Protein AF-0000000066472620 (afdb_homodimer)

Foldseek 3Di:
DVVVVVVVVVVVVVVVVVVVVVVCCVVVVVVVVVPPPPPPPPADAQLNPFDDDCPQLLVLHDDPDAGPADPLVVLLVCLLPDPDNLVSLCRHAPADPADPDPLLLVAAAEEEEEEADRLVLQSLQCRLAHDLLYAYEYEYAPPHDPSSLVSVCVNQVSHPRRHYHYFHHDDPQALRVQVRSLVRLLVVLPDPRPHWKYWYHYSFKHFLAHSSRVSVVVVVLVQAKFKQKAADDPQQQVPDDQVQQPFRWIFIDLTMMHTSQLSNLVSPDCNQVSNSVSLNPTGSSSGGRPNGQQQPCVSHVRTNGYNVPDPVDPNNPPHAREAWAQDQVLAPFGDDPRTHAHASNCSNVSNVGSHRIYPGHDCPRHVSSVSSSSVLSVVCNNVVPPDSPPD/DVVVVVVVVVVVVVVVVVVVVVVCCVVVVVVVVVPPPPPPPPQDAQLNPFDDDCPQLLVLHDDPDAGDADPLVVLLVCLLPDPDNLVSLCRHAPADPADPDPLLLVAAAEEEEEEADRLVLQSLQCRLAHDLLYAYEYEYAPPHDPSSLVSQCVNQVSHPRRHYHYFHHDDPQALRVQVRSLVRLLVVLPDPRPHWKYWYHYSFKHFLAHSSRVSVVVVVLVQAKFKQKAADDPQQQVPDDQVQQPFRWIFIDLTMMHTSQLSNLVSPDCNQVSNSVSLNPTGSSSGGRPNGQQQCCVSHVRTNGYNVPDPVDPNNPPHAREAWAQDQVLAPFGDDPRTHAHASNCSNVSNVGSHRIYPGHDCPRHVSSVSSSSVLSVVCNNVVPPDSPPD

Secondary structure (DSSP, 8-state):
-HHHHHHHHHHHHHHHHHHHHHHHHHHHHHHHHS-TTS-------HHHH----HHHHTTT---SSPP----HHHHHHHHHT-S-HHHHHHHHS---SS-SSHHHHTS-EEEEEEE-S-HHHHHHHHHHH--TTSEEEEEEETTS-HHHHHHHHHHHTTSTTEEEEEES---TT-HHHHHHHHHHHHHHHTSS----EEEEEETTEEESS-HHHHHHHHHHHTT--B--EEEPPGGGGTT--GGGSSS--EEE-S--EEEHHHHHHHHT-SHHHHHHHHHTTSTTGGGGTHHHHHSBTTTS--TT--BTT-TT--TTTT--SEEE---GGG-SSEEETTEEE--GGGHHHHHH--SSEEE---TTTSHHHHHHHHHHHHHHHH-TTS-GGG-/-HHHHHHHHHHHHHHHHHHHHHHHHHHHHHHHHS-TTS-------HHHH----HHHHTTT---SSPP----HHHHHHHHHT-S-HHHHHHHHS---SS-SSHHHHTS-EEEEEEE-S-HHHHHHHHHHH--TTSEEEEEEETTS-HHHHHHHHHHHTTSTTEEEEEES---TT-HHHHHHHHHHHHHHHTSS----EEEEEETTEEESS-HHHHHHHHHHHTT--B--EEEPPGGGGTT--GGGSSS--EEE-S--EEEHHHHHHHHT-SHHHHHHHHHTTSTTGGGGTHHHHHSBTTTS--TT--BTT-TT--TTTT--SEEE---GGG-SSEEETTEEE--GGGHHHHHH--SSEEE---TTTSHHHHHHHHHHHHHHHH-TTS-GGG-

Nearest PDB structures (foldseek):
  3otk-assembly5_A  TM=8.733E-01  e=4.261E-28  Mus musculus
  3otk-assembly6_C  TM=8.811E-01  e=2.278E-27  Mus musculus
  3otk-assembly6_D  TM=8.730E-01  e=1.138E-27  Mus musculus
  2gam-assembly1_A  TM=8.540E-01  e=5.689E-28  Mus musculus
  2gam-assembly2_C  TM=8.628E-01  e=4.604E-26  Mus musculus

Solvent-accessible surface area (backbone atoms only — not comparable to full-atom values): 41670 Å² total; per-residue (Å²): 121,67,67,62,50,52,50,51,51,50,48,52,50,49,48,51,47,48,51,49,49,49,51,46,41,63,58,41,36,56,60,60,66,41,51,80,75,59,68,72,68,74,77,75,24,53,76,70,66,52,84,69,82,43,72,45,32,59,70,30,35,81,63,93,69,78,70,79,72,79,58,54,65,53,55,53,48,52,50,70,70,40,92,49,47,53,60,53,48,58,57,43,37,58,65,52,82,58,65,94,42,71,71,47,55,76,46,15,37,31,36,27,34,51,38,62,68,59,65,56,52,36,48,55,41,47,37,71,69,48,46,57,65,28,41,36,30,39,35,30,28,65,73,32,54,65,69,60,53,55,48,50,46,57,55,23,67,63,39,98,45,37,34,47,37,59,28,41,64,58,53,90,57,32,36,48,49,40,54,47,51,49,48,33,48,42,51,57,50,45,45,86,68,77,41,48,38,35,34,58,39,52,44,37,39,42,67,64,44,37,71,62,55,45,43,57,56,52,58,71,46,67,53,37,53,33,43,38,40,48,80,50,60,74,84,33,36,63,87,57,63,71,81,73,39,87,51,77,70,15,17,18,47,72,49,29,35,42,20,41,66,26,43,44,50,49,54,26,39,60,60,59,60,52,41,49,60,61,29,51,69,25,54,42,23,35,29,48,44,59,20,23,56,36,34,32,23,90,85,38,72,43,58,40,41,40,45,61,87,37,83,83,50,56,41,50,76,73,48,33,48,58,40,67,45,70,50,65,93,78,40,61,53,47,75,56,96,74,24,29,36,53,19,34,54,33,36,44,61,54,72,67,48,81,24,40,24,32,45,32,46,52,66,82,77,36,40,64,38,51,50,40,47,49,51,49,41,48,52,42,59,77,36,71,82,55,69,85,78,75,121,120,67,68,61,49,52,50,51,50,50,46,49,50,49,47,52,48,50,51,48,49,48,51,45,41,62,59,42,36,56,60,60,65,41,48,82,75,59,66,72,69,72,78,76,25,53,75,71,67,53,85,68,81,43,73,45,32,59,71,30,35,80,64,93,68,75,70,79,72,78,58,52,64,53,55,53,49,51,50,70,72,42,92,50,47,55,60,54,48,58,57,43,37,58,66,54,83,58,63,94,42,70,72,47,55,75,45,15,38,31,36,28,34,50,37,63,68,58,66,56,50,36,48,54,40,48,36,72,68,48,47,58,66,27,41,36,30,40,35,30,28,64,72,31,55,64,68,60,54,55,49,50,45,56,55,22,66,62,39,97,45,36,33,46,38,60,30,42,64,58,53,90,57,32,37,47,48,41,54,46,50,50,47,33,49,43,52,56,52,45,44,86,68,77,41,45,38,36,35,59,40,52,43,37,39,42,68,64,43,38,71,61,55,44,43,57,56,52,58,71,47,66,53,37,52,32,44,38,40,49,80,50,62,72,82,34,37,62,88,57,64,72,82,72,39,86,51,76,70,16,19,18,47,72,50,29,35,41,20,40,66,26,43,45,50,49,55,27,40,60,59,60,59,53,40,50,60,62,29,51,69,25,53,42,21,34,30,48,44,58,21,22,55,35,35,32,24,90,85,39,71,44,56,39,41,40,46,61,87,37,85,85,50,56,42,50,76,72,49,32,48,58,40,67,45,70,52,67,92,78,40,62,54,47,75,56,97,73,26,29,36,53,17,33,53,32,36,44,60,56,72,68,48,81,22,40,24,34,43,32,45,52,67,84,74,36,39,66,38,52,50,41,47,50,50,51,40,48,52,42,58,76,36,70,82,55,69,84,77,75,120

Organism: Caenorhabditis elegans (NCBI:txid6239)

pLDDT: mean 88.89, std 15.16, range [34.16, 98.88]

Structure (mmCIF, N/CA/C/O backbone):
data_AF-0000000066472620-model_v1
#
loop_
_entity.id
_entity.type
_entity.pdbx_description
1 polymer 'GLYcosylation related'
#
loop_
_atom_site.group_PDB
_atom_site.id
_atom_site.type_symbol
_atom_site.label_atom_id
_atom_site.label_alt_id
_atom_site.label_comp_id
_atom_site.label_asym_id
_atom_site.label_entity_id
_atom_site.label_seq_id
_atom_site.pdbx_PDB_ins_code
_atom_site.Cartn_x
_atom_site.Cartn_y
_atom_site.Cartn_z
_atom_site.occupancy
_atom_site.B_iso_or_equiv
_atom_site.auth_seq_id
_atom_site.auth_comp_id
_atom_site.auth_asym_id
_atom_site.auth_atom_id
_atom_site.pdbx_PDB_model_num
ATOM 1 N N . MET A 1 1 ? -40.438 -27.203 65.188 1 39.56 1 MET A N 1
ATOM 2 C CA . MET A 1 1 ? -40.594 -26.219 64.125 1 39.56 1 MET A CA 1
ATOM 3 C C . MET A 1 1 ? -39.281 -25.969 63.375 1 39.56 1 MET A C 1
ATOM 5 O O . MET A 1 1 ? -39.281 -25.562 62.188 1 39.56 1 MET A O 1
ATOM 9 N N . ILE A 1 2 ? -38.156 -26.344 64 1 49 2 ILE A N 1
ATOM 10 C CA . ILE A 1 2 ? -36.812 -26.109 63.531 1 49 2 ILE A CA 1
ATOM 11 C C . ILE A 1 2 ? -36.406 -27.203 62.531 1 49 2 ILE A C 1
ATOM 13 O O . ILE A 1 2 ? -35.75 -26.938 61.531 1 49 2 ILE A O 1
ATOM 17 N N . ARG A 1 3 ? -37 -28.391 62.688 1 53.69 3 ARG A N 1
ATOM 18 C CA . ARG A 1 3 ? -36.594 -29.516 61.875 1 53.69 3 ARG A CA 1
ATOM 19 C C . ARG A 1 3 ? -37.188 -29.422 60.469 1 53.69 3 ARG A C 1
ATOM 21 O O . ARG A 1 3 ? -36.531 -29.766 59.469 1 53.69 3 ARG A O 1
ATOM 28 N N . LEU A 1 4 ? -38.344 -28.938 60.438 1 52.78 4 LEU A N 1
ATOM 29 C CA . LEU A 1 4 ? -39.062 -28.844 59.156 1 52.78 4 LEU A CA 1
ATOM 30 C C . LEU A 1 4 ? -38.469 -27.719 58.281 1 52.78 4 LEU A C 1
ATOM 32 O O . LEU A 1 4 ? -38.406 -27.828 57.062 1 52.78 4 LEU A O 1
ATOM 36 N N . LYS A 1 5 ? -37.938 -26.734 58.969 1 57.19 5 LYS A N 1
ATOM 37 C CA . LYS A 1 5 ? -37.344 -25.609 58.25 1 57.19 5 LYS A CA 1
ATOM 38 C C . LYS A 1 5 ? -36 -26.016 57.625 1 57.19 5 LYS A C 1
ATOM 40 O O . LYS A 1 5 ? -35.719 -25.609 56.5 1 57.19 5 LYS A O 1
ATOM 45 N N . ASN A 1 6 ? -35.406 -26.953 58.312 1 56.72 6 ASN A N 1
ATOM 46 C CA . ASN A 1 6 ? -34.125 -27.422 57.781 1 56.72 6 ASN A CA 1
ATOM 47 C C . ASN A 1 6 ? -34.312 -28.328 56.562 1 56.72 6 ASN A C 1
ATOM 49 O O . ASN A 1 6 ? -33.469 -28.297 55.656 1 56.72 6 ASN A O 1
ATOM 53 N N . ILE A 1 7 ? -35.438 -28.953 56.531 1 61.06 7 ILE A N 1
ATOM 54 C CA . ILE A 1 7 ? -35.688 -29.859 55.406 1 61.06 7 ILE A CA 1
ATOM 55 C C . ILE A 1 7 ? -36.062 -29.062 54.188 1 61.06 7 ILE A C 1
ATOM 57 O O . ILE A 1 7 ? -35.594 -29.359 53.062 1 61.06 7 ILE A O 1
ATOM 61 N N . ILE A 1 8 ? -36.812 -27.984 54.469 1 61.5 8 ILE A N 1
ATOM 62 C CA . ILE A 1 8 ? -37.25 -27.141 53.375 1 61.5 8 ILE A CA 1
ATOM 63 C C . ILE A 1 8 ? -36.062 -26.391 52.781 1 61.5 8 ILE A C 1
ATOM 65 O O . ILE A 1 8 ? -35.906 -26.281 51.562 1 61.5 8 ILE A O 1
ATOM 69 N N . LEU A 1 9 ? -35.156 -26.047 53.656 1 62.06 9 LEU A N 1
ATOM 70 C CA . LEU A 1 9 ? -33.938 -25.344 53.219 1 62.06 9 LEU A CA 1
ATOM 71 C C . LEU A 1 9 ? -33 -26.281 52.469 1 62.06 9 LEU A C 1
ATOM 73 O O . LEU A 1 9 ? -32.438 -25.891 51.438 1 62.06 9 LEU A O 1
ATOM 77 N N . ASN A 1 10 ? -33 -27.531 52.875 1 62.62 10 ASN A N 1
ATOM 78 C CA . ASN A 1 10 ? -32.188 -28.531 52.188 1 62.62 10 ASN A CA 1
ATOM 79 C C . ASN A 1 10 ? -32.781 -28.891 50.844 1 62.62 10 ASN A C 1
ATOM 81 O O . ASN A 1 10 ? -32.062 -29.047 49.844 1 62.62 10 ASN A O 1
ATOM 85 N N . LEU A 1 11 ? -34.062 -28.859 50.844 1 65 11 LEU A N 1
ATOM 86 C CA . LEU A 1 11 ? -34.719 -29.188 49.594 1 65 11 LEU A CA 1
ATOM 87 C C . LEU A 1 11 ? -34.562 -28.062 48.594 1 65 11 LEU A C 1
ATOM 89 O O . LEU A 1 11 ? -34.375 -28.312 47.406 1 65 11 LEU A O 1
ATOM 93 N N . ALA A 1 12 ? -34.625 -26.812 49.156 1 66.06 12 ALA A N 1
ATOM 94 C CA . ALA A 1 12 ? -34.438 -25.656 48.281 1 66.06 12 ALA A CA 1
ATOM 95 C C . ALA A 1 12 ? -33 -25.609 47.719 1 66.06 12 ALA A C 1
ATOM 97 O O . ALA A 1 12 ? -32.781 -25.297 46.562 1 66.06 12 ALA A O 1
ATOM 98 N N . VAL A 1 13 ? -32.031 -26.078 48.562 1 66.69 13 VAL A N 1
ATOM 99 C CA . VAL A 1 13 ? -30.641 -26.156 48.125 1 66.69 13 VAL A CA 1
ATOM 100 C C . VAL A 1 13 ? -30.484 -27.234 47.062 1 66.69 13 VAL A C 1
ATOM 102 O O . VAL A 1 13 ? -29.828 -27.031 46.062 1 66.69 13 VAL A O 1
ATOM 105 N N . TYR A 1 14 ? -31.188 -28.375 47.312 1 66.12 14 TYR A N 1
ATOM 106 C CA . TYR A 1 14 ? -31.109 -29.469 46.312 1 66.12 14 TYR A CA 1
ATOM 107 C C . TYR A 1 14 ? -31.781 -29.062 45 1 66.12 14 TYR A C 1
ATOM 109 O O . TYR A 1 14 ? -31.266 -29.359 43.938 1 66.12 14 TYR A O 1
ATOM 117 N N . LEU A 1 15 ? -32.906 -28.312 45.188 1 66.75 15 LEU A N 1
ATOM 118 C CA . LEU A 1 15 ? -33.594 -27.859 43.969 1 66.75 15 LEU A CA 1
ATOM 119 C C . LEU A 1 15 ? -32.75 -26.844 43.219 1 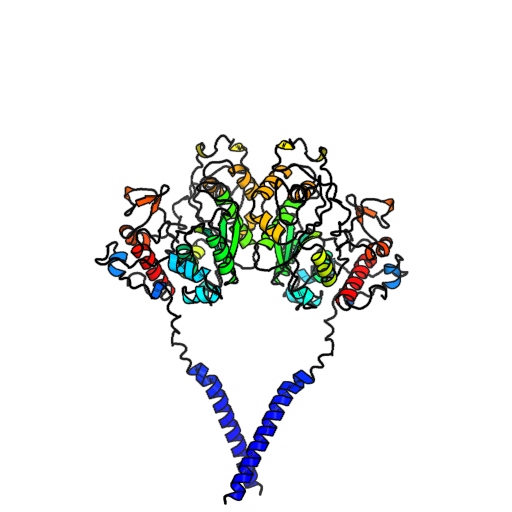66.75 15 LEU A C 1
ATOM 121 O O . LEU A 1 15 ? -32.688 -26.891 41.969 1 66.75 15 LEU A O 1
ATOM 125 N N . THR A 1 16 ? -32.125 -25.953 43.969 1 66.44 16 THR A N 1
ATOM 126 C CA . THR A 1 16 ? -31.234 -25 43.312 1 66.44 16 THR A CA 1
ATOM 127 C C . THR A 1 16 ? -30.047 -25.703 42.688 1 66.44 16 THR A C 1
ATOM 129 O O . THR A 1 16 ? -29.594 -25.328 41.594 1 66.44 16 THR A O 1
ATOM 132 N N . PHE A 1 17 ? -29.578 -26.781 43.344 1 71.75 17 PHE A N 1
ATOM 133 C CA . PHE A 1 17 ? -28.484 -27.578 42.781 1 71.75 17 PHE A CA 1
ATOM 134 C C . PHE A 1 17 ? -28.938 -28.328 41.531 1 71.75 17 PHE A C 1
ATOM 136 O O . PHE A 1 17 ? -28.203 -28.375 40.562 1 71.75 17 PHE A O 1
ATOM 143 N N . VAL A 1 18 ? -30.078 -28.875 41.531 1 67.38 18 VAL A N 1
ATOM 144 C CA . VAL A 1 18 ? -30.609 -29.578 40.375 1 67.38 18 VAL A CA 1
ATOM 145 C C . VAL A 1 18 ? -30.859 -28.594 39.25 1 67.38 18 VAL A C 1
ATOM 147 O O . VAL A 1 18 ? -30.531 -28.875 38.094 1 67.38 18 VAL A O 1
ATOM 150 N N . ILE A 1 19 ? -31.406 -27.406 39.594 1 65.44 19 ILE A N 1
ATOM 151 C CA . ILE A 1 19 ? -31.609 -26.375 38.562 1 65.44 19 ILE A CA 1
ATOM 152 C C . ILE A 1 19 ? -30.266 -25.906 38.031 1 65.44 19 ILE A C 1
ATOM 154 O O . ILE A 1 19 ? -30.109 -25.719 36.812 1 65.44 19 ILE A O 1
ATOM 158 N N . PHE A 1 20 ? -29.25 -25.812 38.875 1 67.62 20 PHE A N 1
ATOM 159 C CA . PHE A 1 20 ? -27.891 -25.469 38.469 1 67.62 20 PHE A CA 1
ATOM 160 C C . PHE A 1 20 ? -27.312 -26.547 37.562 1 67.62 20 PHE A C 1
ATOM 162 O O . PHE A 1 20 ? -26.703 -26.25 36.531 1 67.62 20 PHE A O 1
ATOM 169 N N . ILE A 1 21 ? -27.453 -27.812 37.906 1 67.38 21 ILE A N 1
ATOM 170 C CA . ILE A 1 21 ? -26.969 -28.922 37.094 1 67.38 21 ILE A CA 1
ATOM 171 C C . ILE A 1 21 ? -27.719 -28.938 35.75 1 67.38 21 ILE A C 1
ATOM 173 O O . ILE A 1 21 ? -27.125 -29.156 34.688 1 67.38 21 ILE A O 1
ATOM 177 N N . LEU A 1 22 ? -29.016 -28.672 35.781 1 65 22 LEU A N 1
ATOM 178 C CA . LEU A 1 22 ? -29.797 -28.641 34.562 1 65 22 LEU A CA 1
ATOM 179 C C . LEU A 1 22 ? -29.375 -27.453 33.688 1 65 22 LEU A C 1
ATOM 181 O O . LEU A 1 22 ? -29.312 -27.578 32.469 1 65 22 LEU A O 1
ATOM 185 N N . PHE A 1 23 ? -29.047 -26.312 34.281 1 62.94 23 PHE A N 1
ATOM 186 C CA . PHE A 1 23 ? -28.531 -25.172 33.562 1 62.94 23 PHE A CA 1
ATOM 187 C C . PHE A 1 23 ? -27.141 -25.453 33 1 62.94 23 PHE A C 1
ATOM 189 O O . PHE A 1 23 ? -26.844 -25.094 31.844 1 62.94 23 PHE A O 1
ATOM 196 N N . ILE A 1 24 ? -26.297 -26.109 33.719 1 61.09 24 ILE A N 1
ATOM 197 C CA . ILE A 1 24 ? -24.984 -26.531 33.219 1 61.09 24 ILE A CA 1
ATOM 198 C C . ILE A 1 24 ? -25.172 -27.609 32.156 1 61.09 24 ILE A C 1
ATOM 200 O O . ILE A 1 24 ? -24.5 -27.562 31.109 1 61.09 24 ILE A O 1
ATOM 204 N N . ALA A 1 25 ? -26.031 -28.609 32.406 1 59.38 25 ALA A N 1
ATOM 205 C CA . ALA A 1 25 ? -26.266 -29.656 31.406 1 59.38 25 ALA A CA 1
ATOM 206 C C . ALA A 1 25 ? -26.875 -29.062 30.141 1 59.38 25 ALA A C 1
ATOM 208 O O . ALA A 1 25 ? -26.5 -29.438 29.031 1 59.38 25 ALA A O 1
ATOM 209 N N . LYS A 1 26 ? -27.797 -28.156 30.219 1 56.88 26 LYS A N 1
ATOM 210 C CA . LYS A 1 26 ? -28.344 -27.5 29.031 1 56.88 26 LYS A CA 1
ATOM 211 C C . LYS A 1 26 ? -27.297 -26.641 28.344 1 56.88 26 LYS A C 1
ATOM 213 O O . LYS A 1 26 ? -27.297 -26.516 27.109 1 56.88 26 LYS A O 1
ATOM 218 N N . ALA A 1 27 ? -26.422 -26.031 29.203 1 55.09 27 ALA A N 1
ATOM 219 C CA . ALA A 1 27 ? -25.328 -25.25 28.641 1 55.09 27 ALA A CA 1
ATOM 220 C C . ALA A 1 27 ? -24.203 -26.172 28.141 1 55.09 27 ALA A C 1
ATOM 222 O O . ALA A 1 27 ? -23.578 -25.906 27.125 1 55.09 27 ALA A O 1
ATOM 223 N N . LEU A 1 28 ? -23.938 -27.188 28.859 1 53.38 28 LEU A N 1
ATOM 224 C CA . LEU A 1 28 ? -22.844 -28.078 28.531 1 53.38 28 LEU A CA 1
ATOM 225 C C . LEU A 1 28 ? -23.297 -29.203 27.594 1 53.38 28 LEU A C 1
ATOM 227 O O . LEU A 1 28 ? -22.516 -29.703 26.781 1 53.38 28 LEU A O 1
ATOM 231 N N . ILE A 1 29 ? -24.578 -29.594 27.734 1 50.78 29 ILE A N 1
ATOM 232 C CA . ILE A 1 29 ? -25.031 -30.703 26.906 1 50.78 29 ILE A CA 1
ATOM 233 C C . ILE A 1 29 ? -25 -30.297 25.438 1 50.78 29 ILE A C 1
ATOM 235 O O . ILE A 1 29 ? -24.5 -31.047 24.594 1 50.78 29 ILE A O 1
ATOM 239 N N . PRO A 1 30 ? -25.656 -29.094 25.078 1 48.28 30 PRO A N 1
ATOM 240 C CA . PRO A 1 30 ? -25.469 -28.875 23.641 1 48.28 30 PRO A CA 1
ATOM 241 C C . PRO A 1 30 ? -23.984 -28.797 23.266 1 48.28 30 PRO A C 1
ATOM 243 O O . PRO A 1 30 ? -23.609 -29.203 22.156 1 48.28 30 PRO A O 1
ATOM 246 N N . ARG A 1 31 ? -23.203 -28.25 24.062 1 46.53 31 ARG A N 1
ATOM 247 C CA . ARG A 1 31 ? -21.781 -28.219 23.766 1 46.53 31 ARG A CA 1
ATOM 248 C C . ARG A 1 31 ? -21.172 -29.625 23.766 1 46.53 31 ARG A C 1
ATOM 250 O O . ARG A 1 31 ? -20.266 -29.906 23 1 46.53 31 ARG A O 1
ATOM 257 N N . LEU A 1 32 ? -21.578 -30.484 24.734 1 43.16 32 LEU A N 1
ATOM 258 C CA . LEU A 1 32 ? -21.109 -31.875 24.766 1 43.16 32 LEU A CA 1
ATOM 259 C C . LEU A 1 32 ? -21.766 -32.688 23.656 1 43.16 32 LEU A C 1
ATOM 261 O O . LEU A 1 32 ? -21.172 -33.625 23.141 1 43.16 32 LEU A O 1
ATOM 265 N N . LEU A 1 33 ? -23.047 -32.5 23.5 1 42 33 LEU A N 1
ATOM 266 C CA . LEU A 1 33 ? -23.688 -33.219 22.391 1 42 33 LEU A CA 1
ATOM 267 C C . LEU A 1 33 ? -23.266 -32.625 21.047 1 42 33 LEU A C 1
ATOM 269 O O . LEU A 1 33 ? -23.656 -33.125 20 1 42 33 LEU A O 1
ATOM 273 N N . GLU A 1 34 ? -22.828 -31.359 21.078 1 39.31 34 GLU A N 1
ATOM 274 C CA . GLU A 1 34 ? -22.172 -31.062 19.812 1 39.31 34 GLU A CA 1
ATOM 275 C C . GLU A 1 34 ? -20.969 -31.969 19.578 1 39.31 34 GLU A C 1
ATOM 277 O O . GLU A 1 34 ? -20.062 -32.031 20.391 1 39.31 34 GLU A O 1
ATOM 282 N N . ASN A 1 35 ? -21.266 -33.188 19.203 1 34.88 35 ASN A N 1
ATOM 283 C CA . ASN A 1 35 ? -20.219 -34.125 18.828 1 34.88 35 ASN A CA 1
ATOM 284 C C . ASN A 1 35 ? -19.031 -33.406 18.188 1 34.88 35 ASN A C 1
ATOM 286 O O . ASN A 1 35 ? -19.156 -32.812 17.109 1 34.88 35 ASN A O 1
ATOM 290 N N . PRO A 1 36 ? -18.094 -33.031 19.062 1 39.78 36 PRO A N 1
ATOM 291 C CA . PRO A 1 36 ? -16.906 -32.406 18.469 1 39.78 36 PRO A CA 1
ATOM 292 C C . PRO A 1 36 ? -16.438 -33.125 17.219 1 39.78 36 PRO A C 1
ATOM 294 O O . PRO A 1 36 ? -15.688 -32.562 16.406 1 39.78 36 PRO A O 1
ATOM 297 N N . ASN A 1 37 ? -16.609 -34.406 17.266 1 36.19 37 ASN A N 1
ATOM 298 C CA . ASN A 1 37 ? -16.125 -35.25 16.172 1 36.19 37 ASN A CA 1
ATOM 299 C C . ASN A 1 37 ? -17.016 -35.094 14.938 1 36.19 37 ASN A C 1
ATOM 301 O O . ASN A 1 37 ? -16.891 -35.906 13.992 1 36.19 37 ASN A O 1
ATOM 305 N N . GLN A 1 38 ? -18.297 -34.781 15.102 1 37.34 38 GLN A N 1
ATOM 306 C CA . GLN A 1 38 ? -18.938 -34.656 13.797 1 37.34 38 GLN A CA 1
ATOM 307 C C . GLN A 1 38 ? -18.203 -33.594 12.938 1 37.34 38 GLN A C 1
ATOM 309 O O . GLN A 1 38 ? -18.234 -32.406 13.258 1 37.34 38 GLN A O 1
ATOM 314 N N . ARG A 1 39 ? -17.188 -34 12.359 1 35.69 39 ARG A N 1
ATOM 315 C CA . ARG A 1 39 ? -16.531 -33.219 11.32 1 35.69 39 ARG A CA 1
ATOM 316 C C . ARG A 1 39 ? -17.562 -32.438 10.492 1 35.69 39 ARG A C 1
ATOM 318 O O . ARG A 1 39 ? -18.406 -33.062 9.828 1 35.69 39 ARG A O 1
ATOM 325 N N . ILE A 1 40 ? -18.25 -31.531 10.93 1 40.22 40 ILE A N 1
ATOM 326 C CA . ILE A 1 40 ? -19.016 -30.656 10.047 1 40.22 40 ILE A CA 1
ATOM 327 C C . ILE A 1 40 ? -18.359 -30.594 8.672 1 40.22 40 ILE A C 1
ATOM 329 O O . ILE A 1 40 ? -17.266 -30.062 8.539 1 40.22 40 ILE A O 1
ATOM 333 N N . HIS A 1 41 ? -18.672 -31.578 7.938 1 45.44 41 HIS A N 1
ATOM 334 C CA . HIS A 1 41 ? -18.125 -31.516 6.582 1 45.44 41 HIS A CA 1
ATOM 335 C C . HIS A 1 41 ? -18.422 -30.156 5.934 1 45.44 41 HIS A C 1
ATOM 337 O O . HIS A 1 41 ? -19.562 -29.688 5.957 1 45.44 41 HIS A O 1
ATOM 343 N N . PRO A 1 42 ? -17.438 -29.359 5.75 1 58.22 42 PRO A N 1
ATOM 344 C CA . PRO A 1 42 ? -17.703 -28.094 5.07 1 58.22 42 PRO A CA 1
ATOM 345 C C . PRO A 1 42 ? -18.656 -28.234 3.889 1 58.22 42 PRO A C 1
ATOM 347 O O . PRO A 1 42 ? -18.766 -29.328 3.309 1 58.22 42 PRO A O 1
ATOM 350 N N . PRO A 1 43 ? -19.609 -27.438 3.697 1 64.56 43 PRO A N 1
ATOM 351 C CA . PRO A 1 43 ? -20.531 -27.469 2.561 1 64.56 43 PRO A CA 1
ATOM 352 C C . PRO A 1 43 ? -19.828 -27.766 1.238 1 64.56 43 PRO A C 1
ATOM 354 O O . PRO A 1 43 ? -18.656 -27.406 1.067 1 64.56 43 PRO A O 1
ATOM 357 N N . THR A 1 44 ? -20.453 -28.656 0.468 1 80.25 44 THR A N 1
ATOM 358 C CA . THR A 1 44 ? -19.938 -29 -0.854 1 80.25 44 THR A CA 1
ATOM 359 C C . THR A 1 44 ? -19.875 -27.766 -1.75 1 80.25 44 THR A C 1
ATOM 361 O O . THR A 1 44 ? -20.641 -26.812 -1.557 1 80.25 44 THR A O 1
ATOM 364 N N . ASP A 1 45 ? -18.828 -27.641 -2.48 1 91.25 45 ASP A N 1
ATOM 365 C CA . ASP A 1 45 ? -18.672 -26.547 -3.441 1 91.25 45 ASP A CA 1
ATOM 366 C C . ASP A 1 45 ? -18.547 -27.094 -4.867 1 91.25 45 ASP A C 1
ATOM 368 O O . ASP A 1 45 ? -18.797 -28.266 -5.109 1 91.25 45 ASP A O 1
ATOM 372 N N . LEU A 1 46 ? -18.266 -26.297 -5.812 1 91.88 46 LEU A N 1
ATOM 373 C CA . LEU A 1 46 ? -18.234 -26.656 -7.223 1 91.88 46 LEU A CA 1
ATOM 374 C C . LEU A 1 46 ? -17.203 -27.734 -7.484 1 91.88 46 LEU A C 1
ATOM 376 O O . LEU A 1 46 ? -17.422 -28.641 -8.297 1 91.88 46 LEU A O 1
ATOM 380 N N . LEU A 1 47 ? -16.078 -27.656 -6.801 1 93 47 LEU A N 1
ATOM 381 C CA . LEU A 1 47 ? -15.031 -28.656 -6.996 1 93 47 LEU A CA 1
ATOM 382 C C . LEU A 1 47 ? -15.484 -30.031 -6.516 1 93 47 LEU A C 1
ATOM 384 O O . LEU A 1 47 ? -15.258 -31.031 -7.191 1 93 47 LEU A O 1
ATOM 388 N N . ASP A 1 48 ? -16.125 -30.078 -5.41 1 90.62 48 ASP A N 1
ATOM 389 C CA . ASP A 1 48 ? -16.641 -31.328 -4.852 1 90.62 48 ASP A CA 1
ATOM 390 C C . ASP A 1 48 ? -17.719 -31.938 -5.758 1 90.62 48 ASP A C 1
ATOM 392 O O . ASP A 1 48 ? -17.812 -33.156 -5.879 1 90.62 48 ASP A O 1
ATOM 396 N N . ASP A 1 49 ? -18.453 -31.109 -6.367 1 88.62 49 ASP A N 1
ATOM 397 C CA . ASP A 1 49 ? -19.609 -31.547 -7.141 1 88.62 49 ASP A CA 1
ATOM 398 C C . ASP A 1 49 ? -19.188 -32.094 -8.508 1 88.62 49 ASP A C 1
ATOM 400 O O . ASP A 1 49 ? -19.969 -32.75 -9.188 1 88.62 49 ASP A O 1
ATOM 404 N N . LEU A 1 50 ? -18 -31.734 -8.883 1 88.25 50 LEU A N 1
ATOM 405 C CA . LEU A 1 50 ? -17.516 -32.25 -10.172 1 88.25 50 LEU A CA 1
ATOM 406 C C . LEU A 1 50 ? -17.359 -33.75 -10.148 1 88.25 50 LEU A C 1
ATOM 408 O O . LEU A 1 50 ? -16.609 -34.281 -9.328 1 88.25 50 LEU A O 1
ATOM 412 N N . GLN A 1 51 ? -18.094 -34.344 -11.078 1 86.25 51 GLN A N 1
ATOM 413 C CA . GLN A 1 51 ? -18.016 -35.812 -11.188 1 86.25 51 GLN A CA 1
ATOM 414 C C . GLN A 1 51 ? -16.906 -36.219 -12.156 1 86.25 51 GLN A C 1
ATOM 416 O O . GLN A 1 51 ? -17.156 -36.375 -13.359 1 86.25 51 GLN A O 1
ATOM 421 N N . ILE A 1 52 ? -15.758 -36.344 -11.625 1 88.31 52 ILE A N 1
ATOM 422 C CA . ILE A 1 52 ? -14.594 -36.719 -12.414 1 88.31 52 ILE A CA 1
ATOM 423 C C . ILE A 1 52 ? -13.867 -37.875 -11.734 1 88.31 52 ILE A C 1
ATOM 425 O O . ILE A 1 52 ? -13.664 -37.875 -10.523 1 88.31 52 ILE A O 1
ATOM 429 N N . ASN A 1 53 ? -13.656 -38.906 -12.516 1 89.38 53 ASN A N 1
ATOM 430 C CA . ASN A 1 53 ? -12.805 -40 -12.031 1 89.38 53 ASN A CA 1
ATOM 431 C C . ASN A 1 53 ? -11.32 -39.656 -12.211 1 89.38 53 ASN A C 1
ATOM 433 O O . ASN A 1 53 ? -10.805 -39.719 -13.328 1 89.38 53 ASN A O 1
ATOM 437 N N . CYS A 1 54 ? -10.555 -39.5 -11.188 1 93.94 54 CYS A N 1
ATOM 438 C CA . CYS A 1 54 ? -9.203 -39 -11.258 1 93.94 54 CYS A CA 1
ATOM 439 C C . CYS A 1 54 ? -8.172 -40.125 -11.242 1 93.94 54 CYS A C 1
ATOM 441 O O . CYS A 1 54 ? -6.977 -39.875 -11.383 1 93.94 54 CYS A O 1
ATOM 443 N N . THR A 1 55 ? -8.625 -41.281 -11.133 1 93.31 55 THR A N 1
ATOM 444 C CA . THR A 1 55 ? -7.703 -42.406 -10.984 1 93.31 55 THR A CA 1
ATOM 445 C C . THR A 1 55 ? -6.773 -42.531 -12.188 1 93.31 55 THR A C 1
ATOM 447 O O . THR A 1 55 ? -5.551 -42.562 -12.031 1 93.31 55 THR A O 1
ATOM 450 N N . ASN A 1 56 ? -7.324 -42.5 -13.383 1 94 56 ASN A N 1
ATOM 451 C CA . ASN A 1 56 ? -6.523 -42.594 -14.602 1 94 56 ASN A CA 1
ATOM 452 C C . ASN A 1 56 ? -5.742 -41.281 -14.852 1 94 56 ASN A C 1
ATOM 454 O O . ASN A 1 56 ? -4.59 -41.344 -15.281 1 94 56 ASN A O 1
ATOM 458 N N . ILE A 1 57 ? -6.324 -40.219 -14.547 1 94.94 57 ILE A N 1
ATOM 459 C CA . ILE A 1 57 ? -5.738 -38.938 -14.82 1 94.94 57 ILE A CA 1
ATOM 460 C C . ILE A 1 57 ? -4.465 -38.75 -14 1 94.94 57 ILE A C 1
ATOM 462 O O . ILE A 1 57 ? -3.453 -38.25 -14.508 1 94.94 57 ILE A O 1
ATOM 466 N N . LEU A 1 58 ? -4.461 -39.188 -12.727 1 95.44 58 LEU A N 1
ATOM 467 C CA . LEU A 1 58 ? -3.32 -39.031 -11.828 1 95.44 58 LEU A CA 1
ATOM 468 C C . LEU A 1 58 ? -2.152 -39.906 -12.281 1 95.44 58 LEU A C 1
ATOM 470 O O . LEU A 1 58 ? -1.015 -39.688 -11.852 1 95.44 58 LEU A O 1
ATOM 474 N N . GLN A 1 59 ? -2.516 -40.844 -13.164 1 95.25 59 GLN A N 1
ATOM 475 C CA . GLN A 1 59 ? -1.476 -41.719 -13.719 1 95.25 59 GLN A CA 1
ATOM 476 C C . GLN A 1 59 ? -1.071 -41.25 -15.117 1 95.25 59 GLN A C 1
ATOM 478 O O . GLN A 1 59 ? -0.197 -41.844 -15.75 1 95.25 59 GLN A O 1
ATOM 483 N N . GLY A 1 60 ? -1.712 -40.188 -15.562 1 95.81 60 GLY A N 1
ATOM 484 C CA . GLY A 1 60 ? -1.345 -39.594 -16.844 1 95.81 60 GLY A CA 1
ATOM 485 C C . GLY A 1 60 ? -2.137 -40.156 -18 1 95.81 60 GLY A C 1
ATOM 486 O O . GLY A 1 60 ? -1.748 -39.969 -19.156 1 95.81 60 GLY A O 1
ATOM 487 N N . PHE A 1 61 ? -3.277 -40.812 -17.641 1 94.5 61 PHE A N 1
ATOM 488 C CA . PHE A 1 61 ? -4.094 -41.438 -18.688 1 94.5 61 PHE A CA 1
ATOM 489 C C . PHE A 1 61 ? -5.453 -40.75 -18.781 1 94.5 61 PHE A C 1
ATOM 491 O O . PHE A 1 61 ? -6.027 -40.375 -17.766 1 94.5 61 PHE A O 1
ATOM 498 N N . LYS A 1 62 ? -6.004 -40.719 -20 1 91.81 62 LYS A N 1
ATOM 499 C CA . LYS A 1 62 ? -7.32 -40.125 -20.234 1 91.81 62 LYS A CA 1
ATOM 500 C C . LYS A 1 62 ? -8.43 -41.094 -19.844 1 91.81 62 LYS A C 1
ATOM 502 O O . LYS A 1 62 ? -8.266 -42.312 -19.953 1 91.81 62 LYS A O 1
ATOM 507 N N . ASN A 1 63 ? -9.469 -40.438 -19.422 1 88.12 63 ASN A N 1
ATOM 508 C CA . ASN A 1 63 ? -10.664 -41.25 -19.219 1 88.12 63 ASN A CA 1
ATOM 509 C C . ASN A 1 63 ? -11.359 -41.562 -20.531 1 88.12 63 ASN A C 1
ATOM 511 O O . ASN A 1 63 ? -11.141 -40.906 -21.531 1 88.12 63 ASN A O 1
ATOM 515 N N . GLU A 1 64 ? -12.109 -42.656 -20.453 1 82.19 64 GLU A N 1
ATOM 516 C CA . GLU A 1 64 ? -12.914 -43 -21.625 1 82.19 64 GLU A CA 1
ATOM 517 C C . GLU A 1 64 ? -13.984 -41.969 -21.891 1 82.19 64 GLU A C 1
ATOM 519 O O . GLU A 1 64 ? -14.219 -41.562 -23.031 1 82.19 64 GLU A O 1
ATOM 524 N N . ASN A 1 65 ? -14.586 -41.5 -20.781 1 75.31 65 ASN A N 1
ATOM 525 C CA . ASN A 1 65 ? -15.594 -40.438 -20.906 1 75.31 65 ASN A CA 1
ATOM 526 C C . ASN A 1 65 ? -15.039 -39.094 -20.5 1 75.31 65 ASN A C 1
ATOM 528 O O . ASN A 1 65 ? -14.359 -38.969 -19.469 1 75.31 65 ASN A O 1
ATOM 532 N N . THR A 1 66 ? -15.258 -38.125 -21.391 1 68.44 66 THR A N 1
ATOM 533 C CA . THR A 1 66 ? -14.734 -36.781 -21.141 1 68.44 66 THR A CA 1
ATOM 534 C C . THR A 1 66 ? -15.625 -36.031 -20.141 1 68.44 66 THR A C 1
ATOM 536 O O . THR A 1 66 ? -16.844 -36.281 -20.109 1 68.44 66 THR A O 1
ATOM 539 N N . LEU A 1 67 ? -15.008 -35.281 -19.266 1 65.31 67 LEU A N 1
ATOM 540 C CA . LEU A 1 67 ? -15.695 -34.438 -18.297 1 65.31 67 LEU A CA 1
ATOM 541 C C . LEU A 1 67 ? -16.594 -33.438 -19 1 65.31 67 LEU A C 1
ATOM 543 O O . LEU A 1 67 ? -16.234 -32.875 -20.031 1 65.31 67 LEU A O 1
ATOM 547 N N . GLU A 1 68 ? -17.828 -33.5 -18.547 1 63.59 68 GLU A N 1
ATOM 548 C CA . GLU A 1 68 ? -18.641 -32.344 -18.953 1 63.59 68 GLU A CA 1
ATOM 549 C C . GLU A 1 68 ? -18.047 -31.031 -18.469 1 63.59 68 GLU A C 1
ATOM 551 O O . GLU A 1 68 ? -17.688 -30.906 -17.297 1 63.59 68 GLU A O 1
ATOM 556 N N . LEU A 1 69 ? -17.562 -30.266 -19.312 1 65.06 69 LEU A N 1
ATOM 557 C CA . LEU A 1 69 ? -16.859 -29.016 -19.062 1 65.06 69 LEU A CA 1
ATOM 558 C C . LEU A 1 69 ? -17.672 -28.094 -18.156 1 65.06 69 LEU A C 1
ATOM 560 O O . LEU A 1 69 ? -18.875 -27.938 -18.344 1 65.06 69 LEU A O 1
ATOM 564 N N . ILE A 1 70 ? -17.078 -27.766 -17 1 70.19 70 ILE A N 1
ATOM 565 C CA . ILE A 1 70 ? -17.688 -26.688 -16.234 1 70.19 70 ILE A CA 1
ATOM 566 C C . ILE A 1 70 ? -17.844 -25.453 -17.109 1 70.19 70 ILE A C 1
ATOM 568 O O . ILE A 1 70 ? -16.938 -25.094 -17.859 1 70.19 70 ILE A O 1
ATOM 572 N N . ASN A 1 71 ? -19.031 -25.031 -17.219 1 80 71 ASN A N 1
ATOM 573 C CA . ASN A 1 71 ? -19.297 -23.812 -17.969 1 80 71 ASN A CA 1
ATOM 574 C C . ASN A 1 71 ? -18.781 -22.578 -17.234 1 80 71 ASN A C 1
ATOM 576 O O . ASN A 1 71 ? -19.469 -22.031 -16.359 1 80 71 ASN A O 1
ATOM 580 N N . THR A 1 72 ? -17.609 -22.203 -17.578 1 84 72 THR A N 1
ATOM 581 C CA . THR A 1 72 ? -16.969 -21.047 -16.938 1 84 72 THR A CA 1
ATOM 582 C C . THR A 1 72 ? -17.812 -19.797 -17.109 1 84 72 THR A C 1
ATOM 584 O O . THR A 1 72 ? -17.859 -18.938 -16.234 1 84 72 THR A O 1
ATOM 587 N N . LYS A 1 73 ? -18.484 -19.75 -18.172 1 85.62 73 LYS A N 1
ATOM 588 C CA . LYS A 1 73 ? -19.344 -18.594 -18.438 1 85.62 73 LYS A CA 1
ATOM 589 C C . LYS A 1 73 ? -20.531 -18.562 -17.469 1 85.62 73 LYS A C 1
ATOM 591 O O . LYS A 1 73 ? -21 -17.484 -17.094 1 85.62 73 LYS A O 1
ATOM 596 N N . MET A 1 74 ? -20.906 -19.703 -17.109 1 87.81 74 MET A N 1
ATOM 597 C CA . MET A 1 74 ? -22.016 -19.781 -16.172 1 87.81 74 MET A CA 1
ATOM 598 C C . MET A 1 74 ? -21.625 -19.203 -14.82 1 87.81 74 MET A C 1
ATOM 600 O O . MET A 1 74 ? -22.406 -18.516 -14.18 1 87.81 74 MET A O 1
ATOM 604 N N . ILE A 1 75 ? -20.453 -19.5 -14.406 1 90.5 75 ILE A N 1
ATOM 605 C CA . ILE A 1 75 ? -19.969 -19 -13.125 1 90.5 75 ILE A CA 1
ATOM 606 C C . ILE A 1 75 ? -19.906 -17.484 -13.148 1 90.5 75 ILE A C 1
ATOM 608 O O . ILE A 1 75 ? -20.391 -16.828 -12.227 1 90.5 75 ILE A O 1
ATOM 612 N N . GLU A 1 76 ? -19.406 -16.953 -14.18 1 91.31 76 GLU A N 1
ATOM 613 C CA . GLU A 1 76 ? -19.281 -15.5 -14.328 1 91.31 76 GLU A CA 1
ATOM 614 C C . GLU A 1 76 ? -20.656 -14.844 -14.367 1 91.31 76 GLU A C 1
ATOM 616 O O . GLU A 1 76 ? -20.875 -13.797 -13.75 1 91.31 76 GLU A O 1
ATOM 621 N N . ASN A 1 77 ? -21.547 -15.508 -15.109 1 92.44 77 ASN A N 1
ATOM 622 C CA . ASN A 1 77 ? -22.891 -14.977 -15.227 1 92.44 77 ASN A CA 1
ATOM 623 C C . ASN A 1 77 ? -23.625 -14.992 -13.883 1 92.44 77 ASN A C 1
ATOM 625 O O . ASN A 1 77 ? -24.344 -14.055 -13.555 1 92.44 77 ASN A O 1
ATOM 629 N N . LYS A 1 78 ? -23.438 -16.016 -13.25 1 93.12 78 LYS A N 1
ATOM 630 C CA . LYS A 1 78 ? -24.062 -16.125 -11.938 1 93.12 78 LYS A CA 1
ATOM 631 C C . LYS A 1 78 ? -23.531 -15.055 -10.992 1 93.12 78 LYS A C 1
ATOM 633 O O . LYS A 1 78 ? -24.312 -14.453 -10.242 1 93.12 78 LYS A O 1
ATOM 638 N N . MET A 1 79 ? -22.281 -14.828 -11 1 93.56 79 MET A N 1
ATOM 639 C CA . MET A 1 79 ? -21.672 -13.797 -10.164 1 93.56 79 MET A CA 1
ATOM 640 C C . MET A 1 79 ? -22.172 -12.406 -10.57 1 93.56 79 MET A C 1
ATOM 642 O O . MET A 1 79 ? -22.484 -11.586 -9.719 1 93.56 79 MET A O 1
ATOM 646 N N . TRP A 1 80 ? -22.219 -12.195 -11.859 1 94.31 80 TRP A N 1
ATOM 647 C CA . TRP A 1 80 ? -22.594 -10.883 -12.391 1 94.31 80 TRP A CA 1
ATOM 648 C C . TRP A 1 80 ? -24.031 -10.531 -12 1 94.31 80 TRP A C 1
ATOM 650 O O . TRP A 1 80 ? -24.312 -9.375 -11.656 1 94.31 80 TRP A O 1
ATOM 660 N N . ASN A 1 81 ? -24.891 -11.477 -11.984 1 94.44 81 ASN A N 1
ATOM 661 C CA . ASN A 1 81 ? -26.312 -11.227 -11.781 1 94.44 81 ASN A CA 1
ATOM 662 C C . ASN A 1 81 ? -26.703 -11.383 -10.32 1 94.44 81 ASN A C 1
ATOM 664 O O . ASN A 1 81 ? -27.875 -11.227 -9.969 1 94.44 81 ASN A O 1
ATOM 668 N N . SER A 1 82 ? -25.797 -11.578 -9.547 1 94.31 82 SER A N 1
ATOM 669 C CA . SER A 1 82 ? -26.094 -11.828 -8.133 1 94.31 82 SER A CA 1
ATOM 670 C C . SER A 1 82 ? -26.391 -10.531 -7.395 1 94.31 82 SER A C 1
ATOM 672 O O . SER A 1 82 ? -25.75 -9.508 -7.648 1 94.31 82 SER A O 1
ATOM 674 N N . THR A 1 83 ? -27.312 -10.531 -6.426 1 93.25 83 THR A N 1
ATOM 675 C CA . THR A 1 83 ? -27.578 -9.391 -5.559 1 93.25 83 THR A CA 1
ATOM 676 C C . THR A 1 83 ? -26.594 -9.352 -4.395 1 93.25 83 THR A C 1
ATOM 678 O O . THR A 1 83 ? -26.312 -8.281 -3.842 1 93.25 83 THR A O 1
ATOM 681 N N . ASP A 1 84 ? -26.203 -10.531 -4.031 1 95.62 84 ASP A N 1
ATOM 682 C CA . ASP A 1 84 ? -25.156 -10.688 -3.012 1 95.62 84 ASP A CA 1
ATOM 683 C C . ASP A 1 84 ? -24 -11.531 -3.535 1 95.62 84 ASP A C 1
ATOM 685 O O . ASP A 1 84 ? -24 -12.75 -3.385 1 95.62 84 ASP A O 1
ATOM 689 N N . ARG A 1 85 ? -23.047 -10.914 -4.023 1 95.31 85 ARG A N 1
ATOM 690 C CA . ARG A 1 85 ? -21.953 -11.594 -4.707 1 95.31 85 ARG A CA 1
ATOM 691 C C . ARG A 1 85 ? -21.109 -12.398 -3.727 1 95.31 85 ARG A C 1
ATOM 693 O O . ARG A 1 85 ? -20.578 -13.453 -4.074 1 95.31 85 ARG A O 1
ATOM 700 N N . CYS A 1 86 ? -21.016 -11.898 -2.475 1 96.81 86 CYS A N 1
ATOM 701 C CA . CYS A 1 86 ? -20.234 -12.625 -1.481 1 96.81 86 CYS A CA 1
ATOM 702 C C . CYS A 1 86 ? -20.891 -13.961 -1.138 1 96.81 86 CYS A C 1
ATOM 704 O O . CYS A 1 86 ? -20.219 -14.984 -1.063 1 96.81 86 CYS A O 1
ATOM 706 N N . GLN A 1 87 ? -22.188 -13.914 -0.988 1 95.56 87 GLN A N 1
ATOM 707 C CA . GLN A 1 87 ? -22.906 -15.148 -0.713 1 95.56 87 GLN A CA 1
ATOM 708 C C . GLN A 1 87 ? -22.812 -16.125 -1.887 1 95.56 87 GLN A C 1
ATOM 710 O O . GLN A 1 87 ? -22.594 -17.312 -1.69 1 95.56 87 GLN A O 1
ATOM 715 N N . THR A 1 88 ? -22.984 -15.617 -3.059 1 95.69 88 THR A N 1
ATOM 716 C CA . THR A 1 88 ? -22.875 -16.453 -4.25 1 95.69 88 THR A CA 1
ATOM 717 C C . THR A 1 88 ? -21.484 -17.062 -4.363 1 95.69 88 THR A C 1
ATOM 719 O O . THR A 1 88 ? -21.344 -18.25 -4.648 1 95.69 88 THR A O 1
ATOM 722 N N . LEU A 1 89 ? -20.469 -16.281 -4.109 1 96.62 89 LEU A N 1
ATOM 723 C CA . LEU A 1 89 ? -19.094 -16.734 -4.176 1 96.62 89 LEU A CA 1
ATOM 724 C C . LEU A 1 89 ? -18.859 -17.875 -3.195 1 96.62 89 LEU A C 1
ATOM 726 O O . LEU A 1 89 ? -18.328 -18.922 -3.574 1 96.62 89 LEU A O 1
ATOM 730 N N . THR A 1 90 ? -19.328 -17.719 -1.951 1 95.19 90 THR A N 1
ATOM 731 C CA . THR A 1 90 ? -19.016 -18.688 -0.904 1 95.19 90 THR A CA 1
ATOM 732 C C . THR A 1 90 ? -19.906 -19.922 -1.03 1 95.19 90 THR A C 1
ATOM 734 O O . THR A 1 90 ? -19.625 -20.969 -0.422 1 95.19 90 THR A O 1
ATOM 737 N N . SER A 1 91 ? -20.984 -19.812 -1.816 1 93.69 91 SER A N 1
ATOM 738 C CA . SER A 1 91 ? -21.797 -20.984 -2.098 1 93.69 91 SER A CA 1
ATOM 739 C C . SER A 1 91 ? -21.156 -21.859 -3.164 1 93.69 91 SER A C 1
ATOM 741 O O . SER A 1 91 ? -21.406 -23.062 -3.217 1 93.69 91 SER A O 1
ATOM 743 N N . MET A 1 92 ? -20.328 -21.25 -3.986 1 94.19 92 MET A N 1
ATOM 744 C CA . MET A 1 92 ? -19.766 -21.984 -5.121 1 94.19 92 MET A CA 1
ATOM 745 C C . MET A 1 92 ? -18.328 -22.422 -4.824 1 94.19 92 MET A C 1
ATOM 747 O O . MET A 1 92 ? -17.859 -23.422 -5.375 1 94.19 92 MET A O 1
ATOM 751 N N . PHE A 1 93 ? -17.656 -21.703 -3.988 1 96.19 93 PHE A N 1
ATOM 752 C CA . PHE A 1 93 ? -16.266 -21.984 -3.668 1 96.19 93 PHE A CA 1
ATOM 753 C C . PHE A 1 93 ? -16.062 -22.062 -2.158 1 96.19 93 PHE A C 1
ATOM 755 O O . PHE A 1 93 ? -16.734 -21.359 -1.396 1 96.19 93 PHE A O 1
ATOM 762 N N . ARG A 1 94 ? -15.148 -22.859 -1.779 1 94.69 94 ARG A N 1
ATOM 763 C CA . ARG A 1 94 ? -14.867 -23.047 -0.359 1 94.69 94 ARG A CA 1
ATOM 764 C C . ARG A 1 94 ? -13.688 -22.172 0.075 1 94.69 94 ARG A C 1
ATOM 766 O O . ARG A 1 94 ? -12.625 -22.203 -0.549 1 94.69 94 ARG A O 1
ATOM 773 N N . PHE A 1 95 ? -13.898 -21.391 1.099 1 96.62 95 PHE A N 1
ATOM 774 C CA . PHE A 1 95 ? -12.867 -20.578 1.726 1 96.62 95 PHE A CA 1
ATOM 775 C C . PHE A 1 95 ? -12.773 -20.875 3.217 1 96.62 95 PHE A C 1
ATOM 777 O O . PHE A 1 95 ? -13.758 -20.75 3.945 1 96.62 95 PHE A O 1
ATOM 784 N N . ASN A 1 96 ? -11.602 -21.266 3.625 1 95.81 96 ASN A N 1
ATOM 785 C CA . ASN A 1 96 ? -11.422 -21.578 5.035 1 95.81 96 ASN A CA 1
ATOM 786 C C . ASN A 1 96 ? -11.609 -20.359 5.918 1 95.81 96 ASN A C 1
ATOM 788 O O . ASN A 1 96 ? -11.102 -19.281 5.609 1 95.81 96 ASN A O 1
ATOM 792 N N . LYS A 1 97 ? -12.305 -20.484 7.051 1 95.38 97 LYS A N 1
ATOM 793 C CA . LYS A 1 97 ? -12.617 -19.344 7.922 1 95.38 97 LYS A CA 1
ATOM 794 C C . LYS A 1 97 ? -11.656 -19.281 9.102 1 95.38 97 LYS A C 1
ATOM 796 O O . LYS A 1 97 ? -11.57 -18.25 9.781 1 95.38 97 LYS A O 1
ATOM 801 N N . VAL A 1 98 ? -11.039 -20.391 9.438 1 97 98 VAL A N 1
ATOM 802 C CA . VAL A 1 98 ? -10.055 -20.469 10.516 1 97 98 VAL A CA 1
ATOM 803 C C . VAL A 1 98 ? -8.805 -21.203 10.031 1 97 98 VAL A C 1
ATOM 805 O O . VAL A 1 98 ? -8.875 -22.016 9.117 1 97 98 VAL A O 1
ATOM 808 N N . PRO A 1 99 ? -7.672 -20.922 10.641 1 97.5 99 PRO A N 1
ATOM 809 C CA . PRO A 1 99 ? -6.488 -21.703 10.273 1 97.5 99 PRO A CA 1
ATOM 810 C C . PRO A 1 99 ? -6.66 -23.203 10.523 1 97.5 99 PRO A C 1
ATOM 812 O O . PRO A 1 99 ? -7.277 -23.594 11.516 1 97.5 99 PRO A O 1
ATOM 815 N N . LEU A 1 100 ? -6.098 -23.984 9.656 1 96.75 100 LEU A N 1
ATOM 816 C CA . LEU A 1 100 ? -6.32 -25.438 9.727 1 96.75 100 LEU A CA 1
ATOM 817 C C . LEU A 1 100 ? -5.379 -26.078 10.734 1 96.75 100 LEU A C 1
ATOM 819 O O . LEU A 1 100 ? -5.598 -27.219 11.148 1 96.75 100 LEU A O 1
ATOM 823 N N . SER A 1 101 ? -4.309 -25.391 11.117 1 96.5 101 SER A N 1
ATOM 824 C CA . SER A 1 101 ? -3.398 -25.828 12.172 1 96.5 101 SER A CA 1
ATOM 825 C C . SER A 1 101 ? -2.732 -24.641 12.859 1 96.5 101 SER A C 1
ATOM 827 O O . SER A 1 101 ? -2.719 -23.531 12.32 1 96.5 101 SER A O 1
ATOM 829 N N . GLU A 1 102 ? -2.18 -24.875 14.062 1 97.44 102 GLU A N 1
ATOM 830 C CA . GLU A 1 102 ? -1.44 -23.844 14.781 1 97.44 102 GLU A CA 1
ATOM 831 C C . GLU A 1 102 ? -0.172 -23.438 14.031 1 97.44 102 GLU A C 1
ATOM 833 O O . GLU A 1 102 ? 0.21 -22.266 14.023 1 97.44 102 GLU A O 1
ATOM 838 N N . GLU A 1 103 ? 0.399 -24.484 13.398 1 97.44 103 GLU A N 1
ATOM 839 C CA . GLU A 1 103 ? 1.61 -24.25 12.617 1 97.44 103 GLU A CA 1
ATOM 840 C C . GLU A 1 103 ? 1.347 -23.266 11.477 1 97.44 103 GLU A C 1
ATOM 842 O O . GLU A 1 103 ? 2.141 -22.359 11.242 1 97.44 103 GLU A O 1
ATOM 847 N N . GLU A 1 104 ? 0.271 -23.422 10.844 1 98.19 104 GLU A N 1
ATOM 848 C CA . GLU A 1 104 ? -0.116 -22.531 9.758 1 98.19 104 GLU A CA 1
ATOM 849 C C . GLU A 1 104 ? -0.5 -21.156 10.297 1 98.19 104 GLU A C 1
ATOM 851 O O . GLU A 1 104 ? -0.163 -20.125 9.695 1 98.19 104 GLU A O 1
ATOM 856 N N . ALA A 1 105 ? -1.176 -21.109 11.43 1 98.19 105 ALA A N 1
ATOM 857 C CA . ALA A 1 105 ? -1.604 -19.859 12.031 1 98.19 105 ALA A CA 1
ATOM 858 C C . ALA A 1 105 ? -0.403 -18.984 12.406 1 98.19 105 ALA A C 1
ATOM 860 O O . ALA A 1 105 ? -0.454 -17.766 12.289 1 98.19 105 ALA A O 1
ATOM 861 N N . ARG A 1 106 ? 0.659 -19.594 12.773 1 98.06 106 ARG A N 1
ATOM 862 C CA . ARG A 1 106 ? 1.823 -18.875 13.289 1 98.06 106 ARG A CA 1
ATOM 863 C C . ARG A 1 106 ? 2.799 -18.531 12.172 1 98.06 106 ARG A C 1
ATOM 865 O O . ARG A 1 106 ? 3.814 -17.875 12.406 1 98.06 106 ARG A O 1
ATOM 872 N N . PHE A 1 107 ? 2.537 -19 10.969 1 98.62 107 PHE A N 1
ATOM 873 C CA . PHE A 1 107 ? 3.416 -18.75 9.828 1 98.62 107 PHE A CA 1
ATOM 874 C C . PHE A 1 107 ? 2.611 -18.344 8.602 1 98.62 107 PHE A C 1
ATOM 876 O O . PHE A 1 107 ? 2.627 -19.047 7.586 1 98.62 107 PHE A O 1
ATOM 883 N N . PRO A 1 108 ? 1.938 -17.156 8.672 1 98.81 108 PRO A N 1
ATOM 884 C CA . PRO A 1 108 ? 1.128 -16.703 7.543 1 98.81 108 PRO A CA 1
ATOM 885 C C . PRO A 1 108 ? 1.963 -16.406 6.297 1 98.81 108 PRO A C 1
ATOM 887 O O . PRO A 1 108 ? 3.119 -15.992 6.406 1 98.81 108 PRO A O 1
ATOM 890 N N . LEU A 1 109 ? 1.402 -16.609 5.188 1 98.88 109 LEU A N 1
ATOM 891 C CA . LEU A 1 109 ? 2.027 -16.344 3.896 1 98.88 109 LEU A CA 1
ATOM 892 C C . LEU A 1 109 ? 1.363 -15.164 3.205 1 98.88 109 LEU A C 1
ATOM 894 O O . LEU A 1 109 ? 0.356 -14.641 3.688 1 98.88 109 LEU A O 1
ATOM 898 N N . SER A 1 110 ? 1.954 -14.672 2.168 1 98.88 110 SER A N 1
ATOM 899 C CA . SER A 1 110 ? 1.358 -13.633 1.334 1 98.88 110 SER A CA 1
ATOM 900 C C . SER A 1 110 ? 1.533 -13.945 -0.148 1 98.88 110 SER A C 1
ATOM 902 O O . SER A 1 110 ? 2.527 -14.555 -0.546 1 98.88 110 SER A O 1
ATOM 904 N N . PHE A 1 111 ? 0.559 -13.562 -0.922 1 98.88 111 PHE A N 1
ATOM 905 C CA . PHE A 1 111 ? 0.552 -13.867 -2.35 1 98.88 111 PHE A CA 1
ATOM 906 C C . PHE A 1 111 ? 0.202 -12.625 -3.162 1 98.88 111 PHE A C 1
ATOM 908 O O . PHE A 1 111 ? -0.71 -11.875 -2.805 1 98.88 111 PHE A O 1
ATOM 915 N N . GLY A 1 112 ? 0.947 -12.305 -4.172 1 98.62 112 GLY A N 1
ATOM 916 C CA . GLY A 1 112 ? 0.576 -11.359 -5.211 1 98.62 112 GLY A CA 1
ATOM 917 C C . GLY A 1 112 ? 0.108 -12.031 -6.488 1 98.62 112 GLY A C 1
ATOM 918 O O . GLY A 1 112 ? 0.902 -12.656 -7.195 1 98.62 112 GLY A O 1
ATOM 919 N N . LEU A 1 113 ? -1.146 -11.922 -6.781 1 98.5 113 LEU A N 1
ATOM 920 C CA . LEU A 1 113 ? -1.711 -12.508 -7.996 1 98.5 113 LEU A CA 1
ATOM 921 C C . LEU A 1 113 ? -1.786 -11.469 -9.109 1 98.5 113 LEU A C 1
ATOM 923 O O . LEU A 1 113 ? -2.451 -10.438 -8.961 1 98.5 113 LEU A O 1
ATOM 927 N N . LEU A 1 114 ? -1.09 -11.695 -10.133 1 97.94 114 LEU A N 1
ATOM 928 C CA . LEU A 1 114 ? -1.238 -10.891 -11.344 1 97.94 114 LEU A CA 1
ATOM 929 C C . LEU A 1 114 ? -2.131 -11.594 -12.359 1 97.94 114 LEU A C 1
ATOM 931 O O . LEU A 1 114 ? -1.711 -12.562 -12.992 1 97.94 114 LEU A O 1
ATOM 935 N N . VAL A 1 115 ? -3.395 -11.102 -12.516 1 97.5 115 VAL A N 1
ATOM 936 C CA . VAL A 1 115 ? -4.395 -11.797 -13.312 1 97.5 115 VAL A CA 1
ATOM 937 C C . VAL A 1 115 ? -5.047 -10.828 -14.297 1 97.5 115 VAL A C 1
ATOM 939 O O . VAL A 1 115 ? -5 -9.609 -14.102 1 97.5 115 VAL A O 1
ATOM 942 N N . TYR A 1 116 ? -5.625 -11.367 -15.43 1 94.94 116 TYR A N 1
ATOM 943 C CA . TYR A 1 116 ? -6.152 -10.414 -16.406 1 94.94 116 TYR A CA 1
ATOM 944 C C . TYR A 1 116 ? -7.387 -10.969 -17.094 1 94.94 116 TYR A C 1
ATOM 946 O O . TYR A 1 116 ? -8.102 -10.242 -17.781 1 94.94 116 TYR A O 1
ATOM 954 N N . LYS A 1 117 ? -7.625 -12.305 -16.922 1 93.31 117 LYS A N 1
ATOM 955 C CA . LYS A 1 117 ? -8.797 -12.898 -17.562 1 93.31 117 LYS A CA 1
ATOM 956 C C . LYS A 1 117 ? -9.188 -14.203 -16.891 1 93.31 117 LYS A C 1
ATOM 958 O O . LYS A 1 117 ? -8.508 -14.672 -15.977 1 93.31 117 LYS A O 1
ATOM 963 N N . GLU A 1 118 ? -10.352 -14.797 -17.328 1 93.69 118 GLU A N 1
ATOM 964 C CA . GLU A 1 118 ? -10.852 -16.094 -16.891 1 93.69 118 GLU A CA 1
ATOM 965 C C . GLU A 1 118 ? -11.117 -16.109 -15.383 1 93.69 118 GLU A C 1
ATOM 967 O O . GLU A 1 118 ? -10.445 -16.828 -14.641 1 93.69 118 GLU A O 1
ATOM 972 N N . LEU A 1 119 ? -12.164 -15.516 -15.055 1 96.12 119 LEU A N 1
ATOM 973 C CA . LEU A 1 119 ? -12.539 -15.344 -13.656 1 96.12 119 LEU A CA 1
ATOM 974 C C . LEU A 1 119 ? -12.625 -16.688 -12.945 1 96.12 119 LEU A C 1
ATOM 976 O O . LEU A 1 119 ? -12.133 -16.828 -11.82 1 96.12 119 LEU A O 1
ATOM 980 N N . SER A 1 120 ? -13.234 -17.672 -13.609 1 94.69 120 SER A N 1
ATOM 981 C CA . SER A 1 120 ? -13.414 -18.984 -12.992 1 94.69 120 SER A CA 1
ATOM 982 C C . SER A 1 120 ? -12.078 -19.609 -12.594 1 94.69 120 SER A C 1
ATOM 984 O O . SER A 1 120 ? -11.938 -20.156 -11.5 1 94.69 120 SER A O 1
ATOM 986 N N . GLN A 1 121 ? -11.164 -19.531 -13.484 1 95.19 121 GLN A N 1
ATOM 987 C CA . GLN A 1 121 ? -9.828 -20.078 -13.227 1 95.19 121 GLN A CA 1
ATOM 988 C C . GLN A 1 121 ? -9.172 -19.375 -12.039 1 95.19 121 GLN A C 1
ATOM 990 O O . GLN A 1 121 ? -8.562 -20.031 -11.188 1 95.19 121 GLN A O 1
ATOM 995 N N . VAL A 1 122 ? -9.297 -18.094 -11.977 1 97.56 122 VAL A N 1
ATOM 996 C CA . VAL A 1 122 ? -8.734 -17.297 -10.898 1 97.56 122 VAL A CA 1
ATOM 997 C C . VAL A 1 122 ? -9.391 -17.672 -9.57 1 97.56 122 VAL A C 1
ATOM 999 O O . VAL A 1 122 ? -8.711 -17.812 -8.547 1 97.56 122 VAL A O 1
ATOM 1002 N N . LEU A 1 123 ? -10.688 -17.875 -9.594 1 97.31 123 LEU A N 1
ATOM 1003 C CA . LEU A 1 123 ? -11.422 -18.188 -8.375 1 97.31 123 LEU A CA 1
ATOM 1004 C C . LEU A 1 123 ? -11.086 -19.578 -7.867 1 97.31 123 LEU A C 1
ATOM 1006 O O . LEU A 1 123 ? -11.008 -19.812 -6.66 1 97.31 123 LEU A O 1
ATOM 1010 N N . PHE A 1 124 ? -10.898 -20.531 -8.766 1 96.88 124 PHE A N 1
ATOM 1011 C CA . PHE A 1 124 ? -10.453 -21.859 -8.352 1 96.88 124 PHE A CA 1
ATOM 1012 C C . PHE A 1 124 ? -9.078 -21.797 -7.707 1 96.88 124 PHE A C 1
ATOM 1014 O O . PHE A 1 124 ? -8.828 -22.453 -6.695 1 96.88 124 PHE A O 1
ATOM 1021 N N . LEU A 1 125 ? -8.203 -21.031 -8.305 1 97.94 125 LEU A N 1
ATOM 1022 C CA . LEU A 1 125 ? -6.883 -20.844 -7.723 1 97.94 125 LEU A CA 1
ATOM 1023 C C . LEU A 1 125 ? -6.984 -20.203 -6.344 1 97.94 125 LEU A C 1
ATOM 1025 O O . LEU A 1 125 ? -6.453 -20.734 -5.367 1 97.94 125 LEU A O 1
ATOM 1029 N N . LEU A 1 126 ? -7.68 -19.062 -6.266 1 98.38 126 LEU A N 1
ATOM 1030 C CA . LEU A 1 126 ? -7.789 -18.312 -5.02 1 98.38 126 LEU A CA 1
ATOM 1031 C C . LEU A 1 126 ? -8.398 -19.172 -3.92 1 98.38 126 LEU A C 1
ATOM 1033 O O . LEU A 1 126 ? -7.902 -19.188 -2.791 1 98.38 126 LEU A O 1
ATOM 1037 N N . SER A 1 127 ? -9.477 -19.891 -4.238 1 97.81 127 SER A N 1
ATOM 1038 C CA . SER A 1 127 ? -10.148 -20.703 -3.234 1 97.81 127 SER A CA 1
ATOM 1039 C C . SER A 1 127 ? -9.25 -21.844 -2.762 1 97.81 127 SER A C 1
ATOM 1041 O O . SER A 1 127 ? -9.328 -22.266 -1.607 1 97.81 127 SER A O 1
ATOM 1043 N N . SER A 1 128 ? -8.391 -22.297 -3.631 1 97.81 128 SER A N 1
ATOM 1044 C CA . SER A 1 128 ? -7.531 -23.422 -3.301 1 97.81 128 SER A CA 1
ATOM 1045 C C . SER A 1 128 ? -6.406 -23 -2.359 1 97.81 128 SER A C 1
ATOM 1047 O O . SER A 1 128 ? -5.953 -23.797 -1.532 1 97.81 128 SER A O 1
ATOM 1049 N N . ILE A 1 129 ? -5.988 -21.75 -2.441 1 98.31 129 ILE A N 1
ATOM 1050 C CA . ILE A 1 129 ? -4.828 -21.344 -1.657 1 98.31 129 ILE A CA 1
ATOM 1051 C C . ILE A 1 129 ? -5.273 -20.453 -0.496 1 98.31 129 ILE A C 1
ATOM 1053 O O . ILE A 1 129 ? -4.484 -20.156 0.407 1 98.31 129 ILE A O 1
ATOM 1057 N N . TYR A 1 130 ? -6.5 -20.109 -0.421 1 98.5 130 TYR A N 1
ATOM 1058 C CA . TYR A 1 130 ? -6.977 -19.125 0.549 1 98.5 130 TYR A CA 1
ATOM 1059 C C . TYR A 1 130 ? -6.871 -19.672 1.969 1 98.5 130 TYR A C 1
ATOM 1061 O O . TYR A 1 130 ? -7.305 -20.781 2.244 1 98.5 130 TYR A O 1
ATOM 1069 N N . GLN A 1 131 ? -6.305 -18.906 2.809 1 98.5 131 GLN A N 1
ATOM 1070 C CA . GLN A 1 131 ? -6.289 -19.062 4.258 1 98.5 131 GLN A CA 1
ATOM 1071 C C . GLN A 1 131 ? -6.559 -17.734 4.957 1 98.5 131 GLN A C 1
ATOM 1073 O O . GLN A 1 131 ? -6.086 -16.688 4.516 1 98.5 131 GLN A O 1
ATOM 1078 N N . PRO A 1 132 ? -7.285 -17.734 6.066 1 98.19 132 PRO A N 1
ATOM 1079 C CA . PRO A 1 132 ? -7.684 -16.469 6.699 1 98.19 132 PRO A CA 1
ATOM 1080 C C . PRO A 1 132 ? -6.5 -15.711 7.289 1 98.19 132 PRO A C 1
ATOM 1082 O O . PRO A 1 132 ? -6.578 -14.492 7.473 1 98.19 132 PRO A O 1
ATOM 1085 N N . GLN A 1 133 ? -5.375 -16.422 7.598 1 98.31 133 GLN A N 1
ATOM 1086 C CA . GLN A 1 133 ? -4.234 -15.75 8.203 1 98.31 133 GLN A CA 1
ATOM 1087 C C . GLN A 1 133 ? -3.279 -15.211 7.145 1 98.31 133 GLN A C 1
ATOM 1089 O O . GLN A 1 133 ? -2.363 -14.445 7.453 1 98.31 133 GLN A O 1
ATOM 1094 N N . ASN A 1 134 ? -3.457 -15.633 5.906 1 98.81 134 ASN A N 1
ATOM 1095 C CA . ASN A 1 134 ? -2.598 -15.18 4.816 1 98.81 134 ASN A CA 1
ATOM 1096 C C . ASN A 1 134 ? -3.068 -13.844 4.254 1 98.81 134 ASN A C 1
ATOM 1098 O O . ASN A 1 134 ? -4.133 -13.344 4.629 1 98.81 134 ASN A O 1
ATOM 1102 N N . GLU A 1 135 ? -2.252 -13.164 3.438 1 98.75 135 GLU A N 1
ATOM 1103 C CA . GLU A 1 135 ? -2.58 -11.914 2.758 1 98.75 135 GLU A CA 1
ATOM 1104 C C . GLU A 1 135 ? -2.504 -12.078 1.242 1 98.75 135 GLU A C 1
ATOM 1106 O O . GLU A 1 135 ? -1.604 -12.742 0.727 1 98.75 135 GLU A O 1
ATOM 1111 N N . TYR A 1 136 ? -3.469 -11.461 0.531 1 98.81 136 TYR A N 1
ATOM 1112 C CA . TYR A 1 136 ? -3.551 -11.602 -0.919 1 98.81 136 TYR A CA 1
ATOM 1113 C C . TYR A 1 136 ? -3.703 -10.242 -1.589 1 98.81 136 TYR A C 1
ATOM 1115 O O . TYR A 1 136 ? -4.582 -9.453 -1.222 1 98.81 136 TYR A O 1
ATOM 1123 N N . CYS A 1 137 ? -2.873 -9.938 -2.486 1 98.69 137 CYS A N 1
ATOM 1124 C CA . CYS A 1 137 ? -2.99 -8.789 -3.373 1 98.69 137 CYS A CA 1
ATOM 1125 C C . CYS A 1 137 ? -3.289 -9.227 -4.801 1 98.69 137 CYS A C 1
ATOM 1127 O O . CYS A 1 137 ? -2.504 -9.961 -5.406 1 98.69 137 CYS A O 1
ATOM 1129 N N . ILE A 1 138 ? -4.402 -8.836 -5.32 1 98.62 138 ILE A N 1
ATOM 1130 C CA . ILE A 1 138 ? -4.781 -9.172 -6.688 1 98.62 138 ILE A CA 1
ATOM 1131 C C . ILE A 1 138 ? -4.609 -7.949 -7.586 1 98.62 138 ILE A C 1
ATOM 1133 O O . ILE A 1 138 ? -5.414 -7.016 -7.531 1 98.62 138 ILE A O 1
ATOM 1137 N N . ALA A 1 139 ? -3.607 -7.988 -8.391 1 98.12 139 ALA A N 1
ATOM 1138 C CA . ALA A 1 139 ? -3.33 -6.91 -9.336 1 98.12 139 ALA A CA 1
ATOM 1139 C C . ALA A 1 139 ? -3.939 -7.207 -10.703 1 98.12 139 ALA A C 1
ATOM 1141 O O . ALA A 1 139 ? -3.758 -8.305 -11.242 1 98.12 139 ALA A O 1
ATOM 1142 N N . VAL A 1 140 ? -4.664 -6.23 -11.266 1 97.31 140 VAL A N 1
ATOM 1143 C CA . VAL A 1 140 ? -5.348 -6.402 -12.539 1 97.31 140 VAL A CA 1
ATOM 1144 C C . VAL A 1 140 ? -5.09 -5.191 -13.438 1 97.31 140 VAL A C 1
ATOM 1146 O O . VAL A 1 140 ? -5.301 -4.051 -13.016 1 97.31 140 VAL A O 1
ATOM 1149 N N . GLY A 1 141 ? -4.629 -5.469 -14.633 1 94.81 141 GLY A N 1
ATOM 1150 C CA . GLY A 1 141 ? -4.43 -4.383 -15.586 1 94.81 141 GLY A CA 1
ATOM 1151 C C . GLY A 1 141 ? -5.73 -3.746 -16.047 1 94.81 141 GLY A C 1
ATOM 1152 O O . GLY A 1 141 ? -6.73 -4.438 -16.234 1 94.81 141 GLY A O 1
ATOM 1153 N N . GLU A 1 142 ? -5.703 -2.434 -16.203 1 92.56 142 GLU A N 1
ATOM 1154 C CA . GLU A 1 142 ? -6.895 -1.686 -16.594 1 92.56 142 GLU A CA 1
ATOM 1155 C C . GLU A 1 142 ? -7.402 -2.133 -17.969 1 92.56 142 GLU A C 1
ATOM 1157 O O . GLU A 1 142 ? -8.547 -1.864 -18.328 1 92.56 142 GLU A O 1
ATOM 1162 N N . ASN A 1 143 ? -6.543 -2.785 -18.672 1 93.25 143 ASN A N 1
ATOM 1163 C CA . ASN A 1 143 ? -6.922 -3.219 -20.016 1 93.25 143 ASN A CA 1
ATOM 1164 C C . ASN A 1 143 ? -7.668 -4.551 -19.984 1 93.25 143 ASN A C 1
ATOM 1166 O O . ASN A 1 143 ? -7.988 -5.113 -21.031 1 93.25 143 ASN A O 1
ATOM 1170 N N . SER A 1 144 ? -7.953 -5.121 -18.812 1 95.44 144 SER A N 1
ATOM 1171 C CA . SER A 1 144 ? -8.82 -6.289 -18.688 1 95.44 144 SER A CA 1
ATOM 1172 C C . SER A 1 144 ? -10.281 -5.922 -18.938 1 95.44 144 SER A C 1
ATOM 1174 O O . SER A 1 144 ? -10.648 -4.75 -18.875 1 95.44 144 SER A O 1
ATOM 1176 N N . ALA A 1 145 ? -11.102 -6.977 -19.281 1 95.5 145 ALA A N 1
ATOM 1177 C CA . ALA A 1 145 ? -12.523 -6.738 -19.516 1 95.5 145 ALA A CA 1
ATOM 1178 C C . ALA A 1 145 ? -13.172 -6.07 -18.297 1 95.5 145 ALA A C 1
ATOM 1180 O O . ALA A 1 145 ? -12.867 -6.418 -17.156 1 95.5 145 ALA A O 1
ATOM 1181 N N . PRO A 1 146 ? -14.016 -5.074 -18.562 1 94.88 146 PRO A N 1
ATOM 1182 C CA . PRO A 1 146 ? -14.633 -4.328 -17.453 1 94.88 146 PRO A CA 1
ATOM 1183 C C . PRO A 1 146 ? -15.336 -5.234 -16.453 1 94.88 146 PRO A C 1
ATOM 1185 O O . PRO A 1 146 ? -15.211 -5.027 -15.242 1 94.88 146 PRO A O 1
ATOM 1188 N N . ALA A 1 147 ? -16.078 -6.219 -16.969 1 94.5 147 ALA A N 1
ATOM 1189 C CA . ALA A 1 147 ? -16.781 -7.129 -16.062 1 94.5 147 ALA A CA 1
ATOM 1190 C C . ALA A 1 147 ? -15.797 -7.867 -15.156 1 94.5 147 ALA A C 1
ATOM 1192 O O . ALA A 1 147 ? -16.094 -8.102 -13.984 1 94.5 147 ALA A O 1
ATOM 1193 N N . PHE A 1 148 ? -14.672 -8.305 -15.711 1 96.25 148 PHE A N 1
ATOM 1194 C CA . PHE A 1 148 ? -13.633 -8.984 -14.945 1 96.25 148 PHE A CA 1
ATOM 1195 C C . PHE A 1 148 ? -13.102 -8.086 -13.836 1 96.25 148 PHE A C 1
ATOM 1197 O O . PHE A 1 148 ? -12.977 -8.523 -12.688 1 96.25 148 PHE A O 1
ATOM 1204 N N . LEU A 1 149 ? -12.883 -6.801 -14.133 1 95.75 149 LEU A N 1
ATOM 1205 C CA . LEU A 1 149 ? -12.383 -5.812 -13.188 1 95.75 149 LEU A CA 1
ATOM 1206 C C . LEU A 1 149 ? -13.391 -5.578 -12.062 1 95.75 149 LEU A C 1
ATOM 1208 O O . LEU A 1 149 ? -13.031 -5.621 -10.883 1 95.75 149 LEU A O 1
ATOM 1212 N N . ILE A 1 150 ? -14.617 -5.332 -12.406 1 95.25 150 ILE A N 1
ATOM 1213 C CA . ILE A 1 150 ? -15.672 -5.016 -11.445 1 95.25 150 ILE A CA 1
ATOM 1214 C C . ILE A 1 150 ? -15.898 -6.203 -10.516 1 95.25 150 ILE A C 1
ATOM 1216 O O . ILE A 1 150 ? -15.938 -6.043 -9.297 1 95.25 150 ILE A O 1
ATOM 1220 N N . LEU A 1 151 ? -15.984 -7.379 -11.062 1 95.44 151 LEU A N 1
ATOM 1221 C CA . LEU A 1 151 ? -16.266 -8.578 -10.281 1 95.44 151 LEU A CA 1
ATOM 1222 C C . LEU A 1 151 ? -15.125 -8.883 -9.32 1 95.44 151 LEU A C 1
ATOM 1224 O O . LEU A 1 151 ? -15.359 -9.164 -8.141 1 95.44 151 LEU A O 1
ATOM 1228 N N . LEU A 1 152 ? -13.883 -8.836 -9.805 1 96.62 152 LEU A N 1
ATOM 1229 C CA . LEU A 1 152 ? -12.758 -9.164 -8.938 1 96.62 152 LEU A CA 1
ATOM 1230 C C . LEU A 1 152 ? -12.648 -8.164 -7.789 1 96.62 152 LEU A C 1
ATOM 1232 O O . LEU A 1 152 ? -12.328 -8.547 -6.66 1 96.62 152 LEU A O 1
ATOM 1236 N N . LYS A 1 153 ? -12.852 -6.883 -8.094 1 94.44 153 LYS A N 1
ATOM 1237 C CA . LYS A 1 153 ? -12.828 -5.871 -7.043 1 94.44 153 LYS A CA 1
ATOM 1238 C C . LYS A 1 153 ? -13.883 -6.164 -5.977 1 94.44 153 LYS A C 1
ATOM 1240 O O . LYS A 1 153 ? -13.586 -6.125 -4.781 1 94.44 153 LYS A O 1
ATOM 1245 N N . GLU A 1 154 ? -15.094 -6.469 -6.383 1 94.31 154 GLU A N 1
ATOM 1246 C CA . GLU A 1 154 ? -16.188 -6.738 -5.449 1 94.31 154 GLU A CA 1
ATOM 1247 C C . GLU A 1 154 ? -15.938 -8.031 -4.676 1 94.31 154 GLU A C 1
ATOM 1249 O O . GLU A 1 154 ? -16.203 -8.102 -3.473 1 94.31 154 GLU A O 1
ATOM 1254 N N . LEU A 1 155 ? -15.445 -8.977 -5.359 1 93.62 155 LEU A N 1
ATOM 1255 C CA . LEU A 1 155 ? -15.219 -10.266 -4.715 1 93.62 155 LEU A CA 1
ATOM 1256 C C . LEU A 1 155 ? -14.07 -10.172 -3.711 1 93.62 155 LEU A C 1
ATOM 1258 O O . LEU A 1 155 ? -14.086 -10.852 -2.682 1 93.62 155 LEU A O 1
ATOM 1262 N N . ALA A 1 156 ? -13.102 -9.352 -4.008 1 95.94 156 ALA A N 1
ATOM 1263 C CA . ALA A 1 156 ? -12.023 -9.109 -3.051 1 95.94 156 ALA A CA 1
ATOM 1264 C C . ALA A 1 156 ? -12.562 -8.562 -1.735 1 95.94 156 ALA A C 1
ATOM 1266 O O . ALA A 1 156 ? -12.047 -8.883 -0.661 1 95.94 156 ALA A O 1
ATOM 1267 N N . ASN A 1 157 ? -13.625 -7.816 -1.812 1 94.75 157 ASN A N 1
ATOM 1268 C CA . ASN A 1 157 ? -14.219 -7.18 -0.639 1 94.75 157 ASN A CA 1
ATOM 1269 C C . ASN A 1 157 ? -14.938 -8.188 0.248 1 94.75 157 ASN A C 1
ATOM 1271 O O . ASN A 1 157 ? -15.297 -7.879 1.385 1 94.75 157 ASN A O 1
ATOM 1275 N N . CYS A 1 158 ? -15.117 -9.367 -0.26 1 96.62 158 CYS A N 1
ATOM 1276 C CA . CYS A 1 158 ? -15.773 -10.406 0.524 1 96.62 158 CYS A CA 1
ATOM 1277 C C . CYS A 1 158 ? -14.859 -10.914 1.631 1 96.62 158 CYS A C 1
ATOM 1279 O O . CYS A 1 158 ? -15.312 -11.578 2.561 1 96.62 158 CYS A O 1
ATOM 1281 N N . PHE A 1 159 ? -13.555 -10.594 1.562 1 97.44 159 PHE A N 1
ATOM 1282 C CA . PHE A 1 159 ? -12.547 -11.109 2.488 1 97.44 159 PHE A CA 1
ATOM 1283 C C . PHE A 1 159 ? -11.734 -9.969 3.086 1 97.44 159 PHE A C 1
ATOM 1285 O O . PHE A 1 159 ? -11.328 -9.047 2.373 1 97.44 159 PHE A O 1
ATOM 1292 N N . PRO A 1 160 ? -11.438 -10.016 4.383 1 95.94 160 PRO A N 1
ATOM 1293 C CA . PRO A 1 160 ? -10.656 -8.93 4.988 1 95.94 160 PRO A CA 1
ATOM 1294 C C . PRO A 1 160 ? -9.203 -8.93 4.535 1 95.94 160 PRO A C 1
ATOM 1296 O O . PRO A 1 160 ? -8.531 -7.902 4.609 1 95.94 160 PRO A O 1
ATOM 1299 N N . ASN A 1 161 ? -8.688 -10.078 4.043 1 97.94 161 ASN A N 1
ATOM 1300 C CA . ASN A 1 161 ? -7.262 -10.227 3.777 1 97.94 161 ASN A CA 1
ATOM 1301 C C . ASN A 1 161 ? -6.977 -10.352 2.283 1 97.94 161 ASN A C 1
ATOM 1303 O O . ASN A 1 161 ? -5.941 -10.883 1.887 1 97.94 161 ASN A O 1
ATOM 1307 N N . VAL A 1 162 ? -7.977 -9.984 1.426 1 98.56 162 VAL A N 1
ATOM 1308 C CA . VAL A 1 162 ? -7.797 -9.961 -0.022 1 98.56 162 VAL A CA 1
ATOM 1309 C C . VAL A 1 162 ? -7.949 -8.523 -0.535 1 98.56 162 VAL A C 1
ATOM 1311 O O . VAL A 1 162 ? -8.992 -7.898 -0.345 1 98.56 162 VAL A O 1
ATOM 1314 N N . TYR A 1 163 ? -6.906 -8.055 -1.228 1 98.19 163 TYR A N 1
ATOM 1315 C CA . TYR A 1 163 ? -6.891 -6.668 -1.677 1 98.19 163 TYR A CA 1
ATOM 1316 C C . TYR A 1 163 ? -6.836 -6.59 -3.197 1 98.19 163 TYR A C 1
ATOM 1318 O O . TYR A 1 163 ? -6.023 -7.273 -3.83 1 98.19 163 TYR A O 1
ATOM 1326 N N . PHE A 1 164 ? -7.711 -5.809 -3.738 1 97.5 164 PHE A N 1
ATOM 1327 C CA . PHE A 1 164 ? -7.75 -5.559 -5.172 1 97.5 164 PHE A CA 1
ATOM 1328 C C . PHE A 1 164 ? -6.914 -4.336 -5.531 1 97.5 164 PHE A C 1
ATOM 1330 O O . PHE A 1 164 ? -7.012 -3.297 -4.879 1 97.5 164 PHE A O 1
ATOM 1337 N N . MET A 1 165 ? -6.09 -4.484 -6.539 1 97.06 165 MET A N 1
ATOM 1338 C CA . MET A 1 165 ? -5.23 -3.396 -7 1 97.06 165 MET A CA 1
ATOM 1339 C C . MET A 1 165 ? -5.348 -3.219 -8.508 1 97.06 165 MET A C 1
ATOM 1341 O O . MET A 1 165 ? -4.805 -4.016 -9.273 1 97.06 165 MET A O 1
ATOM 1345 N N . LYS A 1 166 ? -6.055 -2.158 -8.969 1 95.25 166 LYS A N 1
ATOM 1346 C CA . LYS A 1 166 ? -6.094 -1.835 -10.391 1 95.25 166 LYS A CA 1
ATOM 1347 C C . LYS A 1 166 ? -4.77 -1.231 -10.852 1 95.25 166 LYS A C 1
ATOM 1349 O O . LYS A 1 166 ? -4.219 -0.351 -10.195 1 95.25 166 LYS A O 1
ATOM 1354 N N . ARG A 1 167 ? -4.207 -1.721 -11.93 1 95.94 167 ARG A N 1
ATOM 1355 C CA . ARG A 1 167 ? -2.895 -1.329 -12.438 1 95.94 167 ARG A CA 1
ATOM 1356 C C . ARG A 1 167 ? -2.994 -0.795 -13.859 1 95.94 167 ARG A C 1
ATOM 1358 O O . ARG A 1 167 ? -3.998 -1.012 -14.539 1 95.94 167 ARG A O 1
ATOM 1365 N N . PRO A 1 168 ? -1.977 -0.026 -14.344 1 92.31 168 PRO A N 1
ATOM 1366 C CA . PRO A 1 168 ? -1.93 0.326 -15.766 1 92.31 168 PRO A CA 1
ATOM 1367 C C . PRO A 1 168 ? -1.992 -0.896 -16.672 1 92.31 168 PRO A C 1
ATOM 1369 O O . PRO A 1 168 ? -1.884 -2.031 -16.203 1 92.31 168 PRO A O 1
ATOM 1372 N N . PRO A 1 169 ? -2.242 -0.641 -17.938 1 92.31 169 PRO A N 1
ATOM 1373 C CA . PRO A 1 169 ? -2.344 -1.772 -18.859 1 92.31 169 PRO A CA 1
ATOM 1374 C C . PRO A 1 169 ? -1.125 -2.691 -18.812 1 92.31 169 PRO A C 1
ATOM 1376 O O . PRO A 1 169 ? 0.012 -2.215 -18.766 1 92.31 169 PRO A O 1
ATOM 1379 N 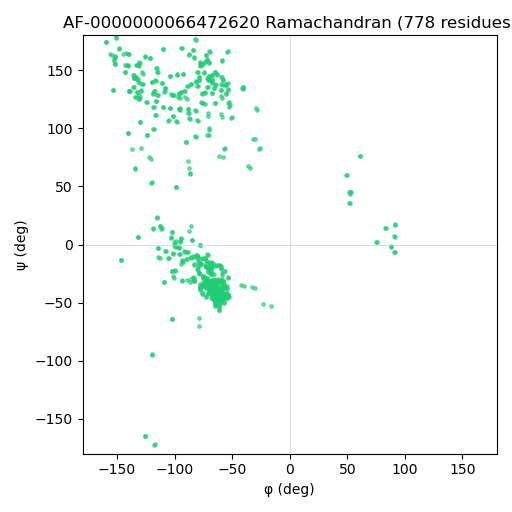N . ILE A 1 170 ? -1.41 -3.957 -18.734 1 92.81 170 ILE A N 1
ATOM 1380 C CA . ILE A 1 170 ? -0.357 -4.961 -18.625 1 92.81 170 ILE A CA 1
ATOM 1381 C C . ILE A 1 170 ? -0.355 -5.836 -19.891 1 92.81 170 ILE A C 1
ATOM 1383 O O . ILE A 1 170 ? -1.408 -6.305 -20.328 1 92.81 170 ILE A O 1
ATOM 1387 N N . LYS A 1 171 ? 0.805 -5.969 -20.484 1 88 171 LYS A N 1
ATOM 1388 C CA . LYS A 1 171 ? 1.039 -6.848 -21.625 1 88 171 LYS A CA 1
ATOM 1389 C C . LYS A 1 171 ? 2.197 -7.801 -21.359 1 88 171 LYS A C 1
ATOM 1391 O O . LYS A 1 171 ? 3.033 -7.547 -20.484 1 88 171 LYS A O 1
ATOM 1396 N N . TRP A 1 172 ? 2.176 -8.867 -22.188 1 82.38 172 TRP A N 1
ATOM 1397 C CA . TRP A 1 172 ? 3.242 -9.852 -22.016 1 82.38 172 TRP A CA 1
ATOM 1398 C C . TRP A 1 172 ? 4.609 -9.211 -22.219 1 82.38 172 TRP A C 1
ATOM 1400 O O . TRP A 1 172 ? 4.805 -8.422 -23.156 1 82.38 172 TRP A O 1
ATOM 1410 N N . GLY A 1 173 ? 5.488 -9.508 -21.297 1 83.62 173 GLY A N 1
ATOM 1411 C CA . GLY A 1 173 ? 6.863 -9.055 -21.406 1 83.62 173 GLY A CA 1
ATOM 1412 C C . GLY A 1 173 ? 7.039 -7.586 -21.078 1 83.62 173 GLY A C 1
ATOM 1413 O O . GLY A 1 173 ? 8.156 -7.066 -21.094 1 83.62 173 GLY A O 1
ATOM 1414 N N . SER A 1 174 ? 5.969 -6.934 -20.703 1 87.44 174 SER A N 1
ATOM 1415 C CA . SER A 1 174 ? 6.039 -5.496 -20.469 1 87.44 174 SER A CA 1
ATOM 1416 C C . SER A 1 174 ? 6.559 -5.188 -19.062 1 87.44 174 SER A C 1
ATOM 1418 O O . SER A 1 174 ? 6.512 -6.043 -18.172 1 87.44 174 SER A O 1
ATOM 1420 N N . PHE A 1 175 ? 6.996 -3.977 -18.922 1 91.56 175 PHE A N 1
ATOM 1421 C CA . PHE A 1 175 ? 7.496 -3.424 -17.672 1 91.56 175 PHE A CA 1
ATOM 1422 C C . PHE A 1 175 ? 6.434 -3.508 -16.578 1 91.56 175 PHE A C 1
ATOM 1424 O O . PHE A 1 175 ? 6.754 -3.699 -15.406 1 91.56 175 PHE A O 1
ATOM 1431 N N . GLU A 1 176 ? 5.23 -3.371 -16.984 1 94.19 176 GLU A N 1
ATOM 1432 C CA . GLU A 1 176 ? 4.145 -3.244 -16.016 1 94.19 176 GLU A CA 1
ATOM 1433 C C . GLU A 1 176 ? 3.936 -4.547 -15.242 1 94.19 176 GLU A C 1
ATOM 1435 O O . GLU A 1 176 ? 3.287 -4.555 -14.195 1 94.19 176 GLU A O 1
ATOM 1440 N N . ILE A 1 177 ? 4.453 -5.691 -15.797 1 95.94 177 ILE A N 1
ATOM 1441 C CA . ILE A 1 177 ? 4.371 -6.961 -15.086 1 95.94 177 ILE A CA 1
ATOM 1442 C C . ILE A 1 177 ? 5.129 -6.859 -13.758 1 95.94 177 ILE A C 1
ATOM 1444 O O . ILE A 1 177 ? 4.535 -7 -12.688 1 95.94 177 ILE A O 1
ATOM 1448 N N . ILE A 1 178 ? 6.398 -6.496 -13.867 1 97.19 178 ILE A N 1
ATOM 1449 C CA . ILE A 1 178 ? 7.215 -6.457 -12.664 1 97.19 178 ILE A CA 1
ATOM 1450 C C . ILE A 1 178 ? 6.812 -5.258 -11.805 1 97.19 178 ILE A C 1
ATOM 1452 O O . ILE A 1 178 ? 6.832 -5.328 -10.578 1 97.19 178 ILE A O 1
ATOM 1456 N N . ASN A 1 179 ? 6.43 -4.168 -12.43 1 96.5 179 ASN A N 1
ATOM 1457 C CA . ASN A 1 179 ? 5.953 -3.012 -11.672 1 96.5 179 ASN A CA 1
ATOM 1458 C C . ASN A 1 179 ? 4.742 -3.361 -10.812 1 96.5 179 ASN A C 1
ATOM 1460 O O . ASN A 1 179 ? 4.637 -2.908 -9.672 1 96.5 179 ASN A O 1
ATOM 1464 N N . SER A 1 180 ? 3.867 -4.148 -11.32 1 97.38 180 SER A N 1
ATOM 1465 C CA . SER A 1 180 ? 2.646 -4.531 -10.617 1 97.38 180 SER A CA 1
ATOM 1466 C C . SER A 1 180 ? 2.934 -5.562 -9.531 1 97.38 180 SER A C 1
ATOM 1468 O O . SER A 1 180 ? 2.375 -5.488 -8.438 1 97.38 180 SER A O 1
ATOM 1470 N N . VAL A 1 181 ? 3.771 -6.535 -9.828 1 98.06 181 VAL A N 1
ATOM 1471 C CA . VAL A 1 181 ? 4.145 -7.539 -8.836 1 98.06 181 VAL A CA 1
ATOM 1472 C C . VAL A 1 181 ? 4.852 -6.867 -7.66 1 98.06 181 VAL A C 1
ATOM 1474 O O . VAL A 1 181 ? 4.543 -7.145 -6.5 1 98.06 181 VAL A O 1
ATOM 1477 N N . TYR A 1 182 ? 5.773 -5.992 -7.961 1 97.88 182 TYR A N 1
ATOM 1478 C CA . TYR A 1 182 ? 6.473 -5.27 -6.902 1 97.88 182 TYR A CA 1
ATOM 1479 C C . TYR A 1 182 ? 5.512 -4.375 -6.129 1 97.88 182 TYR A C 1
ATOM 1481 O O . TYR A 1 182 ? 5.656 -4.199 -4.914 1 97.88 182 TYR A O 1
ATOM 1489 N N . GLY A 1 183 ? 4.574 -3.74 -6.871 1 96.94 183 GLY A N 1
ATOM 1490 C CA . GLY A 1 183 ? 3.539 -2.975 -6.195 1 96.94 183 GLY A CA 1
ATOM 1491 C C . GLY A 1 183 ? 2.797 -3.779 -5.145 1 96.94 183 GLY A C 1
ATOM 1492 O O . GLY A 1 183 ? 2.541 -3.285 -4.043 1 96.94 183 GLY A O 1
ATOM 1493 N N . CYS A 1 184 ? 2.453 -5.004 -5.48 1 98.19 184 CYS A N 1
ATOM 1494 C CA . CYS A 1 184 ? 1.794 -5.891 -4.527 1 98.19 184 CYS A CA 1
ATOM 1495 C C . CYS A 1 184 ? 2.703 -6.188 -3.34 1 98.19 184 CYS A C 1
ATOM 1497 O O . CYS A 1 184 ? 2.262 -6.156 -2.189 1 98.19 184 CYS A O 1
ATOM 1499 N N . LEU A 1 185 ? 3.967 -6.492 -3.619 1 98.44 185 LEU A N 1
ATOM 1500 C CA . LEU A 1 185 ? 4.906 -6.781 -2.539 1 98.44 185 LEU A CA 1
ATOM 1501 C C . LEU A 1 185 ? 5.027 -5.59 -1.596 1 98.44 185 LEU A C 1
ATOM 1503 O O . LEU A 1 185 ? 5.008 -5.754 -0.374 1 98.44 185 LEU A O 1
ATOM 1507 N N . GLU A 1 186 ? 5.18 -4.426 -2.164 1 97.06 186 GLU A N 1
ATOM 1508 C CA . GLU A 1 186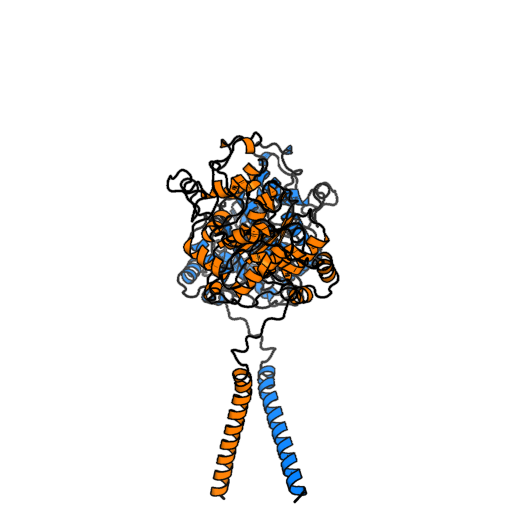 ? 5.316 -3.215 -1.362 1 97.06 186 GLU A CA 1
ATOM 1509 C C . GLU A 1 186 ? 4.074 -2.973 -0.51 1 97.06 186 GLU A C 1
ATOM 1511 O O . GLU A 1 186 ? 4.18 -2.717 0.692 1 97.06 186 GLU A O 1
ATOM 1516 N N . PHE A 1 187 ? 2.9 -3.066 -1.108 1 97.56 187 PHE A N 1
ATOM 1517 C CA . PHE A 1 187 ? 1.641 -2.871 -0.402 1 97.56 187 PHE A CA 1
ATOM 1518 C C . PHE A 1 187 ? 1.52 -3.844 0.767 1 97.56 187 PHE A C 1
ATOM 1520 O O . PHE A 1 187 ? 1.252 -3.432 1.897 1 97.56 187 PHE A O 1
ATOM 1527 N N . LEU A 1 188 ? 1.768 -5.113 0.452 1 98.31 188 LEU A N 1
ATOM 1528 C CA . LEU A 1 188 ? 1.626 -6.148 1.47 1 98.31 188 LEU A CA 1
ATOM 1529 C C . LEU A 1 188 ? 2.646 -5.953 2.586 1 98.31 188 LEU A C 1
ATOM 1531 O O . LEU A 1 188 ? 2.367 -6.258 3.748 1 98.31 188 LEU A O 1
ATOM 1535 N N . SER A 1 189 ? 3.809 -5.43 2.283 1 97 189 SER A N 1
ATOM 1536 C CA . SER A 1 189 ? 4.859 -5.238 3.279 1 97 189 SER A CA 1
ATOM 1537 C C . SER A 1 189 ? 4.48 -4.145 4.273 1 97 189 SER A C 1
ATOM 1539 O O . SER A 1 189 ? 5.035 -4.078 5.371 1 97 189 SER A O 1
ATOM 1541 N N . HIS A 1 190 ? 3.535 -3.287 3.881 1 94.31 190 HIS A N 1
ATOM 1542 C CA . HIS A 1 190 ? 3.162 -2.18 4.754 1 94.31 190 HIS A CA 1
ATOM 1543 C C . HIS A 1 190 ? 1.926 -2.52 5.578 1 94.31 190 HIS A C 1
ATOM 1545 O O . HIS A 1 190 ? 1.507 -1.733 6.43 1 94.31 190 HIS A O 1
ATOM 1551 N N . LEU A 1 191 ? 1.354 -3.709 5.355 1 95.06 191 LEU A N 1
ATOM 1552 C CA . LEU A 1 191 ? 0.271 -4.176 6.215 1 95.06 191 LEU A CA 1
ATOM 1553 C C . LEU A 1 191 ? 0.799 -4.578 7.586 1 95.06 191 LEU A C 1
ATOM 1555 O O . LEU A 1 191 ? 2 -4.805 7.754 1 95.06 191 LEU A O 1
ATOM 1559 N N . LYS A 1 192 ? -0.074 -4.684 8.555 1 91.44 192 LYS A N 1
ATOM 1560 C CA . LYS A 1 192 ? 0.289 -5.012 9.93 1 91.44 192 LYS A CA 1
ATOM 1561 C C . LYS A 1 192 ? 0.521 -6.508 10.094 1 91.44 192 LYS A C 1
ATOM 1563 O O . LYS A 1 192 ? 1.244 -6.934 11 1 91.44 192 LYS A O 1
ATOM 1568 N N . SER A 1 193 ? -0.06 -7.266 9.18 1 93.25 193 SER A N 1
ATOM 1569 C CA . SER A 1 193 ? 0.091 -8.719 9.242 1 93.25 193 SER A CA 1
ATOM 1570 C C . SER A 1 193 ? 1.561 -9.125 9.195 1 93.25 193 SER A C 1
ATOM 1572 O O . SER A 1 193 ? 2.354 -8.523 8.469 1 93.25 193 SER A O 1
ATOM 1574 N N . ASP A 1 194 ? 1.844 -10.148 9.984 1 93.75 194 ASP A N 1
ATOM 1575 C CA . ASP A 1 194 ? 3.229 -10.602 10.078 1 93.75 194 ASP A CA 1
ATOM 1576 C C . ASP A 1 194 ? 3.465 -11.812 9.18 1 93.75 194 ASP A C 1
ATOM 1578 O O . ASP A 1 194 ? 3.957 -12.844 9.641 1 93.75 194 ASP A O 1
ATOM 1582 N N . TRP A 1 195 ? 3.051 -11.719 7.918 1 98.56 195 TRP A N 1
ATOM 1583 C CA . TRP A 1 195 ? 3.32 -12.812 6.996 1 98.56 195 TRP A CA 1
ATOM 1584 C C . TRP A 1 195 ? 4.82 -13.07 6.875 1 98.56 195 TRP A C 1
ATOM 1586 O O . TRP A 1 195 ? 5.629 -12.195 7.18 1 98.56 195 TRP A O 1
ATOM 1596 N N . LYS A 1 196 ? 5.195 -14.289 6.441 1 98.81 196 LYS A N 1
ATOM 1597 C CA . LYS A 1 196 ? 6.59 -14.703 6.551 1 98.81 196 LYS A CA 1
ATOM 1598 C C . LYS A 1 196 ? 7.25 -14.766 5.176 1 98.81 196 LYS A C 1
ATOM 1600 O O . LYS A 1 196 ? 8.453 -14.531 5.043 1 98.81 196 LYS A O 1
ATOM 1605 N N . TYR A 1 197 ? 6.512 -15.086 4.176 1 98.81 197 TYR A N 1
ATOM 1606 C CA . TYR A 1 197 ? 7.039 -15.164 2.818 1 98.81 197 TYR A CA 1
ATOM 1607 C C . TYR A 1 197 ? 6.02 -14.664 1.805 1 98.81 197 TYR A C 1
ATOM 1609 O O . TYR A 1 197 ? 4.812 -14.812 2.002 1 98.81 197 TYR A O 1
ATOM 1617 N N . PHE A 1 198 ? 6.535 -14.102 0.743 1 98.81 198 PHE A N 1
ATOM 1618 C CA . PHE A 1 198 ? 5.754 -13.617 -0.387 1 98.81 198 PHE A CA 1
ATOM 1619 C C . PHE A 1 198 ? 5.996 -14.477 -1.622 1 98.81 198 PHE A C 1
ATOM 1621 O O . PHE A 1 198 ? 7.137 -14.844 -1.912 1 98.81 198 PHE A O 1
ATOM 1628 N N . GLN A 1 199 ? 4.914 -14.75 -2.348 1 98.56 199 GLN A N 1
ATOM 1629 C CA . GLN A 1 199 ? 5.02 -15.43 -3.633 1 98.56 199 GLN A CA 1
ATOM 1630 C C . GLN A 1 199 ? 4.125 -14.766 -4.68 1 98.56 199 GLN A C 1
ATOM 1632 O O . GLN A 1 199 ? 2.971 -14.438 -4.398 1 98.56 199 GLN A O 1
ATOM 1637 N N . TYR A 1 200 ? 4.668 -14.586 -5.852 1 97.69 200 TYR A N 1
ATOM 1638 C CA . TYR A 1 200 ? 3.908 -14.164 -7.023 1 97.69 200 TYR A CA 1
ATOM 1639 C C . TYR A 1 200 ? 3.191 -15.352 -7.66 1 97.69 200 TYR A C 1
ATOM 1641 O O . TYR A 1 200 ? 3.756 -16.438 -7.766 1 97.69 200 TYR A O 1
ATOM 1649 N N . LEU A 1 201 ? 1.935 -15.094 -8.109 1 98.19 201 LEU A N 1
ATOM 1650 C CA . LEU A 1 201 ? 1.163 -16.078 -8.859 1 98.19 201 LEU A CA 1
ATOM 1651 C C . LEU A 1 201 ? 0.504 -15.445 -10.078 1 98.19 201 LEU A C 1
ATOM 1653 O O . LEU A 1 201 ? 0.047 -14.305 -10.016 1 98.19 201 LEU A O 1
ATOM 1657 N N . SER A 1 202 ? 0.456 -16.234 -11.172 1 96.88 202 SER A N 1
ATOM 1658 C CA . SER A 1 202 ? -0.371 -15.875 -12.312 1 96.88 202 SER A CA 1
ATOM 1659 C C . SER A 1 202 ? -1.75 -16.516 -12.234 1 96.88 202 SER A C 1
ATOM 1661 O O . SER A 1 202 ? -1.968 -17.422 -11.43 1 96.88 202 SER A O 1
ATOM 1663 N N . GLY A 1 203 ? -2.615 -16.094 -13.078 1 96.31 203 GLY A N 1
ATOM 1664 C CA . GLY A 1 203 ? -3.979 -16.594 -13.078 1 96.31 203 GLY A CA 1
ATOM 1665 C C . GLY A 1 203 ? -4.086 -18.031 -13.57 1 96.31 203 GLY A C 1
ATOM 1666 O O . GLY A 1 203 ? -5.125 -18.672 -13.406 1 96.31 203 GLY A O 1
ATOM 1667 N N . VAL A 1 204 ? -2.998 -18.562 -14.086 1 97.19 204 VAL A N 1
ATOM 1668 C CA . VAL A 1 204 ? -3.051 -19.891 -14.672 1 97.19 204 VAL A CA 1
ATOM 1669 C C . VAL A 1 204 ? -2.117 -20.828 -13.914 1 97.19 204 VAL A C 1
ATOM 1671 O O . VAL A 1 204 ? -1.754 -21.891 -14.414 1 97.19 204 VAL A O 1
ATOM 1674 N N . ASP A 1 205 ? -1.67 -20.391 -12.742 1 97.94 205 ASP A N 1
ATOM 1675 C CA . ASP A 1 205 ? -0.926 -21.266 -11.836 1 97.94 205 ASP A CA 1
ATOM 1676 C C . ASP A 1 205 ? -1.865 -22.203 -11.086 1 97.94 205 ASP A C 1
ATOM 1678 O O . ASP A 1 205 ? -3.043 -21.891 -10.898 1 97.94 205 ASP A O 1
ATOM 1682 N N . ILE A 1 206 ? -1.38 -23.297 -10.672 1 98.06 206 ILE A N 1
ATOM 1683 C CA . ILE A 1 206 ? -2.1 -24.203 -9.797 1 98.06 206 ILE A CA 1
ATOM 1684 C C . ILE A 1 206 ? -1.199 -24.625 -8.633 1 98.06 206 ILE A C 1
ATOM 1686 O O . ILE A 1 206 ? 0.002 -24.844 -8.812 1 98.06 206 ILE A O 1
ATOM 1690 N N . PRO A 1 207 ? -1.742 -24.703 -7.465 1 98.31 207 PRO A N 1
ATOM 1691 C CA . PRO A 1 207 ? -0.905 -25.125 -6.34 1 98.31 207 PRO A CA 1
ATOM 1692 C C . PRO A 1 207 ? -0.546 -26.609 -6.402 1 98.31 207 PRO A C 1
ATOM 1694 O O . PRO A 1 207 ? -1.406 -27.438 -6.691 1 98.31 207 PRO A O 1
ATOM 1697 N N . LEU A 1 208 ? 0.697 -26.906 -6.152 1 98.12 208 LEU A N 1
ATOM 1698 C CA . LEU A 1 208 ? 1.168 -28.281 -6.035 1 98.12 208 LEU A CA 1
ATOM 1699 C C . LEU A 1 208 ? 1.361 -28.672 -4.574 1 98.12 208 LEU A C 1
ATOM 1701 O O . LEU A 1 208 ? 1.38 -29.844 -4.238 1 98.12 208 LEU A O 1
ATOM 1705 N N . LYS A 1 209 ? 1.545 -27.656 -3.74 1 98.25 209 LYS A N 1
ATOM 1706 C CA . LYS A 1 209 ? 1.707 -27.859 -2.303 1 98.25 209 LYS A CA 1
ATOM 1707 C C . LYS A 1 209 ? 0.565 -27.203 -1.528 1 98.25 209 LYS A C 1
ATOM 1709 O O . LYS A 1 209 ? 0.1 -26.125 -1.891 1 98.25 209 LYS A O 1
ATOM 1714 N N . THR A 1 210 ? 0.129 -27.891 -0.486 1 98.06 210 THR A N 1
ATOM 1715 C CA . THR A 1 210 ? -0.85 -27.297 0.425 1 98.06 210 THR A CA 1
ATOM 1716 C C . THR A 1 210 ? -0.225 -26.172 1.237 1 98.06 210 THR A C 1
ATOM 1718 O O . THR A 1 210 ? 0.997 -26.016 1.253 1 98.06 210 THR A O 1
ATOM 1721 N N . ASN A 1 211 ? -1.077 -25.406 1.875 1 98.44 211 ASN A N 1
ATOM 1722 C CA . ASN A 1 211 ? -0.561 -24.328 2.723 1 98.44 211 ASN A CA 1
ATOM 1723 C C . ASN A 1 211 ? 0.405 -24.875 3.775 1 98.44 211 ASN A C 1
ATOM 1725 O O . ASN A 1 211 ? 1.464 -24.281 4.008 1 98.44 211 ASN A O 1
ATOM 1729 N N . LEU A 1 212 ? 0.061 -25.969 4.406 1 98.25 212 LEU A N 1
ATOM 1730 C CA . LEU A 1 212 ? 0.916 -26.547 5.434 1 98.25 212 LEU A CA 1
ATOM 1731 C C . LEU A 1 212 ? 2.254 -26.984 4.848 1 98.25 212 LEU A C 1
ATOM 1733 O O . LEU A 1 212 ? 3.309 -26.719 5.43 1 98.25 212 LEU A O 1
ATOM 1737 N N . GLU A 1 213 ? 2.178 -27.641 3.717 1 97.81 213 GLU A N 1
ATOM 1738 C CA . GLU A 1 213 ? 3.408 -28.047 3.049 1 97.81 213 GLU A CA 1
ATOM 1739 C C . GLU A 1 213 ? 4.277 -26.844 2.691 1 97.81 213 GLU A C 1
ATOM 1741 O O . GLU A 1 213 ? 5.496 -26.891 2.859 1 97.81 213 GLU A O 1
ATOM 1746 N N . MET A 1 214 ? 3.672 -25.781 2.219 1 98.31 214 MET A N 1
ATOM 1747 C CA . MET A 1 214 ? 4.414 -24.578 1.899 1 98.31 214 MET A CA 1
ATOM 1748 C C . MET A 1 214 ? 5.07 -23.984 3.146 1 98.31 214 MET A C 1
ATOM 1750 O O . MET A 1 214 ? 6.242 -23.609 3.115 1 98.31 214 MET A O 1
ATOM 1754 N N . VAL A 1 215 ? 4.289 -23.938 4.215 1 98.38 215 VAL A N 1
ATOM 1755 C CA . VAL A 1 215 ? 4.801 -23.422 5.477 1 98.38 215 VAL A CA 1
ATOM 1756 C C . VAL A 1 215 ? 6.062 -24.188 5.879 1 98.38 215 VAL A C 1
ATOM 1758 O O . VAL A 1 215 ? 7.082 -23.578 6.215 1 98.38 215 VAL A O 1
ATOM 1761 N N . ARG A 1 216 ? 6.027 -25.469 5.781 1 97.62 216 ARG A N 1
ATOM 1762 C CA . ARG A 1 216 ? 7.148 -26.297 6.203 1 97.62 216 ARG A CA 1
ATOM 1763 C C . ARG A 1 216 ? 8.344 -26.109 5.277 1 97.62 216 ARG A C 1
ATOM 1765 O O . ARG A 1 216 ? 9.492 -26.078 5.738 1 97.62 216 ARG A O 1
ATOM 1772 N N . ILE A 1 217 ? 8.086 -26.031 3.98 1 97.19 217 ILE A N 1
ATOM 1773 C CA . ILE A 1 217 ? 9.156 -25.797 3.016 1 97.19 217 ILE A CA 1
ATOM 1774 C C . ILE A 1 217 ? 9.797 -24.438 3.27 1 97.19 217 ILE A C 1
ATOM 1776 O O . ILE A 1 217 ? 11.023 -24.328 3.303 1 97.19 217 ILE A O 1
ATOM 1780 N N . LEU A 1 218 ? 9.039 -23.438 3.525 1 97.75 218 LEU A N 1
ATOM 1781 C CA . LEU A 1 218 ? 9.523 -22.062 3.666 1 97.75 218 LEU A CA 1
ATOM 1782 C C . LEU A 1 218 ? 10.227 -21.875 5.004 1 97.75 218 LEU A C 1
ATOM 1784 O O . LEU A 1 218 ? 11.156 -21.062 5.113 1 97.75 218 LEU A O 1
ATOM 1788 N N . LYS A 1 219 ? 9.789 -22.562 6.031 1 97.44 219 LYS A N 1
ATOM 1789 C CA . LYS A 1 219 ? 10.516 -22.578 7.297 1 97.44 219 LYS A CA 1
ATOM 1790 C C . LYS A 1 219 ? 11.961 -23.047 7.105 1 97.44 219 LYS A C 1
ATOM 1792 O O . LYS A 1 219 ? 12.875 -22.516 7.73 1 97.44 219 LYS A O 1
ATOM 1797 N N . ARG A 1 220 ? 12.117 -23.984 6.219 1 95.31 220 ARG A N 1
ATOM 1798 C CA . ARG A 1 220 ? 13.445 -24.531 5.973 1 95.31 220 ARG A CA 1
ATOM 1799 C C . ARG A 1 220 ? 14.336 -23.531 5.238 1 95.31 220 ARG A C 1
ATOM 1801 O O . ARG A 1 220 ? 15.555 -23.562 5.379 1 95.31 220 ARG A O 1
ATOM 1808 N N . LEU A 1 221 ? 13.711 -22.672 4.449 1 94.38 221 LEU A N 1
ATOM 1809 C CA . LEU A 1 221 ? 14.477 -21.641 3.766 1 94.38 221 LEU A CA 1
ATOM 1810 C C . LEU A 1 221 ? 15.031 -20.625 4.762 1 94.38 221 LEU A C 1
ATOM 1812 O O . LEU A 1 221 ? 15.977 -19.906 4.453 1 94.38 221 LEU A O 1
ATOM 1816 N N . ASN A 1 222 ? 14.414 -20.453 5.902 1 94.25 222 ASN A N 1
ATOM 1817 C CA . ASN A 1 222 ? 14.906 -19.703 7.055 1 94.25 222 ASN A CA 1
ATOM 1818 C C . ASN A 1 222 ? 15.328 -18.281 6.664 1 94.25 222 ASN A C 1
ATOM 1820 O O . ASN A 1 222 ? 16.438 -17.859 6.973 1 94.25 222 ASN A O 1
ATOM 1824 N N . GLY A 1 223 ? 14.516 -17.641 5.906 1 95.69 223 GLY A N 1
ATOM 1825 C CA . GLY A 1 223 ? 14.711 -16.234 5.633 1 95.69 223 GLY A CA 1
ATOM 1826 C C . GLY A 1 223 ? 15.555 -15.969 4.398 1 95.69 223 GLY A C 1
ATOM 1827 O O . GLY A 1 223 ? 15.898 -14.828 4.102 1 95.69 223 GLY A O 1
ATOM 1828 N N . THR A 1 224 ? 15.883 -16.984 3.66 1 94.56 224 THR A N 1
ATOM 1829 C CA . THR A 1 224 ? 16.625 -16.812 2.414 1 94.56 224 THR A CA 1
ATOM 1830 C C . THR A 1 224 ? 15.672 -16.703 1.229 1 94.56 224 THR A C 1
ATOM 1832 O O . THR A 1 224 ? 14.602 -17.328 1.227 1 94.56 224 THR A O 1
ATOM 1835 N N . VAL A 1 225 ? 16.062 -15.945 0.273 1 95.81 225 VAL A N 1
ATOM 1836 C CA . VAL A 1 225 ? 15.258 -15.836 -0.934 1 95.81 225 VAL A CA 1
ATOM 1837 C C . VAL A 1 225 ? 15.406 -17.109 -1.774 1 95.81 225 VAL A C 1
ATOM 1839 O O . VAL A 1 225 ? 16.422 -17.797 -1.688 1 95.81 225 VAL A O 1
ATOM 1842 N N . ASN A 1 226 ? 14.438 -17.5 -2.482 1 95.31 226 ASN A N 1
ATOM 1843 C CA . ASN A 1 226 ? 14.469 -18.594 -3.449 1 95.31 226 ASN A CA 1
ATOM 1844 C C . ASN A 1 226 ? 14.141 -18.094 -4.859 1 95.31 226 ASN A C 1
ATOM 1846 O O . ASN A 1 226 ? 12.977 -17.922 -5.207 1 95.31 226 ASN A O 1
ATOM 1850 N N . ILE A 1 227 ? 15.203 -17.906 -5.598 1 93.25 227 ILE A N 1
ATOM 1851 C CA . ILE A 1 227 ? 15.055 -17.344 -6.93 1 93.25 227 ILE A CA 1
ATOM 1852 C C . ILE A 1 227 ? 15.852 -18.156 -7.941 1 93.25 227 ILE A C 1
ATOM 1854 O O . ILE A 1 227 ? 16.875 -18.75 -7.594 1 93.25 227 ILE A O 1
ATOM 1858 N N . GLY A 1 228 ? 15.336 -18.344 -9.156 1 92.38 228 GLY A N 1
ATOM 1859 C CA . GLY A 1 228 ? 16.109 -18.875 -10.266 1 92.38 228 GLY A CA 1
ATOM 1860 C C . GLY A 1 228 ? 16.969 -17.844 -10.961 1 92.38 228 GLY A C 1
ATOM 1861 O O . GLY A 1 228 ? 16.516 -17.172 -11.891 1 92.38 228 GLY A O 1
ATOM 1862 N N . ILE A 1 229 ? 18.188 -17.719 -10.539 1 92.5 229 ILE A N 1
ATOM 1863 C CA . ILE A 1 229 ? 19.031 -16.609 -10.969 1 92.5 229 ILE A CA 1
ATOM 1864 C C . ILE A 1 229 ? 20.047 -17.094 -12 1 92.5 229 ILE A C 1
ATOM 1866 O O . ILE A 1 229 ? 20.516 -18.234 -11.938 1 92.5 229 ILE A O 1
ATOM 1870 N N . SER A 1 230 ? 20.375 -16.25 -12.977 1 91.94 230 SER A N 1
ATOM 1871 C CA . SER A 1 230 ? 21.375 -16.5 -14.008 1 91.94 230 SER A CA 1
ATOM 1872 C C . SER A 1 230 ? 22.016 -15.195 -14.484 1 91.94 230 SER A C 1
ATOM 1874 O O . SER A 1 230 ? 21.703 -14.125 -13.969 1 91.94 230 SER A O 1
ATOM 1876 N N . THR A 1 231 ? 22.922 -15.328 -15.359 1 92.31 231 THR A N 1
ATOM 1877 C CA . THR A 1 231 ? 23.578 -14.164 -15.938 1 92.31 231 THR A CA 1
ATOM 1878 C C . THR A 1 231 ? 22.594 -13.367 -16.797 1 92.31 231 THR A C 1
ATOM 1880 O O . THR A 1 231 ? 21.812 -13.945 -17.547 1 92.31 231 THR A O 1
ATOM 1883 N N . TYR A 1 232 ? 22.703 -12.078 -16.672 1 94.31 232 TYR A N 1
ATOM 1884 C CA . TYR A 1 232 ? 21.844 -11.203 -17.469 1 94.31 232 TYR A CA 1
ATOM 1885 C C . TYR A 1 232 ? 22.25 -11.219 -18.922 1 94.31 232 TYR A C 1
ATOM 1887 O O . TYR A 1 232 ? 23.453 -11.227 -19.234 1 94.31 232 TYR A O 1
ATOM 1895 N N . GLU A 1 233 ? 21.328 -11.164 -19.812 1 92.69 233 GLU A N 1
ATOM 1896 C CA . GLU A 1 233 ? 21.594 -11.148 -21.25 1 92.69 233 GLU A CA 1
ATOM 1897 C C . GLU A 1 233 ? 21.609 -9.719 -21.797 1 92.69 233 GLU A C 1
ATOM 1899 O O . GLU A 1 233 ? 20.594 -9.016 -21.75 1 92.69 233 GLU A O 1
ATOM 1904 N N . ASP A 1 234 ? 22.547 -9.344 -22.484 1 91.94 234 ASP A N 1
ATOM 1905 C CA . ASP A 1 234 ? 22.719 -7.977 -22.969 1 91.94 234 ASP A CA 1
ATOM 1906 C C . ASP A 1 234 ? 21.656 -7.613 -24 1 91.94 234 ASP A C 1
ATOM 1908 O O . ASP A 1 234 ? 21.266 -6.449 -24.125 1 91.94 234 ASP A O 1
ATOM 1912 N N . ARG A 1 235 ? 21.203 -8.609 -24.734 1 91.38 235 ARG A N 1
ATOM 1913 C CA . ARG A 1 235 ? 20.203 -8.352 -25.766 1 91.38 235 ARG A CA 1
ATOM 1914 C C . ARG A 1 235 ? 18.938 -7.766 -25.156 1 91.38 235 ARG A C 1
ATOM 1916 O O . ARG A 1 235 ? 18.156 -7.09 -25.844 1 91.38 235 ARG A O 1
ATOM 1923 N N . LEU A 1 236 ? 18.734 -7.941 -23.906 1 93.06 236 LEU A N 1
ATOM 1924 C CA . LEU A 1 236 ? 17.531 -7.473 -23.234 1 93.06 236 LEU A CA 1
ATOM 1925 C C . LEU A 1 236 ? 17.625 -5.984 -22.922 1 93.06 236 LEU A C 1
ATOM 1927 O O . LEU A 1 236 ? 16.609 -5.348 -22.609 1 93.06 236 LEU A O 1
ATOM 1931 N N . LEU A 1 237 ? 18.719 -5.336 -23.047 1 94.5 237 LEU A N 1
ATOM 1932 C CA . LEU A 1 237 ? 18.938 -3.947 -22.672 1 94.5 237 LEU A CA 1
ATOM 1933 C C . LEU A 1 237 ? 18.25 -2.998 -23.641 1 94.5 237 LEU A C 1
ATOM 1935 O O . LEU A 1 237 ? 18.031 -1.827 -23.328 1 94.5 237 LEU A O 1
ATOM 1939 N N . ASN A 1 238 ? 17.953 -3.518 -24.781 1 93.25 238 ASN A N 1
ATOM 1940 C CA . ASN A 1 238 ? 17.266 -2.701 -25.781 1 93.25 238 ASN A CA 1
ATOM 1941 C C . ASN A 1 238 ? 18 -1.377 -26.016 1 93.25 238 ASN A C 1
ATOM 1943 O O . ASN A 1 238 ? 17.375 -0.311 -25.953 1 93.25 238 ASN A O 1
ATOM 1947 N N . GLY A 1 239 ? 19.312 -1.356 -26.125 1 92.81 239 GLY A N 1
ATOM 1948 C CA . GLY A 1 239 ? 20.109 -0.19 -26.469 1 92.81 239 GLY A CA 1
ATOM 1949 C C . GLY A 1 239 ? 20.578 0.592 -25.266 1 92.81 239 GLY A C 1
ATOM 1950 O O . GLY A 1 239 ? 21.359 1.547 -25.391 1 92.81 239 GLY A O 1
ATOM 1951 N N . LYS A 1 240 ? 20.156 0.263 -24.094 1 93.75 240 LYS A N 1
ATOM 1952 C CA . LYS A 1 240 ? 20.578 0.964 -22.875 1 93.75 240 LYS A CA 1
ATOM 1953 C C . LYS A 1 240 ? 22 0.554 -22.469 1 93.75 240 LYS A C 1
ATOM 1955 O O . LYS A 1 240 ? 22.453 -0.545 -22.797 1 93.75 240 LYS A O 1
ATOM 1960 N N . ASN A 1 241 ? 22.609 1.492 -21.75 1 94.75 241 ASN A N 1
ATOM 1961 C CA . ASN A 1 241 ? 23.906 1.212 -21.156 1 94.75 241 ASN A CA 1
ATOM 1962 C C . ASN A 1 241 ? 23.766 0.579 -19.766 1 94.75 241 ASN A C 1
ATOM 1964 O O . ASN A 1 241 ? 23.219 1.192 -18.844 1 94.75 241 ASN A O 1
ATOM 1968 N N . LYS A 1 242 ? 24.219 -0.632 -19.625 1 93.69 242 LYS A N 1
ATOM 1969 C CA . LYS A 1 242 ? 24.062 -1.389 -18.391 1 93.69 242 LYS A CA 1
ATOM 1970 C C . LYS A 1 242 ? 24.734 -0.678 -17.219 1 93.69 242 LYS A C 1
ATOM 1972 O O . LYS A 1 242 ? 24.375 -0.899 -16.062 1 93.69 242 LYS A O 1
ATOM 1977 N N . THR A 1 243 ? 25.641 0.252 -17.406 1 93.94 243 THR A N 1
ATOM 1978 C CA . THR A 1 243 ? 26.344 0.961 -16.344 1 93.94 243 THR A CA 1
ATOM 1979 C C . THR A 1 243 ? 25.438 2.006 -15.703 1 93.94 243 THR A C 1
ATOM 1981 O O . THR A 1 243 ? 25.734 2.525 -14.625 1 93.94 243 THR A O 1
ATOM 1984 N N . GLU A 1 244 ? 24.375 2.246 -16.344 1 93.81 244 GLU A N 1
ATOM 1985 C CA . GLU A 1 244 ? 23.422 3.213 -15.805 1 93.81 244 GLU A CA 1
ATOM 1986 C C . GLU A 1 244 ? 22.5 2.564 -14.781 1 93.81 244 GLU A C 1
ATOM 1988 O O . GLU A 1 244 ? 21.766 3.258 -14.078 1 93.81 244 GLU A O 1
ATOM 1993 N N . SER A 1 245 ? 22.609 1.204 -14.758 1 96.44 245 SER A N 1
ATOM 1994 C CA . SER A 1 245 ? 21.828 0.499 -13.75 1 96.44 245 SER A CA 1
ATOM 1995 C C . SER A 1 245 ? 22.375 0.753 -12.352 1 96.44 245 SER A C 1
ATOM 1997 O O . SER A 1 245 ? 23.594 0.872 -12.164 1 96.44 245 SER A O 1
ATOM 1999 N N . PRO A 1 246 ? 21.484 0.838 -11.32 1 96.5 246 PRO A N 1
ATOM 2000 C CA . PRO A 1 246 ? 21.969 1.114 -9.969 1 96.5 246 PRO A CA 1
ATOM 2001 C C . PRO A 1 246 ? 22.797 -0.035 -9.391 1 96.5 246 PRO A C 1
ATOM 2003 O O . PRO A 1 246 ? 23.547 0.163 -8.445 1 96.5 246 PRO A O 1
ATOM 2006 N N . LEU A 1 247 ? 22.641 -1.233 -9.961 1 97.75 247 LEU A N 1
ATOM 2007 C CA . LEU A 1 247 ? 23.375 -2.441 -9.578 1 97.75 247 LEU A CA 1
ATOM 2008 C C . LEU A 1 247 ? 23.75 -3.258 -10.805 1 97.75 247 LEU A C 1
ATOM 2010 O O . LEU A 1 247 ? 23.125 -3.148 -11.852 1 97.75 247 LEU A O 1
ATOM 2014 N N . PRO A 1 248 ? 24.859 -4.059 -10.648 1 96.75 248 PRO A N 1
ATOM 2015 C CA . PRO A 1 248 ? 25.094 -5.023 -11.719 1 96.75 248 PRO A CA 1
ATOM 2016 C C . PRO A 1 248 ? 23.875 -5.906 -12.008 1 96.75 248 PRO A C 1
ATOM 2018 O O . PRO A 1 248 ? 23.266 -6.426 -11.07 1 96.75 248 PRO A O 1
ATOM 2021 N N . LEU A 1 249 ? 23.625 -6.133 -13.281 1 97.06 249 LEU A N 1
ATOM 2022 C CA . LEU A 1 249 ? 22.391 -6.797 -13.672 1 97.06 249 LEU A CA 1
ATOM 2023 C C . LEU A 1 249 ? 22.547 -8.312 -13.625 1 97.06 249 LEU A C 1
ATOM 2025 O O . LEU A 1 249 ? 23.562 -8.844 -14.055 1 97.06 249 LEU A O 1
ATOM 2029 N N . PHE A 1 250 ? 21.516 -8.969 -13.117 1 95.75 250 PHE A N 1
ATOM 2030 C CA . PHE A 1 250 ? 21.344 -10.414 -13.172 1 95.75 250 PHE A CA 1
ATOM 2031 C C . PHE A 1 250 ? 19.922 -10.766 -13.617 1 95.75 250 PHE A C 1
ATOM 2033 O O . PHE A 1 250 ? 19 -9.977 -13.445 1 95.75 250 PHE A O 1
ATOM 2040 N N . LYS A 1 251 ? 19.828 -11.945 -14.195 1 94.38 251 LYS A N 1
ATOM 2041 C CA . LYS A 1 251 ? 18.531 -12.445 -14.648 1 94.38 251 LYS A CA 1
ATOM 2042 C C . LYS A 1 251 ? 17.922 -13.398 -13.617 1 94.38 251 LYS A C 1
ATOM 2044 O O . LYS A 1 251 ? 18.656 -14.109 -12.922 1 94.38 251 LYS A O 1
ATOM 2049 N N . SER A 1 252 ? 16.625 -13.375 -13.531 1 94.06 252 SER A N 1
ATOM 2050 C CA . SER A 1 252 ? 15.93 -14.336 -12.68 1 94.06 252 SER A CA 1
ATOM 2051 C C . SER A 1 252 ? 14.492 -14.547 -13.141 1 94.06 252 SER A C 1
ATOM 2053 O O . SER A 1 252 ? 13.969 -13.758 -13.938 1 94.06 252 SER A O 1
ATOM 2055 N N . SER A 1 253 ? 13.945 -15.672 -12.609 1 92.31 253 SER A N 1
ATOM 2056 C CA . SER A 1 253 ? 12.508 -15.891 -12.789 1 92.31 253 SER A CA 1
ATOM 2057 C C . SER A 1 253 ? 11.695 -14.859 -12.016 1 92.31 253 SER A C 1
ATOM 2059 O O . SER A 1 253 ? 12.102 -14.406 -10.945 1 92.31 253 SER A O 1
ATOM 2061 N N . LEU A 1 254 ? 10.547 -14.508 -12.633 1 94.69 254 LEU A N 1
ATOM 2062 C CA . LEU A 1 254 ? 9.609 -13.648 -11.922 1 94.69 254 LEU A CA 1
ATOM 2063 C C . LEU A 1 254 ? 9.086 -14.328 -10.664 1 94.69 254 LEU A C 1
ATOM 2065 O O . LEU A 1 254 ? 8.945 -13.695 -9.617 1 94.69 254 LEU A O 1
ATOM 2069 N N . SER A 1 255 ? 8.812 -15.633 -10.836 1 94.69 255 SER A N 1
ATOM 2070 C CA . SER A 1 255 ? 8.344 -16.391 -9.688 1 94.69 255 SER A CA 1
ATOM 2071 C C . SER A 1 255 ? 9.461 -16.609 -8.672 1 94.69 255 SER A C 1
ATOM 2073 O O . SER A 1 255 ? 10.461 -17.25 -8.969 1 94.69 255 SER A O 1
ATOM 2075 N N . SER A 1 256 ? 9.375 -15.984 -7.539 1 94.75 256 SER A N 1
ATOM 2076 C CA . SER A 1 256 ? 10.359 -16.031 -6.465 1 94.75 256 SER A CA 1
ATOM 2077 C C . SER A 1 256 ? 9.688 -16.078 -5.098 1 94.75 256 SER A C 1
ATOM 2079 O O . SER A 1 256 ? 8.508 -15.742 -4.969 1 94.75 256 SER A O 1
ATOM 2081 N N . LEU A 1 257 ? 10.383 -16.625 -4.191 1 98.12 257 LEU A N 1
ATOM 2082 C CA . LEU A 1 257 ? 9.969 -16.609 -2.793 1 98.12 257 LEU A CA 1
ATOM 2083 C C . LEU A 1 257 ? 10.781 -15.594 -2.002 1 98.12 257 LEU A C 1
ATOM 2085 O O . LEU A 1 257 ? 12.008 -15.711 -1.899 1 98.12 257 LEU A O 1
ATOM 2089 N N . ILE A 1 258 ? 10.102 -14.594 -1.466 1 98.38 258 ILE A N 1
ATOM 2090 C CA . ILE A 1 258 ? 10.758 -13.453 -0.84 1 98.38 258 ILE A CA 1
ATOM 2091 C C . ILE A 1 258 ? 10.375 -13.375 0.635 1 98.38 258 ILE A C 1
ATOM 2093 O O . ILE A 1 258 ? 9.195 -13.234 0.967 1 98.38 258 ILE A O 1
ATOM 2097 N N . PRO A 1 259 ? 11.312 -13.477 1.535 1 98.44 259 PRO A N 1
ATOM 2098 C CA . PRO A 1 259 ? 10.984 -13.391 2.959 1 98.44 259 PRO A CA 1
ATOM 2099 C C . PRO A 1 259 ? 10.562 -11.992 3.383 1 98.44 259 PRO A C 1
ATOM 2101 O O . PRO A 1 259 ? 10.977 -11 2.771 1 98.44 259 PRO A O 1
ATOM 2104 N N . ARG A 1 260 ? 9.828 -11.875 4.438 1 98.19 260 ARG A N 1
ATOM 2105 C CA . ARG A 1 260 ? 9.242 -10.641 4.961 1 98.19 260 ARG A CA 1
ATOM 2106 C C . ARG A 1 260 ? 10.32 -9.594 5.223 1 98.19 260 ARG A C 1
ATOM 2108 O O . ARG A 1 260 ? 10.141 -8.422 4.887 1 98.19 260 ARG A O 1
ATOM 2115 N N . LYS A 1 261 ? 11.414 -9.961 5.785 1 97.75 261 LYS A N 1
ATOM 2116 C CA . LYS A 1 261 ? 12.477 -9.016 6.105 1 97.75 261 LYS A CA 1
ATOM 2117 C C . LYS A 1 261 ? 13.047 -8.375 4.844 1 97.75 261 LYS A C 1
ATOM 2119 O O . LYS A 1 261 ? 13.375 -7.191 4.836 1 97.75 261 LYS A O 1
ATOM 2124 N N . ALA A 1 262 ? 13.172 -9.195 3.807 1 98.44 262 ALA A N 1
ATOM 2125 C CA . ALA A 1 262 ? 13.625 -8.664 2.527 1 98.44 262 ALA A CA 1
ATOM 2126 C C . ALA A 1 262 ? 12.617 -7.676 1.954 1 98.44 262 ALA A C 1
ATOM 2128 O O . ALA A 1 262 ? 12.992 -6.602 1.478 1 98.44 262 ALA A O 1
ATOM 2129 N N . ALA A 1 263 ? 11.352 -8.07 1.968 1 98.19 263 ALA A N 1
ATOM 2130 C CA . ALA A 1 263 ? 10.297 -7.195 1.461 1 98.19 263 ALA A CA 1
ATOM 2131 C C . ALA A 1 263 ? 10.32 -5.844 2.168 1 98.19 263 ALA A C 1
ATOM 2133 O O . ALA A 1 263 ? 10.219 -4.797 1.522 1 98.19 263 ALA A O 1
ATOM 2134 N N . ASN A 1 264 ? 10.438 -5.828 3.504 1 96.25 264 ASN A N 1
ATOM 2135 C CA . ASN A 1 264 ? 10.516 -4.598 4.285 1 96.25 264 ASN A CA 1
ATOM 2136 C C . ASN A 1 264 ? 11.703 -3.742 3.869 1 96.25 264 ASN A C 1
ATOM 2138 O O . ASN A 1 264 ? 11.586 -2.523 3.725 1 96.25 264 ASN A O 1
ATOM 2142 N N . TYR A 1 265 ? 12.82 -4.395 3.713 1 97 265 TYR A N 1
ATOM 2143 C CA . TYR A 1 265 ? 14.039 -3.697 3.316 1 97 265 TYR A CA 1
ATOM 2144 C C . TYR A 1 265 ? 13.867 -3.039 1.953 1 97 265 TYR A C 1
ATOM 2146 O O . TYR A 1 265 ? 14.219 -1.87 1.774 1 97 265 TYR A O 1
ATOM 2154 N N . LEU A 1 266 ? 13.344 -3.809 1.026 1 97.62 266 LEU A N 1
ATOM 2155 C CA . LEU A 1 266 ? 13.156 -3.291 -0.325 1 97.62 266 LEU A CA 1
ATOM 2156 C C . LEU A 1 266 ? 12.211 -2.094 -0.319 1 97.62 266 LEU A C 1
ATOM 2158 O O . LEU A 1 266 ? 12.461 -1.098 -1.002 1 97.62 266 LEU A O 1
ATOM 2162 N N . SER A 1 267 ? 11.156 -2.211 0.409 1 93.94 267 SER A N 1
ATOM 2163 C CA . SER A 1 267 ? 10.125 -1.175 0.421 1 93.94 267 SER A CA 1
ATOM 2164 C C . SER A 1 267 ? 10.641 0.099 1.089 1 93.94 267 SER A C 1
ATOM 2166 O O . SER A 1 267 ? 10.023 1.161 0.958 1 93.94 267 SER A O 1
ATOM 2168 N N . SER A 1 268 ? 11.742 0.047 1.849 1 92.31 268 SER A N 1
ATOM 2169 C CA . SER A 1 268 ? 12.289 1.203 2.549 1 92.31 268 SER A CA 1
ATOM 2170 C C . SER A 1 268 ? 13.516 1.75 1.83 1 92.31 268 SER A C 1
ATOM 2172 O O . SER A 1 268 ? 14.219 2.619 2.357 1 92.31 268 SER A O 1
ATOM 2174 N N . SER A 1 269 ? 13.805 1.191 0.663 1 93.62 269 SER A N 1
ATOM 2175 C CA . SER A 1 269 ? 14.969 1.59 -0.115 1 93.62 269 SER A CA 1
ATOM 2176 C C . SER A 1 269 ? 14.562 2.225 -1.439 1 93.62 269 SER A C 1
ATOM 2178 O O . SER A 1 269 ? 13.516 1.894 -1.997 1 93.62 269 SER A O 1
ATOM 2180 N N . SER A 1 270 ? 15.43 3.107 -1.91 1 91.69 270 SER A N 1
ATOM 2181 C CA . SER A 1 270 ? 15.172 3.734 -3.201 1 91.69 270 SER A CA 1
ATOM 2182 C C . SER A 1 270 ? 15.688 2.873 -4.348 1 91.69 270 SER A C 1
ATOM 2184 O O . SER A 1 270 ? 15.336 3.098 -5.508 1 91.69 270 SER A O 1
ATOM 2186 N N . VAL A 1 271 ? 16.438 1.907 -4.055 1 95.88 271 VAL A N 1
ATOM 2187 C CA . VAL A 1 271 ? 17.172 1.144 -5.066 1 95.88 271 VAL A CA 1
ATOM 2188 C C . VAL A 1 271 ? 16.172 0.392 -5.953 1 95.88 271 VAL A C 1
ATOM 2190 O O . VAL A 1 271 ? 16.297 0.412 -7.18 1 95.88 271 VAL A O 1
ATOM 2193 N N . PRO A 1 272 ? 15.133 -0.27 -5.375 1 96.81 272 PRO A N 1
ATOM 2194 C CA . PRO A 1 272 ? 14.195 -0.982 -6.246 1 96.81 272 PRO A CA 1
ATOM 2195 C C . PRO A 1 272 ? 13.5 -0.059 -7.242 1 96.81 272 PRO A C 1
ATOM 2197 O O . PRO A 1 272 ? 13.344 -0.414 -8.414 1 96.81 272 PRO A O 1
ATOM 2200 N N . GLN A 1 273 ? 13.125 1.104 -6.805 1 92.81 273 GLN A N 1
ATOM 2201 C CA . GLN A 1 273 ? 12.461 2.049 -7.699 1 92.81 273 GLN A CA 1
ATOM 2202 C C . GLN A 1 273 ? 13.406 2.512 -8.805 1 92.81 273 GLN A C 1
ATOM 2204 O O . GLN A 1 273 ? 12.992 2.67 -9.953 1 92.81 273 GLN A O 1
ATOM 2209 N N . GLN A 1 274 ? 14.656 2.779 -8.461 1 94.19 274 GLN A N 1
ATOM 2210 C CA . GLN A 1 274 ? 15.648 3.166 -9.453 1 94.19 274 GLN A CA 1
ATOM 2211 C C . GLN A 1 274 ? 15.859 2.059 -10.484 1 94.19 274 GLN A C 1
ATOM 2213 O O . GLN A 1 274 ? 15.977 2.33 -11.68 1 94.19 274 GLN A O 1
ATOM 2218 N N . LEU A 1 275 ? 15.906 0.851 -9.984 1 97.06 275 LEU A N 1
ATOM 2219 C CA . LEU A 1 275 ? 16.078 -0.286 -10.875 1 97.06 275 LEU A CA 1
ATOM 2220 C C . LEU A 1 275 ? 14.875 -0.451 -11.797 1 97.06 275 LEU A C 1
ATOM 2222 O O . LEU A 1 275 ? 15.031 -0.724 -12.984 1 97.06 275 LEU A O 1
ATOM 2226 N N . LEU A 1 276 ? 13.68 -0.32 -11.258 1 95.75 276 LEU A N 1
ATOM 2227 C CA . LEU A 1 276 ? 12.469 -0.384 -12.07 1 95.75 276 LEU A CA 1
ATOM 2228 C C . LEU A 1 276 ? 12.5 0.652 -13.188 1 95.75 276 LEU A C 1
ATOM 2230 O O . LEU A 1 276 ? 12.172 0.345 -14.336 1 95.75 276 LEU A O 1
ATOM 2234 N N . GLU A 1 277 ? 12.945 1.829 -12.859 1 91.94 277 GLU A N 1
ATOM 2235 C CA . GLU A 1 277 ? 13.023 2.885 -13.867 1 91.94 277 GLU A CA 1
ATOM 2236 C C . GLU A 1 277 ? 14.023 2.527 -14.969 1 91.94 277 GLU A C 1
ATOM 2238 O O . GLU A 1 277 ? 13.758 2.758 -16.141 1 91.94 277 GLU A O 1
ATOM 2243 N N . PHE A 1 278 ? 15.133 2.02 -14.547 1 94.56 278 PHE A N 1
ATOM 2244 C CA . PHE A 1 278 ? 16.125 1.603 -15.531 1 94.56 278 PHE A CA 1
ATOM 2245 C C . PHE A 1 278 ? 15.555 0.531 -16.453 1 94.56 278 PHE A C 1
ATOM 2247 O O . PHE A 1 278 ? 15.734 0.591 -17.672 1 94.56 278 PHE A O 1
ATOM 2254 N N . LEU A 1 279 ? 14.758 -0.434 -15.883 1 95.88 279 LEU A N 1
ATOM 2255 C CA . LEU A 1 279 ? 14.281 -1.599 -16.625 1 95.88 279 LEU A CA 1
ATOM 2256 C C . LEU A 1 279 ? 13.055 -1.241 -17.469 1 95.88 279 LEU A C 1
ATOM 2258 O O . LEU A 1 279 ? 12.609 -2.043 -18.281 1 95.88 279 LEU A O 1
ATOM 2262 N N . ARG A 1 280 ? 12.5 -0.102 -17.312 1 93.38 280 ARG A N 1
ATOM 2263 C CA . ARG A 1 280 ? 11.234 0.304 -17.906 1 93.38 280 ARG A CA 1
ATOM 2264 C C . ARG A 1 280 ? 11.25 0.122 -19.422 1 93.38 280 ARG A C 1
ATOM 2266 O O . ARG A 1 280 ? 10.25 -0.281 -20.016 1 93.38 280 ARG A O 1
ATOM 2273 N N . THR A 1 281 ? 12.398 0.371 -20.031 1 91.19 281 THR A N 1
ATOM 2274 C CA . THR A 1 281 ? 12.453 0.326 -21.484 1 91.19 281 THR A CA 1
ATOM 2275 C C . THR A 1 281 ? 13.289 -0.856 -21.969 1 91.19 281 THR A C 1
ATOM 2277 O O . THR A 1 281 ? 13.719 -0.897 -23.125 1 91.19 281 THR A O 1
ATOM 2280 N N . THR A 1 282 ? 13.594 -1.802 -21.062 1 93.88 282 THR A N 1
ATOM 2281 C CA . THR A 1 282 ? 14.273 -3.035 -21.453 1 93.88 282 THR A CA 1
ATOM 2282 C C . THR A 1 282 ? 13.266 -4.09 -21.891 1 93.88 282 THR A C 1
ATOM 2284 O O . THR A 1 282 ? 12.062 -3.932 -21.688 1 93.88 282 THR A O 1
ATOM 2287 N N . TRP A 1 283 ? 13.828 -5.078 -22.578 1 90.19 283 TRP A N 1
ATOM 2288 C CA . TRP A 1 283 ? 12.969 -6.195 -22.953 1 90.19 283 TRP A CA 1
ATOM 2289 C C . TRP A 1 283 ? 12.766 -7.152 -21.781 1 90.19 283 TRP A C 1
ATOM 2291 O O . TRP A 1 283 ? 13.719 -7.461 -21.062 1 90.19 283 TRP A O 1
ATOM 2301 N N . VAL A 1 284 ? 11.492 -7.637 -21.531 1 91.94 284 VAL A N 1
ATOM 2302 C CA . VAL A 1 284 ? 11.125 -8.57 -20.469 1 91.94 284 VAL A CA 1
ATOM 2303 C C . VAL A 1 284 ? 11.695 -8.094 -19.141 1 91.94 284 VAL A C 1
ATOM 2305 O O . VAL A 1 284 ? 12.461 -8.82 -18.5 1 91.94 284 VAL A O 1
ATOM 2308 N N . ALA A 1 285 ? 11.32 -6.945 -18.734 1 94.31 285 ALA A N 1
ATOM 2309 C CA . ALA A 1 285 ? 11.867 -6.207 -17.609 1 94.31 285 ALA A CA 1
ATOM 2310 C C . ALA A 1 285 ? 11.844 -7.055 -16.328 1 94.31 285 ALA A C 1
ATOM 2312 O O . ALA A 1 285 ? 12.719 -6.914 -15.477 1 94.31 285 ALA A O 1
ATOM 2313 N N . ASP A 1 286 ? 10.891 -7.98 -16.266 1 95.06 286 ASP A N 1
ATOM 2314 C CA . ASP A 1 286 ? 10.727 -8.75 -15.023 1 95.06 286 ASP A CA 1
ATOM 2315 C C . ASP A 1 286 ? 11.93 -9.656 -14.781 1 95.06 286 ASP A C 1
ATOM 2317 O O . ASP A 1 286 ? 12.289 -9.922 -13.633 1 95.06 286 ASP A O 1
ATOM 2321 N N . GLU A 1 287 ? 12.602 -10.016 -15.766 1 94.5 287 GLU A N 1
ATOM 2322 C CA . GLU A 1 287 ? 13.719 -10.945 -15.641 1 94.5 287 GLU A CA 1
ATOM 2323 C C . GLU A 1 287 ? 14.961 -10.258 -15.07 1 94.5 287 GLU A C 1
ATOM 2325 O O . GLU A 1 287 ? 15.898 -10.922 -14.625 1 94.5 287 GLU A O 1
ATOM 2330 N N . GLY A 1 288 ? 14.977 -8.984 -15.094 1 96.5 288 GLY A N 1
ATOM 2331 C CA . GLY A 1 288 ? 16.156 -8.266 -14.625 1 96.5 288 GLY A CA 1
ATOM 2332 C C . GLY A 1 288 ? 15.977 -7.691 -13.234 1 96.5 288 GLY A C 1
ATOM 2333 O O . GLY A 1 288 ? 16.844 -6.953 -12.75 1 96.5 288 GLY A O 1
ATOM 2334 N N . PHE A 1 289 ? 14.969 -8.039 -12.531 1 97.81 289 PHE A N 1
ATOM 2335 C CA . PHE A 1 289 ? 14.617 -7.289 -11.328 1 97.81 289 PHE A CA 1
ATOM 2336 C C . PHE A 1 289 ? 15.062 -8.039 -10.078 1 97.81 289 PHE A C 1
ATOM 2338 O O . PHE A 1 289 ? 16.062 -7.676 -9.453 1 97.81 289 PHE A O 1
ATOM 2345 N N . TRP A 1 290 ? 14.508 -9.258 -9.781 1 97.81 290 TRP A N 1
ATOM 2346 C CA . TRP A 1 290 ? 14.781 -9.977 -8.539 1 97.81 290 TRP A CA 1
ATOM 2347 C C . TRP A 1 290 ? 16.234 -10.406 -8.477 1 97.81 290 TRP A C 1
ATOM 2349 O O . TRP A 1 290 ? 16.906 -10.234 -7.445 1 97.81 290 TRP A O 1
ATOM 2359 N N . GLY A 1 291 ? 16.672 -10.992 -9.57 1 96.19 291 GLY A N 1
ATOM 2360 C CA . GLY A 1 291 ? 18.047 -11.445 -9.594 1 96.19 291 GLY A CA 1
ATOM 2361 C C . GLY A 1 291 ? 19.047 -10.344 -9.273 1 96.19 291 GLY A C 1
ATOM 2362 O O . GLY A 1 291 ? 20.016 -10.562 -8.539 1 96.19 291 GLY A O 1
ATOM 2363 N N . THR A 1 292 ? 18.766 -9.148 -9.75 1 97.62 292 THR A N 1
ATOM 2364 C CA . THR A 1 292 ? 19.641 -8.008 -9.539 1 97.62 292 THR A CA 1
ATOM 2365 C C . THR A 1 292 ? 19.594 -7.547 -8.086 1 97.62 292 THR A C 1
ATOM 2367 O O . THR A 1 292 ? 20.625 -7.27 -7.48 1 97.62 292 THR A O 1
ATOM 2370 N N . LEU A 1 293 ? 18.453 -7.523 -7.516 1 98.25 293 LEU A N 1
ATOM 2371 C CA . LEU A 1 293 ? 18.297 -7.047 -6.148 1 98.25 293 LEU A CA 1
ATOM 2372 C C . LEU A 1 293 ? 18.906 -8.039 -5.156 1 98.25 293 LEU A C 1
ATOM 2374 O O . LEU A 1 293 ? 19.5 -7.637 -4.156 1 98.25 293 LEU A O 1
ATOM 2378 N N . PHE A 1 294 ? 18.828 -9.344 -5.461 1 96.94 294 PHE A N 1
ATOM 2379 C CA . PHE A 1 294 ? 19.172 -10.352 -4.461 1 96.94 294 PHE A CA 1
ATOM 2380 C C . PHE A 1 294 ? 20.531 -10.977 -4.762 1 96.94 294 PHE A C 1
ATOM 2382 O O . PHE A 1 294 ? 21.109 -11.656 -3.914 1 96.94 294 PHE A O 1
ATOM 2389 N N . GLY A 1 295 ? 21.062 -10.727 -5.914 1 95.88 295 GLY A N 1
ATOM 2390 C CA . GLY A 1 295 ? 22.328 -11.328 -6.305 1 95.88 295 GLY A CA 1
ATOM 2391 C C . GLY A 1 295 ? 23.516 -10.43 -6.035 1 95.88 295 GLY A C 1
ATOM 2392 O O . GLY A 1 295 ? 24.641 -10.742 -6.438 1 95.88 295 GLY A O 1
ATOM 2393 N N . ASN A 1 296 ? 23.266 -9.273 -5.453 1 96.5 296 ASN A N 1
ATOM 2394 C CA . ASN A 1 296 ? 24.312 -8.281 -5.199 1 96.5 296 ASN A CA 1
ATOM 2395 C C . ASN A 1 296 ? 24.438 -7.984 -3.707 1 96.5 296 ASN A C 1
ATOM 2397 O O . ASN A 1 296 ? 24.453 -6.82 -3.303 1 96.5 296 ASN A O 1
ATOM 2401 N N . LYS A 1 297 ? 24.625 -9.023 -2.898 1 95.38 297 LYS A N 1
ATOM 2402 C CA . LYS A 1 297 ? 24.609 -8.875 -1.445 1 95.38 297 LYS A CA 1
ATOM 2403 C C . LYS A 1 297 ? 25.672 -7.883 -0.978 1 95.38 297 LYS A C 1
ATOM 2405 O O . LYS A 1 297 ? 25.406 -7.066 -0.088 1 95.38 297 LYS A O 1
ATOM 2410 N N . ASP A 1 298 ? 26.828 -7.84 -1.525 1 96.06 298 ASP A N 1
ATOM 2411 C CA . ASP A 1 298 ? 27.922 -6.969 -1.092 1 96.06 298 ASP A CA 1
ATOM 2412 C C . ASP A 1 298 ? 27.594 -5.504 -1.388 1 96.06 298 ASP A C 1
ATOM 2414 O O . ASP A 1 298 ? 28.031 -4.613 -0.657 1 96.06 298 ASP A O 1
ATOM 2418 N N . LEU A 1 299 ? 26.875 -5.242 -2.477 1 97 299 LEU A N 1
ATOM 2419 C CA . LEU A 1 299 ? 26.562 -3.879 -2.896 1 97 299 LEU A CA 1
ATOM 2420 C C . LEU A 1 299 ? 25.219 -3.43 -2.348 1 97 299 LEU A C 1
ATOM 2422 O O . LEU A 1 299 ? 24.984 -2.234 -2.145 1 97 299 LEU A O 1
ATOM 2426 N N . PHE A 1 300 ? 24.328 -4.375 -2.186 1 97.44 300 PHE A N 1
ATOM 2427 C CA . PHE A 1 300 ? 22.984 -4.145 -1.692 1 97.44 300 PHE A CA 1
ATOM 2428 C C . PHE A 1 300 ? 22.547 -5.262 -0.748 1 97.44 300 PHE A C 1
ATOM 2430 O O . PHE A 1 300 ? 21.969 -6.262 -1.181 1 97.44 300 PHE A O 1
ATOM 2437 N N . ASN A 1 301 ? 22.688 -5.098 0.532 1 96.88 301 ASN A N 1
ATOM 2438 C CA . ASN A 1 301 ? 22.641 -6.156 1.539 1 96.88 301 ASN A CA 1
ATOM 2439 C C . ASN A 1 301 ? 21.203 -6.426 1.995 1 96.88 301 ASN A C 1
ATOM 2441 O O . ASN A 1 301 ? 20.906 -6.367 3.189 1 96.88 301 ASN A O 1
ATOM 2445 N N . VAL A 1 302 ? 20.438 -6.832 1.017 1 97.88 302 VAL A N 1
ATOM 2446 C CA . VAL A 1 302 ? 19.078 -7.227 1.338 1 97.88 302 VAL A CA 1
ATOM 2447 C C . VAL A 1 302 ? 19.094 -8.484 2.209 1 97.88 302 VAL A C 1
ATOM 2449 O O . VAL A 1 302 ? 19.781 -9.453 1.9 1 97.88 302 VAL A O 1
ATOM 2452 N N . PRO A 1 303 ? 18.266 -8.5 3.303 1 97.62 303 PRO A N 1
ATOM 2453 C CA . PRO A 1 303 ? 18.188 -9.727 4.102 1 97.62 303 PRO A CA 1
ATOM 2454 C C . PRO A 1 303 ? 17.812 -10.953 3.27 1 97.62 303 PRO A C 1
ATOM 2456 O O . PRO A 1 303 ? 16.844 -10.906 2.492 1 97.62 303 PRO A O 1
ATOM 2459 N N . GLY A 1 304 ? 18.578 -12.023 3.408 1 95.94 304 GLY A N 1
ATOM 2460 C CA . GLY A 1 304 ? 18.281 -13.266 2.703 1 95.94 304 GLY A CA 1
ATOM 2461 C C . GLY A 1 304 ? 18.906 -13.32 1.32 1 95.94 304 GLY A C 1
ATOM 2462 O O . GLY A 1 304 ? 18.781 -14.328 0.618 1 95.94 304 GLY A O 1
ATOM 2463 N N . SER A 1 305 ? 19.609 -12.242 0.931 1 95.5 305 SER A N 1
ATOM 2464 C CA . SER A 1 305 ? 20.234 -12.195 -0.385 1 95.5 305 SER A CA 1
ATOM 2465 C C . SER A 1 305 ? 21.578 -12.93 -0.383 1 95.5 305 SER A C 1
ATOM 2467 O O . SER A 1 305 ? 21.969 -13.508 0.631 1 95.5 305 SER A O 1
ATOM 2469 N N . PHE A 1 306 ? 22.219 -13.008 -1.576 1 93.38 306 PHE A N 1
ATOM 2470 C CA . PHE A 1 306 ? 23.516 -13.664 -1.77 1 93.38 306 PHE A CA 1
ATOM 2471 C C . PHE A 1 306 ? 24.297 -12.977 -2.877 1 93.38 306 PHE A C 1
ATOM 2473 O O . PHE A 1 306 ? 23.812 -12.039 -3.506 1 93.38 306 PHE A O 1
ATOM 2480 N N . ASN A 1 307 ? 25.516 -13.367 -2.932 1 93.38 307 ASN A N 1
ATOM 2481 C CA . ASN A 1 307 ? 26.312 -12.93 -4.078 1 93.38 307 ASN A CA 1
ATOM 2482 C C . ASN A 1 307 ? 26.328 -13.992 -5.176 1 93.38 307 ASN A C 1
ATOM 2484 O O . ASN A 1 307 ? 26.812 -15.102 -4.961 1 93.38 307 ASN A O 1
ATOM 2488 N N . PHE A 1 308 ? 25.766 -13.633 -6.32 1 90.19 308 PHE A N 1
ATOM 2489 C CA . PHE A 1 308 ? 25.656 -14.578 -7.426 1 90.19 308 PHE A CA 1
ATOM 2490 C C . PHE A 1 308 ? 27.016 -15.094 -7.844 1 90.19 308 PHE A C 1
ATOM 2492 O O . PHE A 1 308 ? 27.172 -16.25 -8.227 1 90.19 308 PHE A O 1
ATOM 2499 N N . ASN A 1 309 ? 28.016 -14.328 -7.723 1 82.88 309 ASN A N 1
ATOM 2500 C CA . ASN A 1 309 ? 29.344 -14.727 -8.148 1 82.88 309 ASN A CA 1
ATOM 2501 C C . ASN A 1 309 ? 30 -15.656 -7.137 1 82.88 309 ASN A C 1
ATOM 2503 O O . ASN A 1 309 ? 31.078 -16.203 -7.395 1 82.88 309 ASN A O 1
ATOM 2507 N N . ASP A 1 310 ? 29.266 -15.914 -6.09 1 80.06 310 ASP A N 1
ATOM 2508 C CA . ASP A 1 310 ? 29.75 -16.875 -5.113 1 80.06 310 ASP A CA 1
ATOM 2509 C C . ASP A 1 310 ? 29.594 -18.312 -5.617 1 80.06 310 ASP A C 1
ATOM 2511 O O . ASP A 1 310 ? 28.484 -18.719 -5.977 1 80.06 310 ASP A O 1
ATOM 2515 N N . PRO A 1 311 ? 30.641 -19.016 -5.688 1 69.38 311 PRO A N 1
ATOM 2516 C CA . PRO A 1 311 ? 30.609 -20.375 -6.215 1 69.38 311 PRO A CA 1
ATOM 2517 C C . PRO A 1 311 ? 29.641 -21.281 -5.465 1 69.38 311 PRO A C 1
ATOM 2519 O O . PRO A 1 311 ? 29.188 -22.297 -6.004 1 69.38 311 PRO A O 1
ATOM 2522 N N . LEU A 1 312 ? 29.359 -20.938 -4.328 1 63.16 312 LEU A N 1
ATOM 2523 C CA . LEU A 1 312 ? 28.484 -21.766 -3.514 1 63.16 312 LEU A CA 1
ATOM 2524 C C . LEU A 1 312 ? 27.016 -21.516 -3.879 1 63.16 312 LEU A C 1
ATOM 2526 O O . LEU A 1 312 ? 26.141 -22.266 -3.457 1 63.16 312 LEU A O 1
ATOM 2530 N N . THR A 1 313 ? 26.891 -20.469 -4.648 1 65.31 313 THR A N 1
ATOM 2531 C CA . THR A 1 313 ? 25.516 -20.156 -5.039 1 65.31 313 THR A CA 1
ATOM 2532 C C . THR A 1 313 ? 25.062 -21.062 -6.18 1 65.31 313 THR A C 1
ATOM 2534 O O . THR A 1 313 ? 25.75 -21.203 -7.188 1 65.31 313 THR A O 1
ATOM 2537 N N . ASN A 1 314 ? 24.172 -22.031 -5.82 1 65.38 314 ASN A N 1
ATOM 2538 C CA . ASN A 1 314 ? 23.594 -22.875 -6.863 1 65.38 314 ASN A CA 1
ATOM 2539 C C . ASN A 1 314 ? 22.344 -22.25 -7.465 1 65.38 314 ASN A C 1
ATOM 2541 O O . ASN A 1 314 ? 21.219 -22.609 -7.09 1 65.38 314 ASN A O 1
ATOM 2545 N N . GLY A 1 315 ? 22.406 -21.203 -8.109 1 60.34 315 GLY A N 1
ATOM 2546 C CA . GLY A 1 315 ? 21.406 -20.312 -8.688 1 60.34 315 GLY A CA 1
ATOM 2547 C C . GLY A 1 315 ? 20.031 -20.938 -8.797 1 60.34 315 GLY A C 1
ATOM 2548 O O . GLY A 1 315 ? 19.062 -20.406 -8.273 1 60.34 315 GLY A O 1
ATOM 2549 N N . TRP A 1 316 ? 19.984 -22.125 -9.438 1 70.44 316 TRP A N 1
ATOM 2550 C CA . TRP A 1 316 ? 18.703 -22.766 -9.711 1 70.44 316 TRP A CA 1
ATOM 2551 C C . TRP A 1 316 ? 18.562 -24.047 -8.906 1 70.44 316 TRP A C 1
ATOM 2553 O O . TRP A 1 316 ? 17.453 -24.609 -8.797 1 70.44 316 TRP A O 1
ATOM 2563 N N . GLY A 1 317 ? 19.562 -24.469 -8.352 1 69.69 317 GLY A N 1
ATOM 2564 C CA . GLY A 1 317 ? 19.562 -25.797 -7.762 1 69.69 317 GLY A CA 1
ATOM 2565 C C . GLY A 1 317 ? 18.531 -25.969 -6.668 1 69.69 317 GLY A C 1
ATOM 2566 O O . GLY A 1 317 ? 17.906 -27.031 -6.562 1 69.69 317 GLY A O 1
ATOM 2567 N N . ASN A 1 318 ? 18.234 -25.047 -6.016 1 82.94 318 ASN A N 1
ATOM 2568 C CA . ASN A 1 318 ? 17.266 -25.172 -4.922 1 82.94 318 ASN A CA 1
ATOM 2569 C C . ASN A 1 318 ? 16 -24.359 -5.184 1 82.94 318 ASN A C 1
ATOM 2571 O O . ASN A 1 318 ? 15.273 -24.031 -4.254 1 82.94 318 ASN A O 1
ATOM 2575 N N . TYR A 1 319 ? 15.828 -24.156 -6.441 1 92.31 319 TYR A N 1
ATOM 2576 C CA . TYR A 1 319 ? 14.672 -23.359 -6.832 1 92.31 319 TYR A CA 1
ATOM 2577 C C . TYR A 1 319 ? 13.383 -24.172 -6.703 1 92.31 319 TYR A C 1
ATOM 2579 O O . TYR A 1 319 ? 13.25 -25.234 -7.324 1 92.31 319 TYR A O 1
ATOM 2587 N N . VAL A 1 320 ? 12.414 -23.719 -5.906 1 95.38 320 VAL A N 1
ATOM 2588 C CA . VAL A 1 320 ? 11.211 -24.516 -5.664 1 95.38 320 VAL A CA 1
ATOM 2589 C C . VAL A 1 320 ? 9.977 -23.641 -5.852 1 95.38 320 VAL A C 1
ATOM 2591 O O . VAL A 1 320 ? 8.852 -24.078 -5.609 1 95.38 320 VAL A O 1
ATOM 2594 N N . SER A 1 321 ? 10.125 -22.453 -6.297 1 96.69 321 SER A N 1
ATOM 2595 C CA . SER A 1 321 ? 9.008 -21.516 -6.344 1 96.69 321 SER A CA 1
ATOM 2596 C C . SER A 1 321 ? 7.945 -21.969 -7.344 1 96.69 321 SER A C 1
ATOM 2598 O O . SER A 1 321 ? 6.75 -21.922 -7.047 1 96.69 321 SER A O 1
ATOM 2600 N N . ARG A 1 322 ? 8.398 -22.422 -8.484 1 97.19 322 ARG A N 1
ATOM 2601 C CA . ARG A 1 322 ? 7.441 -22.688 -9.555 1 97.19 322 ARG A CA 1
ATOM 2602 C C . ARG A 1 322 ? 7.969 -23.766 -10.508 1 97.19 322 ARG A C 1
ATOM 2604 O O . ARG A 1 322 ? 9.148 -23.766 -10.852 1 97.19 322 ARG A O 1
ATOM 2611 N N . HIS A 1 323 ? 7.113 -24.734 -10.836 1 97.06 323 HIS A N 1
ATOM 2612 C CA . HIS A 1 323 ? 7.395 -25.703 -11.883 1 97.06 323 HIS A CA 1
ATOM 2613 C C . HIS A 1 323 ? 6.93 -25.203 -13.25 1 97.06 323 HIS A C 1
ATOM 2615 O O . HIS A 1 323 ? 5.73 -25.031 -13.477 1 97.06 323 HIS A O 1
ATOM 2621 N N . GLN A 1 324 ? 7.828 -24.953 -14.125 1 96.19 324 GLN A N 1
ATOM 2622 C CA . GLN A 1 324 ? 7.566 -24.469 -15.477 1 96.19 324 GLN A CA 1
ATOM 2623 C C . GLN A 1 324 ? 8.484 -25.156 -16.484 1 96.19 324 GLN A C 1
ATOM 2625 O O . GLN A 1 324 ? 9.68 -25.328 -16.234 1 96.19 324 GLN A O 1
ATOM 2630 N N . LEU A 1 325 ? 7.895 -25.625 -17.547 1 95.5 325 LEU A N 1
ATOM 2631 C CA . LEU A 1 325 ? 8.672 -26.328 -18.562 1 95.5 325 LEU A CA 1
ATOM 2632 C C . LEU A 1 325 ? 8.812 -25.484 -19.828 1 95.5 325 LEU A C 1
ATOM 2634 O O . LEU A 1 325 ? 7.82 -24.969 -20.344 1 95.5 325 LEU A O 1
ATOM 2638 N N . TRP A 1 326 ? 10 -25.422 -20.359 1 91.94 326 TRP A N 1
ATOM 2639 C CA . TRP A 1 326 ? 10.281 -24.562 -21.5 1 91.94 326 TRP A CA 1
ATOM 2640 C C . TRP A 1 326 ? 10.641 -25.391 -22.719 1 91.94 326 TRP A C 1
ATOM 2642 O O . TRP A 1 326 ? 10.836 -24.844 -23.812 1 91.94 326 TRP A O 1
ATOM 2652 N N . VAL A 1 327 ? 10.68 -26.672 -22.484 1 92.56 327 VAL A N 1
ATOM 2653 C CA . VAL A 1 327 ? 11.117 -27.562 -23.547 1 92.56 327 VAL A CA 1
ATOM 2654 C C . VAL A 1 327 ? 9.922 -28.359 -24.078 1 92.56 327 VAL A C 1
ATOM 2656 O O . VAL A 1 327 ? 9.258 -29.062 -23.312 1 92.56 327 VAL A O 1
ATOM 2659 N N . GLU A 1 328 ? 9.805 -28.391 -25.328 1 93.44 328 GLU A N 1
ATOM 2660 C CA . GLU A 1 328 ? 8.641 -29 -25.969 1 93.44 328 GLU A CA 1
ATOM 2661 C C . GLU A 1 328 ? 8.656 -30.516 -25.812 1 93.44 328 GLU A C 1
ATOM 2663 O O . GLU A 1 328 ? 7.602 -31.141 -25.625 1 93.44 328 GLU A O 1
ATOM 2668 N N . SER A 1 329 ? 9.797 -31.141 -25.891 1 94.19 329 SER A N 1
ATOM 2669 C CA . SER A 1 329 ? 9.906 -32.594 -25.859 1 94.19 329 SER A CA 1
ATOM 2670 C C . SER A 1 329 ? 9.43 -33.156 -24.516 1 94.19 329 SER A C 1
ATOM 2672 O O . SER A 1 329 ? 9.07 -34.344 -24.422 1 94.19 329 SER A O 1
ATOM 2674 N N . GLU A 1 330 ? 9.375 -32.344 -23.547 1 95.12 330 GLU A N 1
ATOM 2675 C CA . GLU A 1 330 ? 8.992 -32.781 -22.203 1 95.12 330 GLU A CA 1
ATOM 2676 C C . GLU A 1 330 ? 7.535 -32.406 -21.906 1 95.12 330 GLU A C 1
ATOM 2678 O O . GLU A 1 330 ? 6.988 -32.844 -20.891 1 95.12 330 GLU A O 1
ATOM 2683 N N . CYS A 1 331 ? 6.957 -31.656 -22.781 1 97 331 CYS A N 1
ATOM 2684 C CA . CYS A 1 331 ? 5.578 -31.219 -22.625 1 97 331 CYS A CA 1
ATOM 2685 C C . CYS A 1 331 ? 4.605 -32.219 -23.25 1 97 331 CYS A C 1
ATOM 2687 O O . CYS A 1 331 ? 4.664 -32.469 -24.438 1 97 331 CYS A O 1
ATOM 2689 N N . HIS A 1 332 ? 3.656 -32.719 -22.562 1 97 332 HIS A N 1
ATOM 2690 C CA . HIS A 1 332 ? 2.785 -33.781 -23.062 1 97 332 HIS A CA 1
ATOM 2691 C C . HIS A 1 332 ? 1.466 -33.219 -23.578 1 97 332 HIS A C 1
ATOM 2693 O O . HIS A 1 332 ? 0.537 -33.969 -23.859 1 97 332 HIS A O 1
ATOM 2699 N N . ASN A 1 333 ? 1.289 -31.938 -23.578 1 96.69 333 ASN A N 1
ATOM 2700 C CA . ASN A 1 333 ? 0.128 -31.281 -24.188 1 96.69 333 ASN A CA 1
ATOM 2701 C C . ASN A 1 333 ? 0.535 -30.328 -25.297 1 96.69 333 ASN A C 1
ATOM 2703 O O . ASN A 1 333 ? 0.876 -30.766 -26.406 1 96.69 333 ASN A O 1
ATOM 2707 N N . TYR A 1 334 ? 0.718 -28.938 -25.078 1 97.31 334 TYR A N 1
ATOM 2708 C CA . TYR A 1 334 ? 1.217 -28.062 -26.125 1 97.31 334 TYR A CA 1
ATOM 2709 C C . TYR A 1 334 ? 1.954 -26.859 -25.516 1 97.31 334 TYR A C 1
ATOM 2711 O O . TYR A 1 334 ? 1.842 -26.594 -24.312 1 97.31 334 TYR A O 1
ATOM 2719 N N . MET A 1 335 ? 2.814 -26.297 -26.375 1 96.25 335 MET A N 1
ATOM 2720 C CA . MET A 1 335 ? 3.555 -25.109 -25.953 1 96.25 335 MET A CA 1
ATOM 2721 C C . MET A 1 335 ? 2.766 -23.844 -26.266 1 96.25 335 MET A C 1
ATOM 2723 O O . MET A 1 335 ? 2.111 -23.75 -27.297 1 96.25 335 MET A O 1
ATOM 2727 N N . LYS A 1 336 ? 2.697 -22.906 -25.391 1 94.12 336 LYS A N 1
ATOM 2728 C CA . LYS A 1 336 ? 2.131 -21.578 -25.594 1 94.12 336 LYS A CA 1
ATOM 2729 C C . LYS A 1 336 ? 2.973 -20.516 -24.906 1 94.12 336 LYS A C 1
ATOM 2731 O O . LYS A 1 336 ? 3.346 -20.672 -23.75 1 94.12 336 LYS A O 1
ATOM 2736 N N . ASP A 1 337 ? 3.322 -19.406 -25.578 1 87.5 337 ASP A N 1
ATOM 2737 C CA . ASP A 1 337 ? 4.137 -18.312 -25.047 1 87.5 337 ASP A CA 1
ATOM 2738 C C . ASP A 1 337 ? 5.441 -18.844 -24.453 1 87.5 337 ASP A C 1
ATOM 2740 O O . ASP A 1 337 ? 5.82 -18.469 -23.344 1 87.5 337 ASP A O 1
ATOM 2744 N N . ARG A 1 338 ? 6.031 -19.859 -25.031 1 84.88 338 ARG A N 1
ATOM 2745 C CA . ARG A 1 338 ? 7.383 -20.359 -24.828 1 84.88 338 ARG A CA 1
ATOM 2746 C C . ARG A 1 338 ? 7.449 -21.281 -23.609 1 84.88 338 ARG A C 1
ATOM 2748 O O . ARG A 1 338 ? 8.531 -21.578 -23.109 1 84.88 338 ARG A O 1
ATOM 2755 N N . SER A 1 339 ? 6.238 -21.688 -23.156 1 94.25 339 SER A N 1
ATOM 2756 C CA . SER A 1 339 ? 6.254 -22.641 -22.062 1 94.25 339 SER A CA 1
ATOM 2757 C C . SER A 1 339 ? 5.105 -23.641 -22.188 1 94.25 339 SER A C 1
ATOM 2759 O O . SER A 1 339 ? 4.152 -23.406 -22.938 1 94.25 339 SER A O 1
ATOM 2761 N N . CYS A 1 340 ? 5.211 -24.672 -21.484 1 97.62 340 CYS A N 1
ATOM 2762 C CA . CYS A 1 340 ? 4.293 -25.797 -21.609 1 97.62 340 CYS A CA 1
ATOM 2763 C C . CYS A 1 340 ? 2.957 -25.484 -20.938 1 97.62 340 CYS A C 1
ATOM 2765 O O . CYS A 1 340 ? 2.918 -24.969 -19.828 1 97.62 340 CYS A O 1
ATOM 2767 N N . VAL A 1 341 ? 1.86 -25.703 -21.672 1 98.38 341 VAL A N 1
ATOM 2768 C CA . VAL A 1 341 ? 0.537 -25.859 -21.078 1 98.38 341 VAL A CA 1
ATOM 2769 C C . VAL A 1 341 ? 0.31 -27.312 -20.688 1 98.38 341 VAL A C 1
ATOM 2771 O O . VAL A 1 341 ? 0.076 -28.172 -21.547 1 98.38 341 VAL A O 1
ATOM 2774 N N . PHE A 1 342 ? 0.305 -27.625 -19.422 1 98.38 342 PHE A N 1
ATOM 2775 C CA . PHE A 1 342 ? 0.282 -28.984 -18.922 1 98.38 342 PHE A CA 1
ATOM 2776 C C . PHE A 1 342 ? -1.074 -29.641 -19.188 1 98.38 342 PHE A C 1
ATOM 2778 O O . PHE A 1 342 ? -2.109 -28.969 -19.094 1 98.38 342 PHE A O 1
ATOM 2785 N N . GLY A 1 343 ? -1.017 -30.891 -19.531 1 97.19 343 GLY A N 1
ATOM 2786 C CA . GLY A 1 343 ? -2.201 -31.719 -19.703 1 97.19 343 GLY A CA 1
ATOM 2787 C C . GLY A 1 343 ? -2.172 -33 -18.875 1 97.19 343 GLY A C 1
ATOM 2788 O O . GLY A 1 343 ? -1.423 -33.094 -17.906 1 97.19 343 GLY A O 1
ATOM 2789 N N . ILE A 1 344 ? -3.037 -33.844 -19.266 1 96.62 344 ILE A N 1
ATOM 2790 C CA . ILE A 1 344 ? -3.227 -35.062 -18.516 1 96.62 344 ILE A CA 1
ATOM 2791 C C . ILE A 1 344 ? -1.913 -35.844 -18.469 1 96.62 344 ILE A C 1
ATOM 2793 O O . ILE A 1 344 ? -1.54 -36.406 -17.438 1 96.62 344 ILE A O 1
ATOM 2797 N N . GLY A 1 345 ? -1.185 -35.844 -19.5 1 97.5 345 GLY A N 1
ATOM 2798 C CA . GLY A 1 345 ? 0.065 -36.594 -19.578 1 97.5 345 GLY A CA 1
ATOM 2799 C C . GLY A 1 345 ? 1.153 -36 -18.688 1 97.5 345 GLY A C 1
ATOM 2800 O O . GLY A 1 345 ? 2.162 -36.656 -18.438 1 97.5 345 GLY A O 1
ATOM 2801 N N . ASP A 1 346 ? 1.017 -34.844 -18.25 1 98.25 346 ASP A N 1
ATOM 2802 C CA . ASP A 1 346 ? 2.023 -34.156 -17.438 1 98.25 346 ASP A CA 1
ATOM 2803 C C . ASP A 1 346 ? 1.756 -34.375 -15.945 1 98.25 346 ASP A C 1
ATOM 2805 O O . ASP A 1 346 ? 2.615 -34.094 -15.109 1 98.25 346 ASP A O 1
ATOM 2809 N N . VAL A 1 347 ? 0.601 -34.844 -15.547 1 98.12 347 VAL A N 1
ATOM 2810 C CA . VAL A 1 347 ? 0.11 -34.875 -14.172 1 98.12 347 VAL A CA 1
ATOM 2811 C C . VAL A 1 347 ? 1.058 -35.688 -13.289 1 98.12 347 VAL A C 1
ATOM 2813 O O . VAL A 1 347 ? 1.437 -35.25 -12.203 1 98.12 347 VAL A O 1
ATOM 2816 N N . PRO A 1 348 ? 1.527 -36.875 -13.742 1 97.38 348 PRO A N 1
ATOM 2817 C CA . PRO A 1 348 ? 2.438 -37.625 -12.891 1 97.38 348 PRO A CA 1
ATOM 2818 C C . PRO A 1 348 ? 3.707 -36.844 -12.539 1 97.38 348 PRO A C 1
ATOM 2820 O O . PRO A 1 348 ? 4.16 -36.906 -11.391 1 97.38 348 PRO A O 1
ATOM 2823 N N . ASN A 1 349 ? 4.25 -36.188 -13.516 1 97 349 ASN A N 1
ATOM 2824 C CA . ASN A 1 349 ? 5.457 -35.406 -13.273 1 97 349 ASN A CA 1
ATOM 2825 C C . ASN A 1 349 ? 5.18 -34.219 -12.344 1 97 349 ASN A C 1
ATOM 2827 O O . ASN A 1 349 ? 6.012 -33.906 -11.5 1 97 349 ASN A O 1
ATOM 2831 N N . LEU A 1 350 ? 4.059 -33.594 -12.477 1 98.06 350 LEU A N 1
ATOM 2832 C CA . LEU A 1 350 ? 3.691 -32.469 -11.625 1 98.06 350 LEU A CA 1
ATOM 2833 C C . LEU A 1 350 ? 3.531 -32.906 -10.172 1 98.06 350 LEU A C 1
ATOM 2835 O O . LEU A 1 350 ? 3.92 -32.188 -9.258 1 98.06 350 LEU A O 1
ATOM 2839 N N . MET A 1 351 ? 3.029 -34.062 -9.992 1 96.69 351 MET A N 1
ATOM 2840 C CA . MET A 1 351 ? 2.787 -34.562 -8.641 1 96.69 351 MET A CA 1
ATOM 2841 C C . MET A 1 351 ? 4.102 -34.875 -7.93 1 96.69 351 MET A C 1
ATOM 2843 O O . MET A 1 351 ? 4.16 -34.844 -6.699 1 96.69 351 MET A O 1
ATOM 2847 N N . LYS A 1 352 ? 5.133 -35.062 -8.68 1 95.56 352 LYS A N 1
ATOM 2848 C CA . LYS A 1 352 ? 6.438 -35.375 -8.102 1 95.56 352 LYS A CA 1
ATOM 2849 C C . LYS A 1 352 ? 7.293 -34.125 -7.945 1 95.56 352 LYS A C 1
ATOM 2851 O O . LYS A 1 352 ? 8.359 -34.156 -7.332 1 95.56 352 LYS A O 1
ATOM 2856 N N . SER A 1 353 ? 6.797 -33.062 -8.5 1 96.38 353 SER A N 1
ATOM 2857 C CA . SER A 1 353 ? 7.566 -31.828 -8.477 1 96.38 353 SER A CA 1
ATOM 2858 C C . SER A 1 353 ? 7.785 -31.328 -7.051 1 96.38 353 SER A C 1
ATOM 2860 O O . SER A 1 353 ? 6.895 -31.453 -6.207 1 96.38 353 SER A O 1
ATOM 2862 N N . ARG A 1 354 ? 8.945 -30.703 -6.801 1 95.19 354 ARG A N 1
ATOM 2863 C CA . ARG A 1 354 ? 9.25 -30.109 -5.504 1 95.19 354 ARG A CA 1
ATOM 2864 C C . ARG A 1 354 ? 8.758 -28.656 -5.445 1 95.19 354 ARG A C 1
ATOM 2866 O O . ARG A 1 354 ? 8.797 -28.031 -4.383 1 95.19 354 ARG A O 1
ATOM 2873 N N . ALA A 1 355 ? 8.273 -28.156 -6.578 1 97.31 355 ALA A N 1
ATOM 2874 C CA . ALA A 1 355 ? 7.863 -26.75 -6.668 1 97.31 355 ALA A CA 1
ATOM 2875 C C . ALA A 1 355 ? 6.551 -26.516 -5.922 1 97.31 355 ALA A C 1
ATOM 2877 O O . ALA A 1 355 ? 5.781 -27.453 -5.699 1 97.31 355 ALA A O 1
ATOM 2878 N N . LEU A 1 356 ? 6.34 -25.297 -5.535 1 98.31 356 LEU A N 1
ATOM 2879 C CA . LEU A 1 356 ? 5.141 -24.938 -4.789 1 98.31 356 LEU A CA 1
ATOM 2880 C C . LEU A 1 356 ? 3.926 -24.859 -5.707 1 98.31 356 LEU A C 1
ATOM 2882 O O . LEU A 1 356 ? 2.812 -25.203 -5.297 1 98.31 356 LEU A O 1
ATOM 2886 N N . VAL A 1 357 ? 4.129 -24.422 -6.93 1 98.56 357 VAL A N 1
ATOM 2887 C CA . VAL A 1 357 ? 3.045 -24.25 -7.891 1 98.56 357 VAL A CA 1
ATOM 2888 C C . VAL A 1 357 ? 3.512 -24.688 -9.273 1 98.56 357 VAL A C 1
ATOM 2890 O O . VAL A 1 357 ? 4.711 -24.875 -9.508 1 98.56 357 VAL A O 1
ATOM 2893 N N . ALA A 1 358 ? 2.543 -24.891 -10.109 1 98.5 358 ALA A N 1
ATOM 2894 C CA . ALA A 1 358 ? 2.84 -25.219 -11.508 1 98.5 358 ALA A CA 1
ATOM 2895 C C . ALA A 1 358 ? 2.303 -24.156 -12.445 1 98.5 358 ALA A C 1
ATOM 2897 O O . ALA A 1 358 ? 1.193 -23.641 -12.258 1 98.5 358 ALA A O 1
ATOM 2898 N N . HIS A 1 359 ? 3.154 -23.797 -13.273 1 97.62 359 HIS A N 1
ATOM 2899 C CA . HIS A 1 359 ? 2.812 -22.938 -14.398 1 97.62 359 HIS A CA 1
ATOM 2900 C C . HIS A 1 359 ? 3.01 -23.641 -15.727 1 97.62 359 HIS A C 1
ATOM 2902 O O . HIS A 1 359 ? 4.133 -24.031 -16.078 1 97.62 359 HIS A O 1
ATOM 2908 N N . LYS A 1 360 ? 1.929 -24 -16.547 1 96.81 360 LYS A N 1
ATOM 2909 C CA . LYS A 1 360 ? 0.59 -23.422 -16.438 1 96.81 360 LYS A CA 1
ATOM 2910 C C . LYS A 1 360 ? -0.472 -24.422 -16.906 1 96.81 360 LYS A C 1
ATOM 2912 O O . LYS A 1 360 ? -0.154 -25.422 -17.547 1 96.81 360 LYS A O 1
ATOM 2917 N N . LEU A 1 361 ? -1.606 -24.234 -16.422 1 97.56 361 LEU A N 1
ATOM 2918 C CA . LEU A 1 361 ? -2.768 -25.016 -16.828 1 97.56 361 LEU A CA 1
ATOM 2919 C C . LEU A 1 361 ? -3.93 -24.109 -17.203 1 97.56 361 LEU A C 1
ATOM 2921 O O . LEU A 1 361 ? -4.215 -23.141 -16.5 1 97.56 361 LEU A O 1
ATOM 2925 N N . TYR A 1 362 ? -4.539 -24.406 -18.359 1 94.62 362 TYR A N 1
ATOM 2926 C CA . TYR A 1 362 ? -5.773 -23.75 -18.766 1 94.62 362 TYR A CA 1
ATOM 2927 C C . TYR A 1 362 ? -6.984 -24.641 -18.484 1 94.62 362 TYR A C 1
ATOM 2929 O O . TYR A 1 362 ? -7.027 -25.781 -18.922 1 94.62 362 TYR A O 1
ATOM 2937 N N . ILE A 1 363 ? -7.863 -24.062 -17.844 1 91.31 363 ILE A N 1
ATOM 2938 C CA . ILE A 1 363 ? -9.047 -24.812 -17.422 1 91.31 363 ILE A CA 1
ATOM 2939 C C . ILE A 1 363 ? -9.75 -25.375 -18.656 1 91.31 363 ILE A C 1
ATOM 2941 O O . ILE A 1 363 ? -10.398 -26.422 -18.578 1 91.31 363 ILE A O 1
ATOM 2945 N N . GLU A 1 364 ? -9.609 -24.797 -19.859 1 88.75 364 GLU A N 1
ATOM 2946 C CA . GLU A 1 364 ? -10.344 -25.188 -21.062 1 88.75 364 GLU A CA 1
ATOM 2947 C C . GLU A 1 364 ? -9.547 -26.188 -21.891 1 88.75 364 GLU A C 1
ATOM 2949 O O . GLU A 1 364 ? -10.086 -26.812 -22.797 1 88.75 364 GLU A O 1
ATOM 2954 N N . SER A 1 365 ? -8.305 -26.406 -21.766 1 91.56 365 SER A N 1
ATOM 2955 C CA . SER A 1 365 ? -7.473 -27.281 -22.594 1 91.56 365 SER A CA 1
ATOM 2956 C C . SER A 1 365 ? -7.656 -28.734 -22.203 1 91.56 365 SER A C 1
ATOM 2958 O O . SER A 1 365 ? -8.164 -29.547 -22.984 1 91.56 365 SER A O 1
ATOM 2960 N N . GLU A 1 366 ? -7.375 -29.203 -21.125 1 91.5 366 GLU A N 1
ATOM 2961 C CA . GLU A 1 366 ? -7.59 -30.484 -20.484 1 91.5 366 GLU A CA 1
ATOM 2962 C C . GLU A 1 366 ? -8.031 -30.312 -19.031 1 91.5 366 GLU A C 1
ATOM 2964 O O . GLU A 1 366 ? -7.246 -30.531 -18.109 1 91.5 366 GLU A O 1
ATOM 2969 N N . PRO A 1 367 ? -9.305 -30.078 -18.969 1 92.62 367 PRO A N 1
ATOM 2970 C CA . PRO A 1 367 ? -9.828 -29.688 -17.656 1 92.62 367 PRO A CA 1
ATOM 2971 C C . PRO A 1 367 ? -9.641 -30.766 -16.594 1 92.62 367 PRO A C 1
ATOM 2973 O O . PRO A 1 367 ? -9.492 -30.453 -15.406 1 92.62 367 PRO A O 1
ATOM 2976 N N . GLU A 1 368 ? -9.641 -32.031 -17 1 93.62 368 GLU A N 1
ATOM 2977 C CA . GLU A 1 368 ? -9.492 -33.094 -16.031 1 93.62 368 GLU A CA 1
ATOM 2978 C C . GLU A 1 368 ? -8.156 -33 -15.297 1 93.62 368 GLU A C 1
ATOM 2980 O O . GLU A 1 368 ? -8.078 -33.312 -14.102 1 93.62 368 GLU A O 1
ATOM 2985 N N . ALA A 1 369 ? -7.125 -32.656 -16.078 1 95.56 369 ALA A N 1
ATOM 2986 C CA . ALA A 1 369 ? -5.824 -32.469 -15.438 1 95.56 369 ALA A CA 1
ATOM 2987 C C . ALA A 1 369 ? -5.887 -31.359 -14.375 1 95.56 369 ALA A C 1
ATOM 2989 O O . ALA A 1 369 ? -5.406 -31.547 -13.258 1 95.56 369 ALA A O 1
ATOM 2990 N N . PHE A 1 370 ? -6.508 -30.281 -14.711 1 95.75 370 PHE A N 1
ATOM 2991 C CA . PHE A 1 370 ? -6.656 -29.125 -13.82 1 95.75 370 PHE A CA 1
ATOM 2992 C C . PHE A 1 370 ? -7.441 -29.516 -12.57 1 95.75 370 PHE A C 1
ATOM 2994 O O . PHE A 1 370 ? -6.961 -29.328 -11.453 1 95.75 370 PHE A O 1
ATOM 3001 N N . PHE A 1 371 ? -8.523 -30.094 -12.711 1 95.38 371 PHE A N 1
ATOM 3002 C CA . PHE A 1 371 ? -9.438 -30.328 -11.602 1 95.38 371 PHE A CA 1
ATOM 3003 C C . PHE A 1 371 ? -8.969 -31.5 -10.75 1 95.38 371 PHE A C 1
ATOM 3005 O O . PHE A 1 371 ? -9.141 -31.484 -9.531 1 95.38 371 PHE A O 1
ATOM 3012 N N . CYS A 1 372 ? -8.422 -32.531 -11.344 1 95.81 372 CYS A N 1
ATOM 3013 C CA . CYS A 1 372 ? -7.934 -33.656 -10.555 1 95.81 372 CYS A CA 1
ATOM 3014 C C . CYS A 1 372 ? -6.75 -33.219 -9.688 1 95.81 372 CYS A C 1
ATOM 3016 O O . CYS A 1 372 ? -6.59 -33.719 -8.57 1 95.81 372 CYS A O 1
ATOM 3018 N N . LEU A 1 373 ? -5.91 -32.344 -10.234 1 97.56 373 LEU A N 1
ATOM 3019 C CA . LEU A 1 373 ? -4.832 -31.812 -9.414 1 97.56 373 LEU A CA 1
ATOM 3020 C C . LEU A 1 373 ? -5.387 -31.016 -8.234 1 97.56 373 LEU A C 1
ATOM 3022 O O . LEU A 1 373 ? -4.887 -31.125 -7.117 1 97.56 373 LEU A O 1
ATOM 3026 N N . LEU A 1 374 ? -6.43 -30.219 -8.414 1 96.94 374 LEU A N 1
ATOM 3027 C CA . LEU A 1 374 ? -7.043 -29.438 -7.344 1 96.94 374 LEU A CA 1
ATOM 3028 C C . LEU A 1 374 ? -7.707 -30.359 -6.324 1 96.94 374 LEU A C 1
ATOM 3030 O O . LEU A 1 374 ? -7.648 -30.109 -5.117 1 96.94 374 LEU A O 1
ATOM 3034 N N . LYS A 1 375 ? -8.375 -31.406 -6.793 1 95.5 375 LYS A N 1
ATOM 3035 C CA . LYS A 1 375 ? -9 -32.344 -5.875 1 95.5 375 LYS A CA 1
ATOM 3036 C C . LYS A 1 375 ? -7.953 -33.031 -5.008 1 95.5 375 LYS A C 1
ATOM 3038 O O . LYS A 1 375 ? -8.172 -33.25 -3.812 1 95.5 375 LYS A O 1
ATOM 3043 N N . ARG A 1 376 ? -6.895 -33.406 -5.648 1 95.94 376 ARG A N 1
ATOM 3044 C CA . ARG A 1 376 ? -5.809 -34 -4.887 1 95.94 376 ARG A CA 1
ATOM 3045 C C . ARG A 1 376 ? -5.258 -33.031 -3.852 1 95.94 376 ARG A C 1
ATOM 3047 O O . ARG A 1 376 ? -4.992 -33.406 -2.709 1 95.94 376 ARG A O 1
ATOM 3054 N N . HIS A 1 377 ? -5.008 -31.812 -4.277 1 97 377 HIS A N 1
ATOM 3055 C CA . HIS A 1 377 ? -4.551 -30.75 -3.381 1 97 377 HIS A CA 1
ATOM 3056 C C . HIS A 1 377 ? -5.484 -30.609 -2.188 1 97 377 HIS A C 1
ATOM 3058 O O . HIS A 1 377 ? -5.031 -30.531 -1.043 1 97 377 HIS A O 1
ATOM 3064 N N . ARG A 1 378 ? -6.723 -30.609 -2.43 1 95.81 378 ARG A N 1
ATOM 3065 C CA . ARG A 1 378 ? -7.727 -30.484 -1.379 1 95.81 378 ARG A CA 1
ATOM 3066 C C . ARG A 1 378 ? -7.688 -31.672 -0.432 1 95.81 378 ARG A C 1
ATOM 3068 O O . ARG A 1 378 ? -7.781 -31.516 0.786 1 95.81 378 ARG A O 1
ATOM 3075 N N . HIS A 1 379 ? -7.637 -32.844 -0.991 1 94 379 HIS A N 1
ATOM 3076 C CA . HIS A 1 379 ? -7.57 -34.062 -0.18 1 94 379 HIS A CA 1
ATOM 3077 C C . HIS A 1 379 ? -6.395 -34 0.79 1 94 379 HIS A C 1
ATOM 3079 O O . HIS A 1 379 ? -6.543 -34.344 1.969 1 94 379 HIS A O 1
ATOM 3085 N N . ARG A 1 380 ? -5.273 -33.5 0.253 1 95.56 380 ARG A N 1
ATOM 3086 C CA . ARG A 1 380 ? -4.074 -33.438 1.078 1 95.56 380 ARG A CA 1
ATOM 3087 C C . ARG A 1 380 ? -4.195 -32.312 2.107 1 95.56 380 ARG A C 1
ATOM 3089 O O . ARG A 1 380 ? -3.6 -32.375 3.184 1 95.56 380 ARG A O 1
ATOM 3096 N N . THR A 1 381 ? -4.91 -31.281 1.792 1 95.81 381 THR A N 1
ATOM 3097 C CA . THR A 1 381 ? -5.141 -30.172 2.721 1 95.81 381 THR A CA 1
ATOM 3098 C C . THR A 1 381 ? -5.953 -30.641 3.924 1 95.81 381 THR A C 1
ATOM 3100 O O . THR A 1 381 ? -5.645 -30.297 5.066 1 95.81 381 THR A O 1
ATOM 3103 N N . ILE A 1 382 ? -6.914 -31.484 3.643 1 91.94 382 ILE A N 1
ATOM 3104 C CA . ILE A 1 382 ? -7.828 -31.953 4.676 1 91.94 382 ILE A CA 1
ATOM 3105 C C . ILE A 1 382 ? -7.191 -33.125 5.445 1 91.94 382 ILE A C 1
ATOM 3107 O O . ILE A 1 382 ? -7.418 -33.281 6.648 1 91.94 382 ILE A O 1
ATOM 3111 N N . ASN A 1 383 ? -6.301 -33.875 4.715 1 91.19 383 ASN A N 1
ATOM 3112 C CA . ASN A 1 383 ? -5.648 -35.031 5.316 1 91.19 383 ASN A CA 1
ATOM 3113 C C . ASN A 1 383 ? -4.125 -34.906 5.273 1 91.19 383 ASN A C 1
ATOM 3115 O O . ASN A 1 383 ? -3.457 -35.656 4.547 1 91.19 383 ASN A O 1
ATOM 3119 N N . PRO A 1 384 ? -3.578 -34.094 6.105 1 86.56 384 PRO A N 1
ATOM 3120 C CA . PRO A 1 384 ? -2.145 -33.812 5.984 1 86.56 384 PRO A CA 1
ATOM 3121 C C . PRO A 1 384 ? -1.279 -35 6.375 1 86.56 384 PRO A C 1
ATOM 3123 O O . PRO A 1 384 ? -0.134 -35.125 5.93 1 86.56 384 PRO A O 1
ATOM 3126 N N . ASP A 1 385 ? -1.61 -35.875 7.324 1 75 385 ASP A N 1
ATOM 3127 C CA . ASP A 1 385 ? -0.817 -37 7.801 1 75 385 ASP A CA 1
ATOM 3128 C C . ASP A 1 385 ? -0.9 -38.188 6.832 1 75 385 ASP A C 1
ATOM 3130 O O . ASP A 1 385 ? -0.088 -39.094 6.898 1 75 385 ASP A O 1
ATOM 3134 N N . LEU A 1 386 ? -1.969 -38.188 6.105 1 59.16 386 LEU A N 1
ATOM 3135 C CA . LEU A 1 386 ? -2.135 -39.344 5.246 1 59.16 386 LEU A CA 1
ATOM 3136 C C . LEU A 1 386 ? -1.121 -39.344 4.105 1 59.16 386 LEU A C 1
ATOM 3138 O O . LEU A 1 386 ? -0.848 -38.281 3.525 1 59.16 386 LEU A O 1
ATOM 3142 N N . THR A 1 387 ? -0.045 -40.094 4.195 1 49.38 387 THR A N 1
ATOM 3143 C CA . THR A 1 387 ? 0.982 -40.281 3.176 1 49.38 387 THR A CA 1
ATOM 3144 C C . THR A 1 387 ? 0.39 -40.125 1.776 1 49.38 387 THR A C 1
ATOM 3146 O O . THR A 1 387 ? -0.733 -40.562 1.525 1 49.38 387 THR A O 1
ATOM 3149 N N . SER A 1 388 ? 0.817 -39.125 0.927 1 47.22 388 SER A N 1
ATOM 3150 C CA . SER A 1 388 ? 0.466 -38.625 -0.405 1 47.22 388 SER A CA 1
ATOM 3151 C C . SER A 1 388 ? -0.007 -39.781 -1.299 1 47.22 388 SER A C 1
ATOM 3153 O O . SER A 1 388 ? -0.616 -39.531 -2.344 1 47.22 388 SER A O 1
ATOM 3155 N N . ASP A 1 389 ? 0.53 -41.031 -1.242 1 39.94 389 ASP A N 1
ATOM 3156 C CA . ASP A 1 389 ? 0.398 -42 -2.326 1 39.94 389 ASP A CA 1
ATOM 3157 C C . ASP A 1 389 ? -1.019 -42.562 -2.391 1 39.94 389 ASP A C 1
ATOM 3159 O O . ASP A 1 389 ? -1.324 -43.375 -3.25 1 39.94 389 ASP A O 1
ATOM 3163 N N . SER A 1 390 ? -1.789 -42.438 -1.398 1 36.06 390 SER A N 1
ATOM 3164 C CA . SER A 1 390 ? -2.945 -43.344 -1.449 1 36.06 390 SER A CA 1
ATOM 3165 C C . SER A 1 390 ? -4.094 -42.719 -2.227 1 36.06 390 SER A C 1
ATOM 3167 O O . SER A 1 390 ? -5.223 -43.219 -2.195 1 36.06 390 SER A O 1
ATOM 3169 N N . LEU A 1 391 ? -4.137 -41.688 -2.973 1 34.72 391 LEU A N 1
ATOM 3170 C CA . LEU A 1 391 ? -5.352 -41.438 -3.742 1 34.72 391 LEU A CA 1
ATOM 3171 C C . LEU A 1 391 ? -5.418 -42.344 -4.965 1 34.72 391 LEU A C 1
ATOM 3173 O O . LEU A 1 391 ? -4.438 -42.469 -5.703 1 34.72 391 LEU A O 1
ATOM 3177 N N . MET B 1 1 ? -58.406 -30.141 48.125 1 38.84 1 MET B N 1
ATOM 3178 C CA . MET B 1 1 ? -57.031 -30.375 47.719 1 38.84 1 MET B CA 1
ATOM 3179 C C . MET B 1 1 ? -56.719 -29.672 46.406 1 38.84 1 MET B C 1
ATOM 3181 O O . MET B 1 1 ? -55.562 -29.312 46.156 1 38.84 1 MET B O 1
ATOM 3185 N N . ILE B 1 2 ? -57.75 -29.297 45.656 1 49.12 2 ILE B N 1
ATOM 3186 C CA . ILE B 1 2 ? -57.656 -28.703 44.344 1 49.12 2 ILE B CA 1
ATOM 3187 C C . ILE B 1 2 ? -57.469 -27.203 44.438 1 49.12 2 ILE B C 1
ATOM 3189 O O . ILE B 1 2 ? -56.688 -26.609 43.688 1 49.12 2 ILE B O 1
ATOM 3193 N N . ARG B 1 3 ? -58.031 -26.594 45.531 1 53.19 3 ARG B N 1
ATOM 3194 C CA . ARG B 1 3 ? -58 -25.141 45.625 1 53.19 3 ARG B CA 1
ATOM 3195 C C . ARG B 1 3 ? -56.625 -24.672 46.062 1 53.19 3 ARG B C 1
ATOM 3197 O O . ARG B 1 3 ? -56.125 -23.625 45.625 1 53.19 3 ARG B O 1
ATOM 3204 N N . LEU B 1 4 ? -56 -25.484 46.906 1 52.72 4 LEU B N 1
ATOM 3205 C CA . LEU B 1 4 ? -54.688 -25.109 47.438 1 52.72 4 LEU B CA 1
ATOM 3206 C C . LEU B 1 4 ? -53.625 -25.281 46.344 1 52.72 4 LEU B C 1
ATOM 3208 O O . LEU B 1 4 ? -52.688 -24.5 46.281 1 52.72 4 LEU B O 1
ATOM 3212 N N . LYS B 1 5 ? -53.906 -26.188 45.438 1 56.88 5 LYS B N 1
ATOM 3213 C CA . LYS B 1 5 ? -52.969 -26.422 44.344 1 56.88 5 LYS B CA 1
ATOM 3214 C C . LYS B 1 5 ? -52.969 -25.281 43.344 1 56.88 5 LYS B C 1
ATOM 3216 O O . LYS B 1 5 ? -51.906 -24.859 42.875 1 56.88 5 LYS B O 1
ATOM 3221 N N . ASN B 1 6 ? -54.188 -24.719 43.25 1 55.94 6 ASN B N 1
ATOM 3222 C CA . ASN B 1 6 ? -54.312 -23.609 42.312 1 55.94 6 ASN B CA 1
ATOM 3223 C C . ASN B 1 6 ? -53.656 -22.344 42.875 1 55.94 6 ASN B C 1
ATOM 3225 O O . ASN B 1 6 ? -53.094 -21.562 42.125 1 55.94 6 ASN B O 1
ATOM 3229 N N . ILE B 1 7 ? -53.656 -22.25 44.188 1 60.28 7 ILE B N 1
ATOM 3230 C CA . ILE B 1 7 ? -53.031 -21.078 44.812 1 60.28 7 ILE B CA 1
ATOM 3231 C C . ILE B 1 7 ? -51.531 -21.188 44.75 1 60.28 7 ILE B C 1
ATOM 3233 O O . ILE B 1 7 ? -50.844 -20.203 44.438 1 60.28 7 ILE B O 1
ATOM 3237 N N . ILE B 1 8 ? -51.062 -22.469 44.906 1 61.5 8 ILE B N 1
ATOM 3238 C CA . ILE B 1 8 ? -49.625 -22.672 44.875 1 61.5 8 ILE B CA 1
ATOM 3239 C C . ILE B 1 8 ? -49.094 -22.484 43.438 1 61.5 8 ILE B C 1
ATOM 3241 O O . ILE B 1 8 ? -48.062 -21.859 43.25 1 61.5 8 ILE B O 1
ATOM 3245 N N . LEU B 1 9 ? -49.906 -22.844 42.469 1 61.84 9 LEU B N 1
ATOM 3246 C CA . LEU B 1 9 ? -49.531 -22.688 41.094 1 61.84 9 LEU B CA 1
ATOM 3247 C C . LEU B 1 9 ? -49.562 -21.219 40.688 1 61.84 9 LEU B C 1
ATOM 3249 O O . LEU B 1 9 ? -48.688 -20.75 39.969 1 61.84 9 LEU B O 1
ATOM 3253 N N . ASN B 1 10 ? -50.531 -20.516 41.25 1 62.06 10 ASN B N 1
ATOM 3254 C CA . ASN B 1 10 ? -50.625 -19.078 40.969 1 62.06 10 ASN B CA 1
ATOM 3255 C C . ASN B 1 10 ? -49.469 -18.312 41.656 1 62.06 10 ASN B C 1
ATOM 3257 O O . ASN B 1 10 ? -48.906 -17.391 41.062 1 62.06 10 ASN B O 1
ATOM 3261 N N . LEU B 1 11 ? -49.156 -18.828 42.781 1 64.62 11 LEU B N 1
ATOM 3262 C CA . LEU B 1 11 ? -48.062 -18.172 43.5 1 64.62 11 LEU B CA 1
ATOM 3263 C C . LEU B 1 11 ? -46.719 -18.453 42.844 1 64.62 11 LEU B C 1
ATOM 3265 O O . LEU B 1 11 ? -45.875 -17.562 42.75 1 64.62 11 LEU B O 1
ATOM 3269 N N . ALA B 1 12 ? -46.594 -19.688 42.312 1 65.44 12 ALA B N 1
ATOM 3270 C CA . ALA B 1 12 ? -45.375 -20.047 41.594 1 65.44 12 ALA B CA 1
ATOM 3271 C C . ALA B 1 12 ? -45.25 -19.234 40.312 1 65.44 12 ALA B C 1
ATOM 3273 O O . ALA B 1 12 ? -44.156 -18.766 39.969 1 65.44 12 ALA B O 1
ATOM 3274 N N . VAL B 1 13 ? -46.406 -18.969 39.688 1 66.12 13 VAL B N 1
ATOM 3275 C CA . VAL B 1 13 ? -46.438 -18.156 38.469 1 66.12 13 VAL B CA 1
ATOM 3276 C C . VAL B 1 13 ? -46.062 -16.703 38.812 1 66.12 13 VAL B C 1
ATOM 3278 O O . VAL B 1 13 ? -45.281 -16.078 38.125 1 66.12 13 VAL B O 1
ATOM 3281 N N . TYR B 1 14 ? -46.625 -16.25 39.969 1 65.62 14 TYR B N 1
ATOM 3282 C CA . TYR B 1 14 ? -46.312 -14.891 40.406 1 65.62 14 TYR B CA 1
ATOM 3283 C C . TYR B 1 14 ? -44.844 -14.781 40.781 1 65.62 14 TYR B C 1
ATOM 3285 O O . TYR B 1 14 ? -44.156 -13.797 40.469 1 65.62 14 TYR B O 1
ATOM 3293 N N . LEU B 1 15 ? -44.375 -15.852 41.438 1 66.62 15 LEU B N 1
ATOM 3294 C CA . LEU B 1 15 ? -42.969 -15.844 41.844 1 66.62 15 LEU B CA 1
ATOM 3295 C C . LEU B 1 15 ? -42.062 -15.891 40.625 1 66.62 15 LEU B C 1
ATOM 3297 O O . LEU B 1 15 ? -41.031 -15.188 40.562 1 66.62 15 LEU B O 1
ATOM 3301 N N . THR B 1 16 ? -42.438 -16.719 39.656 1 66.44 16 THR B N 1
ATOM 3302 C CA . THR B 1 16 ? -41.656 -16.766 38.438 1 66.44 16 THR B CA 1
ATOM 3303 C C . THR B 1 16 ? -41.719 -15.422 37.688 1 66.44 16 THR B C 1
ATOM 3305 O O . THR B 1 16 ? -40.75 -14.961 37.125 1 66.44 16 THR B O 1
ATOM 3308 N N . PHE B 1 17 ? -42.906 -14.789 37.781 1 71.19 17 PHE B N 1
ATOM 3309 C CA . PHE B 1 17 ? -43.094 -13.469 37.156 1 71.19 17 PHE B CA 1
ATOM 3310 C C . PHE B 1 17 ? -42.25 -12.422 37.906 1 71.19 17 PHE B C 1
ATOM 3312 O O . PHE B 1 17 ? -41.625 -11.578 37.281 1 71.19 17 PHE B O 1
ATOM 3319 N N . VAL B 1 18 ? -42.25 -12.453 39.188 1 65.94 18 VAL B N 1
ATOM 3320 C CA . VAL B 1 18 ? -41.469 -11.523 39.969 1 65.94 18 VAL B CA 1
ATOM 3321 C C . VAL B 1 18 ? -39.969 -11.781 39.75 1 65.94 18 VAL B C 1
ATOM 3323 O O . VAL B 1 18 ? -39.188 -10.836 39.594 1 65.94 18 VAL B O 1
ATOM 3326 N N . ILE B 1 19 ? -39.562 -13.07 39.688 1 65.31 19 ILE B N 1
ATOM 3327 C CA . ILE B 1 19 ? -38.156 -13.406 39.406 1 65.31 19 ILE B CA 1
ATOM 3328 C C . ILE B 1 19 ? -37.812 -12.945 38 1 65.31 19 ILE B C 1
ATOM 3330 O O . ILE B 1 19 ? -36.719 -12.391 37.781 1 65.31 19 ILE B O 1
ATOM 3334 N N . PHE B 1 20 ? -38.75 -13.078 37.031 1 67.88 20 PHE B N 1
ATOM 3335 C CA . PHE B 1 20 ? -38.531 -12.602 35.688 1 67.88 20 PHE B CA 1
ATOM 3336 C C . PHE B 1 20 ? -38.438 -11.078 35.656 1 67.88 20 PHE B C 1
ATOM 3338 O O . PHE B 1 20 ? -37.562 -10.531 34.969 1 67.88 20 PHE B O 1
ATOM 3345 N N . ILE B 1 21 ? -39.281 -10.352 36.344 1 66.44 21 ILE B N 1
ATOM 3346 C CA . ILE B 1 21 ? -39.219 -8.898 36.406 1 66.44 21 ILE B CA 1
ATOM 3347 C C . ILE B 1 21 ? -37.906 -8.484 37.125 1 66.44 21 ILE B C 1
ATOM 3349 O O . ILE B 1 21 ? -37.25 -7.535 36.688 1 66.44 21 ILE B O 1
ATOM 3353 N N . LEU B 1 22 ? -37.5 -9.195 38.125 1 64.75 22 LEU B N 1
ATOM 3354 C CA . LEU B 1 22 ? -36.25 -8.883 38.812 1 64.75 22 LEU B CA 1
ATOM 3355 C C . LEU B 1 22 ? -35.062 -9.172 37.906 1 64.75 22 LEU B C 1
ATOM 3357 O O . LEU B 1 22 ? -34.094 -8.422 37.906 1 64.75 22 LEU B O 1
ATOM 3361 N N . PHE B 1 23 ? -35.125 -10.203 37.125 1 63.12 23 PHE B N 1
ATOM 3362 C CA . PHE B 1 23 ? -34.062 -10.492 36.125 1 63.12 23 PHE B CA 1
ATOM 3363 C C . PHE B 1 23 ? -34.062 -9.438 35.031 1 63.12 23 PHE B C 1
ATOM 3365 O O . PHE B 1 23 ? -33 -9 34.625 1 63.12 23 PHE B O 1
ATOM 3372 N N . ILE B 1 24 ? -35.219 -9.016 34.594 1 61.19 24 ILE B N 1
ATOM 3373 C CA . ILE B 1 24 ? -35.281 -7.926 33.625 1 61.19 24 ILE B CA 1
ATOM 3374 C C . ILE B 1 24 ? -34.812 -6.621 34.25 1 61.19 24 ILE B C 1
ATOM 3376 O O . ILE B 1 24 ? -34.062 -5.852 33.656 1 61.19 24 ILE B O 1
ATOM 3380 N N . ALA B 1 25 ? -35.312 -6.34 35.469 1 59.72 25 ALA B N 1
ATOM 3381 C CA . ALA B 1 25 ? -34.875 -5.129 36.156 1 59.72 25 ALA B CA 1
ATOM 3382 C C . ALA B 1 25 ? -33.375 -5.16 36.469 1 59.72 25 ALA B C 1
ATOM 3384 O O . ALA B 1 25 ? -32.688 -4.148 36.281 1 59.72 25 ALA B O 1
ATOM 3385 N N . LYS B 1 26 ? -32.812 -6.223 36.875 1 57.69 26 LYS B N 1
ATOM 3386 C CA . LYS B 1 26 ? -31.375 -6.32 37.062 1 57.69 26 LYS B CA 1
ATOM 3387 C C . LYS B 1 26 ? -30.609 -6.215 35.75 1 57.69 26 LYS B C 1
ATOM 3389 O O . LYS B 1 26 ? -29.516 -5.652 35.719 1 57.69 26 LYS B O 1
ATOM 3394 N N . ALA B 1 27 ? -31.234 -6.801 34.719 1 55.44 27 ALA B N 1
ATOM 3395 C CA . ALA B 1 27 ? -30.625 -6.668 33.375 1 55.44 27 ALA B CA 1
ATOM 3396 C C . ALA B 1 27 ? -30.891 -5.285 32.812 1 55.44 27 ALA B C 1
ATOM 3398 O O . ALA B 1 27 ? -30.016 -4.715 32.125 1 55.44 27 ALA B O 1
ATOM 3399 N N . LEU B 1 28 ? -32.062 -4.801 33 1 53.47 28 LEU B N 1
ATOM 3400 C CA . LEU B 1 28 ? -32.438 -3.521 32.438 1 53.47 28 LEU B CA 1
ATOM 3401 C C . LEU B 1 28 ? -32.062 -2.367 33.344 1 53.47 28 LEU B C 1
ATOM 3403 O O . LEU B 1 28 ? -31.781 -1.26 32.875 1 53.47 28 LEU B O 1
ATOM 3407 N N . ILE B 1 29 ? -32.094 -2.627 34.656 1 50.88 29 ILE B N 1
ATOM 3408 C CA . ILE B 1 29 ? -31.828 -1.529 35.562 1 50.88 29 ILE B CA 1
ATOM 3409 C C . ILE B 1 29 ? -30.391 -1.055 35.375 1 50.88 29 ILE B C 1
ATOM 3411 O O . ILE B 1 29 ? -30.125 0.147 35.281 1 50.88 29 ILE B O 1
ATOM 3415 N N . PRO B 1 30 ? -29.344 -2.064 35.469 1 48.09 30 PRO B N 1
ATOM 3416 C CA . PRO B 1 30 ? -28.062 -1.395 35.219 1 48.09 30 PRO B CA 1
ATOM 3417 C C . PRO B 1 30 ? -28.016 -0.694 33.844 1 48.09 30 PRO B C 1
ATOM 3419 O O . PRO B 1 30 ? -27.359 0.339 33.719 1 48.09 30 PRO B O 1
ATOM 3422 N N . ARG B 1 31 ? -28.625 -1.217 32.906 1 46.62 31 ARG B N 1
ATOM 3423 C CA . ARG B 1 31 ? -28.672 -0.538 31.594 1 46.62 31 ARG B CA 1
ATOM 3424 C C . ARG B 1 31 ? -29.469 0.757 31.703 1 46.62 31 ARG B C 1
ATOM 3426 O O . ARG B 1 31 ? -29.172 1.735 31.016 1 46.62 31 ARG B O 1
ATOM 3433 N N . LEU B 1 32 ? -30.609 0.752 32.438 1 43.34 32 LEU B N 1
ATOM 3434 C CA . LEU B 1 32 ? -31.391 1.963 32.656 1 43.34 32 LEU B CA 1
ATOM 3435 C C . LEU B 1 32 ? -30.688 2.9 33.625 1 43.34 32 LEU B C 1
ATOM 3437 O O . LEU B 1 32 ? -30.828 4.121 33.531 1 43.34 32 LEU B O 1
ATOM 3441 N N . LEU B 1 33 ? -30.203 2.354 34.688 1 41.97 33 LEU B N 1
ATOM 3442 C CA . LEU B 1 33 ? -29.453 3.213 35.594 1 41.97 33 LEU B CA 1
ATOM 3443 C C . LEU B 1 33 ? -28.109 3.605 35 1 41.97 33 LEU B C 1
ATOM 3445 O O . LEU B 1 33 ? -27.359 4.383 35.625 1 41.97 33 LEU B O 1
ATOM 3449 N N . GLU B 1 34 ? -27.625 2.797 34.094 1 39.44 34 GLU B N 1
ATOM 3450 C CA . GLU B 1 34 ? -26.531 3.467 33.375 1 39.44 34 GLU B CA 1
ATOM 3451 C C . GLU B 1 34 ? -27.016 4.762 32.719 1 39.44 34 GLU B C 1
ATOM 3453 O O . GLU B 1 34 ? -27.938 4.746 31.906 1 39.44 34 GLU B O 1
ATOM 3458 N N . ASN B 1 35 ? -27.203 5.742 33.531 1 34.72 35 ASN B N 1
ATOM 3459 C CA . ASN B 1 35 ? -27.531 7.07 33.031 1 34.72 35 ASN B CA 1
ATOM 3460 C C . ASN B 1 35 ? -26.922 7.312 31.656 1 34.72 35 ASN B C 1
ATOM 3462 O O . ASN B 1 35 ? -25.688 7.344 31.516 1 34.72 35 ASN B O 1
ATOM 3466 N N . PRO B 1 36 ? -27.703 6.969 30.625 1 39.78 36 PRO B N 1
ATOM 3467 C CA . PRO B 1 36 ? -27.172 7.281 29.297 1 39.78 36 PRO B CA 1
ATOM 3468 C C . PRO B 1 36 ? -26.469 8.641 29.25 1 39.78 36 PRO B C 1
ATOM 3470 O O . PRO B 1 36 ? -25.672 8.891 28.344 1 39.78 36 PRO B O 1
ATOM 3473 N N . ASN B 1 37 ? -27.031 9.5 29.984 1 36.09 37 ASN B N 1
ATOM 3474 C CA . ASN B 1 37 ? -26.547 10.875 29.984 1 36.09 37 ASN B CA 1
ATOM 3475 C C . ASN B 1 37 ? -25.25 11 30.766 1 36.09 37 ASN B C 1
ATOM 3477 O O . ASN B 1 37 ? -24.797 12.109 31.062 1 36.09 37 ASN B O 1
ATOM 3481 N N . GLN B 1 38 ? -25.016 10.141 31.766 1 37.25 38 GLN B N 1
ATOM 3482 C CA . GLN B 1 38 ? -23.688 10.406 32.344 1 37.25 38 GLN B CA 1
ATOM 3483 C C . GLN B 1 38 ? -22.609 10.328 31.266 1 37.25 38 GLN B C 1
ATOM 3485 O O . GLN B 1 38 ? -22.344 9.25 30.719 1 37.25 38 GLN B O 1
ATOM 3490 N N . ARG B 1 39 ? -22.453 11.344 30.594 1 35.72 39 ARG B N 1
ATOM 3491 C CA . ARG B 1 39 ? -21.297 11.516 29.719 1 35.72 39 ARG B CA 1
ATOM 3492 C C . ARG B 1 39 ? -20.047 10.898 30.328 1 35.72 39 ARG B C 1
ATOM 3494 O O . ARG B 1 39 ? -19.594 11.32 31.391 1 35.72 39 ARG B O 1
ATOM 3501 N N . ILE B 1 40 ? -19.875 9.695 30.5 1 40.09 40 ILE B N 1
ATOM 3502 C CA . ILE B 1 40 ? -18.578 9.125 30.828 1 40.09 40 ILE B CA 1
ATOM 3503 C C . ILE B 1 40 ? -17.469 10.031 30.312 1 40.09 40 ILE B C 1
ATOM 3505 O O . ILE B 1 40 ? -17.297 10.188 29.094 1 40.09 40 ILE B O 1
ATOM 3509 N N . HIS B 1 41 ? -17.188 11 31.094 1 45.12 41 HIS B N 1
ATOM 3510 C CA . HIS B 1 41 ? -16.094 11.844 30.672 1 45.12 41 HIS B CA 1
ATOM 3511 C C . HIS B 1 41 ? -14.852 11.016 30.328 1 45.12 41 HIS B C 1
ATOM 3513 O O . HIS B 1 41 ? -14.445 10.148 31.109 1 45.12 41 HIS B O 1
ATOM 3519 N N . PRO B 1 42 ? -14.516 10.914 29.109 1 57.97 42 PRO B N 1
ATOM 3520 C CA . PRO B 1 42 ? -13.305 10.172 28.766 1 57.97 42 PRO B CA 1
ATOM 3521 C C . PRO B 1 42 ? -12.148 10.438 29.719 1 57.97 42 PRO B C 1
ATOM 3523 O O . PRO B 1 42 ? -12.109 11.492 30.359 1 57.97 42 PRO B O 1
ATOM 3526 N N . PRO B 1 43 ? -11.438 9.508 30.203 1 64.56 43 PRO B N 1
ATOM 3527 C CA . PRO B 1 43 ? -10.273 9.695 31.078 1 64.56 43 PRO B CA 1
ATOM 3528 C C . PRO B 1 43 ? -9.391 10.867 30.656 1 64.56 43 PRO B C 1
ATOM 3530 O O . PRO B 1 43 ? -9.32 11.195 29.469 1 64.56 43 PRO B O 1
ATOM 3533 N N . THR B 1 44 ? -9 11.641 31.656 1 80.06 44 THR B N 1
ATOM 3534 C CA . THR B 1 44 ? -8.109 12.766 31.438 1 80.06 44 THR B CA 1
ATOM 3535 C C . THR B 1 44 ? -6.785 12.297 30.828 1 80.06 44 THR B C 1
ATOM 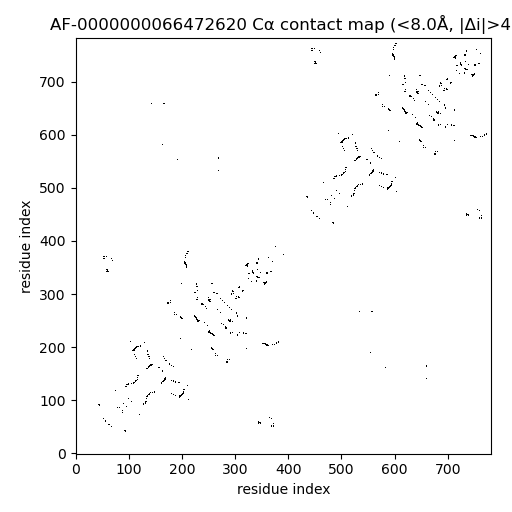3537 O O . THR B 1 44 ? -6.379 11.156 31.016 1 80.06 44 THR B O 1
ATOM 3540 N N . ASP B 1 45 ? -6.309 13.031 29.875 1 91.25 45 ASP B N 1
ATOM 3541 C CA . ASP B 1 45 ? -5.016 12.75 29.266 1 91.25 45 ASP B CA 1
ATOM 3542 C C . ASP B 1 45 ? -4.035 13.906 29.5 1 91.25 45 ASP B C 1
ATOM 3544 O O . ASP B 1 45 ? -4.305 14.805 30.297 1 91.25 45 ASP B O 1
ATOM 3548 N N . LEU B 1 46 ? -2.912 13.891 28.906 1 91.81 46 LEU B N 1
ATOM 3549 C CA . LEU B 1 46 ? -1.849 14.867 29.125 1 91.81 46 LEU B CA 1
ATOM 3550 C C . LEU B 1 46 ? -2.318 16.281 28.766 1 91.81 46 LEU B C 1
ATOM 3552 O O . LEU B 1 46 ? -1.967 17.25 29.438 1 91.81 46 LEU B O 1
ATOM 3556 N N . LEU B 1 47 ? -3.104 16.375 27.719 1 93 47 LEU B N 1
ATOM 3557 C CA . LEU B 1 47 ? -3.59 17.688 27.297 1 93 47 LEU B CA 1
ATOM 3558 C C . LEU B 1 47 ? -4.531 18.281 28.344 1 93 47 LEU B C 1
ATOM 3560 O O . LEU B 1 47 ? -4.438 19.469 28.672 1 93 47 LEU B O 1
ATOM 3564 N N . ASP B 1 48 ? -5.383 17.5 28.875 1 90.56 48 ASP B N 1
ATOM 3565 C CA . ASP B 1 48 ? -6.32 17.938 29.906 1 90.56 48 ASP B CA 1
ATOM 3566 C C . ASP B 1 48 ? -5.586 18.344 31.188 1 90.56 48 ASP B C 1
ATOM 3568 O O . ASP B 1 48 ? -6.008 19.266 31.875 1 90.56 48 ASP B O 1
ATOM 3572 N N . ASP B 1 49 ? -4.543 17.703 31.438 1 88.62 49 ASP B N 1
ATOM 3573 C CA . ASP B 1 49 ? -3.828 17.875 32.688 1 88.62 49 ASP B CA 1
ATOM 3574 C C . ASP B 1 49 ? -2.971 19.141 32.656 1 88.62 49 ASP B C 1
ATOM 3576 O O . ASP B 1 49 ? -2.518 19.625 33.719 1 88.62 49 ASP B O 1
ATOM 3580 N N . LEU B 1 50 ? -2.721 19.609 31.484 1 88.25 50 LEU B N 1
ATOM 3581 C CA . LEU B 1 50 ? -1.915 20.828 31.375 1 88.25 50 LEU B CA 1
ATOM 3582 C C . LEU B 1 50 ? -2.65 22.016 31.984 1 88.25 50 LEU B C 1
ATOM 3584 O O . LEU B 1 50 ? -3.76 22.344 31.562 1 88.25 50 LEU B O 1
ATOM 3588 N N . GLN B 1 51 ? -1.964 22.578 32.938 1 86.19 51 GLN B N 1
ATOM 3589 C CA . GLN B 1 51 ? -2.535 23.766 33.594 1 86.19 51 GLN B CA 1
ATOM 3590 C C . GLN B 1 51 ? -2.1 25.047 32.875 1 86.19 51 GLN B C 1
ATOM 3592 O O . GLN B 1 51 ? -1.067 25.625 33.219 1 86.19 51 GLN B O 1
ATOM 3597 N N . ILE B 1 52 ? -2.855 25.406 31.922 1 88.25 52 ILE B N 1
ATOM 3598 C CA . ILE B 1 52 ? -2.564 26.609 31.141 1 88.25 52 ILE B CA 1
ATOM 3599 C C . ILE B 1 52 ? -3.822 27.469 31.031 1 88.25 52 ILE B C 1
ATOM 3601 O O . ILE B 1 52 ? -4.914 26.953 30.766 1 88.25 52 ILE B O 1
ATOM 3605 N N . ASN B 1 53 ? -3.645 28.703 31.375 1 89.25 53 ASN B N 1
ATOM 3606 C CA . ASN B 1 53 ? -4.723 29.656 31.125 1 89.25 53 ASN B CA 1
ATOM 3607 C C . ASN B 1 53 ? -4.711 30.156 29.688 1 89.25 53 ASN B C 1
ATOM 3609 O O . ASN B 1 53 ? -3.865 30.969 29.312 1 89.25 53 ASN B O 1
ATOM 3613 N N . CYS B 1 54 ? -5.688 29.891 28.906 1 93.94 54 CYS B N 1
ATOM 3614 C CA . CYS B 1 54 ? -5.656 30.141 27.469 1 93.94 54 CYS B CA 1
ATOM 3615 C C . CYS B 1 54 ? -6.379 31.438 27.109 1 93.94 54 CYS B C 1
ATOM 3617 O O . CYS B 1 54 ? -6.387 31.859 25.953 1 93.94 54 CYS B O 1
ATOM 3619 N N . THR B 1 55 ? -6.91 32.062 28.078 1 93.31 55 THR B N 1
ATOM 3620 C CA . THR B 1 55 ? -7.723 33.25 27.812 1 93.31 55 THR B CA 1
ATOM 3621 C C . THR B 1 55 ? -6.898 34.312 27.109 1 93.31 55 THR B C 1
ATOM 3623 O O . THR B 1 55 ? -7.289 34.812 26.047 1 93.31 55 THR B O 1
ATOM 3626 N N . ASN B 1 56 ? -5.742 34.625 27.641 1 94.06 56 ASN B N 1
ATOM 3627 C CA . ASN B 1 56 ? -4.875 35.656 27.047 1 94.06 56 ASN B CA 1
ATOM 3628 C C . ASN B 1 56 ? -4.238 35.156 25.75 1 94.06 56 ASN B C 1
ATOM 3630 O O . ASN B 1 56 ? -4.113 35.906 24.781 1 94.06 56 ASN B O 1
ATOM 3634 N N . ILE B 1 57 ? -3.918 33.938 25.719 1 95.06 57 ILE B N 1
ATOM 3635 C CA . ILE B 1 57 ? -3.215 33.344 24.594 1 95.06 57 ILE B CA 1
ATOM 3636 C C . ILE B 1 57 ? -4.109 33.406 23.359 1 95.06 57 ILE B C 1
ATOM 3638 O O . ILE B 1 57 ? -3.646 33.719 22.266 1 95.06 57 ILE B O 1
ATOM 3642 N N . LEU B 1 58 ? -5.402 33.094 23.5 1 95.5 58 LEU B N 1
ATOM 3643 C CA . LEU B 1 58 ? -6.34 33.062 22.391 1 95.5 58 LEU B CA 1
ATOM 3644 C C . LEU B 1 58 ? -6.574 34.469 21.812 1 95.5 58 LEU B C 1
ATOM 3646 O O . LEU B 1 58 ? -7.078 34.594 20.703 1 95.5 58 LEU B O 1
ATOM 3650 N N . GLN B 1 59 ? -6.156 35.438 22.641 1 95.25 59 GLN B N 1
ATOM 3651 C CA . GLN B 1 59 ? -6.258 36.844 22.172 1 95.25 59 GLN B CA 1
ATOM 3652 C C . GLN B 1 59 ? -4.91 37.344 21.672 1 95.25 59 GLN B C 1
ATOM 3654 O O . GLN B 1 59 ? -4.801 38.5 21.234 1 95.25 59 GLN B O 1
ATOM 3659 N N . GLY B 1 60 ? -3.932 36.469 21.734 1 95.81 60 GLY B N 1
ATOM 3660 C CA . GLY B 1 60 ? -2.629 36.812 21.188 1 95.81 60 GLY B CA 1
ATOM 3661 C C . GLY B 1 60 ? -1.697 37.438 22.203 1 95.81 60 GLY B C 1
ATOM 3662 O O . GLY B 1 60 ? -0.691 38.062 21.828 1 95.81 60 GLY B O 1
ATOM 3663 N N . PHE B 1 61 ? -2.082 37.25 23.516 1 94.5 61 PHE B N 1
ATOM 3664 C CA . PHE B 1 61 ? -1.284 37.875 24.562 1 94.5 61 PHE B CA 1
ATOM 3665 C C . PHE B 1 61 ? -0.623 36.812 25.422 1 94.5 61 PHE B C 1
ATOM 3667 O O . PHE B 1 61 ? -1.213 35.75 25.672 1 94.5 61 PHE B O 1
ATOM 3674 N N . LYS B 1 62 ? 0.562 37.125 25.953 1 91.81 62 LYS B N 1
ATOM 3675 C CA . LYS B 1 62 ? 1.289 36.219 26.828 1 91.81 62 LYS B CA 1
ATOM 3676 C C . LYS B 1 62 ? 0.742 36.25 28.25 1 91.81 62 LYS B C 1
ATOM 3678 O O . LYS B 1 62 ? 0.26 37.281 28.703 1 91.81 62 LYS B O 1
ATOM 3683 N N . ASN B 1 63 ? 0.869 35.094 28.812 1 88.19 63 ASN B N 1
ATOM 3684 C CA . ASN B 1 63 ? 0.566 35.062 30.234 1 88.19 63 ASN B CA 1
ATOM 3685 C C . ASN B 1 63 ? 1.712 35.625 31.062 1 88.19 63 ASN B C 1
ATOM 3687 O O . ASN B 1 63 ? 2.848 35.719 30.594 1 88.19 63 ASN B O 1
ATOM 3691 N N . GLU B 1 64 ? 1.301 36.062 32.25 1 82 64 GLU B N 1
ATOM 3692 C CA . GLU B 1 64 ? 2.326 36.531 33.156 1 82 64 GLU B CA 1
ATOM 3693 C C . GLU B 1 64 ? 3.244 35.406 33.594 1 82 64 GLU B C 1
ATOM 3695 O O . GLU B 1 64 ? 4.461 35.562 33.688 1 82 64 GLU B O 1
ATOM 3700 N N . ASN B 1 65 ? 2.615 34.25 33.844 1 74.81 65 ASN B N 1
ATOM 3701 C CA . ASN B 1 65 ? 3.389 33.062 34.188 1 74.81 65 ASN B CA 1
ATOM 3702 C C . ASN B 1 65 ? 3.523 32.094 33.031 1 74.81 65 ASN B C 1
ATOM 3704 O O . ASN B 1 65 ? 2.549 31.812 32.344 1 74.81 65 ASN B O 1
ATOM 3708 N N . THR B 1 66 ? 4.758 31.719 32.781 1 68.12 66 THR B N 1
ATOM 3709 C CA . THR B 1 66 ? 5.02 30.828 31.672 1 68.12 66 THR B CA 1
ATOM 3710 C C . THR B 1 66 ? 4.684 29.375 32.031 1 68.12 66 THR B C 1
ATOM 3712 O O . THR B 1 66 ? 4.805 28.984 33.188 1 68.12 66 THR B O 1
ATOM 3715 N N . LEU B 1 67 ? 4.133 28.672 31.078 1 65.5 67 LEU B N 1
ATOM 3716 C CA . LEU B 1 67 ? 3.812 27.25 31.234 1 65.5 67 LEU B CA 1
ATOM 3717 C C . LEU B 1 67 ? 5.066 26.438 31.547 1 65.5 67 LEU B C 1
ATOM 3719 O O . LEU B 1 67 ? 6.133 26.703 30.984 1 65.5 67 LEU B O 1
ATOM 3723 N N . GLU B 1 68 ? 4.898 25.719 32.594 1 63.78 68 GLU B N 1
ATOM 3724 C CA . GLU B 1 68 ? 5.945 24.703 32.781 1 63.78 68 GLU B CA 1
ATOM 3725 C C . GLU B 1 68 ? 5.996 23.75 31.594 1 63.78 68 GLU B C 1
ATOM 3727 O O . GLU B 1 68 ? 4.965 23.219 31.156 1 63.78 68 GLU B O 1
ATOM 3732 N N . LEU B 1 69 ? 7.004 23.781 30.859 1 65.25 69 LEU B N 1
ATOM 3733 C CA . LEU B 1 69 ? 7.211 23.031 29.625 1 65.25 69 LEU B CA 1
ATOM 3734 C C . LEU B 1 69 ? 6.973 21.547 29.859 1 65.25 69 LEU B C 1
ATOM 3736 O O . LEU B 1 69 ? 7.438 20.984 30.844 1 65.25 69 LEU B O 1
ATOM 3740 N N . ILE B 1 70 ? 5.973 21.016 29.141 1 70.5 70 ILE B N 1
ATOM 3741 C CA . ILE B 1 70 ? 5.895 19.562 29.109 1 70.5 70 ILE B CA 1
ATOM 3742 C C . ILE B 1 70 ? 7.246 18.984 28.688 1 70.5 70 ILE B C 1
ATOM 3744 O O . ILE B 1 70 ? 7.871 19.453 27.734 1 70.5 70 ILE B O 1
ATOM 3748 N N . ASN B 1 71 ? 7.754 18.172 29.516 1 80.06 71 ASN B N 1
ATOM 3749 C CA . ASN B 1 71 ? 9.008 17.5 29.203 1 80.06 71 ASN B CA 1
ATOM 3750 C C . ASN B 1 71 ? 8.812 16.438 28.109 1 80.06 71 ASN B C 1
ATOM 3752 O O . ASN B 1 71 ? 8.422 15.312 28.406 1 80.06 71 ASN B O 1
ATOM 3756 N N . THR B 1 72 ? 9.047 16.859 26.922 1 83.81 72 THR B N 1
ATOM 3757 C CA . THR B 1 72 ? 8.867 15.969 25.781 1 83.81 72 THR B CA 1
ATOM 3758 C C . THR B 1 72 ? 9.758 14.734 25.906 1 83.81 72 THR B C 1
ATOM 3760 O O . THR B 1 72 ? 9.375 13.641 25.5 1 83.81 72 THR B O 1
ATOM 3763 N N . LYS B 1 73 ? 10.82 14.914 26.531 1 85.56 73 LYS B N 1
ATOM 3764 C CA . LYS B 1 73 ? 11.742 13.797 26.734 1 85.56 73 LYS B CA 1
ATOM 3765 C C . LYS B 1 73 ? 11.156 12.766 27.688 1 85.56 73 LYS B C 1
ATOM 3767 O O . LYS B 1 73 ? 11.398 11.57 27.547 1 85.56 73 LYS B O 1
ATOM 3772 N N . MET B 1 74 ? 10.414 13.289 28.562 1 87.81 74 MET B N 1
ATOM 3773 C CA . MET B 1 74 ? 9.781 12.391 29.516 1 87.81 74 MET B CA 1
ATOM 3774 C C . MET B 1 74 ? 8.773 11.477 28.828 1 87.81 74 MET B C 1
ATOM 3776 O O . MET B 1 74 ? 8.68 10.289 29.141 1 87.81 74 MET B O 1
ATOM 3780 N N . ILE B 1 75 ? 8.047 12.023 27.938 1 90.5 75 ILE B N 1
ATOM 3781 C CA . ILE B 1 75 ? 7.055 11.242 27.203 1 90.5 75 ILE B CA 1
ATOM 3782 C C . ILE B 1 75 ? 7.746 10.133 26.406 1 90.5 75 ILE B C 1
ATOM 3784 O O . ILE B 1 75 ? 7.328 8.977 26.469 1 90.5 75 ILE B O 1
ATOM 3788 N N . GLU B 1 76 ? 8.781 10.461 25.75 1 91.31 76 GLU B N 1
ATOM 3789 C CA . GLU B 1 76 ? 9.531 9.5 24.953 1 91.31 76 GLU B CA 1
ATOM 3790 C C . GLU B 1 76 ? 10.141 8.406 25.844 1 91.31 76 GLU B C 1
ATOM 3792 O O . GLU B 1 76 ? 10.109 7.227 25.484 1 91.31 76 GLU B O 1
ATOM 3797 N N . ASN B 1 77 ? 10.656 8.883 26.969 1 92.44 77 ASN B N 1
ATOM 3798 C CA . ASN B 1 77 ? 11.266 7.93 27.891 1 92.44 77 ASN B CA 1
ATOM 3799 C C . ASN B 1 77 ? 10.234 6.965 28.469 1 92.44 77 ASN B C 1
ATOM 3801 O O . ASN B 1 77 ? 10.516 5.773 28.625 1 92.44 77 ASN B O 1
ATOM 3805 N N . LYS B 1 78 ? 9.188 7.512 28.781 1 93.12 78 LYS B N 1
ATOM 3806 C CA . LYS B 1 78 ? 8.117 6.672 29.297 1 93.12 78 LYS B CA 1
ATOM 3807 C C . LYS B 1 78 ? 7.668 5.637 28.281 1 93.12 78 LYS B C 1
ATOM 3809 O O . LYS B 1 78 ? 7.441 4.477 28.609 1 93.12 78 LYS B O 1
ATOM 3814 N N . MET B 1 79 ? 7.527 6.031 27.078 1 93.56 79 MET B N 1
ATOM 3815 C CA . MET B 1 79 ? 7.145 5.121 26 1 93.56 79 MET B CA 1
ATOM 3816 C C . MET B 1 79 ? 8.219 4.062 25.766 1 93.56 79 MET B C 1
ATOM 3818 O O . MET B 1 79 ? 7.906 2.879 25.609 1 93.56 79 MET B O 1
ATOM 3822 N N . TRP B 1 80 ? 9.445 4.508 25.781 1 94.25 80 TRP B N 1
ATOM 3823 C CA . TRP B 1 80 ? 10.57 3.621 25.5 1 94.25 80 TRP B CA 1
ATOM 3824 C C . TRP B 1 80 ? 10.68 2.525 26.547 1 94.25 80 TRP B C 1
ATOM 3826 O O . TRP B 1 80 ? 10.961 1.37 26.219 1 94.25 80 TRP B O 1
ATOM 3836 N N . ASN B 1 81 ? 10.414 2.852 27.75 1 94.44 81 ASN B N 1
ATOM 3837 C CA . ASN B 1 81 ? 10.641 1.933 28.875 1 94.44 81 ASN B CA 1
ATOM 3838 C C . ASN B 1 81 ? 9.375 1.155 29.219 1 94.44 81 ASN B C 1
ATOM 3840 O O . ASN B 1 81 ? 9.383 0.341 30.141 1 94.44 81 ASN B O 1
ATOM 3844 N N . SER B 1 82 ? 8.43 1.327 28.5 1 94.31 82 SER B N 1
ATOM 3845 C CA . SER B 1 82 ? 7.148 0.696 28.797 1 94.31 82 SER B CA 1
ATOM 3846 C C . SER B 1 82 ? 7.145 -0.771 28.375 1 94.31 82 SER B C 1
ATOM 3848 O O . SER B 1 82 ? 7.695 -1.129 27.344 1 94.31 82 SER B O 1
ATOM 3850 N N . THR B 1 83 ? 6.48 -1.665 29.141 1 93.31 83 THR B N 1
ATOM 3851 C CA . THR B 1 83 ? 6.293 -3.064 28.781 1 93.31 83 THR B CA 1
ATOM 3852 C C . THR B 1 83 ? 5.098 -3.219 27.844 1 93.31 83 THR B C 1
ATOM 3854 O O . THR B 1 83 ? 5.047 -4.16 27.047 1 93.31 83 THR B O 1
ATOM 3857 N N . ASP B 1 84 ? 4.168 -2.34 28.047 1 95.69 84 ASP B N 1
ATOM 3858 C CA . ASP B 1 84 ? 3.002 -2.256 27.172 1 95.69 84 ASP B CA 1
ATOM 3859 C C . ASP B 1 84 ? 2.848 -0.851 26.594 1 95.69 84 ASP B C 1
ATOM 3861 O O . ASP B 1 84 ? 2.164 -0.007 27.172 1 95.69 84 ASP B O 1
ATOM 3865 N N . ARG B 1 85 ? 3.357 -0.654 25.484 1 95.38 85 ARG B N 1
ATOM 3866 C CA . ARG B 1 85 ? 3.43 0.681 24.891 1 95.38 85 ARG B CA 1
ATOM 3867 C C . ARG B 1 85 ? 2.045 1.182 24.5 1 95.38 85 ARG B C 1
ATOM 3869 O O . ARG B 1 85 ? 1.77 2.381 24.562 1 95.38 85 ARG B O 1
ATOM 3876 N N . CYS B 1 86 ? 1.158 0.237 24.125 1 96.75 86 CYS B N 1
ATOM 3877 C CA . CYS B 1 86 ? -0.19 0.647 23.75 1 96.75 86 CYS B CA 1
ATOM 3878 C C . CYS B 1 86 ? -0.951 1.189 24.953 1 96.75 86 CYS B C 1
ATOM 3880 O O . CYS B 1 86 ? -1.612 2.225 24.859 1 96.75 86 CYS B O 1
ATOM 3882 N N . GLN B 1 87 ? -0.803 0.505 26.047 1 95.56 87 GLN B N 1
ATOM 3883 C CA . GLN B 1 87 ? -1.446 0.973 27.266 1 95.56 87 GLN B CA 1
ATOM 3884 C C . GLN B 1 87 ? -0.877 2.318 27.719 1 95.56 87 GLN B C 1
ATOM 3886 O O . GLN B 1 87 ? -1.626 3.219 28.109 1 95.56 87 GLN B O 1
ATOM 3891 N N . THR B 1 88 ? 0.411 2.438 27.672 1 95.75 88 THR B N 1
ATOM 3892 C CA . THR B 1 88 ? 1.054 3.691 28.047 1 95.75 88 THR B CA 1
ATOM 3893 C C . THR B 1 88 ? 0.599 4.828 27.141 1 95.75 88 THR B C 1
ATOM 3895 O O . THR B 1 88 ? 0.289 5.926 27.609 1 95.75 88 THR B O 1
ATOM 3898 N N . LEU B 1 89 ? 0.521 4.562 25.859 1 96.62 89 LEU B N 1
ATOM 3899 C CA . LEU B 1 89 ? 0.095 5.562 24.891 1 96.62 89 LEU B CA 1
ATOM 3900 C C . LEU B 1 89 ? -1.318 6.047 25.188 1 96.62 89 LEU B C 1
ATOM 3902 O O . LEU B 1 89 ? -1.562 7.254 25.25 1 96.62 89 LEU B O 1
ATOM 3906 N N . THR B 1 90 ? -2.24 5.113 25.453 1 95.19 90 THR B N 1
ATOM 3907 C CA . THR B 1 90 ? -3.646 5.469 25.609 1 95.19 90 THR B CA 1
ATOM 3908 C C . THR B 1 90 ? -3.91 6.055 27 1 95.19 90 THR B C 1
ATOM 3910 O O . THR B 1 90 ? -4.957 6.66 27.234 1 95.19 90 THR B O 1
ATOM 3913 N N . SER B 1 91 ? -2.959 5.871 27.922 1 93.69 91 SER B N 1
ATOM 3914 C CA . SER B 1 91 ? -3.076 6.527 29.219 1 93.69 91 SER B CA 1
ATOM 3915 C C . SER B 1 91 ? -2.668 7.992 29.141 1 93.69 91 SER B C 1
ATOM 3917 O O . SER B 1 91 ? -3.107 8.812 29.953 1 93.69 91 SER B O 1
ATOM 3919 N N . MET B 1 92 ? -1.845 8.305 28.156 1 94.19 92 MET B N 1
ATOM 3920 C CA . MET B 1 92 ? -1.296 9.656 28.062 1 94.19 92 MET B CA 1
ATOM 3921 C C . MET B 1 92 ? -2.041 10.484 27.031 1 94.19 92 MET B C 1
ATOM 3923 O O . MET B 1 92 ? -2.1 11.711 27.125 1 94.19 92 MET B O 1
ATOM 3927 N N . PHE B 1 93 ? -2.576 9.836 26.047 1 96.25 93 PHE B N 1
ATOM 3928 C CA . PHE B 1 93 ? -3.26 10.508 24.938 1 96.25 93 PHE B CA 1
ATOM 3929 C C . PHE B 1 93 ? -4.652 9.922 24.734 1 96.25 93 PHE B C 1
ATOM 3931 O O . PHE B 1 93 ? -4.867 8.727 24.922 1 96.25 93 PHE B O 1
ATOM 3938 N N . ARG B 1 94 ? -5.527 10.75 24.328 1 94.75 94 ARG B N 1
ATOM 3939 C CA . ARG B 1 94 ? -6.902 10.32 24.078 1 94.75 94 ARG B CA 1
ATOM 3940 C C . ARG B 1 94 ? -7.125 9.984 22.609 1 94.75 94 ARG B C 1
ATOM 3942 O O . ARG B 1 94 ? -6.805 10.789 21.734 1 94.75 94 ARG B O 1
ATOM 3949 N N . PHE B 1 95 ? -7.617 8.797 22.359 1 96.69 95 PHE B N 1
ATOM 3950 C CA . PHE B 1 95 ? -8.008 8.352 21.031 1 96.69 95 PHE B CA 1
ATOM 3951 C C . PHE B 1 95 ? -9.461 7.891 21.016 1 96.69 95 PHE B C 1
ATOM 3953 O O . PHE B 1 95 ? -9.844 6.996 21.766 1 96.69 95 PHE B O 1
ATOM 3960 N N . ASN B 1 96 ? -10.227 8.516 20.172 1 95.88 96 ASN B N 1
ATOM 3961 C CA . ASN B 1 96 ? -11.641 8.148 20.109 1 95.88 96 ASN B CA 1
ATOM 3962 C C . ASN B 1 96 ? -11.82 6.707 19.625 1 95.88 96 ASN B C 1
ATOM 3964 O O . ASN B 1 96 ? -11.172 6.281 18.672 1 95.88 96 ASN B O 1
ATOM 3968 N N . LYS B 1 97 ? -12.719 5.938 20.234 1 95.44 97 LYS B N 1
ATOM 3969 C CA . LYS B 1 97 ? -12.914 4.527 19.906 1 95.44 97 LYS B CA 1
ATOM 3970 C C . LYS B 1 97 ? -14.102 4.328 18.984 1 95.44 97 LYS B C 1
ATOM 3972 O O . LYS B 1 97 ? -14.25 3.27 18.359 1 95.44 97 LYS B O 1
ATOM 3977 N N . VAL B 1 98 ? -15.023 5.277 18.984 1 97 98 VAL B N 1
ATOM 3978 C CA . VAL B 1 98 ? -16.188 5.246 18.109 1 97 98 VAL B CA 1
ATOM 3979 C C . VAL B 1 98 ? -16.344 6.59 17.406 1 97 98 VAL B C 1
ATOM 3981 O O . VAL B 1 98 ? -15.891 7.617 17.906 1 97 98 VAL B O 1
ATOM 3984 N N . PRO B 1 99 ? -16.969 6.582 16.234 1 97.5 99 PRO B N 1
ATOM 3985 C CA . PRO B 1 99 ? -17.234 7.875 15.602 1 97.5 99 PRO B CA 1
ATOM 3986 C C . PRO B 1 99 ? -18.094 8.797 16.469 1 97.5 99 PRO B C 1
ATOM 3988 O O . PRO B 1 99 ? -19.016 8.336 17.141 1 97.5 99 PRO B O 1
ATOM 3991 N N . LEU B 1 100 ? -17.812 10.07 16.422 1 96.69 100 LEU B N 1
ATOM 3992 C CA . LEU B 1 100 ? -18.484 11.008 17.312 1 96.69 100 LEU B CA 1
ATOM 3993 C C . LEU B 1 100 ? -19.844 11.43 16.75 1 96.69 100 LEU B C 1
ATOM 3995 O O . LEU B 1 100 ? -20.672 11.984 17.484 1 96.69 100 LEU B O 1
ATOM 3999 N N . SER B 1 101 ? -20.078 11.203 15.461 1 96.5 101 SER B N 1
ATOM 4000 C CA . SER B 1 101 ? -21.375 11.438 14.828 1 96.5 101 SER B CA 1
ATOM 4001 C C . SER B 1 101 ? -21.578 10.516 13.633 1 96.5 101 SER B C 1
ATOM 4003 O O . SER B 1 101 ? -20.609 9.945 13.109 1 96.5 101 SER B O 1
ATOM 4005 N N . GLU B 1 102 ? -22.828 10.336 13.203 1 97.44 102 GLU B N 1
ATOM 4006 C CA . GLU B 1 102 ? -23.141 9.547 12.016 1 97.44 102 GLU B CA 1
ATOM 4007 C C . GLU B 1 102 ? -22.562 10.18 10.758 1 97.44 102 GLU B C 1
ATOM 4009 O O . GLU B 1 102 ? -22.109 9.484 9.852 1 97.44 102 GLU B O 1
ATOM 4014 N N . GLU B 1 103 ? -22.594 11.539 10.797 1 97.44 103 GLU B N 1
ATOM 4015 C CA . GLU B 1 103 ? -22.047 12.281 9.664 1 97.44 103 GLU B CA 1
ATOM 4016 C C . GLU B 1 103 ? -20.562 11.984 9.469 1 97.44 103 GLU B C 1
ATOM 4018 O O . GLU B 1 103 ? -20.109 11.773 8.344 1 97.44 103 GLU B O 1
ATOM 4023 N N . GLU B 1 104 ? -19.859 11.93 10.516 1 98.19 104 GLU B N 1
ATOM 4024 C CA . GLU B 1 104 ? -18.438 11.609 10.469 1 98.19 104 GLU B CA 1
ATOM 4025 C C . GLU B 1 104 ? -18.219 10.148 10.109 1 98.19 104 GLU B C 1
ATOM 4027 O O . GLU B 1 104 ? -17.297 9.82 9.344 1 98.19 104 GLU B O 1
ATOM 4032 N N . ALA B 1 105 ? -19.047 9.258 10.617 1 98.12 105 ALA B N 1
ATOM 4033 C CA . ALA B 1 105 ? -18.938 7.828 10.352 1 98.12 105 ALA B CA 1
ATOM 4034 C C . ALA B 1 105 ? -19.109 7.535 8.859 1 98.12 105 ALA B C 1
ATOM 4036 O O . ALA B 1 105 ? -18.453 6.645 8.312 1 98.12 105 ALA B O 1
ATOM 4037 N N . ARG B 1 106 ? -19.906 8.281 8.211 1 98 106 ARG B N 1
ATOM 4038 C CA . ARG B 1 106 ? -20.281 8.023 6.828 1 98 106 ARG B CA 1
ATOM 4039 C C . ARG B 1 106 ? -19.344 8.742 5.863 1 98 106 ARG B C 1
ATOM 4041 O O . ARG B 1 106 ? -19.453 8.586 4.648 1 98 106 ARG B O 1
ATOM 4048 N N . PHE B 1 107 ? -18.453 9.562 6.371 1 98.62 107 PHE B N 1
ATOM 4049 C CA . PHE B 1 107 ? -17.516 10.32 5.543 1 98.62 107 PHE B CA 1
ATOM 4050 C C . PHE B 1 107 ? -16.109 10.258 6.113 1 98.62 107 PHE B C 1
ATOM 4052 O O . PHE B 1 107 ? -15.539 11.281 6.496 1 98.62 107 PHE B O 1
ATOM 4059 N N . PRO B 1 108 ? -15.5 9.031 6.113 1 98.81 108 PRO B N 1
ATOM 4060 C CA . PRO B 1 108 ? -14.148 8.875 6.652 1 98.81 108 PRO B CA 1
ATOM 4061 C C . PRO B 1 108 ? -13.102 9.641 5.848 1 98.81 108 PRO B C 1
ATOM 4063 O O . PRO B 1 108 ? -13.242 9.797 4.633 1 98.81 108 PRO B O 1
ATOM 4066 N N . LEU B 1 109 ? -12.117 10.086 6.492 1 98.88 109 LEU B N 1
ATOM 4067 C CA . LEU B 1 109 ? -10.992 10.797 5.887 1 98.88 109 LEU B CA 1
ATOM 4068 C C . LEU B 1 109 ? -9.727 9.945 5.918 1 98.88 109 LEU B C 1
ATOM 4070 O O . LEU B 1 109 ? -9.719 8.867 6.516 1 98.88 109 LEU B O 1
ATOM 4074 N N . SER B 1 110 ? -8.719 10.352 5.219 1 98.88 110 SER B N 1
ATOM 4075 C CA . SER B 1 110 ? -7.41 9.711 5.273 1 98.88 110 SER B CA 1
ATOM 4076 C C . SER B 1 110 ? -6.289 10.742 5.348 1 98.88 110 SER B C 1
ATOM 4078 O O . SER B 1 110 ? -6.414 11.844 4.797 1 98.88 110 SER B O 1
ATOM 4080 N N . PHE B 1 111 ? -5.25 10.398 6.047 1 98.88 111 PHE B N 1
ATOM 4081 C CA . PHE B 1 111 ? -4.141 11.312 6.273 1 98.88 111 PHE B CA 1
ATOM 4082 C C . PHE B 1 111 ? -2.807 10.617 6.008 1 98.88 111 PHE B C 1
ATOM 4084 O O . PHE B 1 111 ? -2.604 9.477 6.418 1 98.88 111 PHE B O 1
ATOM 4091 N N . GLY B 1 112 ? -1.934 11.203 5.254 1 98.62 112 GLY B N 1
ATOM 4092 C CA . GLY B 1 112 ? -0.529 10.836 5.168 1 98.62 112 GLY B CA 1
ATOM 4093 C C . GLY B 1 112 ? 0.378 11.75 5.965 1 98.62 112 GLY B C 1
ATOM 4094 O O . GLY B 1 112 ? 0.557 12.922 5.609 1 98.62 112 GLY B O 1
ATOM 4095 N N . LEU B 1 113 ? 0.934 11.258 7.023 1 98.5 113 LEU B N 1
ATOM 4096 C CA . LEU B 1 113 ? 1.846 12.039 7.855 1 98.5 113 LEU B CA 1
ATOM 4097 C C . LEU B 1 113 ? 3.297 11.773 7.469 1 98.5 113 LEU B C 1
ATOM 4099 O O . LEU B 1 113 ? 3.762 10.633 7.531 1 98.5 113 LEU B O 1
ATOM 4103 N N . LEU B 1 114 ? 3.941 12.758 7.039 1 97.94 114 LEU B N 1
ATOM 4104 C CA . LEU B 1 114 ? 5.383 12.68 6.836 1 97.94 114 LEU B CA 1
ATOM 4105 C C . LEU B 1 114 ? 6.133 13.297 8.008 1 97.94 114 LEU B C 1
ATOM 4107 O O . LEU B 1 114 ? 6.168 14.523 8.156 1 97.94 114 LEU B O 1
ATOM 4111 N N . VAL B 1 115 ? 6.746 12.438 8.867 1 97.5 115 VAL B N 1
ATOM 4112 C CA . VAL B 1 115 ? 7.332 12.898 10.125 1 97.5 115 VAL B CA 1
ATOM 4113 C C . VAL B 1 115 ? 8.75 12.352 10.266 1 97.5 115 VAL B C 1
ATOM 4115 O O . VAL B 1 115 ? 9.109 11.367 9.625 1 97.5 115 VAL B O 1
ATOM 4118 N N . TYR B 1 116 ? 9.609 13.047 11.094 1 94.94 116 TYR B N 1
ATOM 4119 C CA . TYR B 1 116 ? 10.984 12.57 11.133 1 94.94 116 TYR B CA 1
ATOM 4120 C C . TYR B 1 116 ? 11.594 12.773 12.516 1 94.94 116 TYR B C 1
ATOM 4122 O O . TYR B 1 116 ? 12.656 12.227 12.82 1 94.94 116 TYR B O 1
ATOM 4130 N N . LYS B 1 117 ? 10.891 13.586 13.367 1 93.38 117 LYS B N 1
ATOM 4131 C CA . LYS B 1 117 ? 11.422 13.82 14.711 1 93.38 117 LYS B CA 1
ATOM 4132 C C . LYS B 1 117 ? 10.328 14.297 15.656 1 93.38 117 LYS B C 1
ATOM 4134 O O . LYS B 1 117 ? 9.188 14.508 15.242 1 93.38 117 LYS B O 1
ATOM 4139 N N . GLU B 1 118 ? 10.68 14.43 16.984 1 93.69 118 GLU B N 1
ATOM 4140 C CA . GLU B 1 118 ? 9.812 14.969 18.031 1 93.69 118 GLU B CA 1
ATOM 4141 C C . GLU B 1 118 ? 8.547 14.125 18.188 1 93.69 118 GLU B C 1
ATOM 4143 O O . GLU B 1 118 ? 7.445 14.602 17.922 1 93.69 118 GLU B O 1
ATOM 4148 N N . LEU B 1 119 ? 8.734 13.047 18.797 1 96.12 119 LEU B N 1
ATOM 4149 C CA . LEU B 1 119 ? 7.672 12.062 18.969 1 96.12 119 LEU B CA 1
ATOM 4150 C C . LEU B 1 119 ? 6.465 12.688 19.656 1 96.12 119 LEU B C 1
ATOM 4152 O O . LEU B 1 119 ? 5.324 12.461 19.25 1 96.12 119 LEU B O 1
ATOM 4156 N N . SER B 1 120 ? 6.723 13.484 20.703 1 94.75 120 SER B N 1
ATOM 4157 C CA . SER B 1 120 ? 5.633 14.078 21.469 1 94.75 120 SER B CA 1
ATOM 4158 C C . SER B 1 120 ? 4.746 14.945 20.594 1 94.75 120 SER B C 1
ATOM 4160 O O . SER B 1 120 ? 3.52 14.891 20.672 1 94.75 120 SER B O 1
ATOM 4162 N N . GLN B 1 121 ? 5.375 15.742 19.797 1 95.19 121 GLN B N 1
ATOM 4163 C CA . GLN B 1 121 ? 4.645 16.625 18.891 1 95.19 121 GLN B CA 1
ATOM 4164 C C . GLN B 1 121 ? 3.785 15.812 17.922 1 95.19 121 GLN B C 1
ATOM 4166 O O . GLN B 1 121 ? 2.633 16.156 17.656 1 95.19 121 GLN B O 1
ATOM 4171 N N . VAL B 1 122 ? 4.324 14.766 17.406 1 97.56 122 VAL B N 1
ATOM 4172 C CA . VAL B 1 122 ? 3.625 13.898 16.469 1 97.56 122 VAL B CA 1
ATOM 4173 C C . VAL B 1 122 ? 2.436 13.234 17.156 1 97.56 122 VAL B C 1
ATOM 4175 O O . VAL B 1 122 ? 1.351 13.133 16.578 1 97.56 122 VAL B O 1
ATOM 4178 N N . LEU B 1 123 ? 2.627 12.828 18.391 1 97.31 123 LEU B N 1
ATOM 4179 C CA . LEU B 1 123 ? 1.574 12.133 19.109 1 97.31 123 LEU B CA 1
ATOM 4180 C C . LEU B 1 123 ? 0.443 13.086 19.484 1 97.31 123 LEU B C 1
ATOM 4182 O O . LEU B 1 123 ? -0.729 12.703 19.469 1 97.31 123 LEU B O 1
ATOM 4186 N N . PHE B 1 124 ? 0.77 14.32 19.828 1 96.88 124 PHE B N 1
ATOM 4187 C CA . PHE B 1 124 ? -0.275 15.312 20.062 1 96.88 124 PHE B CA 1
ATOM 4188 C C . PHE B 1 124 ? -1.084 15.562 18.797 1 96.88 124 PHE B C 1
ATOM 4190 O O . PHE B 1 124 ? -2.311 15.672 18.859 1 96.88 124 PHE B O 1
ATOM 4197 N N . LEU B 1 125 ? -0.391 15.672 17.703 1 97.94 125 LEU B N 1
ATOM 4198 C CA . LEU B 1 125 ? -1.081 15.836 16.422 1 97.94 125 LEU B CA 1
ATOM 4199 C C . LEU B 1 125 ? -1.978 14.633 16.125 1 97.94 125 LEU B C 1
ATOM 4201 O O . LEU B 1 125 ? -3.174 14.797 15.875 1 97.94 125 LEU B O 1
ATOM 4205 N N . LEU B 1 126 ? -1.4 13.438 16.188 1 98.38 126 LEU B N 1
ATOM 4206 C CA . LEU B 1 126 ? -2.133 12.219 15.844 1 98.38 126 LEU B CA 1
ATOM 4207 C C . LEU B 1 126 ? -3.355 12.055 16.75 1 98.38 126 LEU B C 1
ATOM 4209 O O . LEU B 1 126 ? -4.445 11.742 16.266 1 98.38 126 LEU B O 1
ATOM 4213 N N . SER B 1 127 ? -3.18 12.258 18.047 1 97.88 127 SER B N 1
ATOM 4214 C CA . SER B 1 127 ? -4.289 12.086 18.984 1 97.88 127 SER B CA 1
ATOM 4215 C C . SER B 1 127 ? -5.391 13.109 18.719 1 97.88 127 SER B C 1
ATOM 4217 O O . SER B 1 127 ? -6.57 12.828 18.938 1 97.88 127 SER B O 1
ATOM 4219 N N . SER B 1 128 ? -5.012 14.266 18.234 1 97.81 128 SER B N 1
ATOM 4220 C CA . SER B 1 128 ? -5.977 15.336 18.016 1 97.81 128 SER B CA 1
ATOM 4221 C C . SER B 1 128 ? -6.832 15.07 16.781 1 97.81 128 SER B C 1
ATOM 4223 O O . SER B 1 128 ? -7.996 15.469 16.734 1 97.81 128 SER B O 1
ATOM 4225 N N . ILE B 1 129 ? -6.289 14.336 15.82 1 98.31 129 ILE B N 1
ATOM 4226 C CA . ILE B 1 129 ? -7.023 14.172 14.57 1 98.31 129 ILE B CA 1
ATOM 4227 C C . ILE B 1 129 ? -7.547 12.742 14.469 1 98.31 129 ILE B C 1
ATOM 4229 O O . ILE B 1 129 ? -8.359 12.43 13.586 1 98.31 129 ILE B O 1
ATOM 4233 N N . TYR B 1 130 ? -7.211 11.891 15.367 1 98.5 130 TYR B N 1
ATOM 4234 C CA . TYR B 1 130 ? -7.52 10.469 15.258 1 98.5 130 TYR B CA 1
ATOM 4235 C C . TYR B 1 130 ? -9.023 10.234 15.352 1 98.5 130 TYR B C 1
ATOM 4237 O O . TYR B 1 130 ? -9.68 10.742 16.266 1 98.5 130 TYR B O 1
ATOM 4245 N N . GLN B 1 131 ? -9.531 9.508 14.453 1 98.44 131 GLN B N 1
ATOM 4246 C CA . GLN B 1 131 ? -10.867 8.922 14.438 1 98.44 131 GLN B CA 1
ATOM 4247 C C . GLN B 1 131 ? -10.828 7.461 13.992 1 98.44 131 GLN B C 1
ATOM 4249 O O . GLN B 1 131 ? -10.062 7.105 13.086 1 98.44 131 GLN B O 1
ATOM 4254 N N . PRO B 1 132 ? -11.656 6.594 14.555 1 98.19 132 PRO B N 1
ATOM 4255 C CA . PRO B 1 132 ? -11.57 5.164 14.258 1 98.19 132 PRO B CA 1
ATOM 4256 C C . PRO B 1 132 ? -11.977 4.832 12.82 1 98.19 132 PRO B C 1
ATOM 4258 O O . PRO B 1 132 ? -11.578 3.797 12.289 1 98.19 132 PRO B O 1
ATOM 4261 N N . GLN B 1 133 ? -12.781 5.734 12.18 1 98.31 133 GLN B N 1
ATOM 4262 C CA . GLN B 1 133 ? -13.234 5.441 10.828 1 98.31 133 GLN B CA 1
ATOM 4263 C C . GLN B 1 133 ? -12.258 5.98 9.789 1 98.31 133 GLN B C 1
ATOM 4265 O O . GLN B 1 133 ? -12.367 5.664 8.602 1 98.31 133 GLN B O 1
ATOM 4270 N N . ASN B 1 134 ? -11.336 6.824 10.211 1 98.81 134 ASN B N 1
ATOM 4271 C CA . ASN B 1 134 ? -10.359 7.398 9.289 1 98.81 134 ASN B CA 1
ATOM 4272 C C . ASN B 1 134 ? -9.172 6.457 9.078 1 98.81 134 ASN B C 1
ATOM 4274 O O . ASN B 1 134 ? -9.07 5.422 9.742 1 98.81 134 ASN B O 1
ATOM 4278 N N . GLU B 1 135 ? -8.32 6.715 8.078 1 98.75 135 GLU B N 1
ATOM 4279 C CA . GLU B 1 135 ? -7.102 5.961 7.789 1 98.75 135 GLU B CA 1
ATOM 4280 C C . GLU B 1 135 ? -5.863 6.855 7.875 1 98.75 135 GLU B C 1
ATOM 4282 O O . GLU B 1 135 ? -5.895 8.008 7.441 1 98.75 135 GLU B O 1
ATOM 4287 N N . TYR B 1 136 ? -4.777 6.312 8.453 1 98.81 136 TYR B N 1
ATOM 4288 C CA . TYR B 1 136 ? -3.559 7.086 8.672 1 98.81 136 TYR B CA 1
ATOM 4289 C C . TYR B 1 136 ? -2.334 6.324 8.172 1 98.81 136 TYR B C 1
ATOM 4291 O O . TYR B 1 136 ? -2.129 5.164 8.531 1 98.81 136 TYR B O 1
ATOM 4299 N N . CYS B 1 137 ? -1.584 6.906 7.352 1 98.69 137 CYS B N 1
ATOM 4300 C CA . CYS B 1 137 ? -0.272 6.422 6.934 1 98.69 137 CYS B CA 1
ATOM 4301 C C . CYS B 1 137 ? 0.835 7.316 7.484 1 98.69 137 CYS B C 1
ATOM 4303 O O . CYS B 1 137 ? 0.877 8.508 7.188 1 98.69 137 CYS B O 1
ATOM 4305 N N . ILE B 1 138 ? 1.693 6.777 8.281 1 98.62 138 ILE B N 1
ATOM 4306 C CA . ILE B 1 138 ? 2.811 7.527 8.852 1 98.62 138 ILE B CA 1
ATOM 4307 C C . ILE B 1 138 ? 4.105 7.125 8.148 1 98.62 138 ILE B C 1
ATOM 4309 O O . ILE B 1 138 ? 4.641 6.043 8.391 1 98.62 138 ILE B O 1
ATOM 4313 N N . ALA B 1 139 ? 4.586 7.988 7.336 1 98.12 139 ALA B N 1
ATOM 4314 C CA . ALA B 1 139 ? 5.836 7.766 6.613 1 98.12 139 ALA B CA 1
ATOM 4315 C C . ALA B 1 139 ? 7.016 8.383 7.355 1 98.12 139 ALA B C 1
ATOM 4317 O O . ALA B 1 139 ? 6.961 9.547 7.762 1 98.12 139 ALA B O 1
ATOM 4318 N N . VAL B 1 140 ? 8.094 7.609 7.535 1 97.38 140 VAL B N 1
ATOM 4319 C CA . VAL B 1 140 ? 9.266 8.055 8.281 1 97.38 140 VAL B CA 1
ATOM 4320 C C . VAL B 1 140 ? 10.531 7.699 7.504 1 97.38 140 VAL B C 1
ATOM 4322 O O . VAL B 1 140 ? 10.727 6.547 7.113 1 97.38 140 VAL B O 1
ATOM 4325 N N . GLY B 1 141 ? 11.359 8.695 7.297 1 94.88 141 GLY B N 1
ATOM 4326 C CA . GLY B 1 141 ? 12.633 8.438 6.645 1 94.88 141 GLY B CA 1
ATOM 4327 C C . GLY B 1 141 ? 13.578 7.602 7.488 1 94.88 141 GLY B C 1
ATOM 4328 O O . GLY B 1 141 ? 13.641 7.773 8.711 1 94.88 141 GLY B O 1
ATOM 4329 N N . GLU B 1 142 ? 14.312 6.715 6.84 1 92.62 142 GLU B N 1
ATOM 4330 C CA . GLU B 1 142 ? 15.227 5.812 7.531 1 92.62 142 GLU B CA 1
ATOM 4331 C C . GLU B 1 142 ? 16.312 6.586 8.266 1 92.62 142 GLU B C 1
ATOM 4333 O O . GLU B 1 142 ? 16.984 6.047 9.148 1 92.62 142 GLU B O 1
ATOM 4338 N N . ASN B 1 143 ? 16.453 7.809 7.863 1 93.31 143 ASN B N 1
ATOM 4339 C CA . ASN B 1 143 ? 17.5 8.617 8.477 1 93.31 143 ASN B CA 1
ATOM 4340 C C . ASN B 1 143 ? 17.031 9.266 9.773 1 93.31 143 ASN B C 1
ATOM 4342 O O . ASN B 1 143 ? 17.75 10.055 10.383 1 93.31 143 ASN B O 1
ATOM 4346 N N . SER B 1 144 ? 15.812 8.984 10.25 1 95.5 144 SER B N 1
ATOM 4347 C CA . SER B 1 144 ? 15.352 9.398 11.57 1 95.5 144 SER B CA 1
ATOM 4348 C C . SER B 1 144 ? 16.031 8.602 12.672 1 95.5 144 SER B C 1
ATOM 4350 O O . SER B 1 144 ? 16.578 7.527 12.422 1 95.5 144 SER B O 1
ATOM 4352 N N . ALA B 1 145 ? 16.031 9.203 13.922 1 95.5 145 ALA B N 1
ATOM 4353 C CA . ALA B 1 145 ? 16.625 8.492 15.055 1 95.5 145 ALA B CA 1
ATOM 4354 C C . ALA B 1 145 ? 15.992 7.109 15.227 1 95.5 145 ALA B C 1
ATOM 4356 O O . ALA B 1 145 ? 14.781 6.949 15.078 1 95.5 145 ALA B O 1
ATOM 4357 N N . PRO B 1 146 ? 16.828 6.105 15.492 1 94.81 146 PRO B N 1
ATOM 4358 C CA . PRO B 1 146 ? 16.328 4.734 15.609 1 94.81 146 PRO B CA 1
ATOM 4359 C C . PRO B 1 146 ? 15.188 4.605 16.609 1 94.81 146 PRO B C 1
ATOM 4361 O O . PRO B 1 146 ? 14.203 3.914 16.344 1 94.81 146 PRO B O 1
ATOM 4364 N N . ALA B 1 147 ? 15.344 5.266 17.766 1 94.44 147 ALA B N 1
ATOM 4365 C CA . ALA B 1 147 ? 14.297 5.191 18.781 1 94.44 147 ALA B CA 1
ATOM 4366 C C . ALA B 1 147 ? 12.977 5.734 18.25 1 94.44 147 ALA B C 1
ATOM 4368 O O . ALA B 1 147 ? 11.906 5.203 18.562 1 94.44 147 ALA B O 1
ATOM 4369 N N . PHE B 1 148 ? 13.039 6.844 17.516 1 96.31 148 PHE B N 1
ATOM 4370 C CA . PHE B 1 148 ? 11.859 7.449 16.906 1 96.31 148 PHE B CA 1
ATOM 4371 C C . PHE B 1 148 ? 11.188 6.469 15.945 1 96.31 148 PHE B C 1
ATOM 4373 O O . PHE B 1 148 ? 9.969 6.285 16 1 96.31 148 PHE B O 1
ATOM 4380 N N . LEU B 1 149 ? 11.977 5.75 15.133 1 95.81 149 LEU B N 1
ATOM 4381 C CA . LEU B 1 149 ? 11.492 4.773 14.164 1 95.81 149 LEU B CA 1
ATOM 4382 C C . LEU B 1 149 ? 10.82 3.596 14.867 1 95.81 149 LEU B C 1
ATOM 4384 O O . LEU B 1 149 ? 9.703 3.209 14.516 1 95.81 149 LEU B O 1
ATOM 4388 N N . ILE B 1 150 ? 11.477 3.029 15.828 1 95.25 150 ILE B N 1
ATOM 4389 C CA . ILE B 1 150 ? 11 1.853 16.547 1 95.25 150 ILE B CA 1
ATOM 4390 C C . ILE B 1 150 ? 9.703 2.186 17.281 1 95.25 150 ILE B C 1
ATOM 4392 O O . ILE B 1 150 ? 8.719 1.447 17.172 1 95.25 150 ILE B O 1
ATOM 4396 N N . LEU B 1 151 ? 9.664 3.299 17.953 1 95.5 151 LEU B N 1
ATOM 4397 C CA . LEU B 1 151 ? 8.5 3.682 18.75 1 95.5 151 LEU B CA 1
ATOM 4398 C C . LEU B 1 151 ? 7.301 3.959 17.859 1 95.5 151 LEU B C 1
ATOM 4400 O O . LEU B 1 151 ? 6.191 3.492 18.125 1 95.5 151 LEU B O 1
ATOM 4404 N N . LEU B 1 152 ? 7.496 4.715 16.781 1 96.69 152 LEU B N 1
ATOM 4405 C CA . LEU B 1 152 ? 6.371 5.039 15.906 1 96.69 152 LEU B CA 1
ATOM 4406 C C . LEU B 1 152 ? 5.793 3.781 15.273 1 96.69 152 LEU B C 1
ATOM 4408 O O . LEU B 1 152 ? 4.574 3.658 15.117 1 96.69 152 LEU B O 1
ATOM 4412 N N . LYS B 1 153 ? 6.672 2.875 14.836 1 94.44 153 LYS B N 1
ATOM 4413 C CA . LYS B 1 153 ? 6.207 1.611 14.273 1 94.44 153 LYS B CA 1
ATOM 4414 C C . LYS B 1 153 ? 5.355 0.841 15.281 1 94.44 153 LYS B C 1
ATOM 4416 O O . LYS B 1 153 ? 4.273 0.358 14.945 1 94.44 153 LYS B O 1
ATOM 4421 N N . GLU B 1 154 ? 5.824 0.722 16.5 1 94.38 154 GLU B N 1
ATOM 4422 C CA . GLU B 1 154 ? 5.109 -0.02 17.531 1 94.38 154 GLU B CA 1
ATOM 4423 C C . GLU B 1 154 ? 3.805 0.679 17.906 1 94.38 154 GLU B C 1
ATOM 4425 O O . GLU B 1 154 ? 2.779 0.025 18.109 1 94.38 154 GLU B O 1
ATOM 4430 N N . LEU B 1 155 ? 3.879 1.951 17.984 1 93.75 155 LEU B N 1
ATOM 4431 C CA . LEU B 1 155 ? 2.695 2.707 18.375 1 93.75 155 LEU B CA 1
ATOM 4432 C C . LEU B 1 155 ? 1.633 2.662 17.281 1 93.75 155 LEU B C 1
ATOM 4434 O O . LEU B 1 155 ? 0.435 2.666 17.578 1 93.75 155 LEU B O 1
ATOM 4438 N N . ALA B 1 156 ? 2.059 2.615 16.047 1 95.94 156 ALA B N 1
ATOM 4439 C CA . ALA B 1 156 ? 1.114 2.459 14.945 1 95.94 156 ALA B CA 1
ATOM 4440 C C . ALA B 1 156 ? 0.322 1.161 15.086 1 95.94 156 ALA B C 1
ATOM 4442 O O . ALA B 1 156 ? -0.861 1.111 14.742 1 95.94 156 ALA B O 1
ATOM 4443 N N . ASN B 1 157 ? 0.935 0.164 15.656 1 94.69 157 ASN B N 1
ATOM 4444 C CA . ASN B 1 157 ? 0.314 -1.149 15.789 1 94.69 157 ASN B CA 1
ATOM 4445 C C . ASN B 1 157 ? -0.771 -1.146 16.859 1 94.69 157 ASN B C 1
ATOM 4447 O O . ASN B 1 157 ? -1.554 -2.094 16.969 1 94.69 157 ASN B O 1
ATOM 4451 N N . CYS B 1 158 ? -0.822 -0.099 17.625 1 96.62 158 CYS B N 1
ATOM 4452 C CA . CYS B 1 158 ? -1.841 0.005 18.656 1 96.62 158 CYS B CA 1
ATOM 4453 C C . CYS B 1 158 ? -3.215 0.258 18.062 1 96.62 158 CYS B C 1
ATOM 4455 O O . CYS B 1 158 ? -4.234 0.098 18.734 1 96.62 158 CYS B O 1
ATOM 4457 N N . PHE B 1 159 ? -3.268 0.647 16.766 1 97.44 159 PHE B N 1
ATOM 4458 C CA . PHE B 1 159 ? -4.504 1.03 16.094 1 97.44 159 PHE B CA 1
ATOM 4459 C C . PHE B 1 159 ? -4.68 0.251 14.797 1 97.44 159 PHE B C 1
ATOM 4461 O O . PHE B 1 159 ? -3.727 0.089 14.031 1 97.44 159 PHE B O 1
ATOM 4468 N N . PRO B 1 160 ? -5.891 -0.216 14.5 1 95.94 160 PRO B N 1
ATOM 4469 C CA . PRO B 1 160 ? -6.09 -0.974 13.266 1 95.94 160 PRO B CA 1
ATOM 4470 C C . PRO B 1 160 ? -5.988 -0.101 12.016 1 95.94 160 PRO B C 1
ATOM 4472 O O . PRO B 1 160 ? -5.719 -0.608 10.922 1 95.94 160 PRO B O 1
ATOM 4475 N N . ASN B 1 161 ? -6.176 1.223 12.156 1 97.94 161 ASN B N 1
ATOM 4476 C CA . ASN B 1 161 ? -6.297 2.1 10.992 1 97.94 161 ASN B CA 1
ATOM 4477 C C . ASN B 1 161 ? -5.105 3.047 10.883 1 97.94 161 ASN B C 1
ATOM 4479 O O . ASN B 1 161 ? -5.203 4.105 10.258 1 97.94 161 ASN B O 1
ATOM 4483 N N . VAL B 1 162 ? -3.996 2.742 11.617 1 98.5 162 VAL B N 1
ATOM 4484 C CA . VAL B 1 162 ? -2.756 3.506 11.523 1 98.5 162 VAL B CA 1
ATOM 4485 C C . VAL B 1 162 ? -1.64 2.615 10.977 1 98.5 162 VAL B C 1
ATOM 4487 O O . VAL B 1 162 ? -1.315 1.584 11.578 1 98.5 162 VAL B O 1
ATOM 4490 N N . TYR B 1 163 ? -1.037 3.066 9.875 1 98.19 163 TYR B N 1
ATOM 4491 C CA . TYR B 1 163 ? -0.029 2.252 9.203 1 98.19 163 TYR B CA 1
ATOM 4492 C C . TYR B 1 163 ? 1.321 2.959 9.188 1 98.19 163 TYR B C 1
ATOM 4494 O O . TYR B 1 163 ? 1.406 4.141 8.844 1 98.19 163 TYR B O 1
ATOM 4502 N N . PHE B 1 164 ? 2.324 2.254 9.609 1 97.5 164 PHE B N 1
ATOM 4503 C CA . PHE B 1 164 ? 3.695 2.748 9.594 1 97.5 164 PHE B CA 1
ATOM 4504 C C . PHE B 1 164 ? 4.391 2.383 8.281 1 97.5 164 PHE B C 1
ATOM 4506 O O . PHE B 1 164 ? 4.301 1.241 7.828 1 97.5 164 PHE B O 1
ATOM 4513 N N . MET B 1 165 ? 5.035 3.354 7.691 1 97.06 165 MET B N 1
ATOM 4514 C CA . MET B 1 165 ? 5.754 3.148 6.438 1 97.06 165 MET B CA 1
ATOM 4515 C C . MET B 1 165 ? 7.172 3.697 6.523 1 97.06 165 MET B C 1
ATOM 4517 O O . MET B 1 165 ? 7.379 4.91 6.477 1 97.06 165 MET B O 1
ATOM 4521 N N . LYS B 1 166 ? 8.188 2.809 6.648 1 95.25 166 LYS B N 1
ATOM 4522 C CA . LYS B 1 166 ? 9.586 3.24 6.598 1 95.25 166 LYS B CA 1
ATOM 4523 C C . LYS B 1 166 ? 9.992 3.605 5.176 1 95.25 166 LYS B C 1
ATOM 4525 O O . LYS B 1 166 ? 9.703 2.867 4.23 1 95.25 166 LYS B O 1
ATOM 4530 N N . ARG B 1 167 ? 10.594 4.754 4.973 1 95.94 167 ARG B N 1
ATOM 4531 C CA . ARG B 1 167 ? 10.945 5.293 3.664 1 95.94 167 ARG B CA 1
ATOM 4532 C C . ARG B 1 167 ? 12.445 5.543 3.561 1 95.94 167 ARG B C 1
ATOM 4534 O O . ARG B 1 167 ? 13.148 5.586 4.574 1 95.94 167 ARG B O 1
ATOM 4541 N N . PRO B 1 168 ? 13.016 5.652 2.326 1 92.31 168 PRO B N 1
ATOM 4542 C CA . PRO B 1 168 ? 14.398 6.105 2.186 1 92.31 168 PRO B CA 1
ATOM 4543 C C . PRO B 1 168 ? 14.656 7.438 2.881 1 92.31 168 PRO B C 1
ATOM 4545 O O . PRO B 1 168 ? 13.719 8.109 3.314 1 92.31 168 PRO B O 1
ATOM 4548 N N . PRO B 1 169 ? 15.922 7.754 3.033 1 92.44 169 PRO B N 1
ATOM 4549 C CA . PRO B 1 169 ? 16.234 9.008 3.719 1 92.44 169 PRO B CA 1
ATOM 4550 C C . PRO 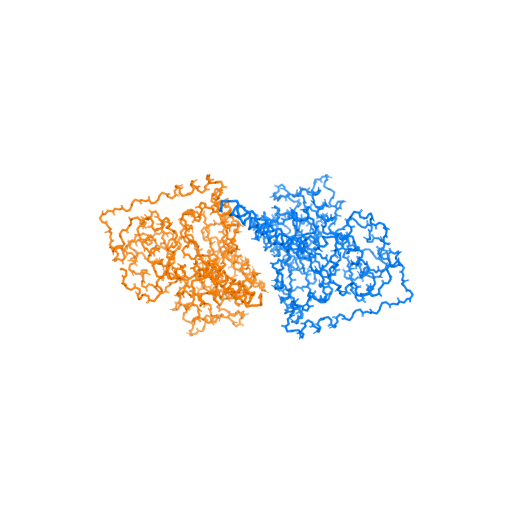B 1 169 ? 15.531 10.211 3.102 1 92.44 169 PRO B C 1
ATOM 4552 O O . PRO B 1 169 ? 15.477 10.344 1.876 1 92.44 169 PRO B O 1
ATOM 4555 N N . ILE B 1 170 ? 14.961 11 3.957 1 92.94 170 ILE B N 1
ATOM 4556 C CA . ILE B 1 170 ? 14.211 12.172 3.521 1 92.94 170 ILE B CA 1
ATOM 4557 C C . ILE B 1 170 ? 14.906 13.445 4.016 1 92.94 170 ILE B C 1
ATOM 4559 O O . ILE B 1 170 ? 15.281 13.539 5.188 1 92.94 170 ILE B O 1
ATOM 4563 N N . LYS B 1 171 ? 15.133 14.359 3.105 1 88.19 171 LYS B N 1
ATOM 4564 C CA . LYS B 1 171 ? 15.688 15.68 3.395 1 88.19 171 LYS B CA 1
ATOM 4565 C C . LYS B 1 171 ? 14.789 16.781 2.838 1 88.19 171 LYS B C 1
ATOM 4567 O O . LYS B 1 171 ? 13.977 16.531 1.945 1 88.19 171 LYS B O 1
ATOM 4572 N N . TRP B 1 172 ? 15.047 17.969 3.406 1 82.38 172 TRP B N 1
ATOM 4573 C CA . TRP B 1 172 ? 14.25 19.109 2.949 1 82.38 172 TRP B CA 1
ATOM 4574 C C . TRP B 1 172 ? 14.438 19.328 1.452 1 82.38 172 TRP B C 1
ATOM 4576 O O . TRP B 1 172 ? 15.555 19.281 0.944 1 82.38 172 TRP B O 1
ATOM 4586 N N . GLY B 1 173 ? 13.32 19.5 0.802 1 83.69 173 GLY B N 1
ATOM 4587 C CA . GLY B 1 173 ? 13.336 19.828 -0.614 1 83.69 17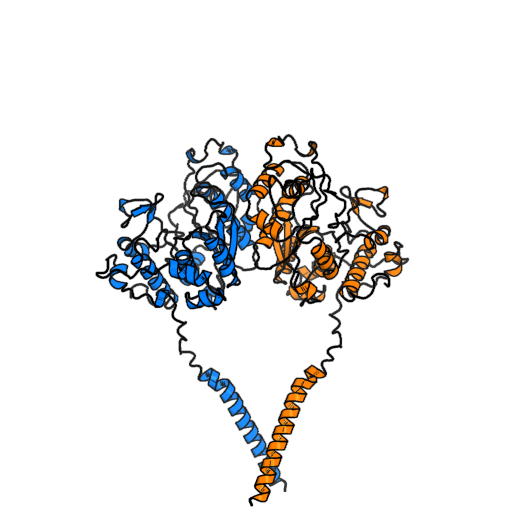3 GLY B CA 1
ATOM 4588 C C . GLY B 1 173 ? 13.672 18.641 -1.497 1 83.69 173 GLY B C 1
ATOM 4589 O O . GLY B 1 173 ? 13.703 18.766 -2.725 1 83.69 173 GLY B O 1
ATOM 4590 N N . SER B 1 174 ? 13.852 17.5 -0.907 1 87.5 174 SER B N 1
ATOM 4591 C CA . SER B 1 174 ? 14.281 16.328 -1.679 1 87.5 174 SER B CA 1
ATOM 4592 C C . SER B 1 174 ? 13.094 15.648 -2.352 1 87.5 174 SER B C 1
ATOM 4594 O O . SER B 1 174 ? 11.945 15.828 -1.933 1 87.5 174 SER B O 1
ATOM 4596 N N . PHE B 1 175 ? 13.422 14.883 -3.338 1 91.5 175 PHE B N 1
ATOM 4597 C CA . PHE B 1 175 ? 12.484 14.078 -4.105 1 91.5 175 PHE B CA 1
ATOM 4598 C C . PHE B 1 175 ? 11.711 13.133 -3.195 1 91.5 175 PHE B C 1
ATOM 4600 O O . PHE B 1 175 ? 10.539 12.836 -3.443 1 91.5 175 PHE B O 1
ATOM 4607 N N . GLU B 1 176 ? 12.359 12.68 -2.189 1 94.25 176 GLU B N 1
ATOM 4608 C CA . GLU B 1 176 ? 11.789 11.633 -1.354 1 94.25 176 GLU B CA 1
ATOM 4609 C C . GLU B 1 176 ? 10.578 12.133 -0.576 1 94.25 176 GLU B C 1
ATOM 4611 O O . GLU B 1 176 ? 9.797 11.336 -0.054 1 94.25 176 GLU B O 1
ATOM 4616 N N . ILE B 1 177 ? 10.445 13.492 -0.44 1 95.94 177 ILE B N 1
ATOM 4617 C CA . ILE B 1 177 ? 9.273 14.062 0.217 1 95.94 177 ILE B CA 1
ATOM 4618 C C . ILE B 1 177 ? 8.016 13.68 -0.558 1 95.94 177 ILE B C 1
ATOM 4620 O O . ILE B 1 177 ? 7.133 13 -0.027 1 95.94 177 ILE B O 1
ATOM 4624 N N . ILE B 1 178 ? 8.016 14.031 -1.835 1 97.19 178 ILE B N 1
ATOM 4625 C CA . ILE B 1 178 ? 6.816 13.781 -2.625 1 97.19 178 ILE B CA 1
ATOM 4626 C C . ILE B 1 178 ? 6.688 12.281 -2.904 1 97.19 178 ILE B C 1
ATOM 4628 O O . ILE B 1 178 ? 5.582 11.742 -2.951 1 97.19 178 ILE B O 1
ATOM 4632 N N . ASN B 1 179 ? 7.797 11.594 -3.078 1 96.5 179 ASN B N 1
ATOM 4633 C CA . ASN B 1 179 ? 7.75 10.148 -3.268 1 96.5 179 ASN B CA 1
ATOM 4634 C C . ASN B 1 179 ? 7.086 9.453 -2.082 1 96.5 179 ASN B C 1
ATOM 4636 O O . ASN B 1 179 ? 6.316 8.508 -2.264 1 96.5 179 ASN B O 1
ATOM 4640 N N . SER B 1 180 ? 7.359 9.891 -0.905 1 97.44 180 SER B N 1
ATOM 4641 C CA . SER B 1 180 ? 6.82 9.289 0.312 1 97.44 180 SER B CA 1
ATOM 4642 C C . SER B 1 180 ? 5.355 9.664 0.509 1 97.44 180 SER B C 1
ATOM 4644 O O . SER B 1 180 ? 4.543 8.82 0.904 1 97.44 180 SER B O 1
ATOM 4646 N N . VAL B 1 181 ? 5.004 10.906 0.27 1 98.12 181 VAL B N 1
ATOM 4647 C CA . VAL B 1 181 ? 3.617 11.344 0.386 1 98.12 181 VAL B CA 1
ATOM 4648 C C . VAL B 1 181 ? 2.75 10.586 -0.618 1 98.12 181 VAL B C 1
ATOM 4650 O O . VAL B 1 181 ? 1.678 10.094 -0.27 1 98.12 181 VAL B O 1
ATOM 4653 N N . TYR B 1 182 ? 3.215 10.5 -1.834 1 97.88 182 TYR B N 1
ATOM 4654 C CA . TYR B 1 182 ? 2.475 9.758 -2.848 1 97.88 182 TYR B CA 1
ATOM 4655 C C . TYR B 1 182 ? 2.391 8.273 -2.486 1 97.88 182 TYR B C 1
ATOM 4657 O O . TYR B 1 182 ? 1.383 7.621 -2.758 1 97.88 182 TYR B O 1
ATOM 4665 N N . GLY B 1 183 ? 3.514 7.738 -1.938 1 97 183 GLY B N 1
ATOM 4666 C CA . GLY B 1 183 ? 3.473 6.371 -1.447 1 97 183 GLY B CA 1
ATOM 4667 C C . GLY B 1 183 ? 2.348 6.125 -0.458 1 97 183 GLY B C 1
ATOM 4668 O O . GLY B 1 183 ? 1.66 5.105 -0.531 1 97 183 GLY B O 1
ATOM 4669 N N . CYS B 1 184 ? 2.164 7.047 0.456 1 98.19 184 CYS B N 1
ATOM 4670 C CA . CYS B 1 184 ? 1.07 6.945 1.415 1 98.19 184 CYS B CA 1
ATOM 4671 C C . CYS B 1 184 ? -0.28 7 0.71 1 98.19 184 CYS B C 1
ATOM 4673 O O . CYS B 1 184 ? -1.179 6.215 1.024 1 98.19 184 CYS B O 1
ATOM 4675 N N . LEU B 1 185 ? -0.428 7.938 -0.226 1 98.44 185 LEU B N 1
ATOM 4676 C CA . LEU B 1 185 ? -1.686 8.047 -0.959 1 98.44 185 LEU B CA 1
ATOM 4677 C C . LEU B 1 185 ? -1.998 6.75 -1.697 1 98.44 185 LEU B C 1
ATOM 4679 O O . LEU B 1 185 ? -3.133 6.266 -1.661 1 98.44 185 LEU B O 1
ATOM 4683 N N . GLU B 1 186 ? -1.015 6.219 -2.369 1 97.06 186 GLU B N 1
ATOM 4684 C CA . GLU B 1 186 ? -1.199 4.984 -3.121 1 97.06 186 GLU B CA 1
ATOM 4685 C C . GLU B 1 186 ? -1.586 3.83 -2.199 1 97.06 186 GLU B C 1
ATOM 4687 O O . GLU B 1 186 ? -2.539 3.1 -2.479 1 97.06 186 GLU B O 1
ATOM 4692 N N . PHE B 1 187 ? -0.874 3.67 -1.102 1 97.5 187 PHE B N 1
ATOM 4693 C CA . PHE B 1 187 ? -1.152 2.615 -0.135 1 97.5 187 PHE B CA 1
ATOM 4694 C C . PHE B 1 187 ? -2.582 2.719 0.382 1 97.5 187 PHE B C 1
ATOM 4696 O O . PHE B 1 187 ? -3.33 1.737 0.357 1 97.5 187 PHE B O 1
ATOM 4703 N N . LEU B 1 188 ? -2.924 3.936 0.806 1 98.31 188 LEU B N 1
ATOM 4704 C CA . LEU B 1 188 ? -4.246 4.152 1.381 1 98.31 188 LEU B CA 1
ATOM 4705 C C . LEU B 1 188 ? -5.336 3.916 0.339 1 98.31 188 LEU B C 1
ATOM 4707 O O . LEU B 1 188 ? -6.43 3.453 0.671 1 98.31 188 LEU B O 1
ATOM 4711 N N . SER B 1 189 ? -5.07 4.188 -0.917 1 97 189 SER B N 1
ATOM 4712 C CA . SER B 1 189 ? -6.062 4.023 -1.977 1 97 189 SER B CA 1
ATOM 4713 C C . SER B 1 189 ? -6.363 2.551 -2.23 1 97 189 SER B C 1
ATOM 4715 O O . SER B 1 189 ? -7.402 2.215 -2.803 1 97 189 SER B O 1
ATOM 4717 N N . HIS B 1 190 ? -5.445 1.681 -1.803 1 94.38 190 HIS B N 1
ATOM 4718 C CA . HIS B 1 190 ? -5.633 0.258 -2.062 1 94.38 190 HIS B CA 1
ATOM 4719 C C . HIS B 1 190 ? -6.262 -0.443 -0.863 1 94.38 190 HIS B C 1
ATOM 4721 O O . HIS B 1 190 ? -6.566 -1.635 -0.926 1 94.38 190 HIS B O 1
ATOM 4727 N N . LEU B 1 191 ? -6.484 0.294 0.222 1 95.12 191 LEU B N 1
ATOM 4728 C CA . LEU B 1 191 ? -7.227 -0.26 1.35 1 95.12 191 LEU B CA 1
ATOM 4729 C C . LEU B 1 191 ? -8.711 -0.389 1.015 1 95.12 191 LEU B C 1
ATOM 4731 O O . LEU B 1 191 ? -9.195 0.245 0.075 1 95.12 191 LEU B O 1
ATOM 4735 N N . LYS B 1 192 ? -9.414 -1.166 1.783 1 91.5 192 LYS B N 1
ATOM 4736 C CA . LYS B 1 192 ? -10.836 -1.427 1.556 1 91.5 192 LYS B CA 1
ATOM 4737 C C . LYS B 1 192 ? -11.695 -0.282 2.084 1 91.5 192 LYS B C 1
ATOM 4739 O O . LYS B 1 192 ? -12.82 -0.084 1.624 1 91.5 192 LYS B O 1
ATOM 4744 N N . SER B 1 193 ? -11.117 0.475 3 1 93.31 193 SER B N 1
ATOM 4745 C CA . SER B 1 193 ? -11.844 1.598 3.574 1 93.31 193 SER B CA 1
ATOM 4746 C C . SER B 1 193 ? -12.281 2.584 2.494 1 93.31 193 SER B C 1
ATOM 4748 O O . SER B 1 193 ? -11.539 2.848 1.55 1 93.31 193 SER B O 1
ATOM 4750 N N . ASP B 1 194 ? -13.484 3.09 2.707 1 93.75 194 ASP B N 1
ATOM 4751 C CA . ASP B 1 194 ? -14.047 4.008 1.719 1 93.75 194 ASP B CA 1
ATOM 4752 C C . ASP B 1 194 ? -13.859 5.461 2.154 1 93.75 194 ASP B C 1
ATOM 4754 O O . ASP B 1 194 ? -14.82 6.227 2.205 1 93.75 194 ASP B O 1
ATOM 4758 N N . TRP B 1 195 ? -12.633 5.82 2.535 1 98.56 195 TRP B N 1
ATOM 4759 C CA . TRP B 1 195 ? -12.375 7.211 2.883 1 98.56 195 TRP B CA 1
ATOM 4760 C C . TRP B 1 195 ? -12.688 8.133 1.71 1 98.56 195 TRP B C 1
ATOM 4762 O O . TRP B 1 195 ? -12.734 7.691 0.559 1 98.56 195 TRP B O 1
ATOM 4772 N N . LYS B 1 196 ? -12.93 9.422 1.998 1 98.81 196 LYS B N 1
ATOM 4773 C CA . LYS B 1 196 ? -13.492 10.312 0.98 1 98.81 196 LYS B CA 1
ATOM 4774 C C . LYS B 1 196 ? -12.453 11.32 0.507 1 98.81 196 LYS B C 1
ATOM 4776 O O . LYS B 1 196 ? -12.469 11.742 -0.651 1 98.81 196 LYS B O 1
ATOM 4781 N N . TYR B 1 197 ? -11.57 1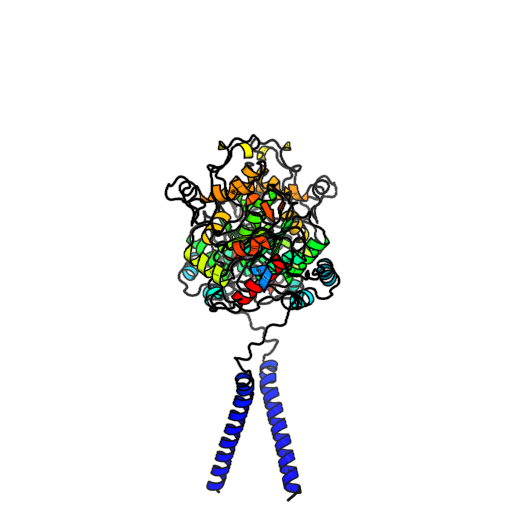1.719 1.356 1 98.81 197 TYR B N 1
ATOM 4782 C CA . TYR B 1 197 ? -10.531 12.68 1.001 1 98.81 197 TYR B CA 1
ATOM 4783 C C . TYR B 1 197 ? -9.219 12.336 1.694 1 98.81 197 TYR B C 1
ATOM 4785 O O . TYR B 1 197 ? -9.211 11.82 2.812 1 98.81 197 TYR B O 1
ATOM 4793 N N . PHE B 1 198 ? -8.141 12.664 1.022 1 98.81 198 PHE B N 1
ATOM 4794 C CA . PHE B 1 198 ? -6.781 12.5 1.527 1 98.81 198 PHE B CA 1
ATOM 4795 C C . PHE B 1 198 ? -6.141 13.852 1.798 1 98.81 198 PHE B C 1
ATOM 4797 O O . PHE B 1 198 ? -6.281 14.781 1.001 1 98.81 198 PHE B O 1
ATOM 4804 N N . GLN B 1 199 ? -5.414 13.938 2.908 1 98.56 199 GLN B N 1
ATOM 4805 C CA . GLN B 1 199 ? -4.621 15.117 3.217 1 98.56 199 GLN B CA 1
ATOM 4806 C C . GLN B 1 199 ? -3.232 14.734 3.723 1 98.56 199 GLN B C 1
ATOM 4808 O O . GLN B 1 199 ? -3.096 13.828 4.551 1 98.56 199 GLN B O 1
ATOM 4813 N N . TYR B 1 200 ? -2.234 15.406 3.227 1 97.69 200 TYR B N 1
ATOM 4814 C CA . TYR B 1 200 ? -0.873 15.32 3.74 1 97.69 200 TYR B CA 1
ATOM 4815 C C . TYR B 1 200 ? -0.701 16.203 4.977 1 97.69 200 TYR B C 1
ATOM 4817 O O . TYR B 1 200 ? -1.211 17.328 5.023 1 97.69 200 TYR B O 1
ATOM 4825 N N . LEU B 1 201 ? 0.052 15.664 5.965 1 98.19 201 LEU B N 1
ATOM 4826 C CA . LEU B 1 201 ? 0.417 16.422 7.156 1 98.19 201 LEU B CA 1
ATOM 4827 C C . LEU B 1 201 ? 1.896 16.25 7.477 1 98.19 201 LEU B C 1
ATOM 4829 O O . LEU B 1 201 ? 2.451 15.156 7.305 1 98.19 201 LEU B O 1
ATOM 4833 N N . SER B 1 202 ? 2.5 17.344 7.969 1 96.81 202 SER B N 1
ATOM 4834 C CA . SER B 1 202 ? 3.83 17.266 8.57 1 96.81 202 SER B CA 1
ATOM 4835 C C . SER B 1 202 ? 3.748 17.094 10.078 1 96.81 202 SER B C 1
ATOM 4837 O O . SER B 1 202 ? 2.688 17.281 10.672 1 96.81 202 SER B O 1
ATOM 4839 N N . GLY B 1 203 ? 4.848 16.797 10.664 1 96.25 203 GLY B N 1
ATOM 4840 C CA . GLY B 1 203 ? 4.891 16.547 12.102 1 96.25 203 GLY B CA 1
ATOM 4841 C C . GLY B 1 203 ? 4.703 17.812 12.914 1 96.25 203 GLY B C 1
ATOM 4842 O O . GLY B 1 203 ? 4.477 17.75 14.125 1 96.25 203 GLY B O 1
ATOM 4843 N N . VAL B 1 204 ? 4.695 18.953 12.258 1 97.12 204 VAL B N 1
ATOM 4844 C CA . VAL B 1 204 ? 4.625 20.219 12.984 1 97.12 204 VAL B CA 1
ATOM 4845 C C . VAL B 1 204 ? 3.354 20.969 12.594 1 97.12 204 VAL B C 1
ATOM 4847 O O . VAL B 1 204 ? 3.24 22.172 12.828 1 97.12 204 VAL B O 1
ATOM 4850 N N . ASP B 1 205 ? 2.443 20.266 11.922 1 97.94 205 ASP B N 1
ATOM 4851 C CA . ASP B 1 205 ? 1.116 20.812 11.656 1 97.94 205 ASP B CA 1
ATOM 4852 C C . ASP B 1 205 ? 0.228 20.719 12.891 1 97.94 205 ASP B C 1
ATOM 4854 O O . ASP B 1 205 ? 0.44 19.875 13.758 1 97.94 205 ASP B O 1
ATOM 4858 N N . ILE B 1 206 ? -0.707 21.578 12.984 1 98.06 206 ILE B N 1
ATOM 4859 C CA . ILE B 1 206 ? -1.738 21.516 14.016 1 98.06 206 ILE B CA 1
ATOM 4860 C C . ILE B 1 206 ? -3.117 21.656 13.375 1 98.06 206 ILE B C 1
ATOM 4862 O O . ILE B 1 206 ? -3.291 22.438 12.438 1 98.06 206 ILE B O 1
ATOM 4866 N N . PRO B 1 207 ? -4.062 20.891 13.82 1 98.38 207 PRO B N 1
ATOM 4867 C CA . PRO B 1 207 ? -5.402 21.047 13.242 1 98.38 207 PRO B CA 1
ATOM 4868 C C . PRO B 1 207 ? -6.082 22.344 13.656 1 98.38 207 PRO B C 1
ATOM 4870 O O . PRO B 1 207 ? -6.031 22.734 14.828 1 98.38 207 PRO B O 1
ATOM 4873 N N . LEU B 1 208 ? -6.68 23 12.703 1 98.12 208 LEU B N 1
ATOM 4874 C CA . LEU B 1 208 ? -7.492 24.188 12.961 1 98.12 208 LEU B CA 1
ATOM 4875 C C . LEU B 1 208 ? -8.977 23.844 12.906 1 98.12 208 LEU B C 1
ATOM 4877 O O . LEU B 1 208 ? -9.805 24.578 13.453 1 98.12 208 LEU B O 1
ATOM 4881 N N . LYS B 1 209 ? -9.297 22.766 12.211 1 98.25 209 LYS B N 1
ATOM 4882 C CA . LYS B 1 209 ? -10.664 22.281 12.094 1 98.25 209 LYS B CA 1
ATOM 4883 C C . LYS B 1 209 ? -10.82 20.906 12.734 1 98.25 209 LYS B C 1
ATOM 4885 O O . LYS B 1 209 ? -9.93 20.062 12.633 1 98.25 209 LYS B O 1
ATOM 4890 N N . THR B 1 210 ? -11.945 20.719 13.398 1 98.06 210 THR B N 1
ATOM 4891 C CA . THR B 1 210 ? -12.289 19.406 13.922 1 98.06 210 THR B CA 1
ATOM 4892 C C . THR B 1 210 ? -12.617 18.438 12.781 1 98.06 210 THR B C 1
ATOM 4894 O O . THR B 1 210 ? -12.805 18.859 11.641 1 98.06 210 THR B O 1
ATOM 4897 N N . ASN B 1 211 ? -12.656 17.172 13.109 1 98.44 211 ASN B N 1
ATOM 4898 C CA . ASN B 1 211 ? -13.016 16.188 12.094 1 98.44 211 ASN B CA 1
ATOM 4899 C C . ASN B 1 211 ? -14.367 16.5 11.461 1 98.44 211 ASN B C 1
ATOM 4901 O O . ASN B 1 211 ? -14.523 16.438 10.242 1 98.44 211 ASN B O 1
ATOM 4905 N N . LEU B 1 212 ? -15.344 16.875 12.273 1 98.25 212 LEU B N 1
ATOM 4906 C CA . LEU B 1 212 ? -16.672 17.188 11.766 1 98.25 212 LEU B CA 1
ATOM 4907 C C . LEU B 1 212 ? -16.625 18.406 10.836 1 98.25 212 LEU B C 1
ATOM 4909 O O . LEU B 1 212 ? -17.219 18.391 9.766 1 98.25 212 LEU B O 1
ATOM 4913 N N . GLU B 1 213 ? -15.914 19.406 11.281 1 97.75 213 GLU B N 1
ATOM 4914 C CA . GLU B 1 213 ? -15.766 20.594 10.445 1 97.75 213 GLU B CA 1
ATOM 4915 C C . GLU B 1 213 ? -15.094 20.266 9.125 1 97.75 213 GLU B C 1
ATOM 4917 O O . GLU B 1 213 ? -15.5 20.75 8.07 1 97.75 213 GLU B O 1
ATOM 4922 N N . MET B 1 214 ? -14.086 19.422 9.148 1 98.31 214 MET B N 1
ATOM 4923 C CA . MET B 1 214 ? -13.406 19 7.922 1 98.31 214 MET B CA 1
ATOM 4924 C C . MET B 1 214 ? -14.367 18.25 7.004 1 98.31 214 MET B C 1
ATOM 4926 O O . MET B 1 214 ? -14.406 18.5 5.797 1 98.31 214 MET B O 1
ATOM 4930 N N . VAL B 1 215 ? -15.125 17.344 7.609 1 98.38 215 VAL B N 1
ATOM 4931 C CA . VAL B 1 215 ? -16.094 16.578 6.848 1 98.38 215 VAL B CA 1
ATOM 4932 C C . VAL B 1 215 ? -17.047 17.516 6.105 1 98.38 215 VAL B C 1
ATOM 4934 O O . VAL B 1 215 ? -17.266 17.359 4.906 1 98.38 215 VAL B O 1
ATOM 4937 N N . ARG B 1 216 ? -17.516 18.5 6.762 1 97.62 216 ARG B N 1
ATOM 4938 C CA . ARG B 1 216 ? -18.484 19.422 6.172 1 97.62 216 ARG B CA 1
ATOM 4939 C C . ARG B 1 216 ? -17.828 20.281 5.086 1 97.62 216 ARG B C 1
ATOM 4941 O O . ARG B 1 216 ? -18.438 20.531 4.047 1 97.62 216 ARG B O 1
ATOM 4948 N N . ILE B 1 217 ? -16.609 20.734 5.328 1 97.19 217 ILE B N 1
ATOM 4949 C CA . ILE B 1 217 ? -15.883 21.516 4.336 1 97.19 217 ILE B CA 1
ATOM 4950 C C . ILE B 1 217 ? -15.625 20.656 3.098 1 97.19 217 ILE B C 1
ATOM 4952 O O . ILE B 1 217 ? -15.844 21.094 1.969 1 97.19 217 ILE B O 1
ATOM 4956 N N . LEU B 1 218 ? -15.242 19.438 3.256 1 97.75 218 LEU B N 1
ATOM 4957 C CA . LEU B 1 218 ? -14.852 18.562 2.158 1 97.75 218 LEU B CA 1
ATOM 4958 C C . LEU B 1 218 ? -16.078 18.078 1.381 1 97.75 218 LEU B C 1
ATOM 4960 O O . LEU B 1 218 ? -15.992 17.844 0.173 1 97.75 218 LEU B O 1
ATOM 4964 N N . LYS B 1 219 ? -17.188 17.906 2.049 1 97.44 219 LYS B N 1
ATOM 4965 C CA . LYS B 1 219 ? -18.438 17.609 1.354 1 97.44 219 LYS B CA 1
ATOM 4966 C C . LYS B 1 219 ? -18.766 18.703 0.338 1 97.44 219 LYS B C 1
ATOM 4968 O O . LYS B 1 219 ? -19.25 18.406 -0.755 1 97.44 219 LYS B O 1
ATOM 4973 N N . ARG B 1 220 ? -18.438 19.922 0.696 1 95.31 220 ARG B N 1
ATOM 4974 C CA . ARG B 1 220 ? -18.734 21.047 -0.18 1 95.31 220 ARG B CA 1
ATOM 4975 C C . ARG B 1 220 ? -17.828 21.047 -1.402 1 95.31 220 ARG B C 1
ATOM 4977 O O . ARG B 1 220 ? -18.203 21.547 -2.465 1 95.31 220 ARG B O 1
ATOM 4984 N N . LEU B 1 221 ? -16.641 20.5 -1.235 1 94.31 221 LEU B N 1
ATOM 4985 C CA . LEU B 1 221 ? -15.734 20.391 -2.377 1 94.31 221 LEU B CA 1
ATOM 4986 C C . LEU B 1 221 ? -16.266 19.391 -3.404 1 94.31 221 LEU B C 1
ATOM 4988 O O . LEU B 1 221 ? -15.859 19.438 -4.57 1 94.31 221 LEU B O 1
ATOM 4992 N N . ASN B 1 222 ? -17.062 18.438 -3.004 1 94.25 222 ASN B N 1
ATOM 4993 C CA . ASN B 1 222 ? -17.828 17.531 -3.859 1 94.25 222 ASN B CA 1
ATOM 4994 C C . ASN B 1 222 ? -16.938 16.844 -4.895 1 94.25 222 ASN B C 1
ATOM 4996 O O . ASN B 1 222 ? -17.25 16.875 -6.09 1 94.25 222 ASN B O 1
ATOM 5000 N N . GLY B 1 223 ? -15.82 16.375 -4.461 1 95.69 223 GLY B N 1
ATOM 5001 C CA . GLY B 1 223 ? -14.992 15.539 -5.312 1 95.69 223 GLY B CA 1
ATOM 5002 C C . GLY B 1 223 ? -13.969 16.328 -6.105 1 95.69 223 GLY B C 1
ATOM 5003 O O . GLY B 1 223 ? -13.258 15.766 -6.941 1 95.69 223 GLY B O 1
ATOM 5004 N N . THR B 1 224 ? -13.844 17.594 -5.867 1 94.62 224 THR B N 1
ATOM 5005 C CA . THR B 1 224 ? -12.828 18.406 -6.527 1 94.62 224 THR B CA 1
ATOM 5006 C C . THR B 1 224 ? -11.555 18.484 -5.688 1 94.62 224 THR B C 1
ATOM 5008 O O . THR B 1 224 ? -11.617 18.453 -4.453 1 94.62 224 THR B O 1
ATOM 5011 N N . VAL B 1 225 ? -10.469 18.547 -6.363 1 95.81 225 VAL B N 1
ATOM 5012 C CA . VAL B 1 225 ? -9.203 18.688 -5.648 1 95.81 225 VAL B CA 1
ATOM 5013 C C . VAL B 1 225 ? -9.062 20.109 -5.121 1 95.81 225 VAL B C 1
ATOM 5015 O O . VAL B 1 225 ? -9.648 21.047 -5.672 1 95.81 225 VAL B O 1
ATOM 5018 N N . ASN B 1 226 ? -8.438 20.328 -4.035 1 95.31 226 ASN B N 1
ATOM 5019 C CA . ASN B 1 226 ? -8.078 21.625 -3.484 1 95.31 226 ASN B CA 1
ATOM 5020 C C . ASN B 1 226 ? -6.566 21.797 -3.373 1 95.31 226 ASN B C 1
ATOM 5022 O O . ASN B 1 226 ? -5.953 21.312 -2.42 1 95.31 226 ASN B O 1
ATOM 5026 N N . ILE B 1 227 ? -6.051 22.484 -4.359 1 93.25 227 ILE B N 1
ATOM 5027 C CA . ILE B 1 227 ? -4.605 22.641 -4.445 1 93.25 227 ILE B CA 1
ATOM 5028 C C . ILE B 1 227 ? -4.25 24.109 -4.684 1 93.25 227 ILE B C 1
ATOM 5030 O O . ILE B 1 227 ? -5.023 24.844 -5.293 1 93.25 227 ILE B O 1
ATOM 5034 N N . GLY B 1 228 ? -3.164 24.609 -4.086 1 92.31 228 GLY B N 1
ATOM 5035 C CA . GLY B 1 228 ? -2.6 25.906 -4.438 1 92.31 228 GLY B CA 1
ATOM 5036 C C . GLY B 1 228 ? -1.702 25.844 -5.66 1 92.31 228 GLY B C 1
ATOM 5037 O O . GLY B 1 228 ? -0.498 25.609 -5.543 1 92.31 228 GLY B O 1
ATOM 5038 N N . ILE B 1 229 ? -2.258 26.094 -6.805 1 92.44 229 ILE B N 1
ATOM 5039 C CA . ILE B 1 229 ? -1.56 25.844 -8.062 1 92.44 229 ILE B CA 1
ATOM 5040 C C . ILE B 1 229 ? -1.074 27.172 -8.656 1 92.44 229 ILE B C 1
ATOM 5042 O O . ILE B 1 229 ? -1.731 28.203 -8.5 1 92.44 229 ILE B O 1
ATOM 5046 N N . SER B 1 230 ? 0.086 27.172 -9.305 1 91.94 230 SER B N 1
ATOM 5047 C CA . SER B 1 230 ? 0.679 28.297 -10 1 91.94 230 SER B CA 1
ATOM 5048 C C . SER B 1 230 ? 1.549 27.844 -11.164 1 91.94 230 SER B C 1
ATOM 5050 O O . SER B 1 230 ? 1.634 26.641 -11.453 1 91.94 230 SER B O 1
ATOM 5052 N N . THR B 1 231 ? 2.062 28.766 -11.852 1 92.31 231 THR B N 1
ATOM 5053 C CA . THR B 1 231 ? 2.951 28.469 -12.969 1 92.31 231 THR B CA 1
ATOM 5054 C C . THR B 1 231 ? 4.258 27.859 -12.469 1 92.31 231 THR B C 1
ATOM 5056 O O . THR B 1 231 ? 4.812 28.297 -11.461 1 92.31 231 THR B O 1
ATOM 5059 N N . TYR B 1 232 ? 4.695 26.875 -13.188 1 94.38 232 TYR B N 1
ATOM 5060 C CA . TYR B 1 232 ? 5.953 26.219 -12.828 1 94.38 232 TYR B CA 1
ATOM 5061 C C . TYR B 1 232 ? 7.141 27.141 -13.117 1 94.38 232 TYR B C 1
ATOM 5063 O O . TYR B 1 232 ? 7.164 27.828 -14.133 1 94.38 232 TYR B O 1
ATOM 5071 N N . GLU B 1 233 ? 8.133 27.109 -12.281 1 92.75 233 GLU B N 1
ATOM 5072 C CA . GLU B 1 233 ? 9.336 27.922 -12.461 1 92.75 233 GLU B CA 1
ATOM 5073 C C . GLU B 1 233 ? 10.445 27.125 -13.141 1 92.75 233 GLU B C 1
ATOM 5075 O O . GLU B 1 233 ? 10.914 26.125 -12.609 1 92.75 233 GLU B O 1
ATOM 5080 N N . ASP B 1 234 ? 11.023 27.594 -14.102 1 92 234 ASP B N 1
ATOM 5081 C CA . ASP B 1 234 ? 12.016 26.875 -14.906 1 92 234 ASP B CA 1
ATOM 5082 C C . ASP B 1 234 ? 13.289 26.625 -14.102 1 92 234 ASP B C 1
ATOM 5084 O O . ASP B 1 234 ? 13.992 25.641 -14.328 1 92 234 ASP B O 1
ATOM 5088 N N . ARG B 1 235 ? 13.57 27.531 -13.195 1 91.5 235 ARG B N 1
ATOM 5089 C CA . ARG B 1 235 ? 14.789 27.391 -12.398 1 91.5 235 ARG B CA 1
ATOM 5090 C C . ARG B 1 235 ? 14.773 26.094 -11.609 1 91.5 235 ARG B C 1
ATOM 5092 O O . ARG B 1 235 ? 15.828 25.578 -11.234 1 91.5 235 ARG B O 1
ATOM 5099 N N . LEU B 1 236 ? 13.656 25.531 -11.398 1 93.19 236 LEU B N 1
ATOM 5100 C CA . LEU B 1 236 ? 13.516 24.312 -10.602 1 93.19 236 LEU B CA 1
ATOM 5101 C C . LEU B 1 236 ? 13.891 23.078 -11.422 1 93.19 236 LEU B C 1
ATOM 5103 O O . LEU B 1 236 ? 14.109 22 -10.867 1 93.19 236 LEU B O 1
ATOM 5107 N N . LEU B 1 237 ? 14.055 23.141 -12.68 1 94.56 237 LEU B N 1
ATOM 5108 C CA . LEU B 1 237 ? 14.305 22.016 -13.57 1 94.56 237 LEU B CA 1
ATOM 5109 C C . LEU B 1 237 ? 15.727 21.484 -13.391 1 94.56 237 LEU B C 1
ATOM 5111 O O . LEU B 1 237 ? 16.016 20.344 -13.773 1 94.56 237 LEU B O 1
ATOM 5115 N N . ASN B 1 238 ? 16.547 22.297 -12.828 1 93.38 238 ASN B N 1
ATOM 5116 C CA . ASN B 1 238 ? 17.922 21.875 -12.586 1 93.38 238 ASN B CA 1
ATOM 5117 C C . ASN B 1 238 ? 18.562 21.312 -13.852 1 93.38 238 ASN B C 1
ATOM 5119 O O . ASN B 1 238 ? 19.125 20.219 -13.836 1 93.38 238 ASN B O 1
ATOM 5123 N N . GLY B 1 239 ? 18.406 21.953 -15 1 92.88 239 GLY B N 1
ATOM 5124 C CA . GLY B 1 239 ? 19.062 21.609 -16.25 1 92.88 239 GLY B CA 1
ATOM 5125 C C . GLY B 1 239 ? 18.266 20.641 -17.094 1 92.88 239 GLY B C 1
ATOM 5126 O O . GLY B 1 239 ? 18.656 20.328 -18.234 1 92.88 239 GLY B O 1
ATOM 5127 N N . LYS B 1 240 ? 17.188 20.109 -16.625 1 93.81 240 LYS B N 1
ATOM 5128 C CA . LYS B 1 240 ? 16.359 19.172 -17.406 1 93.81 240 LYS B CA 1
ATOM 5129 C C . LYS B 1 240 ? 15.539 19.922 -18.453 1 93.81 240 LYS B C 1
ATOM 5131 O O . LYS B 1 240 ? 15.234 21.094 -18.297 1 93.81 240 LYS B O 1
ATOM 5136 N N . ASN B 1 241 ? 15.203 19.141 -19.469 1 94.81 241 ASN B N 1
ATOM 5137 C CA . ASN B 1 241 ? 14.297 19.641 -20.5 1 94.81 241 ASN B CA 1
ATOM 5138 C C . ASN B 1 241 ? 12.836 19.375 -20.141 1 94.81 241 ASN B C 1
ATOM 5140 O O . ASN B 1 241 ? 12.422 18.219 -20.016 1 94.81 241 ASN B O 1
ATOM 5144 N N . LYS B 1 242 ? 12.078 20.406 -19.969 1 93.81 242 LYS B N 1
ATOM 5145 C CA . LYS B 1 242 ? 10.695 20.297 -19.516 1 93.81 242 LYS B CA 1
ATOM 5146 C C . LYS B 1 242 ? 9.859 19.484 -20.5 1 93.81 242 LYS B C 1
ATOM 5148 O O . LYS B 1 242 ? 8.828 18.922 -20.125 1 93.81 242 LYS B O 1
ATOM 5153 N N . THR B 1 243 ? 10.273 19.297 -21.734 1 94 243 THR B N 1
ATOM 5154 C CA . THR B 1 243 ? 9.516 18.562 -22.734 1 94 243 THR B CA 1
ATOM 5155 C C . THR B 1 243 ? 9.609 17.062 -22.484 1 94 243 THR B C 1
ATOM 5157 O O . THR B 1 243 ? 8.844 16.281 -23.062 1 94 243 THR B O 1
ATOM 5160 N N . GLU B 1 244 ? 10.484 16.719 -21.641 1 93.94 244 GLU B N 1
ATOM 5161 C CA . GLU B 1 244 ? 10.641 15.305 -21.312 1 93.94 244 GLU B CA 1
ATOM 5162 C C . GLU B 1 244 ? 9.641 14.875 -20.234 1 93.94 244 GLU B C 1
ATOM 5164 O O . GLU B 1 244 ? 9.492 13.68 -19.969 1 93.94 244 GLU B O 1
ATOM 5169 N N . SER B 1 245 ? 8.992 15.938 -19.672 1 96.44 245 SER B N 1
ATOM 5170 C CA . SER B 1 245 ? 7.957 15.625 -18.703 1 96.44 245 SER B CA 1
ATOM 5171 C C . SER B 1 245 ? 6.738 14.992 -19.375 1 96.44 245 SER B C 1
ATOM 5173 O O . SER B 1 245 ? 6.391 15.352 -20.5 1 96.44 245 SER B O 1
ATOM 5175 N N . PRO B 1 246 ? 6.066 14.023 -18.672 1 96.56 246 PRO B N 1
ATOM 5176 C CA . PRO B 1 246 ? 4.914 13.375 -19.297 1 96.56 246 PRO B CA 1
ATOM 5177 C C . PRO B 1 246 ? 3.732 14.32 -19.484 1 96.56 246 PRO B C 1
ATOM 5179 O O . PRO B 1 246 ? 2.84 14.047 -20.297 1 96.56 246 PRO B O 1
ATOM 5182 N N . LEU B 1 247 ? 3.705 15.438 -18.766 1 97.75 247 LEU B N 1
ATOM 5183 C CA . LEU B 1 247 ? 2.688 16.484 -18.828 1 97.75 247 LEU B CA 1
ATOM 5184 C C . LEU B 1 247 ? 3.316 17.859 -18.703 1 97.75 247 LEU B C 1
ATOM 5186 O O . LEU B 1 247 ? 4.41 18 -18.156 1 97.75 247 LEU B O 1
ATOM 5190 N N . PRO B 1 248 ? 2.596 18.875 -19.266 1 96.75 248 PRO B N 1
ATOM 5191 C CA . PRO B 1 248 ? 3.057 20.234 -18.969 1 96.75 248 PRO B CA 1
ATOM 5192 C C . PRO B 1 248 ? 3.15 20.5 -17.453 1 96.75 248 PRO B C 1
ATOM 5194 O O . PRO B 1 248 ? 2.229 20.156 -16.719 1 96.75 248 PRO B O 1
ATOM 5197 N N . LEU B 1 249 ? 4.223 21.172 -17.062 1 97.06 249 LEU B N 1
ATOM 5198 C CA . LEU B 1 249 ? 4.52 21.297 -15.633 1 97.06 249 LEU B CA 1
ATOM 5199 C C . LEU B 1 249 ? 3.77 22.484 -15.031 1 97.06 249 LEU B C 1
ATOM 5201 O O . LEU B 1 249 ? 3.693 23.547 -15.641 1 97.06 249 LEU B O 1
ATOM 5205 N N . PHE B 1 250 ? 3.234 22.281 -13.852 1 95.81 250 PHE B N 1
ATOM 5206 C CA . PHE B 1 250 ? 2.674 23.312 -12.984 1 95.81 250 PHE B CA 1
ATOM 5207 C C . PHE B 1 250 ? 3.191 23.156 -11.562 1 95.81 250 PHE B C 1
ATOM 5209 O O . PHE B 1 250 ? 3.598 22.078 -11.156 1 95.81 250 PHE B O 1
ATOM 5216 N N . LYS B 1 251 ? 3.188 24.281 -10.867 1 94.44 251 LYS B N 1
ATOM 5217 C CA . LYS B 1 251 ? 3.615 24.297 -9.477 1 94.44 251 LYS B CA 1
ATOM 5218 C C . LYS B 1 251 ? 2.416 24.25 -8.531 1 94.44 251 LYS B C 1
ATOM 5220 O O . LYS B 1 251 ? 1.347 24.766 -8.852 1 94.44 251 LYS B O 1
ATOM 5225 N N . SER B 1 252 ? 2.598 23.594 -7.414 1 94.06 252 SER B N 1
ATOM 5226 C CA . SER B 1 252 ? 1.566 23.578 -6.379 1 94.06 252 SER B CA 1
ATOM 5227 C C . SER B 1 252 ? 2.166 23.328 -5.004 1 94.06 252 SER B C 1
ATOM 5229 O O . SER B 1 252 ? 3.312 22.891 -4.891 1 94.06 252 SER B O 1
ATOM 5231 N N . SER B 1 253 ? 1.318 23.656 -4 1 92.31 253 SER B N 1
ATOM 5232 C CA . SER B 1 253 ? 1.663 23.266 -2.637 1 92.31 253 SER B CA 1
ATOM 5233 C C . SER B 1 253 ? 1.621 21.75 -2.469 1 92.31 253 SER B C 1
ATOM 5235 O O . SER B 1 253 ? 0.809 21.078 -3.102 1 92.31 253 SER B O 1
ATOM 5237 N N . LEU B 1 254 ? 2.543 21.281 -1.614 1 94.69 254 LEU B N 1
ATOM 5238 C CA . LEU B 1 254 ? 2.498 19.859 -1.251 1 94.69 254 LEU B CA 1
ATOM 5239 C C . LEU B 1 254 ? 1.201 19.531 -0.522 1 94.69 254 LEU B C 1
ATOM 5241 O O . LEU B 1 254 ? 0.604 18.484 -0.759 1 94.69 254 LEU B O 1
ATOM 5245 N N . SER B 1 255 ? 0.832 20.469 0.365 1 94.69 255 SER B N 1
ATOM 5246 C CA . SER B 1 255 ? -0.421 20.266 1.085 1 94.69 255 SER B CA 1
ATOM 5247 C C . SER B 1 255 ? -1.622 20.438 0.159 1 94.69 255 SER B C 1
ATOM 5249 O O . SER B 1 255 ? -1.838 21.516 -0.406 1 94.69 255 SER B O 1
ATOM 5251 N N . SER B 1 256 ? -2.334 19.391 -0.097 1 94.88 256 SER B N 1
ATOM 5252 C CA . SER B 1 256 ? -3.492 19.344 -0.985 1 94.88 256 SER B CA 1
ATOM 5253 C C . SER B 1 256 ? -4.566 18.406 -0.446 1 94.88 256 SER B C 1
ATOM 5255 O O . SER B 1 256 ? -4.293 17.578 0.418 1 94.88 256 SER B O 1
ATOM 5257 N N . LEU B 1 257 ? -5.742 18.688 -0.844 1 98.12 257 LEU B N 1
ATOM 5258 C CA . LEU B 1 257 ? -6.871 17.812 -0.569 1 98.12 257 LEU B CA 1
ATOM 5259 C C . LEU B 1 257 ? -7.266 17.031 -1.816 1 98.12 257 LEU B C 1
ATOM 5261 O O . LEU B 1 257 ? -7.652 17.609 -2.828 1 98.12 257 LEU B O 1
ATOM 5265 N N . ILE B 1 258 ? -7.152 15.703 -1.735 1 98.38 258 ILE B N 1
ATOM 5266 C CA . ILE B 1 258 ? -7.32 14.836 -2.898 1 98.38 258 ILE B CA 1
ATOM 5267 C C . ILE B 1 258 ? -8.492 13.891 -2.67 1 98.38 258 ILE B C 1
ATOM 5269 O O . ILE B 1 258 ? -8.484 13.086 -1.73 1 98.38 258 ILE B O 1
ATOM 5273 N N . PRO B 1 259 ? -9.508 13.953 -3.484 1 98.5 259 PRO B N 1
ATOM 5274 C CA . PRO B 1 259 ? -10.648 13.047 -3.309 1 98.5 259 PRO B CA 1
ATOM 5275 C C . PRO B 1 259 ? -10.305 11.602 -3.645 1 98.5 259 PRO B C 1
ATOM 5277 O O . PRO B 1 259 ? -9.422 11.344 -4.461 1 98.5 259 PRO B O 1
ATOM 5280 N N . ARG B 1 260 ? -11.031 10.672 -3.123 1 98.19 260 ARG B N 1
ATOM 5281 C CA . ARG B 1 260 ? -10.828 9.227 -3.242 1 98.19 260 ARG B CA 1
ATOM 5282 C C . ARG B 1 260 ? -10.797 8.797 -4.703 1 98.19 260 ARG B C 1
ATOM 5284 O O . ARG B 1 260 ? -9.953 8 -5.109 1 98.19 260 ARG B O 1
ATOM 5291 N N . LYS B 1 261 ? -11.672 9.289 -5.496 1 97.75 261 LYS B N 1
ATOM 5292 C CA . LYS B 1 261 ? -11.742 8.906 -6.902 1 97.75 261 LYS B CA 1
ATOM 5293 C C . LYS B 1 261 ? -10.469 9.289 -7.645 1 97.75 261 LYS B C 1
ATOM 5295 O O . LYS B 1 261 ? -10 8.555 -8.516 1 97.75 261 LYS B O 1
ATOM 5300 N N . ALA B 1 262 ? -9.969 10.461 -7.309 1 98.44 262 ALA B N 1
ATOM 5301 C CA . ALA B 1 262 ? -8.703 10.891 -7.902 1 98.44 262 ALA B CA 1
ATOM 5302 C C . ALA B 1 262 ? -7.559 9.969 -7.477 1 98.44 262 ALA B C 1
ATOM 5304 O O . ALA B 1 262 ? -6.734 9.57 -8.297 1 98.44 262 ALA B O 1
ATOM 5305 N N . ALA B 1 263 ? -7.488 9.703 -6.184 1 98.19 263 ALA B N 1
ATOM 5306 C CA . ALA B 1 263 ? -6.445 8.82 -5.664 1 98.19 263 ALA B CA 1
ATOM 5307 C C . ALA B 1 263 ? -6.461 7.469 -6.379 1 98.19 263 ALA B C 1
ATOM 5309 O O . ALA B 1 263 ? -5.41 6.953 -6.766 1 98.19 263 ALA B O 1
ATOM 5310 N N . ASN B 1 264 ? -7.645 6.863 -6.555 1 96.25 264 ASN B N 1
ATOM 5311 C CA . ASN B 1 264 ? -7.789 5.594 -7.258 1 96.25 264 ASN B CA 1
ATOM 5312 C C . ASN B 1 264 ? -7.281 5.688 -8.695 1 96.25 264 ASN B C 1
ATOM 5314 O O . ASN B 1 264 ? -6.586 4.789 -9.172 1 96.25 264 ASN B O 1
ATOM 5318 N N . TYR B 1 265 ? -7.656 6.75 -9.328 1 97 265 TYR B N 1
ATOM 5319 C CA . TYR B 1 265 ? -7.242 6.961 -10.711 1 97 265 TYR B CA 1
ATOM 5320 C C . TYR B 1 265 ? -5.727 7.059 -10.82 1 97 265 TYR B C 1
ATOM 5322 O O . TYR B 1 265 ? -5.117 6.422 -11.688 1 97 265 TYR B O 1
ATOM 5330 N N . LEU B 1 266 ? -5.152 7.855 -9.953 1 97.62 266 LEU B N 1
ATOM 5331 C CA . LEU B 1 266 ? -3.705 8.047 -9.969 1 97.62 266 LEU B CA 1
ATOM 5332 C C . LEU B 1 266 ? -2.984 6.723 -9.727 1 97.62 266 LEU B C 1
ATOM 5334 O O . LEU B 1 266 ? -1.994 6.422 -10.398 1 97.62 266 LEU B O 1
ATOM 5338 N N . SER B 1 267 ? -3.463 5.977 -8.789 1 93.94 267 SER B N 1
ATOM 5339 C CA . SER B 1 267 ? -2.803 4.734 -8.406 1 93.94 267 SER B CA 1
ATOM 5340 C C . SER B 1 267 ? -2.918 3.68 -9.5 1 93.94 267 SER B C 1
ATOM 5342 O O . SER B 1 267 ? -2.205 2.674 -9.477 1 93.94 267 SER B O 1
ATOM 5344 N N . SER B 1 268 ? -3.83 3.852 -10.461 1 92.44 268 SER B N 1
ATOM 5345 C CA . SER B 1 268 ? -4.035 2.889 -11.539 1 92.44 268 SER B CA 1
ATOM 5346 C C . SER B 1 268 ? -3.406 3.379 -12.836 1 92.44 268 SER B C 1
ATOM 5348 O O . SER B 1 268 ? -3.613 2.779 -13.898 1 92.44 268 SER B O 1
ATOM 5350 N N . SER B 1 269 ? -2.691 4.488 -12.758 1 93.56 269 SER B N 1
ATOM 5351 C CA . SER B 1 269 ? -2.068 5.09 -13.938 1 93.56 269 SER B CA 1
ATOM 5352 C C . SER B 1 269 ? -0.547 5.078 -13.82 1 93.56 269 SER B C 1
ATOM 5354 O O . SER B 1 269 ? -0.002 5.129 -12.719 1 93.56 269 SER B O 1
ATOM 5356 N N . SER B 1 270 ? 0.091 5.043 -14.984 1 91.62 270 SER B N 1
ATOM 5357 C CA . SER B 1 270 ? 1.55 5.082 -14.992 1 91.62 270 SER B CA 1
ATOM 5358 C C . SER B 1 270 ? 2.062 6.52 -14.969 1 91.62 270 SER B C 1
ATOM 5360 O O . SER B 1 270 ? 3.244 6.758 -14.711 1 91.62 270 SER B O 1
ATOM 5362 N N . VAL B 1 271 ? 1.213 7.438 -15.164 1 95.88 271 VAL B N 1
ATOM 5363 C CA . VAL B 1 271 ? 1.609 8.828 -15.375 1 95.88 271 VAL B CA 1
ATOM 5364 C C . VAL B 1 271 ? 2.244 9.383 -14.102 1 95.88 271 VAL B C 1
ATOM 5366 O O . VAL B 1 271 ? 3.301 10.016 -14.148 1 95.88 271 VAL B O 1
ATOM 5369 N N . PRO B 1 272 ? 1.653 9.125 -12.898 1 96.81 272 PRO B N 1
ATOM 5370 C CA . PRO B 1 272 ? 2.281 9.664 -11.688 1 96.81 272 PRO B CA 1
ATOM 5371 C C . PRO B 1 272 ? 3.701 9.148 -11.484 1 96.81 272 PRO B C 1
ATOM 5373 O O . PRO B 1 272 ? 4.594 9.914 -11.117 1 96.81 272 PRO B O 1
ATOM 5376 N N . GLN B 1 273 ? 3.926 7.895 -11.75 1 92.75 273 GLN B N 1
ATOM 5377 C CA . GLN B 1 273 ? 5.262 7.328 -11.594 1 92.75 273 GLN B CA 1
ATOM 5378 C C . GLN B 1 273 ? 6.242 7.941 -12.586 1 92.75 273 GLN B C 1
ATOM 5380 O O . GLN B 1 273 ? 7.398 8.203 -12.242 1 92.75 273 GLN B O 1
ATOM 5385 N N . GLN B 1 274 ? 5.805 8.125 -13.82 1 94.12 274 GLN B N 1
ATOM 5386 C CA . GLN B 1 274 ? 6.645 8.766 -14.828 1 94.12 274 GLN B CA 1
ATOM 5387 C C . GLN B 1 274 ? 7.004 10.195 -14.422 1 94.12 274 GLN B C 1
ATOM 5389 O O . GLN B 1 274 ? 8.148 10.625 -14.602 1 94.12 274 GLN B O 1
ATOM 5394 N N . LEU B 1 275 ? 6.012 10.867 -13.898 1 97.06 275 LEU B N 1
ATOM 5395 C CA . LEU B 1 275 ? 6.25 12.242 -13.453 1 97.06 275 LEU B CA 1
ATOM 5396 C C . LEU B 1 275 ? 7.219 12.266 -12.273 1 97.06 275 LEU B C 1
ATOM 5398 O O . LEU B 1 275 ? 8.109 13.117 -12.219 1 97.06 275 LEU B O 1
ATOM 5402 N N . LEU B 1 276 ? 7.055 11.383 -11.32 1 95.81 276 LEU B N 1
ATOM 5403 C CA . LEU B 1 276 ? 7.973 11.281 -10.195 1 95.81 276 LEU B CA 1
ATOM 5404 C C . LEU B 1 276 ? 9.406 11.07 -10.672 1 95.81 276 LEU B C 1
ATOM 5406 O O . LEU B 1 276 ? 10.328 11.711 -10.18 1 95.81 276 LEU B O 1
ATOM 5410 N N . GLU B 1 277 ? 9.562 10.227 -11.641 1 92 277 GLU B N 1
ATOM 5411 C CA . GLU B 1 277 ? 10.898 9.953 -12.172 1 92 277 GLU B CA 1
ATOM 5412 C C . GLU B 1 277 ? 11.5 11.203 -12.82 1 92 277 GLU B C 1
ATOM 5414 O O . GLU B 1 277 ? 12.688 11.492 -12.648 1 92 277 GLU B O 1
ATOM 5419 N N . PHE B 1 278 ? 10.672 11.875 -13.555 1 94.62 278 PHE B N 1
ATOM 5420 C CA . PHE B 1 278 ? 11.148 13.109 -14.172 1 94.62 278 PHE B CA 1
ATOM 5421 C C . PHE B 1 278 ? 11.586 14.109 -13.109 1 94.62 278 PHE B C 1
ATOM 5423 O O . PHE B 1 278 ? 12.633 14.75 -13.25 1 94.62 278 PHE B O 1
ATOM 5430 N N . LEU B 1 279 ? 10.812 14.203 -11.992 1 95.88 279 LEU B N 1
ATOM 5431 C CA . LEU B 1 279 ? 11.031 15.219 -10.969 1 95.88 279 LEU B CA 1
ATOM 5432 C C . LEU B 1 279 ? 12.172 14.82 -10.031 1 95.88 279 LEU B C 1
ATOM 5434 O O . LEU B 1 279 ? 12.617 15.625 -9.211 1 95.88 279 LEU B O 1
ATOM 5438 N N . ARG B 1 280 ? 12.664 13.648 -10.102 1 93.44 280 ARG B N 1
ATOM 5439 C CA . ARG B 1 280 ? 13.617 13.07 -9.164 1 93.44 280 ARG B CA 1
ATOM 5440 C C . ARG B 1 280 ? 14.852 13.953 -9.023 1 93.44 280 ARG B C 1
ATOM 5442 O O . ARG B 1 280 ? 15.391 14.102 -7.922 1 93.44 280 ARG B O 1
ATOM 5449 N N . THR B 1 281 ? 15.266 14.57 -10.117 1 91.19 281 THR B N 1
ATOM 5450 C CA . THR B 1 281 ? 16.5 15.344 -10.07 1 91.19 281 THR B CA 1
ATOM 5451 C C . THR B 1 281 ? 16.219 16.828 -10.203 1 91.19 281 THR B C 1
ATOM 5453 O O . THR B 1 281 ? 17.125 17.625 -10.492 1 91.19 281 THR B O 1
ATOM 5456 N N . THR B 1 282 ? 14.953 17.234 -10.047 1 93.88 282 THR B N 1
ATOM 5457 C CA . THR B 1 282 ? 14.602 18.656 -10.023 1 93.88 282 THR B CA 1
ATOM 5458 C C . THR B 1 282 ? 14.719 19.203 -8.602 1 93.88 282 THR B C 1
ATOM 5460 O O . THR B 1 282 ? 14.844 18.453 -7.641 1 93.88 282 THR B O 1
ATOM 5463 N N . TRP B 1 283 ? 14.75 20.547 -8.586 1 90.19 283 TRP B N 1
ATOM 5464 C CA . TRP B 1 283 ? 14.758 21.172 -7.27 1 90.19 283 TRP B CA 1
ATOM 5465 C C . TRP B 1 283 ? 13.352 21.234 -6.688 1 90.19 283 TRP B C 1
ATOM 5467 O O . TRP B 1 283 ? 12.391 21.547 -7.398 1 90.19 283 TRP B O 1
ATOM 5477 N N . VAL B 1 284 ? 13.18 20.906 -5.344 1 92 284 VAL B N 1
ATOM 5478 C CA . VAL B 1 284 ? 11.922 20.922 -4.617 1 92 284 VAL B CA 1
ATOM 5479 C C . VAL B 1 284 ? 10.852 20.172 -5.414 1 92 284 VAL B C 1
ATOM 5481 O O . VAL B 1 284 ? 9.812 20.75 -5.762 1 92 284 VAL B O 1
ATOM 5484 N N . ALA B 1 285 ? 11.094 18.938 -5.668 1 94.38 285 ALA B N 1
ATOM 5485 C CA . ALA B 1 285 ? 10.32 18.078 -6.562 1 94.38 285 ALA B CA 1
ATOM 5486 C C . ALA B 1 285 ? 8.844 18.094 -6.191 1 94.38 285 ALA B C 1
ATOM 5488 O O . ALA B 1 285 ? 7.977 17.953 -7.059 1 94.38 285 ALA B O 1
ATOM 5489 N N . ASP B 1 286 ? 8.547 18.312 -4.91 1 95.06 286 ASP B N 1
ATOM 5490 C CA . ASP B 1 286 ? 7.164 18.219 -4.457 1 95.06 286 ASP B CA 1
ATOM 5491 C C . ASP B 1 286 ? 6.305 19.312 -5.078 1 95.06 286 ASP B C 1
ATOM 5493 O O . ASP B 1 286 ? 5.109 19.109 -5.316 1 95.06 286 ASP B O 1
ATOM 5497 N N . GLU B 1 287 ? 6.867 20.359 -5.438 1 94.56 287 GLU B N 1
ATOM 5498 C CA . GLU B 1 287 ? 6.117 21.5 -5.961 1 94.56 287 GLU B CA 1
ATOM 5499 C C . GLU B 1 287 ? 5.684 21.25 -7.402 1 94.56 287 GLU B C 1
ATOM 5501 O O . GLU B 1 287 ? 4.805 21.953 -7.918 1 94.56 287 GLU B O 1
ATOM 5506 N N . GLY B 1 288 ? 6.262 20.328 -8.047 1 96.5 288 GLY B N 1
ATOM 5507 C CA . GLY B 1 288 ? 5.938 20.094 -9.445 1 96.5 288 GLY B CA 1
ATOM 5508 C C . GLY B 1 288 ? 5.016 18.906 -9.641 1 96.5 288 GLY B C 1
ATOM 5509 O O . GLY B 1 288 ? 4.746 18.5 -10.781 1 96.5 288 GLY B O 1
ATOM 5510 N N . PHE B 1 289 ? 4.453 18.359 -8.625 1 97.81 289 PHE B N 1
ATOM 5511 C CA . PHE B 1 289 ? 3.809 17.062 -8.742 1 97.81 289 PHE B CA 1
ATOM 5512 C C . PHE B 1 289 ? 2.293 17.203 -8.828 1 97.81 289 PHE B C 1
ATOM 5514 O O . PHE B 1 289 ? 1.709 17.078 -9.906 1 97.81 289 PHE B O 1
ATOM 5521 N N . TRP B 1 290 ? 1.605 17.719 -7.758 1 97.81 290 TRP B N 1
ATOM 5522 C CA . TRP B 1 290 ? 0.148 17.781 -7.707 1 97.81 290 TRP B CA 1
ATOM 5523 C C . TRP B 1 290 ? -0.394 18.734 -8.773 1 97.81 290 TRP B C 1
ATOM 5525 O O . TRP B 1 290 ? -1.346 18.391 -9.484 1 97.81 290 TRP B O 1
ATOM 5535 N N . GLY B 1 291 ? 0.217 19.906 -8.812 1 96.25 291 GLY B N 1
ATOM 5536 C CA . GLY B 1 291 ? -0.239 20.875 -9.797 1 96.25 291 GLY B CA 1
ATOM 5537 C C . GLY B 1 291 ? -0.22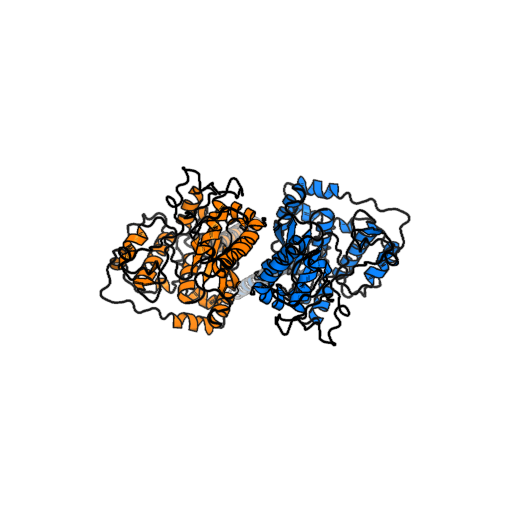6 20.328 -11.219 1 96.25 291 GLY B C 1
ATOM 5538 O O . GLY B 1 291 ? -1.16 20.578 -11.984 1 96.25 291 GLY B O 1
ATOM 5539 N N . THR B 1 292 ? 0.772 19.547 -11.531 1 97.62 292 THR B N 1
ATOM 5540 C CA . THR B 1 292 ? 0.923 18.969 -12.867 1 97.62 292 THR B CA 1
ATOM 5541 C C . THR B 1 292 ? -0.13 17.891 -13.117 1 97.62 292 THR B C 1
ATOM 5543 O O . THR B 1 292 ? -0.739 17.859 -14.188 1 97.62 292 THR B O 1
ATOM 5546 N N . LEU B 1 293 ? -0.385 17.094 -12.172 1 98.25 293 LEU B N 1
ATOM 5547 C CA . LEU B 1 293 ? -1.335 16 -12.336 1 98.25 293 LEU B CA 1
ATOM 5548 C C . LEU B 1 293 ? -2.764 16.531 -12.422 1 98.25 293 LEU B C 1
ATOM 5550 O O . LEU B 1 293 ? -3.576 16.016 -13.188 1 98.25 293 LEU B O 1
ATOM 5554 N N . PHE B 1 294 ? -3.066 17.625 -11.703 1 97 294 PHE B N 1
ATOM 5555 C CA . PHE B 1 294 ? -4.457 18.031 -11.562 1 97 294 PHE B CA 1
ATOM 5556 C C . PHE B 1 294 ? -4.742 19.266 -12.43 1 97 294 PHE B C 1
ATOM 5558 O O . PHE B 1 294 ? -5.906 19.609 -12.648 1 97 294 PHE B O 1
ATOM 5565 N N . GLY B 1 295 ? -3.729 19.875 -12.945 1 95.94 295 GLY B N 1
ATOM 5566 C CA . GLY B 1 295 ? -3.91 21.078 -13.734 1 95.94 295 GLY B CA 1
ATOM 5567 C C . GLY B 1 295 ? -3.98 20.812 -15.227 1 95.94 295 GLY B C 1
ATOM 5568 O O . GLY B 1 295 ? -3.994 21.75 -16.031 1 95.94 295 GLY B O 1
ATOM 5569 N N . ASN B 1 296 ? -3.928 19.562 -15.609 1 96.5 296 ASN B N 1
ATOM 5570 C CA . ASN B 1 296 ? -3.92 19.156 -17.016 1 96.5 296 ASN B CA 1
ATOM 5571 C C . ASN B 1 296 ? -5.109 18.266 -17.344 1 96.5 296 ASN B C 1
ATOM 5573 O O . ASN B 1 296 ? -4.945 17.203 -17.953 1 96.5 296 ASN B O 1
ATOM 5577 N N . LYS B 1 297 ? -6.316 18.719 -17.031 1 95.31 297 LYS B N 1
ATOM 5578 C CA . LYS B 1 297 ? -7.512 17.891 -17.156 1 95.31 297 LYS B CA 1
ATOM 5579 C C . LYS B 1 297 ? -7.691 17.406 -18.594 1 95.31 297 LYS B C 1
ATOM 5581 O O . LYS B 1 297 ? -8.055 16.25 -18.812 1 95.31 297 LYS B O 1
ATOM 5586 N N . ASP B 1 298 ? -7.434 18.156 -19.594 1 96 298 ASP B N 1
ATOM 5587 C CA . ASP B 1 298 ? -7.645 17.781 -20.984 1 96 298 ASP B CA 1
ATOM 5588 C C . ASP B 1 298 ? -6.672 16.688 -21.422 1 96 298 ASP B C 1
ATOM 5590 O O . ASP B 1 298 ? -7 15.852 -22.266 1 96 298 ASP B O 1
ATOM 5594 N N . LEU B 1 299 ? -5.453 16.703 -20.859 1 96.94 299 LEU B N 1
ATOM 5595 C CA . LEU B 1 299 ? -4.418 15.742 -21.234 1 96.94 299 LEU B CA 1
ATOM 5596 C C . LEU B 1 299 ? -4.43 14.531 -20.312 1 96.94 299 LEU B C 1
ATOM 5598 O O . LEU B 1 299 ? -4.031 13.438 -20.703 1 96.94 299 LEU B O 1
ATOM 5602 N N . PHE B 1 300 ? -4.809 14.766 -19.078 1 97.44 300 PHE B N 1
ATOM 5603 C CA . PHE B 1 300 ? -4.863 13.75 -18.047 1 97.44 300 PHE B CA 1
ATOM 5604 C C . PHE B 1 300 ? -6.102 13.938 -17.172 1 97.44 300 PHE B C 1
ATOM 5606 O O . PHE B 1 300 ? -6.055 14.641 -16.156 1 97.44 300 PHE B O 1
ATOM 5613 N N . ASN B 1 301 ? -7.172 13.258 -17.422 1 96.88 301 ASN B N 1
ATOM 5614 C CA . ASN B 1 301 ? -8.516 13.531 -16.906 1 96.88 301 ASN B CA 1
ATOM 5615 C C . ASN B 1 301 ? -8.742 12.875 -15.555 1 96.88 301 ASN B C 1
ATOM 5617 O O . ASN B 1 301 ? -9.703 12.125 -15.383 1 96.88 301 ASN B O 1
ATOM 5621 N N . VAL B 1 302 ? -7.918 13.297 -14.648 1 97.88 302 VAL B N 1
ATOM 5622 C CA . VAL B 1 302 ? -8.102 12.828 -13.281 1 97.88 302 VAL B CA 1
ATOM 5623 C C . VAL B 1 302 ? -9.422 13.352 -12.727 1 97.88 302 VAL B C 1
ATOM 5625 O O . VAL B 1 302 ? -9.727 14.539 -12.844 1 97.88 302 VAL B O 1
ATOM 5628 N N . PRO B 1 303 ? -10.219 12.469 -12.047 1 97.56 303 PRO B N 1
ATOM 5629 C CA . PRO B 1 303 ? -11.445 12.961 -11.422 1 97.56 303 PRO B CA 1
ATOM 5630 C C . PRO B 1 303 ? -11.188 14.117 -10.461 1 97.56 303 PRO B C 1
ATOM 5632 O O . PRO B 1 303 ? -10.305 14.031 -9.602 1 97.56 303 PRO B O 1
ATOM 5635 N N . GLY B 1 304 ? -11.945 15.203 -10.609 1 95.94 304 GLY B N 1
ATOM 5636 C CA . GLY B 1 304 ? -11.82 16.344 -9.719 1 95.94 304 GLY B CA 1
ATOM 5637 C C . GLY B 1 304 ? -10.766 17.344 -10.172 1 95.94 304 GLY B C 1
ATOM 5638 O O . GLY B 1 304 ? -10.578 18.391 -9.539 1 95.94 304 GLY B O 1
ATOM 5639 N N . SER B 1 305 ? -10.086 17.031 -11.281 1 95.56 305 SER B N 1
ATOM 5640 C CA . SER B 1 305 ? -9.047 17.922 -11.797 1 95.56 305 SER B CA 1
ATOM 5641 C C . SER B 1 305 ? -9.648 19.062 -12.602 1 95.56 305 SER B C 1
ATOM 5643 O O . SER B 1 305 ? -10.867 19.188 -12.719 1 95.56 305 SER B O 1
ATOM 5645 N N . PHE B 1 306 ? -8.766 20 -13.062 1 93.38 306 PHE B N 1
ATOM 5646 C CA . PHE B 1 306 ? -9.148 21.156 -13.859 1 93.38 306 PHE B CA 1
ATOM 5647 C C . PHE B 1 306 ? -8.039 21.547 -14.828 1 93.38 306 PHE B C 1
ATOM 5649 O O . PHE B 1 306 ? -6.969 20.922 -14.82 1 93.38 306 PHE B O 1
ATOM 5656 N N . ASN B 1 307 ? -8.398 22.391 -15.695 1 93.44 307 ASN B N 1
ATOM 5657 C CA . ASN B 1 307 ? -7.363 22.984 -16.547 1 93.44 307 ASN B CA 1
ATOM 5658 C C . ASN B 1 307 ? -6.887 24.328 -15.992 1 93.44 307 ASN B C 1
ATOM 5660 O O . ASN B 1 307 ? -7.668 25.266 -15.898 1 93.44 307 ASN B O 1
ATOM 5664 N N . PHE B 1 308 ? -5.621 24.359 -15.609 1 90.12 308 PHE B N 1
ATOM 5665 C CA . PHE B 1 308 ? -5.055 25.562 -14.992 1 90.12 308 PHE B CA 1
ATOM 5666 C C . PHE B 1 308 ? -5.188 26.766 -15.922 1 90.12 308 PHE B C 1
ATOM 5668 O O . PHE B 1 308 ? -5.395 27.891 -15.461 1 90.12 308 PHE B O 1
ATOM 5675 N N . ASN B 1 309 ? -5.148 26.578 -17.156 1 82.81 309 ASN B N 1
ATOM 5676 C CA . ASN B 1 309 ? -5.215 27.672 -18.109 1 82.81 309 ASN B CA 1
ATOM 5677 C C . ASN B 1 309 ? -6.648 28.188 -18.281 1 82.81 309 ASN B C 1
ATOM 5679 O O . ASN B 1 309 ? -6.879 29.188 -18.953 1 82.81 309 ASN B O 1
ATOM 5683 N N . ASP B 1 310 ? -7.52 27.531 -17.547 1 79.88 310 ASP B N 1
ATOM 5684 C CA . ASP B 1 310 ? -8.898 28.016 -17.562 1 79.88 310 ASP B CA 1
ATOM 5685 C C . ASP B 1 310 ? -9.062 29.25 -16.703 1 79.88 310 ASP B C 1
ATOM 5687 O O . ASP B 1 310 ? -8.711 29.25 -15.516 1 79.88 310 ASP B O 1
ATOM 5691 N N . PRO B 1 311 ? -9.523 30.297 -17.281 1 69.38 311 PRO B N 1
ATOM 5692 C CA . PRO B 1 311 ? -9.664 31.562 -16.562 1 69.38 311 PRO B CA 1
ATOM 5693 C C . PRO B 1 311 ? -10.531 31.438 -15.305 1 69.38 311 PRO B C 1
ATOM 5695 O O . PRO B 1 311 ? -10.422 32.25 -14.391 1 69.38 311 PRO B O 1
ATOM 5698 N N . LEU B 1 312 ? -11.32 30.5 -15.281 1 63.28 312 LEU B N 1
ATOM 5699 C CA . LEU B 1 312 ? -12.219 30.328 -14.148 1 63.28 312 LEU B CA 1
ATOM 5700 C C . LEU B 1 312 ? -11.508 29.656 -12.984 1 63.28 312 LEU B C 1
ATOM 5702 O O . LEU B 1 312 ? -12.031 29.625 -11.867 1 63.28 312 LEU B O 1
ATOM 5706 N N . THR B 1 313 ? -10.328 29.203 -13.344 1 65.38 313 THR B N 1
ATOM 5707 C CA . THR B 1 313 ? -9.586 28.531 -12.273 1 65.38 313 THR B CA 1
ATOM 5708 C C . THR B 1 313 ? -8.906 29.562 -11.375 1 65.38 313 THR B C 1
ATOM 5710 O O . THR B 1 313 ? -8.203 30.453 -11.859 1 65.38 313 THR B O 1
ATOM 5713 N N . ASN B 1 314 ? -9.484 29.703 -10.141 1 65.56 314 ASN B N 1
ATOM 5714 C CA . ASN B 1 314 ? -8.836 30.578 -9.164 1 65.56 314 ASN B CA 1
ATOM 5715 C C . ASN B 1 314 ? -7.801 29.812 -8.344 1 65.56 314 ASN B C 1
ATOM 5717 O O . ASN B 1 314 ? -8.094 29.328 -7.246 1 65.56 314 ASN B O 1
ATOM 5721 N N . GLY B 1 315 ? -6.723 29.453 -8.883 1 60.19 315 GLY B N 1
ATOM 5722 C CA . GLY B 1 315 ? -5.637 28.609 -8.422 1 60.19 315 GLY B CA 1
ATOM 5723 C C . GLY B 1 315 ? -5.547 28.531 -6.91 1 60.19 315 GLY B C 1
ATOM 5724 O O . GLY B 1 315 ? -5.523 27.438 -6.34 1 60.19 315 GLY B O 1
ATOM 5725 N N . TRP B 1 316 ? -5.531 29.688 -6.258 1 70.75 316 TRP B N 1
ATOM 5726 C CA . TRP B 1 316 ? -5.324 29.719 -4.812 1 70.75 316 TRP B CA 1
ATOM 5727 C C . TRP B 1 316 ? -6.574 30.234 -4.098 1 70.75 316 TRP B C 1
ATOM 5729 O O . TRP B 1 316 ? -6.691 30.094 -2.877 1 70.75 316 TRP B O 1
ATOM 5739 N N . GLY B 1 317 ? -7.438 30.719 -4.793 1 69.88 317 GLY B N 1
ATOM 5740 C CA . GLY B 1 317 ? -8.547 31.422 -4.18 1 69.88 317 GLY B CA 1
ATOM 5741 C C . GLY B 1 317 ? -9.367 30.562 -3.244 1 69.88 317 GLY B C 1
ATOM 5742 O O . GLY B 1 317 ? -9.812 31.016 -2.188 1 69.88 317 GLY B O 1
ATOM 5743 N N . ASN B 1 318 ? -9.469 29.422 -3.463 1 83 318 ASN B N 1
ATOM 5744 C CA . ASN B 1 318 ? -10.281 28.547 -2.625 1 83 318 ASN B CA 1
ATOM 5745 C C . ASN B 1 318 ? -9.438 27.5 -1.911 1 83 318 ASN B C 1
ATOM 5747 O O . ASN B 1 318 ? -9.953 26.469 -1.482 1 83 318 ASN B O 1
ATOM 5751 N N . TYR B 1 319 ? -8.227 27.859 -1.808 1 92.38 319 TYR B N 1
ATOM 5752 C CA . TYR B 1 319 ? -7.293 26.938 -1.167 1 92.38 319 TYR B CA 1
ATOM 5753 C C . TYR B 1 319 ? -7.512 26.906 0.342 1 92.38 319 TYR B C 1
ATOM 5755 O O . TYR B 1 319 ? -7.41 27.938 1.012 1 92.38 319 TYR B O 1
ATOM 5763 N N . VAL B 1 320 ? -7.816 25.75 0.931 1 95.44 320 VAL B N 1
ATOM 5764 C CA . VAL B 1 320 ? -8.141 25.688 2.352 1 95.44 320 VAL B CA 1
ATOM 5765 C C . VAL B 1 320 ? -7.34 24.562 3.014 1 95.44 320 VAL B C 1
ATOM 5767 O O . VAL B 1 320 ? -7.527 24.281 4.199 1 95.44 320 VAL B O 1
ATOM 5770 N N . SER B 1 321 ? -6.457 23.953 2.316 1 96.75 321 SER B N 1
ATOM 5771 C CA . SER B 1 321 ? -5.773 22.781 2.832 1 96.75 321 SER B CA 1
ATOM 5772 C C . SER B 1 321 ? -4.891 23.125 4.023 1 96.75 321 SER B C 1
ATOM 5774 O O . SER B 1 321 ? -4.891 22.422 5.035 1 96.75 321 SER B O 1
ATOM 5776 N N . ARG B 1 322 ? -4.18 24.219 3.92 1 97.19 322 ARG B N 1
ATOM 5777 C CA . ARG B 1 322 ? -3.182 24.516 4.941 1 97.19 322 ARG B CA 1
ATOM 5778 C C . ARG B 1 322 ? -2.938 26.016 5.047 1 97.19 322 ARG B C 1
ATOM 5780 O O . ARG B 1 322 ? -2.861 26.719 4.031 1 97.19 322 ARG B O 1
ATOM 5787 N N . HIS B 1 323 ? -2.924 26.531 6.281 1 97.06 323 HIS B N 1
ATOM 5788 C CA . HIS B 1 323 ? -2.498 27.906 6.562 1 97.06 323 HIS B CA 1
ATOM 5789 C C . HIS B 1 323 ? -0.99 27.984 6.785 1 97.06 323 HIS B C 1
ATOM 5791 O O . HIS B 1 323 ? -0.474 27.422 7.754 1 97.06 323 HIS B O 1
ATOM 5797 N N . GLN B 1 324 ? -0.297 28.609 5.93 1 96.12 324 GLN B N 1
ATOM 5798 C CA . GLN B 1 324 ? 1.149 28.797 5.988 1 96.12 324 GLN B CA 1
ATOM 5799 C C . GLN B 1 324 ? 1.545 30.203 5.57 1 96.12 324 GLN B C 1
ATOM 5801 O O . GLN B 1 324 ? 1 30.75 4.605 1 96.12 324 GLN B O 1
ATOM 5806 N N . LEU B 1 325 ? 2.383 30.812 6.375 1 95.44 325 LEU B N 1
ATOM 5807 C CA . LEU B 1 325 ? 2.797 32.188 6.09 1 95.44 325 LEU B CA 1
ATOM 5808 C C . LEU B 1 325 ? 4.246 32.219 5.617 1 95.44 325 LEU B C 1
ATOM 5810 O O . LEU B 1 325 ? 5.129 31.656 6.254 1 95.44 325 LEU B O 1
ATOM 5814 N N . TRP B 1 326 ? 4.504 32.969 4.562 1 91.88 326 TRP B N 1
ATOM 5815 C CA . TRP B 1 326 ? 5.828 33 3.957 1 91.88 326 TRP B CA 1
ATOM 5816 C C . TRP B 1 326 ? 6.457 34.375 4.102 1 91.88 326 TRP B C 1
ATOM 5818 O O . TRP B 1 326 ? 7.609 34.594 3.719 1 91.88 326 TRP B O 1
ATOM 5828 N N . VAL B 1 327 ? 5.656 35.25 4.684 1 92.44 327 VAL B N 1
ATOM 5829 C CA . VAL B 1 327 ? 6.102 36.625 4.785 1 92.44 327 VAL B CA 1
ATOM 5830 C C . VAL B 1 327 ? 6.438 36.969 6.234 1 92.44 327 VAL B C 1
ATOM 5832 O O . VAL B 1 327 ? 5.594 36.844 7.125 1 92.44 327 VAL B O 1
ATOM 5835 N N . GLU B 1 328 ? 7.543 37.531 6.41 1 93.44 328 GLU B N 1
ATOM 5836 C CA . GLU B 1 328 ? 8.062 37.812 7.75 1 93.44 328 GLU B CA 1
ATOM 5837 C C . GLU B 1 328 ? 7.238 38.875 8.469 1 93.44 328 GLU B C 1
ATOM 5839 O O . GLU B 1 328 ? 7.008 38.781 9.672 1 93.44 328 GLU B O 1
ATOM 5844 N N . SER B 1 329 ? 6.801 39.875 7.773 1 94.19 329 SER B N 1
ATOM 5845 C CA . SER B 1 329 ? 6.102 41 8.383 1 94.19 329 SER B CA 1
ATOM 5846 C C . SER B 1 329 ? 4.777 40.562 9 1 94.19 329 SER B C 1
ATOM 5848 O O . SER B 1 329 ? 4.238 41.25 9.883 1 94.19 329 SER B O 1
ATOM 5850 N N . GLU B 1 330 ? 4.309 39.438 8.609 1 95.12 330 GLU B N 1
ATOM 5851 C CA . GLU B 1 330 ? 3.021 38.938 9.102 1 95.12 330 GLU B CA 1
ATOM 5852 C C . GLU B 1 330 ? 3.209 37.875 10.18 1 95.12 330 GLU B C 1
ATOM 5854 O O . GLU B 1 330 ? 2.24 37.469 10.812 1 95.12 330 GLU B O 1
ATOM 5859 N N . CYS B 1 331 ? 4.426 37.5 10.367 1 97 331 CYS B N 1
ATOM 5860 C CA . CYS B 1 331 ? 4.758 36.469 11.344 1 97 331 CYS B CA 1
ATOM 5861 C C . CYS B 1 331 ? 5.051 37.094 12.703 1 97 331 CYS B C 1
ATOM 5863 O O . CYS B 1 331 ? 5.969 37.906 12.836 1 97 331 CYS B O 1
ATOM 5865 N N . HIS B 1 332 ? 4.434 36.688 13.75 1 97 332 HIS B N 1
ATOM 5866 C CA . HIS B 1 332 ? 4.559 37.344 15.047 1 97 332 HIS B CA 1
ATOM 5867 C C . HIS B 1 332 ? 5.52 36.594 15.953 1 97 332 HIS B C 1
ATOM 5869 O O . HIS B 1 332 ? 5.629 36.906 17.141 1 97 332 HIS B O 1
ATOM 5875 N N . ASN B 1 333 ? 6.133 35.531 15.477 1 96.75 333 ASN B N 1
ATOM 5876 C CA . ASN B 1 333 ? 7.18 34.844 16.203 1 96.75 333 ASN B CA 1
ATOM 5877 C C . ASN B 1 333 ? 8.5 34.844 15.438 1 96.75 333 ASN B C 1
ATOM 5879 O O . ASN B 1 333 ? 9.195 35.844 15.406 1 96.75 333 ASN B O 1
ATOM 5883 N N . TYR B 1 334 ? 8.875 33.781 14.617 1 97.38 334 TYR B N 1
ATOM 5884 C CA . TYR B 1 334 ? 10.078 33.875 13.797 1 97.38 334 TYR B CA 1
ATOM 5885 C C . TYR B 1 334 ? 9.945 33 12.547 1 97.38 334 TYR B C 1
ATOM 5887 O O . TYR B 1 334 ? 9.047 32.156 12.453 1 97.38 334 TYR B O 1
ATOM 5895 N N . MET B 1 335 ? 10.789 33.375 11.562 1 96.31 335 MET B N 1
ATOM 5896 C CA . MET B 1 335 ? 10.812 32.594 10.312 1 96.31 335 MET B CA 1
ATOM 5897 C C . MET B 1 335 ? 11.805 31.453 10.398 1 96.31 335 MET B C 1
ATOM 5899 O O . MET B 1 335 ? 12.883 31.594 10.977 1 96.31 335 MET B O 1
ATOM 5903 N N . LYS B 1 336 ? 11.477 30.297 9.961 1 94.25 336 LYS B N 1
ATOM 5904 C CA . LYS B 1 336 ? 12.359 29.141 9.82 1 94.25 336 LYS B CA 1
ATOM 5905 C C . LYS B 1 336 ? 12.078 28.391 8.523 1 94.25 336 LYS B C 1
ATOM 5907 O O . LYS B 1 336 ? 10.914 28.109 8.211 1 94.25 336 LYS B O 1
ATOM 5912 N N . ASP B 1 337 ? 13.109 28.047 7.723 1 87.56 337 ASP B N 1
ATOM 5913 C CA . ASP B 1 337 ? 12.992 27.344 6.453 1 87.56 337 ASP B CA 1
ATOM 5914 C C . ASP B 1 337 ? 11.977 28.016 5.539 1 87.56 337 ASP B C 1
ATOM 5916 O O . ASP B 1 337 ? 11.102 27.359 4.977 1 87.56 337 ASP B O 1
ATOM 5920 N N . ARG B 1 338 ? 11.898 29.297 5.562 1 87.81 338 ARG B N 1
ATOM 5921 C CA . ARG B 1 338 ? 11.234 30.188 4.621 1 87.81 338 ARG B CA 1
ATOM 5922 C C . ARG B 1 338 ? 9.75 30.312 4.945 1 87.81 338 ARG B C 1
ATOM 5924 O O . ARG B 1 338 ? 8.961 30.766 4.113 1 87.81 338 ARG B O 1
ATOM 5931 N N . SER B 1 339 ? 9.359 29.859 6.137 1 94.25 339 SER B N 1
ATOM 5932 C CA . SER B 1 339 ? 7.973 30.047 6.543 1 94.25 339 SER B CA 1
ATOM 5933 C C . SER B 1 339 ? 7.871 30.359 8.031 1 94.25 339 SER B C 1
ATOM 5935 O O . SER B 1 339 ? 8.82 30.125 8.789 1 94.25 339 SER B O 1
ATOM 5937 N N . CYS B 1 340 ? 6.785 30.828 8.438 1 97.62 340 CYS B N 1
ATOM 5938 C CA . CYS B 1 340 ? 6.566 31.312 9.789 1 97.62 340 CYS B CA 1
ATOM 5939 C C . CYS B 1 340 ? 6.402 30.156 10.766 1 97.62 340 CYS B C 1
ATOM 5941 O O . CYS B 1 340 ? 5.668 29.219 10.5 1 97.62 340 CYS B O 1
ATOM 5943 N N . VAL B 1 341 ? 7.141 30.203 11.867 1 98.38 341 VAL B N 1
ATOM 5944 C CA . VAL B 1 341 ? 6.816 29.438 13.07 1 98.38 341 VAL B CA 1
ATOM 5945 C C . VAL B 1 341 ? 5.867 30.234 13.953 1 98.38 341 VAL B C 1
ATOM 5947 O O . VAL B 1 341 ? 6.285 31.203 14.609 1 98.38 341 VAL B O 1
ATOM 5950 N N . PHE B 1 342 ? 4.648 29.844 14.039 1 98.38 342 PHE B N 1
ATOM 5951 C CA . PHE B 1 342 ? 3.607 30.625 14.703 1 98.38 342 PHE B CA 1
ATOM 5952 C C . PHE B 1 342 ? 3.816 30.625 16.219 1 98.38 342 PHE B C 1
ATOM 5954 O O . PHE B 1 342 ? 4.25 29.625 16.797 1 98.38 342 PHE B O 1
ATOM 5961 N N . GLY B 1 343 ? 3.547 31.75 16.797 1 97.19 343 GLY B N 1
ATOM 5962 C CA . GLY B 1 343 ? 3.568 31.938 18.234 1 97.19 343 GLY B CA 1
ATOM 5963 C C . GLY B 1 343 ? 2.273 32.5 18.797 1 97.19 343 GLY B C 1
ATOM 5964 O O . GLY B 1 343 ? 1.229 32.406 18.141 1 97.19 343 GLY B O 1
ATOM 5965 N N . ILE B 1 344 ? 2.398 32.938 19.969 1 96.62 344 ILE B N 1
ATOM 5966 C CA . ILE B 1 344 ? 1.235 33.406 20.703 1 96.62 344 ILE B CA 1
ATOM 5967 C C . ILE B 1 344 ? 0.585 34.562 19.938 1 96.62 344 ILE B C 1
ATOM 5969 O O . ILE B 1 344 ? -0.642 34.625 19.828 1 96.62 344 ILE B O 1
ATOM 5973 N N . GLY B 1 345 ? 1.351 35.375 19.359 1 97.56 345 GLY B N 1
ATOM 5974 C CA . GLY B 1 345 ? 0.837 36.531 18.625 1 97.56 345 GLY B CA 1
ATOM 5975 C C . GLY B 1 345 ? 0.1 36.156 17.359 1 97.56 345 GLY B C 1
ATOM 5976 O O . GLY B 1 345 ? -0.619 36.969 16.781 1 97.56 345 GLY B O 1
ATOM 5977 N N . ASP B 1 346 ? 0.251 35 16.891 1 98.25 346 ASP B N 1
ATOM 5978 C CA . ASP B 1 346 ? -0.354 34.531 15.641 1 98.25 346 ASP B CA 1
ATOM 5979 C C . ASP B 1 346 ? -1.688 33.844 15.898 1 98.25 346 ASP B C 1
ATOM 5981 O O . ASP B 1 346 ? -2.457 33.594 14.961 1 98.25 346 ASP B O 1
ATOM 5985 N N . VAL B 1 347 ? -2.02 33.5 17.125 1 98.12 347 VAL B N 1
ATOM 5986 C CA . VAL B 1 347 ? -3.125 32.625 17.484 1 98.12 347 VAL B CA 1
ATOM 5987 C C . VAL B 1 347 ? -4.445 33.219 17.016 1 98.12 347 VAL B C 1
ATOM 5989 O O . VAL B 1 347 ? -5.27 32.531 16.406 1 98.12 347 VAL B O 1
ATOM 5992 N N . PRO B 1 348 ? -4.676 34.562 17.203 1 97.44 348 PRO B N 1
ATOM 5993 C CA . PRO B 1 348 ? -5.949 35.125 16.734 1 97.44 348 PRO B CA 1
ATOM 5994 C C . PRO B 1 348 ? -6.164 34.938 15.242 1 97.44 348 PRO B C 1
ATOM 5996 O O . PRO B 1 348 ? -7.273 34.594 14.805 1 97.44 348 PRO B O 1
ATOM 5999 N N . ASN B 1 349 ? -5.125 35.156 14.492 1 97.06 349 ASN B N 1
ATOM 6000 C CA . ASN B 1 349 ? -5.23 34.969 13.047 1 97.06 349 ASN B CA 1
ATOM 6001 C C . ASN B 1 349 ? -5.461 33.5 12.664 1 97.06 349 ASN B C 1
ATOM 6003 O O . ASN B 1 349 ? -6.207 33.219 11.734 1 97.06 349 ASN B O 1
ATOM 6007 N N . LEU B 1 350 ? -4.84 32.594 13.336 1 98.06 350 LEU B N 1
ATOM 6008 C CA . LEU B 1 350 ? -5 31.172 13.07 1 98.06 350 LEU B CA 1
ATOM 6009 C C . LEU B 1 350 ? -6.43 30.734 13.352 1 98.06 350 LEU B C 1
ATOM 6011 O O . LEU B 1 350 ? -6.984 29.906 12.617 1 98.06 350 LEU B O 1
ATOM 6015 N N . MET B 1 351 ? -7 31.297 14.352 1 96.69 351 MET B N 1
ATOM 6016 C CA . MET B 1 351 ? -8.352 30.906 14.742 1 96.69 351 MET B CA 1
ATOM 6017 C C . MET B 1 351 ? -9.375 31.375 13.703 1 96.69 351 MET B C 1
ATOM 6019 O O . MET B 1 351 ? -10.445 30.781 13.578 1 96.69 351 MET B O 1
ATOM 6023 N N . LYS B 1 352 ? -9.016 32.344 12.938 1 95.5 352 LYS B N 1
ATOM 6024 C CA . LYS B 1 352 ? -9.922 32.875 11.93 1 95.5 352 LYS B CA 1
ATOM 6025 C C . LYS B 1 352 ? -9.672 32.25 10.57 1 95.5 352 LYS B C 1
ATOM 6027 O O . LYS B 1 352 ? -10.438 32.469 9.625 1 95.5 352 LYS B O 1
ATOM 6032 N N . SER B 1 353 ? -8.625 31.5 10.5 1 96.38 353 SER B N 1
ATOM 6033 C CA . SER B 1 353 ? -8.242 30.906 9.227 1 96.38 353 SER B CA 1
ATOM 6034 C C . SER B 1 353 ? -9.312 29.938 8.727 1 96.38 353 SER B C 1
ATOM 6036 O O . SER B 1 353 ? -9.93 29.219 9.516 1 96.38 353 SER B O 1
ATOM 6038 N N . ARG B 1 354 ? -9.461 29.859 7.402 1 95.19 354 ARG B N 1
ATOM 6039 C CA . ARG B 1 354 ? -10.383 28.906 6.781 1 95.19 354 ARG B CA 1
ATOM 6040 C C . ARG B 1 354 ? -9.688 27.578 6.5 1 95.19 354 ARG B C 1
ATOM 6042 O O . ARG B 1 354 ? -10.336 26.609 6.105 1 95.19 354 ARG B O 1
ATOM 6049 N N . ALA B 1 355 ? -8.398 27.531 6.727 1 97.31 355 ALA B N 1
ATOM 6050 C CA . ALA B 1 355 ? -7.617 26.344 6.406 1 97.31 355 ALA B CA 1
ATOM 6051 C C . ALA B 1 355 ? -7.898 25.219 7.398 1 97.31 355 ALA B C 1
ATOM 6053 O O . ALA B 1 355 ? -8.359 25.469 8.516 1 97.31 355 ALA B O 1
ATOM 6054 N N . LEU B 1 356 ? -7.637 24.016 6.973 1 98.31 356 LEU B N 1
ATOM 6055 C CA . LEU B 1 356 ? -7.887 22.844 7.805 1 98.31 356 LEU B CA 1
ATOM 6056 C C . LEU B 1 356 ? -6.812 22.703 8.883 1 98.31 356 LEU B C 1
ATOM 6058 O O . LEU B 1 356 ? -7.098 22.266 9.992 1 98.31 356 LEU B O 1
ATOM 6062 N N . VAL B 1 357 ? -5.59 23.047 8.539 1 98.56 357 VAL B N 1
ATOM 6063 C CA . VAL B 1 357 ? -4.457 22.906 9.453 1 98.56 357 VAL B CA 1
ATOM 6064 C C . VAL B 1 357 ? -3.537 24.125 9.32 1 98.56 357 VAL B C 1
ATOM 6066 O O . VAL B 1 357 ? -3.662 24.906 8.383 1 98.56 357 VAL B O 1
ATOM 6069 N N . ALA B 1 358 ? -2.709 24.25 10.312 1 98.5 358 ALA B N 1
ATOM 6070 C CA . ALA B 1 358 ? -1.701 25.312 10.281 1 98.5 358 ALA B CA 1
ATOM 6071 C C . ALA B 1 358 ? -0.292 24.734 10.273 1 98.5 358 ALA B C 1
ATOM 6073 O O . ALA B 1 358 ? -0.011 23.766 10.984 1 98.5 358 ALA B O 1
ATOM 6074 N N . HIS B 1 359 ? 0.423 25.25 9.406 1 97.69 359 HIS B N 1
ATOM 6075 C CA . HIS B 1 359 ? 1.856 24.984 9.336 1 97.69 359 HIS B CA 1
ATOM 6076 C C . HIS B 1 359 ? 2.658 26.266 9.57 1 97.69 359 HIS B C 1
ATOM 6078 O O . HIS B 1 359 ? 2.561 27.219 8.797 1 97.69 359 HIS B O 1
ATOM 6084 N N . LYS B 1 360 ? 3.426 26.453 10.734 1 96.75 360 LYS B N 1
ATOM 6085 C CA . LYS B 1 360 ? 3.852 25.375 11.617 1 96.75 360 LYS B CA 1
ATOM 6086 C C . LYS B 1 360 ? 4.027 25.859 13.047 1 96.75 360 LYS B C 1
ATOM 6088 O O . LYS B 1 360 ? 4.078 27.078 13.289 1 96.75 360 LYS B O 1
ATOM 6093 N N . LEU B 1 361 ? 3.916 25 13.93 1 97.5 361 LEU B N 1
ATOM 6094 C CA . LEU B 1 361 ? 4.16 25.266 15.344 1 97.5 361 LEU B CA 1
ATOM 6095 C C . LEU B 1 361 ? 5.125 24.234 15.93 1 97.5 361 LEU B C 1
ATOM 6097 O O . LEU B 1 361 ? 4.992 23.031 15.68 1 97.5 361 LEU B O 1
ATOM 6101 N N . TYR B 1 362 ? 6.113 24.75 16.656 1 94.62 362 TYR B N 1
ATOM 6102 C CA . TYR B 1 362 ? 7.004 23.891 17.422 1 94.62 362 TYR B CA 1
ATOM 6103 C C . TYR B 1 362 ? 6.609 23.891 18.891 1 94.62 362 TYR B C 1
ATOM 6105 O O . TYR B 1 362 ? 6.473 24.938 19.516 1 94.62 362 TYR B O 1
ATOM 6113 N N . ILE B 1 363 ? 6.488 22.75 19.344 1 91.25 363 ILE B N 1
ATOM 6114 C CA . ILE B 1 363 ? 6.035 22.578 20.719 1 91.25 363 ILE B CA 1
ATOM 6115 C C . ILE B 1 363 ? 7 23.297 21.672 1 91.25 363 ILE B C 1
ATOM 6117 O O . ILE B 1 363 ? 6.602 23.75 22.75 1 91.25 363 ILE B O 1
ATOM 6121 N N . GLU B 1 364 ? 8.273 23.484 21.328 1 88.69 364 GLU B N 1
ATOM 6122 C CA . GLU B 1 364 ? 9.297 24.031 22.219 1 88.69 364 GLU B CA 1
ATOM 6123 C C . GLU B 1 364 ? 9.43 25.547 22.047 1 88.69 364 GLU B C 1
ATOM 6125 O O . GLU B 1 364 ? 10.078 26.219 22.844 1 88.69 364 GLU B O 1
ATOM 6130 N N . SER B 1 365 ? 8.914 26.188 21.047 1 91.81 365 SER B N 1
ATOM 6131 C CA . SER B 1 365 ? 9.062 27.609 20.797 1 91.81 365 SER B CA 1
ATOM 6132 C C . SER B 1 365 ? 8.125 28.422 21.672 1 91.81 365 SER B C 1
ATOM 6134 O O . SER B 1 365 ? 8.578 29.094 22.609 1 91.81 365 SER B O 1
ATOM 6136 N N . GLU B 1 366 ? 6.93 28.438 21.531 1 91.81 366 GLU B N 1
ATOM 6137 C CA . GLU B 1 366 ? 5.855 28.984 22.344 1 91.81 366 GLU B CA 1
ATOM 6138 C C . GLU B 1 366 ? 4.758 27.953 22.594 1 91.81 366 GLU B C 1
ATOM 6140 O O . GLU B 1 366 ? 3.693 28.016 21.969 1 91.81 366 GLU B O 1
ATOM 6145 N N . PRO B 1 367 ? 5.066 27.172 23.594 1 92.62 367 PRO B N 1
ATOM 6146 C CA . PRO B 1 367 ? 4.207 26 23.797 1 92.62 367 PRO B CA 1
ATOM 6147 C C . PRO B 1 367 ? 2.76 26.375 24.109 1 92.62 367 PRO B C 1
ATOM 6149 O O . PRO B 1 367 ? 1.839 25.625 23.766 1 92.62 367 PRO B O 1
ATOM 6152 N N . GLU B 1 368 ? 2.559 27.516 24.75 1 93.69 368 GLU B N 1
ATOM 6153 C CA . GLU B 1 368 ? 1.199 27.922 25.094 1 93.69 368 GLU B CA 1
ATOM 6154 C C . GLU B 1 368 ? 0.337 28.078 23.844 1 93.69 368 GLU B C 1
ATOM 6156 O O . GLU B 1 368 ? -0.854 27.75 23.859 1 93.69 368 GLU B O 1
ATOM 6161 N N . ALA B 1 369 ? 0.973 28.656 22.812 1 95.62 369 ALA B N 1
ATOM 6162 C CA . ALA B 1 369 ? 0.24 28.781 21.547 1 95.62 369 ALA B CA 1
ATOM 6163 C C . ALA B 1 369 ? -0.184 27.422 21.016 1 95.62 369 ALA B C 1
ATOM 6165 O O . ALA B 1 369 ? -1.339 27.234 20.625 1 95.62 369 ALA B O 1
ATOM 6166 N N . PHE B 1 370 ? 0.716 26.484 21.062 1 95.81 370 PHE B N 1
ATOM 6167 C CA . PHE B 1 370 ? 0.486 25.125 20.578 1 95.81 370 PHE B CA 1
ATOM 6168 C C . PHE B 1 370 ? -0.616 24.453 21.391 1 95.81 370 PHE B C 1
ATOM 6170 O O . PHE B 1 370 ? -1.605 23.969 20.828 1 95.81 370 PHE B O 1
ATOM 6177 N N . PHE B 1 371 ? -0.544 24.469 22.625 1 95.38 371 PHE B N 1
ATOM 6178 C CA . PHE B 1 371 ? -1.435 23.688 23.484 1 95.38 371 PHE B CA 1
ATOM 6179 C C . PHE B 1 371 ? -2.797 24.359 23.594 1 95.38 371 PHE B C 1
ATOM 6181 O O . PHE B 1 371 ? -3.824 23.688 23.672 1 95.38 371 PHE B O 1
ATOM 6188 N N . CYS B 1 372 ? -2.838 25.688 23.656 1 95.88 372 CYS B N 1
ATOM 6189 C CA . CYS B 1 372 ? -4.129 26.344 23.734 1 95.88 372 CYS B CA 1
ATOM 6190 C C . CYS B 1 372 ? -4.938 26.141 22.453 1 95.88 372 CYS B C 1
ATOM 6192 O O . CYS B 1 372 ? -6.164 26.047 22.5 1 95.88 372 CYS B O 1
ATOM 6194 N N . LEU B 1 373 ? -4.238 26.125 21.328 1 97.62 373 LEU B N 1
ATOM 6195 C CA . LEU B 1 373 ? -4.93 25.812 20.078 1 97.62 373 LEU B CA 1
ATOM 6196 C C . LEU B 1 373 ? -5.488 24.391 20.109 1 97.62 373 LEU B C 1
ATOM 6198 O O . LEU B 1 373 ? -6.613 24.141 19.672 1 97.62 373 LEU B O 1
ATOM 6202 N N . LEU B 1 374 ? -4.762 23.406 20.641 1 97 374 LEU B N 1
ATOM 6203 C CA . LEU B 1 374 ? -5.227 22.031 20.75 1 97 374 LEU B CA 1
ATOM 6204 C C . LEU B 1 374 ? -6.391 21.922 21.719 1 97 374 LEU B C 1
ATOM 6206 O O . LEU B 1 374 ? -7.336 21.156 21.484 1 97 374 LEU B O 1
ATOM 6210 N N . LYS B 1 375 ? -6.32 22.625 22.828 1 95.56 375 LYS B N 1
ATOM 6211 C CA . LYS B 1 375 ? -7.418 22.625 23.797 1 95.56 375 LYS B CA 1
ATOM 6212 C C . LYS B 1 375 ? -8.695 23.188 23.172 1 95.56 375 LYS B C 1
ATOM 6214 O O . LYS B 1 375 ? -9.789 22.656 23.406 1 95.56 375 LYS B O 1
ATOM 6219 N N . ARG B 1 376 ? -8.508 24.234 22.453 1 96 376 ARG B N 1
ATOM 6220 C CA . ARG B 1 376 ? -9.664 24.797 21.766 1 96 376 ARG B CA 1
ATOM 6221 C C . ARG B 1 376 ? -10.234 23.812 20.766 1 96 376 ARG B C 1
ATOM 6223 O O . ARG B 1 376 ? -11.453 23.656 20.656 1 96 376 ARG B O 1
ATOM 6230 N N . HIS B 1 377 ? -9.367 23.203 19.969 1 97.06 377 HIS B N 1
ATOM 6231 C CA . HIS B 1 377 ? -9.766 22.188 19.016 1 97.06 377 HIS B CA 1
ATOM 6232 C C . HIS B 1 377 ? -10.555 21.062 19.703 1 97.06 377 HIS B C 1
ATOM 6234 O O . HIS B 1 377 ? -11.609 20.656 19.203 1 97.06 377 HIS B O 1
ATOM 6240 N N . ARG B 1 378 ? -10.094 20.641 20.797 1 95.81 378 ARG B N 1
ATOM 6241 C CA . ARG B 1 378 ? -10.742 19.578 21.547 1 95.81 378 ARG B CA 1
ATOM 6242 C C . ARG B 1 378 ? -12.109 20.031 22.047 1 95.81 378 ARG B C 1
ATOM 6244 O O . ARG B 1 378 ? -13.086 19.281 21.984 1 95.81 378 ARG B O 1
ATOM 6251 N N . HIS B 1 379 ? -12.164 21.203 22.609 1 94 379 HIS B N 1
ATOM 6252 C CA . HIS B 1 379 ? -13.422 21.734 23.109 1 94 379 HIS B CA 1
ATOM 6253 C C . HIS B 1 379 ? -14.484 21.75 22.016 1 94 379 HIS B C 1
ATOM 6255 O O . HIS B 1 379 ? -15.633 21.375 22.25 1 94 379 HIS B O 1
ATOM 6261 N N . ARG B 1 380 ? -14.023 22.156 20.812 1 95.56 380 ARG B N 1
ATOM 6262 C CA . ARG B 1 380 ? -14.945 22.234 19.688 1 95.56 380 ARG B CA 1
ATOM 6263 C C . ARG B 1 380 ? -15.32 20.844 19.188 1 95.56 380 ARG B C 1
ATOM 6265 O O . ARG B 1 380 ? -16.406 20.641 18.656 1 95.56 380 ARG B O 1
ATOM 6272 N N . THR B 1 381 ? -14.445 19.891 19.328 1 95.88 381 THR B N 1
ATOM 6273 C CA . THR B 1 381 ? -14.719 18.516 18.953 1 95.88 381 THR B CA 1
ATOM 6274 C C . THR B 1 381 ? -15.812 17.906 19.828 1 95.88 381 THR B C 1
ATOM 6276 O O . THR B 1 381 ? -16.719 17.234 19.328 1 95.88 381 THR B O 1
ATOM 6279 N N . ILE B 1 382 ? -15.742 18.25 21.094 1 92.06 382 ILE B N 1
ATOM 6280 C CA . ILE B 1 382 ? -16.672 17.688 22.062 1 92.06 382 ILE B CA 1
ATOM 6281 C C . ILE B 1 382 ? -17.984 18.469 22.031 1 92.06 382 ILE B C 1
ATOM 6283 O O . ILE B 1 382 ? -19.047 17.891 22.234 1 92.06 382 ILE B O 1
ATOM 6287 N N . ASN B 1 383 ? -17.875 19.797 21.688 1 91.19 383 ASN B N 1
ATOM 6288 C CA . ASN B 1 383 ? -19.047 20.672 21.641 1 91.19 383 ASN B CA 1
ATOM 6289 C C . ASN B 1 383 ? -19.266 21.281 20.266 1 91.19 383 ASN B C 1
ATOM 6291 O O . ASN B 1 383 ? -19.109 22.484 20.078 1 91.19 383 ASN B O 1
ATOM 6295 N N . PRO B 1 384 ? -19.719 20.5 19.328 1 86.5 384 PRO B N 1
ATOM 6296 C CA . PRO B 1 384 ? -19.781 21 17.953 1 86.5 384 PRO B CA 1
ATOM 6297 C C . PRO B 1 384 ? -20.828 22.094 17.766 1 86.5 384 PRO B C 1
ATOM 6299 O O . PRO B 1 384 ? -20.719 22.906 16.859 1 86.5 384 PRO B O 1
ATOM 6302 N N . ASP B 1 385 ? -21.969 22.125 18.438 1 74.75 385 ASP B N 1
ATOM 6303 C CA . ASP B 1 385 ? -23.047 23.094 18.281 1 74.75 385 ASP B CA 1
ATOM 6304 C C . ASP B 1 385 ? -22.703 24.422 18.969 1 74.75 385 ASP B C 1
ATOM 6306 O O . ASP B 1 385 ? -23.344 25.438 18.703 1 74.75 385 ASP B O 1
ATOM 6310 N N . LEU B 1 386 ? -21.859 24.312 19.938 1 58.91 386 LEU B N 1
ATOM 6311 C CA . LEU B 1 386 ? -21.594 25.531 20.703 1 58.91 386 LEU B CA 1
ATOM 6312 C C . LEU B 1 386 ? -20.812 26.531 19.859 1 58.91 386 LEU B C 1
ATOM 6314 O O . LEU B 1 386 ? -19.891 26.141 19.125 1 58.91 386 LEU B O 1
ATOM 6318 N N . THR B 1 387 ? -21.438 27.484 19.266 1 48.97 387 THR B N 1
ATOM 6319 C CA . THR B 1 387 ? -20.844 28.578 18.516 1 48.97 387 THR B CA 1
ATOM 6320 C C . THR B 1 387 ? -19.438 28.906 19.031 1 48.97 387 THR B C 1
ATOM 6322 O O . THR B 1 387 ? -19.203 28.891 20.25 1 48.97 387 THR B O 1
ATOM 6325 N N . SER B 1 388 ? -18.328 28.734 18.25 1 46.69 388 SER B N 1
ATOM 6326 C CA . SER B 1 388 ? -16.891 28.875 18.406 1 46.69 388 SER B CA 1
ATOM 6327 C C . SER B 1 388 ? -16.531 29.953 19.406 1 46.69 388 SER B C 1
ATOM 6329 O O . SER B 1 388 ? -15.398 30.031 19.875 1 46.69 388 SER B O 1
ATOM 6331 N N . ASP B 1 389 ? -17.234 31.125 19.516 1 39.5 389 ASP B N 1
ATOM 6332 C CA . ASP B 1 389 ? -16.672 32.312 20.141 1 39.5 389 ASP B CA 1
ATOM 6333 C C . ASP B 1 389 ? -16.578 32.156 21.656 1 39.5 389 ASP B C 1
ATOM 6335 O O . ASP B 1 389 ? -16.141 33.062 22.359 1 39.5 389 ASP B O 1
ATOM 6339 N N . SER B 1 390 ? -17.281 31.266 22.234 1 35.78 390 SER B N 1
ATOM 6340 C CA . SER B 1 390 ? -17.391 31.469 23.688 1 35.78 390 SER B CA 1
ATOM 6341 C C . SER B 1 390 ? -16.203 30.828 24.406 1 35.78 390 SER B C 1
ATOM 6343 O O . SER B 1 390 ? -16.234 30.672 25.641 1 35.78 390 SER B O 1
ATOM 6345 N N . LEU B 1 391 ? -15.094 30.422 23.984 1 34.16 391 LEU B N 1
ATOM 6346 C CA . LEU B 1 391 ? -14.078 30.047 24.969 1 34.16 391 LEU B CA 1
ATOM 6347 C C . LEU B 1 391 ? -13.422 31.281 25.578 1 34.16 391 LEU B C 1
ATOM 6349 O O . LEU B 1 391 ? -13.047 32.219 24.844 1 34.16 391 LEU B O 1
#

InterPro domains:
  IPR003406 Glycosyl transferase, family 14 [PF02485] (111-349)

Radius of gyration: 31.64 Å; Cα contacts (8 Å, |Δi|>4): 1336; chains: 2; bounding box: 89×84×91 Å

Sequence (782 aa):
MIRLKNIILNLAVYLTFVIFILFIAKALIPRLLENPNQRIHPPTDLLDDLQINCTNILQGFKNENTLELINTKMIENKMWNSTDRCQTLTSMFRFNKVPLSEEEARFPLSFGLLVYKELSQVLFLLSSIYQPQNEYCIAVGENSAPAFLILLKELANCFPNVYFMKRPPIKWGSFEIINSVYGCLEFLSHLKSDWKYFQYLSGVDIPLKTNLEMVRILKRLNGTVNIGISTYEDRLLNGKNKTESPLPLFKSSLSSLIPRKAANYLSSSSVPQQLLEFLRTTWVADEGFWGTLFGNKDLFNVPGSFNFNDPLTNGWGNYVSRHQLWVESECHNYMKDRSCVFGIGDVPNLMKSRALVAHKLYIESEPEAFFCLLKRHRHRTINPDLTSDSLMIRLKNIILNLAVYLTFVIFILFIAKALIPRLLENPNQRIHPPTDLLDDLQINCTNILQGFKNENTLELINTKMIENKMWNSTDRCQTLTSMFRFNKVPLSEEEARFPLSFGLLVYKELSQVLFLLSSIYQPQNEYCIAVGENSAPAFLILLKELANCFPNVYFMKRPPIKWGSFEIINSVYGCLEFLSHLKSDWKYFQYLSGVDIPLKTNLEMVRILKRLNGTVNIGISTYEDRLLNGKNKTESPLPLFKSSLSSLIPRKAANYLSSSSVPQQLLEFLRTTWVADEGFWGTLFGNKDLFNVPGSFNFNDPLTNGWGNYVSRHQLWVESECHNYMKDRSCVFGIGDVPNLMKSRALVAHKLYIESEPEAFFCLLKRHRHRTINPDLTSDSL